Protein 4F6E (pdb70)

Foldseek 3Di:
DAQDDAPQLCQLPPLFHSVLSCVVRVLLRVLVVLLVVLVVVLVVLVVVCCVVDPVSVVNVVSVVSVLSVLSNVLVVQARLFFAHVVVPQLPAADDPVCCCCVPQVHPVRVLVQLCLVPQPAWWKKFFWAQVPPATDIDIDHRSDDDDDGTFGLHIDGSGCSRDCVPPNPHSSSSSRSRGGRNVSNVSRVVSD/DAQDDFPQLQQAPPLFHSVLSCVVRCLLRVLVVLLVVLVVVLVVLVVVCCVVDPVSVVSVVSVVSVLSVLSNVLVVQARLFFAHVVVPQLPAADDPVCCCCVPQVHPVSVLCQLVLVPQPAWWKKFFWAQVPPATDIDIDHRSDDDDDGTFGLHIDGSHCSNPCVPPNPGSSSSSRSSGGRNNSVVSRVVD/DDQDDFPQLCQAPPLAHSVLSCVVRCVLVVLVVLLVVLVVVLVVLVVVCVVVDPVSVCNVVSVVSVLSVLSNVLVVQARLFFAHVVVPQLPAADDPVCCCCVPQVHPVRVLVQLVLVPQPAWWKKFFWAQVPPATDIDIDHRSDDDDDGTFGLHIDTSHCSRPCVPPNPGSSSSSRSSGGRNNSVVSRVVSD/DAQDDFPQLQQLPPLAHSVLSCVVRCLLRVLVVLLVVLVVVLVVLVVVCVVVDPVSVVNVVSVVSVLSVLSNVLVVQARLFFAHVVVPQLPAADDPVCCCCVPQVHPVSVLCQLVLVPQPAWWKKFFWAQVPPATDIDIDHRSDDDDDRTFGLHIDGSHCSRPCVPPNPHSSSSSRSNGGRNVSVVSRVVD

Structure (mmCIF, N/CA/C/O backbone):
data_4F6E
#
_entry.id   4F6E
#
_cell.length_a   65.540
_cell.length_b   66.250
_cell.length_c   66.620
_cell.angle_alpha   112.580
_cell.angle_beta   103.630
_cell.angle_gamma   110.270
#
_symmetry.space_group_name_H-M   'P 1'
#
loop_
_entity.id
_entity.type
_entity.pdbx_description
1 polymer 'Superoxide dismutase [Mn], mitochondrial'
2 non-polymer 'MANGANESE (II) ION'
3 non-polymer 2-AMINO-2-HYDROXYMETHYL-PROPANE-1,3-DIOL
4 non-polymer GLYCEROL
5 water water
#
loop_
_atom_site.group_PDB
_atom_site.id
_atom_site.type_symbol
_atom_site.label_atom_id
_atom_site.label_alt_id
_atom_site.label_comp_id
_atom_site.label_asym_id
_atom_site.label_entity_id
_atom_site.label_seq_id
_atom_site.pdbx_PDB_ins_code
_atom_site.Cartn_x
_atom_site.Cartn_y
_atom_site.Cartn_z
_atom_site.occupancy
_atom_site.B_iso_or_equiv
_atom_site.auth_seq_id
_atom_site.auth_comp_id
_atom_site.auth_asym_id
_atom_site.auth_atom_id
_atom_site.pdbx_PDB_model_num
ATOM 12 N N . VAL A 1 2 ? -28.481 -11.633 -26.191 1.00 14.65 2 VAL A N 1
ATOM 13 C CA . VAL A 1 2 ? -28.130 -11.300 -27.568 1.00 14.80 2 VAL A CA 1
ATOM 14 C C . VAL A 1 2 ? -28.540 -12.413 -28.533 1.00 14.29 2 VAL A C 1
ATOM 15 O O . VAL A 1 2 ? -28.806 -13.553 -28.125 1.00 13.92 2 VAL A O 1
ATOM 19 N N . THR A 1 3 ? -28.596 -12.070 -29.818 1.00 13.35 3 THR A N 1
ATOM 20 C CA . THR A 1 3 ? -28.945 -13.008 -30.878 1.00 13.31 3 THR A CA 1
ATOM 21 C C . THR A 1 3 ? -28.053 -12.697 -32.067 1.00 15.04 3 THR A C 1
ATOM 22 O O . THR A 1 3 ? -27.389 -11.660 -32.075 1.00 13.50 3 THR A O 1
ATOM 26 N N . LEU A 1 4 ? -28.014 -13.587 -33.057 1.00 12.23 4 LEU A N 1
ATOM 27 C CA . LEU A 1 4 ? -27.312 -13.282 -34.303 1.00 13.30 4 LEU A CA 1
ATOM 28 C C . LEU A 1 4 ? -27.904 -12.037 -34.949 1.00 16.87 4 LEU A C 1
ATOM 29 O O . LEU A 1 4 ? -29.124 -11.855 -34.961 1.00 18.03 4 LEU A O 1
ATOM 34 N N . PRO A 1 5 ? -27.045 -11.169 -35.489 1.00 13.77 5 PRO A N 1
ATOM 35 C CA . PRO A 1 5 ? -27.532 -9.964 -36.165 1.00 13.30 5 PRO A CA 1
ATOM 36 C C . PRO A 1 5 ? -28.113 -10.320 -37.521 1.00 15.04 5 PRO A C 1
ATOM 37 O O . PRO A 1 5 ? -27.763 -11.356 -38.079 1.00 17.40 5 PRO A O 1
ATOM 41 N N . ASP A 1 6 ? -28.992 -9.475 -38.054 1.00 16.07 6 ASP A N 1
ATOM 42 C CA . ASP A 1 6 ? -29.414 -9.673 -39.435 1.00 18.33 6 ASP A CA 1
ATOM 43 C C . ASP A 1 6 ? -28.242 -9.364 -40.364 1.00 14.51 6 ASP A C 1
ATOM 44 O O . ASP A 1 6 ? -27.520 -8.389 -40.145 1.00 18.02 6 ASP A O 1
ATOM 49 N N . LEU A 1 7 ? -28.061 -10.197 -41.390 1.00 19.47 7 LEU A N 1
ATOM 50 C CA . LEU A 1 7 ? -27.085 -9.929 -42.455 1.00 15.46 7 LEU A CA 1
ATOM 51 C C . LEU A 1 7 ? -27.684 -9.015 -43.519 1.00 18.87 7 LEU A C 1
ATOM 52 O O . LEU A 1 7 ? -28.893 -9.040 -43.764 1.00 19.54 7 LEU A O 1
ATOM 68 N N . TRP A 1 9 ? -26.693 -9.171 -46.579 1.00 14.58 9 TRP A N 1
ATOM 69 C CA . TRP A 1 9 ? -26.432 -9.884 -47.818 1.00 14.52 9 TRP A CA 1
ATOM 70 C C . TRP A 1 9 ? -26.597 -11.391 -47.607 1.00 15.95 9 TRP A C 1
ATOM 71 O O . TRP A 1 9 ? -26.545 -11.874 -46.471 1.00 16.80 9 TRP A O 1
ATOM 82 N N . ASP A 1 10 ? -26.834 -12.130 -48.687 1.00 15.28 10 ASP A N 1
ATOM 83 C CA . ASP A 1 10 ? -26.937 -13.589 -48.602 1.00 16.69 10 ASP A CA 1
ATOM 84 C C . ASP A 1 10 ? -25.560 -14.240 -48.484 1.00 15.50 10 ASP A C 1
ATOM 85 O O . ASP A 1 10 ? -24.562 -13.655 -48.887 1.00 13.91 10 ASP A O 1
ATOM 90 N N . PHE A 1 11 ? -25.513 -15.461 -47.956 1.00 14.92 11 PHE A N 1
ATOM 91 C CA . PHE A 1 11 ? -24.229 -16.126 -47.695 1.00 12.06 11 PHE A CA 1
ATOM 92 C C . PHE A 1 11 ? -23.300 -16.157 -48.907 1.00 12.99 11 PHE A C 1
ATOM 93 O O . PHE A 1 11 ? -22.086 -16.031 -48.762 1.00 12.43 11 PHE A O 1
ATOM 101 N N . GLY A 1 12 ? -23.869 -16.335 -50.096 1.00 14.57 12 GLY A N 1
ATOM 102 C CA . GLY A 1 12 ? -23.067 -16.469 -51.298 1.00 12.50 12 GLY A CA 1
ATOM 103 C C . GLY A 1 12 ? -22.770 -15.157 -52.012 1.00 12.94 12 GLY A C 1
ATOM 104 O O . GLY A 1 12 ? -22.231 -15.162 -53.122 1.00 15.08 12 GLY A O 1
ATOM 105 N N . ALA A 1 13 ? -23.091 -14.031 -51.380 1.00 11.61 13 ALA A N 1
ATOM 106 C CA . ALA A 1 13 ? -23.000 -12.733 -52.065 1.00 13.25 13 ALA A CA 1
ATOM 107 C C . ALA A 1 13 ? -21.573 -12.183 -52.215 1.00 13.16 13 ALA A C 1
ATOM 108 O O . ALA A 1 13 ? -21.335 -11.276 -53.022 1.00 14.78 13 ALA A O 1
ATOM 110 N N . LEU A 1 14 ? -20.638 -12.739 -51.449 1.00 13.77 14 LEU A N 1
ATOM 111 C CA . LEU A 1 14 ? -19.255 -12.267 -51.456 1.00 12.65 14 LEU A CA 1
ATOM 112 C C . LEU A 1 14 ? -18.328 -13.124 -52.337 1.00 11.48 14 LEU A C 1
ATOM 113 O O . LEU A 1 14 ? -17.099 -12.948 -52.328 1.00 11.19 14 LEU A O 1
ATOM 118 N N . GLU A 1 15 ? -18.922 -14.048 -53.090 1.00 11.53 15 GLU A N 1
ATOM 119 C CA . GLU A 1 15 ? -18.167 -14.867 -54.039 1.00 10.59 15 GLU A CA 1
ATOM 120 C C . GLU A 1 15 ? -17.534 -13.998 -55.118 1.00 11.13 15 GLU A C 1
ATOM 121 O O . GLU A 1 15 ? -18.115 -12.989 -55.515 1.00 13.32 15 GLU A O 1
ATOM 127 N N . PRO A 1 16 ? -16.344 -14.387 -55.608 1.00 10.79 16 PRO A N 1
ATOM 128 C CA . PRO A 1 16 ? -15.583 -15.577 -55.220 1.00 13.44 16 PRO A CA 1
ATOM 129 C C . PRO A 1 16 ? -14.565 -15.282 -54.115 1.00 14.23 16 PRO A C 1
ATOM 130 O O . PRO A 1 16 ? -13.739 -16.139 -53.800 1.00 17.66 16 PRO A O 1
ATOM 134 N N . TYR A 1 17 ? -14.618 -14.088 -53.528 1.00 9.20 17 TYR A N 1
ATOM 135 C CA . TYR A 1 17 ? -13.572 -13.664 -52.615 1.00 9.98 17 TYR A CA 1
ATOM 136 C C . TYR A 1 17 ? -13.682 -14.364 -51.267 1.00 11.18 17 TYR A C 1
ATOM 137 O O . TYR A 1 17 ? -12.680 -14.791 -50.694 1.00 13.17 17 TYR A O 1
ATOM 146 N N . ILE A 1 18 ? -14.910 -14.495 -50.769 1.00 11.05 18 ILE A N 1
ATOM 147 C CA . ILE A 1 18 ? -15.188 -15.306 -49.591 1.00 10.69 18 ILE A CA 1
ATOM 148 C C . ILE A 1 18 ? -16.301 -16.276 -49.941 1.00 12.28 18 ILE A C 1
ATOM 149 O O . ILE A 1 18 ? -17.380 -15.864 -50.382 1.00 13.11 18 ILE A O 1
ATOM 154 N N . SER A 1 19 ? -16.040 -17.569 -49.776 1.00 11.19 19 SER A N 1
ATOM 155 C CA . SER A 1 19 ? -16.996 -18.566 -50.243 1.00 9.98 19 SER A CA 1
ATOM 156 C C . SER A 1 19 ? -18.265 -18.580 -49.393 1.00 12.75 19 SER A C 1
ATOM 157 O O . SER A 1 19 ? -18.234 -18.291 -48.184 1.00 12.50 19 SER A O 1
ATOM 160 N N . GLY A 1 20 ? -19.386 -18.877 -50.043 1.00 10.95 20 GLY A N 1
ATOM 161 C CA . GLY A 1 20 ? -20.660 -18.998 -49.363 1.00 10.17 20 GLY A CA 1
ATOM 162 C C . GLY A 1 20 ? -20.648 -20.061 -48.283 1.00 9.56 20 GLY A C 1
ATOM 163 O O . GLY A 1 20 ? -21.309 -19.905 -47.261 1.00 13.54 20 GLY A O 1
ATOM 164 N N . GLN A 1 21 ? -19.901 -21.140 -48.516 1.00 11.78 21 GLN A N 1
ATOM 165 C CA . GLN A 1 21 ? -19.802 -22.228 -47.543 1.00 18.38 21 GLN A CA 1
ATOM 166 C C . GLN A 1 21 ? -19.157 -21.723 -46.249 1.00 14.75 21 GLN A C 1
ATOM 167 O O . GLN A 1 21 ? -19.618 -22.020 -45.141 1.00 18.03 21 GLN A O 1
ATOM 173 N N . ILE A 1 22 ? -18.095 -20.939 -46.391 1.00 11.91 22 ILE A N 1
ATOM 174 C CA . ILE A 1 22 ? -17.494 -20.285 -45.231 1.00 11.13 22 ILE A CA 1
ATOM 175 C C . ILE A 1 22 ? -18.469 -19.356 -44.514 1.00 12.18 22 ILE A C 1
ATOM 176 O O . ILE A 1 22 ? -18.662 -19.480 -43.306 1.00 12.29 22 ILE A O 1
ATOM 181 N N . ASN A 1 23 ? -19.102 -18.439 -45.241 1.00 9.37 23 ASN A N 1
ATOM 182 C CA . ASN A 1 23 ? -20.027 -17.520 -44.583 1.00 9.04 23 ASN A CA 1
ATOM 183 C C . ASN A 1 23 ? -21.122 -18.259 -43.816 1.00 11.09 23 ASN A C 1
ATOM 184 O O . ASN A 1 23 ? -21.465 -17.878 -42.700 1.00 12.87 23 ASN A O 1
ATOM 189 N N . GLU A 1 24 ? -21.655 -19.326 -44.411 1.00 11.98 24 GLU A N 1
ATOM 190 C CA . GLU A 1 24 ? -22.710 -20.096 -43.762 1.00 12.68 24 GLU A CA 1
ATOM 191 C C . GLU A 1 24 ? -22.236 -20.687 -42.427 1.00 11.51 24 GLU A C 1
ATOM 192 O O . GLU A 1 24 ? -22.912 -20.553 -41.412 1.00 13.69 24 GLU A O 1
ATOM 198 N N . LEU A 1 25 ? -21.073 -21.331 -42.431 1.00 10.99 25 LEU A N 1
ATOM 199 C CA . LEU A 1 25 ? -20.538 -21.915 -41.197 1.00 9.06 25 LEU A CA 1
ATOM 200 C C . LEU A 1 25 ? -20.146 -20.818 -40.212 1.00 11.30 25 LEU A C 1
ATOM 201 O O . LEU A 1 25 ? -20.368 -20.916 -38.994 1.00 10.97 25 LEU A O 1
ATOM 206 N N . HIS A 1 26 ? -19.533 -19.778 -40.757 1.00 9.58 26 HIS A N 1
ATOM 207 C CA . HIS A 1 26 ? -18.984 -18.708 -39.952 1.00 10.60 26 HIS A CA 1
ATOM 208 C C . HIS A 1 26 ? -20.089 -18.026 -39.140 1.00 11.20 26 HIS A C 1
ATOM 209 O O . HIS A 1 26 ? -19.897 -17.692 -37.967 1.00 10.24 26 HIS A O 1
ATOM 216 N N . TYR A 1 27 ? -21.255 -17.851 -39.768 1.00 10.81 27 TYR A N 1
ATOM 217 C CA . TYR A 1 27 ? -22.410 -17.208 -39.149 1.00 11.08 27 TYR A CA 1
ATOM 218 C C . TYR A 1 27 ? -23.230 -18.179 -38.294 1.00 13.01 27 TYR A C 1
ATOM 219 O O . TYR A 1 27 ? -23.446 -17.945 -37.090 1.00 12.54 27 TYR A O 1
ATOM 228 N N . THR A 1 28 ? -23.680 -19.268 -38.915 1.00 12.85 28 THR A N 1
ATOM 229 C CA . THR A 1 28 ? -24.614 -20.177 -38.248 1.00 12.78 28 THR A CA 1
ATOM 230 C C . THR A 1 28 ? -23.974 -21.041 -37.170 1.00 12.53 28 THR A C 1
ATOM 231 O O . THR A 1 28 ? -24.674 -21.512 -36.262 1.00 15.73 28 THR A O 1
ATOM 246 N N . HIS A 1 30 ? -20.052 -20.622 -35.914 1.00 10.96 30 HIS A N 1
ATOM 247 C CA . HIS A 1 30 ? -19.076 -19.891 -35.109 1.00 9.69 30 HIS A CA 1
ATOM 248 C C . HIS A 1 30 ? -19.704 -18.700 -34.374 1.00 9.97 30 HIS A C 1
ATOM 249 O O . HIS A 1 30 ? -19.602 -18.588 -33.149 1.00 10.99 30 HIS A O 1
ATOM 256 N N . HIS A 1 31 ? -20.365 -17.811 -35.106 1.00 10.02 31 HIS A N 1
ATOM 257 C CA . HIS A 1 31 ? -20.954 -16.652 -34.450 1.00 9.86 31 HIS A CA 1
ATOM 258 C C . HIS A 1 31 ? -22.026 -17.088 -33.455 1.00 11.15 31 HIS A C 1
ATOM 259 O O . HIS A 1 31 ? -22.121 -16.527 -32.374 1.00 10.12 31 HIS A O 1
ATOM 266 N N . GLN A 1 32 ? -22.804 -18.108 -33.805 1.00 9.47 32 GLN A N 1
ATOM 267 C CA . GLN A 1 32 ? -23.828 -18.617 -32.892 1.00 12.49 32 GLN A CA 1
ATOM 268 C C . GLN A 1 32 ? -23.221 -19.129 -31.584 1.00 11.30 32 GLN A C 1
ATOM 269 O O . GLN A 1 32 ? -23.801 -18.948 -30.514 1.00 12.64 32 GLN A O 1
ATOM 275 N N . THR A 1 33 ? -22.057 -19.766 -31.670 1.00 11.63 33 THR A N 1
ATOM 276 C CA . THR A 1 33 ? -21.385 -20.263 -30.471 1.00 12.81 33 THR A CA 1
ATOM 277 C C . THR A 1 33 ? -21.046 -19.121 -29.514 1.00 13.38 33 THR A C 1
ATOM 278 O O . THR A 1 33 ? -21.241 -19.234 -28.295 1.00 15.09 33 THR A O 1
ATOM 282 N N . TYR A 1 34 ? -20.573 -18.001 -30.057 1.00 12.22 34 TYR A N 1
ATOM 283 C CA . TYR A 1 34 ? -20.279 -16.837 -29.222 1.00 11.42 34 TYR A CA 1
ATOM 284 C C . TYR A 1 34 ? -21.552 -16.220 -28.641 1.00 12.84 34 TYR A C 1
ATOM 285 O O . TYR A 1 34 ? -21.553 -15.789 -27.495 1.00 11.30 34 TYR A O 1
ATOM 294 N N . VAL A 1 35 ? -22.624 -16.173 -29.428 1.00 10.90 35 VAL A N 1
ATOM 295 C CA . VAL A 1 35 ? -23.924 -15.733 -28.921 1.00 11.43 35 VAL A CA 1
ATOM 296 C C . VAL A 1 35 ? -24.316 -16.567 -27.704 1.00 11.26 35 VAL A C 1
ATOM 297 O O . VAL A 1 35 ? -24.633 -16.030 -26.639 1.00 13.95 35 VAL A O 1
ATOM 301 N N . ASN A 1 36 ? -24.261 -17.887 -27.862 1.00 11.22 36 ASN A N 1
ATOM 302 C CA . ASN A 1 36 ? -24.661 -18.786 -26.784 1.00 16.50 36 ASN A CA 1
ATOM 303 C C . ASN A 1 36 ? -23.746 -18.658 -25.580 1.00 14.41 36 ASN A C 1
ATOM 304 O O . ASN A 1 36 ? -24.215 -18.582 -24.445 1.00 13.97 36 ASN A O 1
ATOM 309 N N . GLY A 1 37 ? -22.441 -18.628 -25.832 1.00 12.62 37 GLY A N 1
ATOM 310 C CA . GLY A 1 37 ? -21.463 -18.522 -24.763 1.00 11.67 37 GLY A CA 1
ATOM 311 C C . GLY A 1 37 ? -21.582 -17.232 -23.976 1.00 13.51 37 GLY A C 1
ATOM 312 O O . GLY A 1 37 ? -21.425 -17.223 -22.762 1.00 12.27 37 GLY A O 1
ATOM 313 N N . PHE A 1 38 ? -21.878 -16.138 -24.670 1.00 10.09 38 PHE A N 1
ATOM 314 C CA . PHE A 1 38 ? -21.992 -14.832 -24.019 1.00 9.60 38 PHE A CA 1
ATOM 315 C C . PHE A 1 38 ? -23.241 -14.785 -23.143 1.00 10.64 38 PHE A C 1
ATOM 316 O O . PHE A 1 38 ? -23.165 -14.383 -21.992 1.00 12.05 38 PHE A O 1
ATOM 324 N N . ASN A 1 39 ? -24.369 -15.223 -23.696 1.00 10.43 39 ASN A N 1
ATOM 325 C CA . ASN A 1 39 ? -25.619 -15.290 -22.950 1.00 11.25 39 ASN A CA 1
ATOM 326 C C . ASN A 1 39 ? -25.444 -16.161 -21.705 1.00 10.82 39 ASN A C 1
ATOM 327 O O . ASN A 1 39 ? -25.882 -15.793 -20.615 1.00 14.50 39 ASN A O 1
ATOM 332 N N . THR A 1 40 ? -24.778 -17.302 -21.875 1.00 12.31 40 THR A N 1
ATOM 333 C CA . THR A 1 40 ? -24.560 -18.219 -20.757 1.00 13.04 40 THR A CA 1
ATOM 334 C C . THR A 1 40 ? -23.677 -17.577 -19.682 1.00 13.22 40 THR A C 1
ATOM 335 O O . THR A 1 40 ? -23.985 -17.634 -18.487 1.00 14.55 40 THR A O 1
ATOM 339 N N . ALA A 1 41 ? -22.594 -16.945 -20.114 1.00 13.77 41 ALA A N 1
ATOM 340 C CA . ALA A 1 41 ? -21.674 -16.308 -19.184 1.00 12.59 41 ALA A CA 1
ATOM 341 C C . ALA A 1 41 ? -22.325 -15.172 -18.391 1.00 14.45 41 ALA A C 1
ATOM 342 O O . ALA A 1 41 ? -22.091 -15.025 -17.194 1.00 15.12 41 ALA A O 1
ATOM 344 N N . VAL A 1 42 ? -23.142 -14.359 -19.052 1.00 12.28 42 VAL A N 1
ATOM 345 C CA . VAL A 1 42 ? -23.794 -13.266 -18.349 1.00 14.52 42 VAL A CA 1
ATOM 346 C C . VAL A 1 42 ? -24.807 -13.805 -17.332 1.00 15.70 42 VAL A C 1
ATOM 347 O O . VAL A 1 42 ? -24.891 -13.291 -16.218 1.00 17.99 42 VAL A O 1
ATOM 351 N N . ASP A 1 43 ? -25.547 -14.852 -17.701 1.00 13.08 43 ASP A N 1
ATOM 352 C CA . ASP A 1 43 ? -26.490 -15.480 -16.766 1.00 11.98 43 ASP A CA 1
ATOM 353 C C . ASP A 1 43 ? -25.741 -16.055 -15.573 1.00 18.32 43 ASP A C 1
ATOM 354 O O . ASP A 1 43 ? -26.195 -15.952 -14.424 1.00 16.46 43 ASP A O 1
ATOM 359 N N . GLN A 1 44 ? -24.599 -16.678 -15.844 1.00 17.72 44 GLN A N 1
ATOM 360 C CA . GLN A 1 44 ? -23.782 -17.237 -14.771 1.00 22.90 44 GLN A CA 1
ATOM 361 C C . GLN A 1 44 ? -23.258 -16.148 -13.829 1.00 24.30 44 GLN A C 1
ATOM 362 O O . GLN A 1 44 ? -23.289 -16.324 -12.610 1.00 21.31 44 GLN A O 1
ATOM 368 N N . PHE A 1 45 ? -22.802 -15.023 -14.387 1.00 21.09 45 PHE A N 1
ATOM 369 C CA . PHE A 1 45 ? -22.373 -13.870 -13.586 1.00 29.15 45 PHE A CA 1
ATOM 370 C C . PHE A 1 45 ? -23.480 -13.419 -12.651 1.00 27.12 45 PHE A C 1
ATOM 371 O O . PHE A 1 45 ? -23.238 -13.112 -11.481 1.00 25.99 45 PHE A O 1
ATOM 379 N N . GLN A 1 46 ? -24.694 -13.359 -13.189 1.00 21.62 46 GLN A N 1
ATOM 380 C CA . GLN A 1 46 ? -25.845 -12.894 -12.440 1.00 21.60 46 GLN A CA 1
ATOM 381 C C . GLN A 1 46 ? -26.087 -13.814 -11.253 1.00 19.49 46 GLN A C 1
ATOM 382 O O . GLN A 1 46 ? -26.322 -13.352 -10.133 1.00 22.74 46 GLN A O 1
ATOM 388 N N . GLU A 1 47 ? -26.021 -15.115 -11.514 1.00 18.36 47 GLU A N 1
ATOM 389 C CA . GLU A 1 47 ? -26.251 -16.123 -10.482 1.00 14.39 47 GLU A CA 1
ATOM 390 C C . GLU A 1 47 ? -25.214 -15.971 -9.371 1.00 18.22 47 GLU A C 1
ATOM 391 O O . GLU A 1 47 ? -25.559 -15.990 -8.179 1.00 22.48 47 GLU A O 1
ATOM 397 N N . LEU A 1 48 ? -23.951 -15.800 -9.766 1.00 20.04 48 LEU A N 1
ATOM 398 C CA . LEU A 1 48 ? -22.844 -15.670 -8.814 1.00 17.10 48 LEU A CA 1
ATOM 399 C C . LEU A 1 48 ? -22.890 -14.353 -8.047 1.00 17.63 48 LEU A C 1
ATOM 400 O O . LEU A 1 48 ? -22.497 -14.294 -6.882 1.00 21.84 48 LEU A O 1
ATOM 405 N N . SER A 1 49 ? -23.364 -13.301 -8.708 1.00 19.45 49 SER A N 1
ATOM 406 C CA . SER A 1 49 ? -23.514 -12.005 -8.074 1.00 19.17 49 SER A CA 1
ATOM 407 C C . SER A 1 49 ? -24.558 -12.072 -6.969 1.00 18.02 49 SER A C 1
ATOM 408 O O . SER A 1 49 ? -24.349 -11.546 -5.878 1.00 23.14 49 SER A O 1
ATOM 411 N N . ASP A 1 50 ? -25.681 -12.717 -7.265 1.00 20.53 50 ASP A N 1
ATOM 412 C CA . ASP A 1 50 ? -26.731 -12.880 -6.268 1.00 21.52 50 ASP A CA 1
ATOM 413 C C . ASP A 1 50 ? -26.211 -13.664 -5.066 1.00 23.55 50 ASP A C 1
ATOM 414 O O . ASP A 1 50 ? -26.523 -13.338 -3.919 1.00 28.61 50 ASP A O 1
ATOM 419 N N . LEU A 1 51 ? -25.421 -14.698 -5.338 1.00 19.14 51 LEU A N 1
ATOM 420 C CA . LEU A 1 51 ? -24.842 -15.522 -4.283 1.00 23.35 51 LEU A CA 1
ATOM 421 C C . LEU A 1 51 ? -23.824 -14.739 -3.461 1.00 25.21 51 LEU A C 1
ATOM 422 O O . LEU A 1 51 ? -23.798 -14.831 -2.234 1.00 23.25 51 LEU A O 1
ATOM 427 N N . LEU A 1 52 ? -22.990 -13.959 -4.140 1.00 20.46 52 LEU A N 1
ATOM 428 C CA . LEU A 1 52 ? -21.988 -13.150 -3.456 1.00 21.79 52 LEU A CA 1
ATOM 429 C C . LEU A 1 52 ? -22.634 -12.146 -2.506 1.00 24.92 52 LEU A C 1
ATOM 430 O O . LEU A 1 52 ? -22.116 -11.891 -1.424 1.00 27.14 52 LEU A O 1
ATOM 435 N N . ALA A 1 53 ? -23.772 -11.584 -2.904 1.00 25.11 53 ALA A N 1
ATOM 436 C CA . ALA A 1 53 ? -24.480 -10.639 -2.046 1.00 27.28 53 ALA A CA 1
ATOM 437 C C . ALA A 1 53 ? -24.945 -11.272 -0.725 1.00 31.60 53 ALA A C 1
ATOM 438 O O . ALA A 1 53 ? -25.059 -10.585 0.290 1.00 33.08 53 ALA A O 1
ATOM 451 N N . GLU A 1 55 ? -23.422 -14.276 0.442 1.00 24.07 55 GLU A N 1
ATOM 452 C CA . GLU A 1 55 ? -22.216 -14.861 1.009 1.00 27.06 55 GLU A CA 1
ATOM 453 C C . GLU A 1 55 ? -20.991 -14.291 0.296 1.00 22.03 55 GLU A C 1
ATOM 454 O O . GLU A 1 55 ? -20.467 -14.902 -0.634 1.00 24.13 55 GLU A O 1
ATOM 460 N N . PRO A 1 56 ? -20.535 -13.112 0.738 1.00 27.06 56 PRO A N 1
ATOM 461 C CA . PRO A 1 56 ? -19.435 -12.394 0.088 1.00 19.60 56 PRO A CA 1
ATOM 462 C C . PRO A 1 56 ? -18.081 -12.981 0.462 1.00 23.65 56 PRO A C 1
ATOM 463 O O . PRO A 1 56 ? -17.216 -12.272 0.964 1.00 26.48 56 PRO A O 1
ATOM 467 N N . SER A 1 57 ? -17.909 -14.270 0.198 1.00 27.14 57 SER A N 1
ATOM 468 C CA . SER A 1 57 ? -16.692 -14.989 0.554 1.00 29.64 57 SER A CA 1
ATOM 469 C C . SER A 1 57 ? -15.652 -14.941 -0.564 1.00 28.00 57 SER A C 1
ATOM 470 O O . SER A 1 57 ? -15.995 -14.763 -1.733 1.00 28.83 57 SER A O 1
ATOM 473 N N . PRO A 1 58 ? -14.368 -15.093 -0.206 1.00 26.83 58 PRO A N 1
ATOM 474 C CA . PRO A 1 58 ? -13.310 -15.253 -1.206 1.00 29.36 58 PRO A CA 1
ATOM 475 C C . PRO A 1 58 ? -13.587 -16.421 -2.153 1.00 26.65 58 PRO A C 1
ATOM 476 O O . PRO A 1 58 ? -13.192 -16.371 -3.318 1.00 29.08 58 PRO A O 1
ATOM 480 N N . ALA A 1 59 ? -14.261 -17.458 -1.662 1.00 24.27 59 ALA A N 1
ATOM 481 C CA . ALA A 1 59 ? -14.563 -18.614 -2.499 1.00 22.80 59 ALA A CA 1
ATOM 482 C C . ALA A 1 59 ? -15.527 -18.242 -3.627 1.00 23.63 59 ALA A C 1
ATOM 483 O O . ALA A 1 59 ? -15.371 -18.687 -4.765 1.00 27.03 59 ALA A O 1
ATOM 485 N N . ASN A 1 60 ? -16.519 -17.420 -3.306 1.00 24.15 60 ASN A N 1
ATOM 486 C CA . ASN A 1 60 ? -17.498 -17.005 -4.301 1.00 23.25 60 ASN A CA 1
ATOM 487 C C . ASN A 1 60 ? -16.921 -15.985 -5.269 1.00 24.17 60 ASN A C 1
ATOM 488 O O . ASN A 1 60 ? -17.204 -16.017 -6.466 1.00 24.59 60 ASN A O 1
ATOM 493 N N . ALA A 1 61 ? -16.083 -15.088 -4.762 1.00 23.49 61 ALA A N 1
ATOM 494 C CA . ALA A 1 61 ? -15.389 -14.171 -5.653 1.00 20.02 61 ALA A CA 1
ATOM 495 C C . ALA A 1 61 ? -14.514 -14.928 -6.657 1.00 23.98 61 ALA A C 1
ATOM 496 O O . ALA A 1 61 ? -14.418 -14.557 -7.827 1.00 22.49 61 ALA A O 1
ATOM 498 N N . ARG A 1 62 ? -13.896 -16.009 -6.192 1.00 23.24 62 ARG A N 1
ATOM 499 C CA . ARG A 1 62 ? -13.057 -16.863 -7.021 1.00 22.52 62 ARG A CA 1
ATOM 500 C C . ARG A 1 62 ? -13.846 -17.443 -8.201 1.00 20.10 62 ARG A C 1
ATOM 501 O O . ARG A 1 62 ? -13.332 -17.551 -9.317 1.00 22.36 62 ARG A O 1
ATOM 520 N N . MET A 1 64 ? -16.516 -16.082 -9.578 1.00 23.19 64 MET A N 1
ATOM 521 C CA . MET A 1 64 ? -16.762 -14.976 -10.498 1.00 23.85 64 MET A CA 1
ATOM 522 C C . MET A 1 64 ? -15.549 -14.660 -11.369 1.00 26.33 64 MET A C 1
ATOM 523 O O . MET A 1 64 ? -15.694 -14.328 -12.547 1.00 18.90 64 MET A O 1
ATOM 528 N N . ILE A 1 65 ? -14.351 -14.770 -10.798 1.00 21.65 65 ILE A N 1
ATOM 529 C CA . ILE A 1 65 ? -13.133 -14.564 -11.573 1.00 26.08 65 ILE A CA 1
ATOM 530 C C . ILE A 1 65 ? -13.058 -15.554 -12.739 1.00 21.16 65 ILE A C 1
ATOM 531 O O . ILE A 1 65 ? -12.667 -15.195 -13.851 1.00 21.62 65 ILE A O 1
ATOM 536 N N . ALA A 1 66 ? -13.455 -16.802 -12.494 1.00 21.91 66 ALA A N 1
ATOM 537 C CA . ALA A 1 66 ? -13.441 -17.821 -13.541 1.00 18.88 66 ALA A CA 1
ATOM 538 C C . ALA A 1 66 ? -14.385 -17.489 -14.695 1.00 19.54 66 ALA A C 1
ATOM 539 O O . ALA A 1 66 ? -14.081 -17.755 -15.854 1.00 27.97 66 ALA A O 1
ATOM 541 N N . ILE A 1 67 ? -15.531 -16.896 -14.374 1.00 16.06 67 ILE A N 1
ATOM 542 C CA . ILE A 1 67 ? -16.549 -16.621 -15.389 1.00 13.85 67 ILE A CA 1
ATOM 543 C C . ILE A 1 67 ? -16.174 -15.393 -16.230 1.00 16.30 67 ILE A C 1
ATOM 544 O O . ILE A 1 67 ? -16.592 -15.285 -17.381 1.00 14.71 67 ILE A O 1
ATOM 549 N N . GLN A 1 68 ? -15.362 -14.495 -15.667 1.00 16.78 68 GLN A N 1
ATOM 550 C CA . GLN A 1 68 ? -14.933 -13.278 -16.379 1.00 18.77 68 GLN A CA 1
ATOM 551 C C . GLN A 1 68 ? -14.304 -13.588 -17.728 1.00 18.21 68 GLN A C 1
ATOM 552 O O . GLN A 1 68 ? -14.547 -12.892 -18.718 1.00 14.48 68 GLN A O 1
ATOM 558 N N . GLN A 1 69 ? -13.483 -14.626 -17.764 1.00 14.99 69 GLN A N 1
ATOM 559 C CA . GLN A 1 69 ? -12.804 -15.008 -18.997 1.00 17.08 69 GLN A CA 1
ATOM 560 C C . GLN A 1 69 ? -13.801 -15.340 -20.111 1.00 14.39 69 GLN A C 1
ATOM 561 O O . GLN A 1 69 ? -13.594 -14.997 -21.285 1.00 11.65 69 GLN A O 1
ATOM 567 N N . ASN A 1 70 ? -14.893 -15.993 -19.734 1.00 11.62 70 ASN A N 1
ATOM 568 C CA . ASN A 1 70 ? -15.911 -16.383 -20.701 1.00 11.71 70 ASN A CA 1
ATOM 569 C C . ASN A 1 70 ? -16.717 -15.184 -21.173 1.00 12.77 70 ASN A C 1
ATOM 570 O O . ASN A 1 70 ? -17.078 -15.094 -22.347 1.00 13.68 70 ASN A O 1
ATOM 575 N N . ILE A 1 71 ? -16.996 -14.250 -20.269 1.00 12.49 71 ILE A N 1
ATOM 576 C CA . ILE A 1 71 ? -17.677 -13.032 -20.681 1.00 13.44 71 ILE A CA 1
ATOM 577 C C . ILE A 1 71 ? -16.807 -12.283 -21.697 1.00 12.13 71 ILE A C 1
ATOM 578 O O . ILE A 1 71 ? -17.311 -11.841 -22.741 1.00 15.04 71 ILE A O 1
ATOM 594 N N . PHE A 1 73 ? -14.269 -13.460 -23.664 1.00 10.81 73 PHE A N 1
ATOM 595 C CA . PHE A 1 73 ? -14.061 -14.203 -24.897 1.00 8.57 73 PHE A CA 1
ATOM 596 C C . PHE A 1 73 ? -15.312 -14.238 -25.763 1.00 11.30 73 PHE A C 1
ATOM 597 O O . PHE A 1 73 ? -15.261 -13.873 -26.938 1.00 9.40 73 PHE A O 1
ATOM 605 N N . HIS A 1 74 ? -16.428 -14.676 -25.190 1.00 10.60 74 HIS A N 1
ATOM 606 C CA . HIS A 1 74 ? -17.659 -14.776 -25.959 1.00 8.31 74 HIS A CA 1
ATOM 607 C C . HIS A 1 74 ? -18.247 -13.409 -26.277 1.00 12.20 74 HIS A C 1
ATOM 608 O O . HIS A 1 74 ? -18.810 -13.222 -27.353 1.00 13.10 74 HIS A O 1
ATOM 615 N N . GLY A 1 75 ? -18.127 -12.459 -25.349 1.00 9.23 75 GLY A N 1
ATOM 616 C CA . GLY A 1 75 ? -18.554 -11.099 -25.639 1.00 13.70 75 GLY A CA 1
ATOM 617 C C . GLY A 1 75 ? -17.775 -10.535 -26.815 1.00 11.53 75 GLY A C 1
ATOM 618 O O . GLY A 1 75 ? -18.353 -9.925 -27.722 1.00 11.30 75 GLY A O 1
ATOM 619 N N . GLY A 1 76 ? -16.466 -10.757 -26.804 1.00 10.24 76 GLY A N 1
ATOM 620 C CA . GLY A 1 76 ? -15.611 -10.356 -27.909 1.00 11.83 76 GLY A CA 1
ATOM 621 C C . GLY A 1 76 ? -15.999 -11.040 -29.205 1.00 10.79 76 GLY A C 1
ATOM 622 O O . GLY A 1 76 ? -16.074 -10.394 -30.261 1.00 9.74 76 GLY A O 1
ATOM 623 N N . GLY A 1 77 ? -16.251 -12.345 -29.147 1.00 9.95 77 GLY A N 1
ATOM 624 C CA . GLY A 1 77 ? -16.645 -13.076 -30.338 1.00 11.38 77 GLY A CA 1
ATOM 625 C C . GLY A 1 77 ? -17.958 -12.552 -30.902 1.00 9.82 77 GLY A C 1
ATOM 626 O O . GLY A 1 77 ? -18.128 -12.411 -32.122 1.00 12.25 77 GLY A O 1
ATOM 627 N N . PHE A 1 78 ? -18.901 -12.256 -30.015 1.00 11.53 78 PHE A N 1
ATOM 628 C CA . PHE A 1 78 ? -20.162 -11.698 -30.463 1.00 10.13 78 PHE A CA 1
ATOM 629 C C . PHE A 1 78 ? -19.941 -10.343 -31.133 1.00 11.98 78 PHE A C 1
ATOM 630 O O . PHE A 1 78 ? -20.438 -10.101 -32.239 1.00 11.45 78 PHE A O 1
ATOM 638 N N . THR A 1 79 ? -19.196 -9.468 -30.465 1.00 10.89 79 THR A N 1
ATOM 639 C CA . THR A 1 79 ? -19.029 -8.092 -30.929 1.00 9.33 79 THR A CA 1
ATOM 640 C C . THR A 1 79 ? -18.227 -8.042 -32.229 1.00 7.98 79 THR A C 1
ATOM 641 O O . THR A 1 79 ? -18.614 -7.351 -33.177 1.00 10.10 79 THR A O 1
ATOM 645 N N . ASN A 1 80 ? -17.120 -8.776 -32.263 1.00 8.43 80 ASN A N 1
ATOM 646 C CA . ASN A 1 80 ? -16.220 -8.711 -33.417 1.00 8.38 80 ASN A CA 1
ATOM 647 C C . ASN A 1 80 ? -16.888 -9.212 -34.680 1.00 9.03 80 ASN A C 1
ATOM 648 O O . ASN A 1 80 ? -16.696 -8.638 -35.753 1.00 9.39 80 ASN A O 1
ATOM 653 N N . HIS A 1 81 ? -17.676 -10.280 -34.566 1.00 10.32 81 HIS A N 1
ATOM 654 C CA . HIS A 1 81 ? -18.378 -10.792 -35.744 1.00 8.85 81 HIS A CA 1
ATOM 655 C C . HIS A 1 81 ? -19.487 -9.871 -36.196 1.00 9.28 81 HIS A C 1
ATOM 656 O O . HIS A 1 81 ? -19.719 -9.732 -37.397 1.00 9.58 81 HIS A O 1
ATOM 663 N N . CYS A 1 82 ? -20.155 -9.202 -35.258 1.00 8.49 82 CYS A N 1
ATOM 664 C CA . CYS A 1 82 ? -21.154 -8.211 -35.670 1.00 10.94 82 CYS A CA 1
ATOM 665 C C . CYS A 1 82 ? -20.499 -7.107 -36.489 1.00 10.32 82 CYS A C 1
ATOM 666 O O . CYS A 1 82 ? -21.025 -6.707 -37.533 1.00 11.95 82 CYS A O 1
ATOM 669 N N . LEU A 1 83 ? -19.343 -6.631 -36.037 1.00 7.05 83 LEU A N 1
ATOM 670 C CA . LEU A 1 83 ? -18.621 -5.588 -36.775 1.00 8.98 83 LEU A CA 1
ATOM 671 C C . LEU A 1 83 ? -18.226 -6.090 -38.162 1.00 8.84 83 LEU A C 1
ATOM 672 O O . LEU A 1 83 ? -18.363 -5.368 -39.153 1.00 8.91 83 LEU A O 1
ATOM 677 N N . PHE A 1 84 ? -17.725 -7.322 -38.205 1.00 8.16 84 PHE A N 1
ATOM 678 C CA . PHE A 1 84 ? -17.226 -7.944 -39.429 1.00 8.18 84 PHE A CA 1
ATOM 679 C C . PHE A 1 84 ? -18.314 -7.979 -40.488 1.00 7.95 84 PHE A C 1
ATOM 680 O O . PHE A 1 84 ? -18.108 -7.489 -41.602 1.00 8.93 84 PHE A O 1
ATOM 688 N N . TRP A 1 85 ? -19.483 -8.522 -40.159 1.00 9.07 85 TRP A N 1
ATOM 689 C CA . TRP A 1 85 ? -20.519 -8.620 -41.188 1.00 9.21 85 TRP A CA 1
ATOM 690 C C . TRP A 1 85 ? -20.924 -7.248 -41.704 1.00 11.87 85 TRP A C 1
ATOM 691 O O . TRP A 1 85 ? -21.209 -7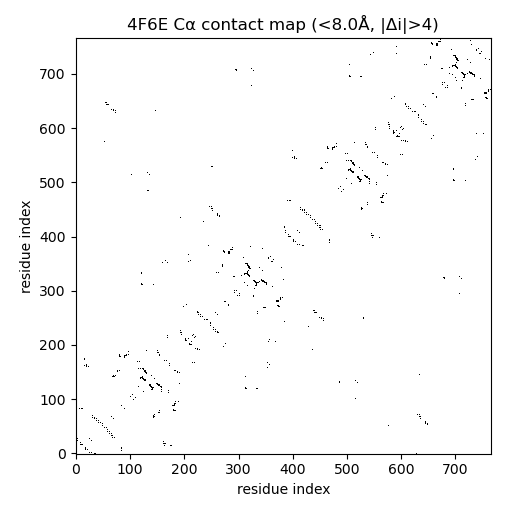.093 -42.885 1.00 9.84 85 TRP A O 1
ATOM 702 N N . GLU A 1 86 ? -20.945 -6.257 -40.818 1.00 9.95 86 GLU A N 1
ATOM 703 C CA . GLU A 1 86 ? -21.371 -4.921 -41.211 1.00 9.58 86 GLU A CA 1
ATOM 704 C C . GLU A 1 86 ? -20.345 -4.194 -42.077 1.00 10.93 86 GLU A C 1
ATOM 705 O O . GLU A 1 86 ? -20.712 -3.282 -42.828 1.00 10.68 86 GLU A O 1
ATOM 711 N N . ASN A 1 87 ? -19.071 -4.589 -41.989 1.00 9.61 87 ASN A N 1
ATOM 712 C CA . ASN A 1 87 ? -18.083 -3.992 -42.892 1.00 9.31 87 ASN A CA 1
ATOM 713 C C . ASN A 1 87 ? -17.696 -4.857 -44.096 1.00 7.39 87 ASN A C 1
ATOM 714 O O . ASN A 1 87 ? -16.641 -4.647 -44.691 1.00 10.32 87 ASN A O 1
ATOM 719 N N . LEU A 1 88 ? -18.584 -5.787 -44.453 1.00 9.05 88 LEU A N 1
ATOM 720 C CA . LEU A 1 88 ? -18.506 -6.542 -45.702 1.00 11.37 88 LEU A CA 1
ATOM 721 C C . LEU A 1 88 ? -19.746 -6.248 -46.549 1.00 13.42 88 LEU A C 1
ATOM 722 O O . LEU A 1 88 ? -20.831 -6.023 -46.014 1.00 12.01 88 LEU A O 1
ATOM 727 N N . ALA A 1 89 ? -19.591 -6.254 -47.867 1.00 11.46 89 ALA A N 1
ATOM 728 C CA . ALA A 1 89 ? -20.734 -6.047 -48.751 1.00 10.48 89 ALA A CA 1
ATOM 729 C C . ALA A 1 89 ? -20.375 -6.543 -50.127 1.00 10.71 89 ALA A C 1
ATOM 730 O O . ALA A 1 89 ? -19.215 -6.460 -50.525 1.00 11.08 89 ALA A O 1
ATOM 732 N N . PRO A 1 90 ? -21.366 -7.059 -50.864 1.00 14.05 90 PRO A N 1
ATOM 733 C CA . PRO A 1 90 ? -21.060 -7.396 -52.253 1.00 14.94 90 PRO A CA 1
ATOM 734 C C . PRO A 1 90 ? -20.804 -6.140 -53.079 1.00 17.37 90 PRO A C 1
ATOM 735 O O . PRO A 1 90 ? -21.175 -5.037 -52.666 1.00 17.76 90 PRO A O 1
ATOM 739 N N . GLU A 1 91 ? -20.150 -6.301 -54.225 1.00 22.26 91 GLU A N 1
ATOM 740 C CA . GLU A 1 91 ? -19.880 -5.175 -55.104 1.00 23.23 91 GLU A CA 1
ATOM 741 C C . GLU A 1 91 ? -21.163 -4.428 -55.471 1.00 19.63 91 GLU A C 1
ATOM 742 O O . GLU A 1 91 ? -21.155 -3.211 -55.607 1.00 24.59 91 GLU A O 1
ATOM 748 N N . SER A 1 92 ? -22.262 -5.167 -55.608 1.00 20.75 92 SER A N 1
ATOM 749 C CA . SER A 1 92 ? -23.555 -4.582 -55.971 1.00 21.62 92 SER A CA 1
ATOM 750 C C . SER A 1 92 ? -24.073 -3.613 -54.911 1.00 24.63 92 SER A C 1
ATOM 751 O O . SER A 1 92 ? -24.947 -2.785 -55.184 1.00 30.31 92 SER A O 1
ATOM 754 N N . GLN A 1 93 ? -23.540 -3.735 -53.700 1.00 20.17 93 GLN A N 1
ATOM 755 C CA . GLN A 1 93 ? -23.930 -2.897 -52.576 1.00 18.76 93 GLN A CA 1
ATOM 756 C C . GLN A 1 93 ? -22.771 -1.996 -52.173 1.00 17.04 93 GLN A C 1
ATOM 757 O O . GLN A 1 93 ? -22.755 -1.440 -51.071 1.00 22.18 93 GLN A O 1
ATOM 763 N N . GLY A 1 94 ? -21.790 -1.868 -53.063 1.00 15.97 94 GLY A N 1
ATOM 764 C CA . GLY A 1 94 ? -20.697 -0.940 -52.849 1.00 15.47 94 GLY A CA 1
ATOM 765 C C . GLY A 1 94 ? -19.438 -1.531 -52.242 1.00 17.76 94 GLY A C 1
ATOM 766 O O . GLY A 1 94 ? -18.486 -0.800 -51.953 1.00 17.49 94 GLY A O 1
ATOM 767 N N . GLY A 1 95 ? -19.426 -2.846 -52.049 1.00 17.34 95 GLY A N 1
ATOM 768 C CA . GLY A 1 95 ? -18.237 -3.530 -51.564 1.00 15.82 95 GLY A CA 1
ATOM 769 C C . GLY A 1 95 ? -17.046 -3.242 -52.465 1.00 14.40 95 GLY A C 1
ATOM 770 O O . GLY A 1 95 ? -17.164 -3.251 -53.698 1.00 14.82 95 GLY A O 1
ATOM 771 N N . GLY A 1 96 ? -15.905 -2.942 -51.852 1.00 13.89 96 GLY A N 1
ATOM 772 C CA . GLY A 1 96 ? -14.694 -2.635 -52.599 1.00 15.26 96 GLY A CA 1
ATOM 773 C C . GLY A 1 96 ? -14.581 -1.204 -53.112 1.00 15.37 96 GLY A C 1
ATOM 774 O O . GLY A 1 96 ? -13.528 -0.812 -53.617 1.00 18.27 96 GLY A O 1
ATOM 775 N N . GLU A 1 97 ? -15.650 -0.423 -52.998 1.00 13.38 97 GLU A N 1
ATOM 776 C CA . GLU A 1 97 ? -15.584 0.986 -53.385 1.00 14.92 97 GLU A CA 1
ATOM 777 C C . GLU A 1 97 ? -14.894 1.797 -52.297 1.00 18.11 97 GLU A C 1
ATOM 778 O O . GLU A 1 97 ? -15.105 1.553 -51.114 1.00 16.15 97 GLU A O 1
ATOM 784 N N . PRO A 1 98 ? -14.057 2.764 -52.691 1.00 16.40 98 PRO A N 1
ATOM 785 C CA . PRO A 1 98 ? -13.300 3.544 -51.709 1.00 16.21 98 PRO A CA 1
ATOM 786 C C . PRO A 1 98 ? -14.194 4.392 -50.799 1.00 17.49 98 PRO A C 1
ATOM 787 O O . PRO A 1 98 ? -15.319 4.737 -51.178 1.00 19.76 98 PRO A O 1
ATOM 791 N N . PRO A 1 99 ? -13.689 4.736 -49.611 1.00 17.23 99 PRO A N 1
ATOM 792 C CA . PRO A 1 99 ? -14.426 5.616 -48.699 1.00 16.81 99 PRO A CA 1
ATOM 793 C C . PRO A 1 99 ? -14.459 7.036 -49.230 1.00 23.65 99 PRO A C 1
ATOM 794 O O . PRO A 1 99 ? -13.656 7.401 -50.091 1.00 22.87 99 PRO A O 1
ATOM 798 N N . THR A 1 100 ? -15.395 7.825 -48.722 1.00 27.13 100 THR A N 1
ATOM 799 C CA . THR A 1 100 ? -15.466 9.229 -49.085 1.00 28.91 100 THR A CA 1
ATOM 800 C C . THR A 1 100 ? -15.493 10.071 -47.819 1.00 23.75 100 THR A C 1
ATOM 801 O O . THR A 1 100 ? -15.337 9.558 -46.706 1.00 25.89 100 THR A O 1
ATOM 805 N N . GLY A 1 101 ? -15.686 11.373 -47.996 1.00 29.18 101 GLY A N 1
ATOM 806 C CA . GLY A 1 101 ? -15.811 12.283 -46.877 1.00 28.91 101 GLY A CA 1
ATOM 807 C C . GLY A 1 101 ? -14.572 12.402 -46.012 1.00 19.30 101 GLY A C 1
ATOM 808 O O . GLY A 1 101 ? -13.436 12.296 -46.493 1.00 19.04 101 GLY A O 1
ATOM 809 N N . ALA A 1 102 ? -14.809 12.617 -44.725 1.00 21.56 102 ALA A N 1
ATOM 810 C CA . ALA A 1 102 ? -13.747 12.867 -43.762 1.00 22.90 102 ALA A CA 1
ATOM 811 C C . ALA A 1 102 ? -12.765 11.693 -43.665 1.00 20.59 102 ALA A C 1
ATOM 812 O O . ALA A 1 102 ? -11.558 11.898 -43.529 1.00 20.27 102 ALA A O 1
ATOM 814 N N . LEU A 1 103 ? -13.276 10.470 -43.755 1.00 18.44 103 LEU A N 1
ATOM 815 C CA . LEU A 1 103 ? -12.403 9.299 -43.659 1.00 13.02 103 LEU A CA 1
ATOM 816 C C . LEU A 1 103 ? -11.400 9.240 -44.815 1.00 14.52 103 LEU A C 1
ATOM 817 O O . LEU A 1 103 ? -10.222 8.940 -44.616 1.00 14.46 103 LEU A O 1
ATOM 822 N N . ALA A 1 104 ? -11.877 9.506 -46.026 1.00 15.76 104 ALA A N 1
ATOM 823 C CA . ALA A 1 104 ? -11.014 9.486 -47.204 1.00 19.54 104 ALA A CA 1
ATOM 824 C C . ALA A 1 104 ? -9.883 10.507 -47.068 1.00 17.53 104 ALA A C 1
ATOM 825 O O . ALA A 1 104 ? -8.735 10.227 -47.420 1.00 20.58 104 ALA A O 1
ATOM 838 N N . ALA A 1 106 ? -8.637 11.709 -44.196 1.00 19.24 106 ALA A N 1
ATOM 839 C CA . ALA A 1 106 ? -7.724 11.227 -43.165 1.00 17.60 106 ALA A CA 1
ATOM 840 C C . ALA A 1 106 ? -6.788 10.135 -43.673 1.00 16.89 106 ALA A C 1
ATOM 841 O O . ALA A 1 106 ? -5.616 10.084 -43.295 1.00 18.22 106 ALA A O 1
ATOM 843 N N . ILE A 1 107 ? -7.307 9.250 -44.519 1.00 15.18 107 ILE A N 1
ATOM 844 C CA . ILE A 1 107 ? -6.505 8.157 -45.044 1.00 13.88 107 ILE A CA 1
ATOM 845 C C . ILE A 1 107 ? -5.364 8.663 -45.935 1.00 18.28 107 ILE A C 1
ATOM 846 O O . ILE A 1 107 ? -4.206 8.252 -45.781 1.00 20.61 107 ILE A O 1
ATOM 851 N N . ASP A 1 108 ? -5.682 9.556 -46.862 1.00 20.14 108 ASP A N 1
ATOM 852 C CA . ASP A 1 108 ? -4.657 10.061 -47.759 1.00 19.36 108 ASP A CA 1
ATOM 853 C C . ASP A 1 108 ? -3.600 10.847 -46.989 1.00 20.82 108 ASP A C 1
ATOM 854 O O . ASP A 1 108 ? -2.409 10.726 -47.262 1.00 24.59 108 ASP A O 1
ATOM 859 N N . GLU A 1 109 ? -4.038 11.625 -46.003 1.00 19.41 109 GLU A N 1
ATOM 860 C CA . GLU A 1 109 ? -3.120 12.431 -45.204 1.00 18.84 109 GLU A CA 1
ATOM 861 C C . GLU A 1 109 ? -2.155 11.615 -44.340 1.00 23.46 109 GLU A C 1
ATOM 862 O O . GLU A 1 109 ? -0.996 11.995 -44.161 1.00 28.12 109 GLU A O 1
ATOM 868 N N . GLN A 1 110 ? -2.632 10.499 -43.800 1.00 19.71 110 GLN A N 1
ATOM 869 C CA . GLN A 1 110 ? -1.807 9.684 -42.917 1.00 15.31 110 GLN A CA 1
ATOM 870 C C . GLN A 1 110 ? -1.031 8.580 -43.621 1.00 20.88 110 GLN A C 1
ATOM 871 O O . GLN A 1 110 ? 0.093 8.281 -43.232 1.00 22.03 110 GLN A O 1
ATOM 877 N N . PHE A 1 111 ? -1.630 7.968 -44.645 1.00 18.03 111 PHE A N 1
ATOM 878 C CA . PHE A 1 111 ? -1.029 6.807 -45.296 1.00 16.06 111 PHE A CA 1
ATOM 879 C C . PHE A 1 111 ? -0.601 7.050 -46.742 1.00 22.07 111 PHE A C 1
ATOM 880 O O . PHE A 1 111 ? 0.078 6.214 -47.343 1.00 26.93 111 PHE A O 1
ATOM 888 N N . GLY A 1 112 ? -0.996 8.187 -47.297 1.00 21.74 112 GLY A N 1
ATOM 889 C CA . GLY A 1 112 ? -0.655 8.506 -48.672 1.00 22.10 112 GLY A CA 1
ATOM 890 C C . GLY A 1 112 ? -1.756 8.087 -49.623 1.00 20.23 112 GLY A C 1
ATOM 891 O O . GLY A 1 112 ? -2.126 8.831 -50.528 1.00 23.38 112 GLY A O 1
ATOM 892 N N . SER A 1 113 ? -2.284 6.887 -49.414 1.00 17.61 113 SER A N 1
ATOM 893 C CA . SER A 1 113 ? -3.372 6.389 -50.237 1.00 21.58 113 SER A CA 1
ATOM 894 C C . SER A 1 113 ? -4.116 5.254 -49.547 1.00 19.39 113 SER A C 1
ATOM 895 O O . SER A 1 113 ? -3.628 4.657 -48.576 1.00 17.12 113 SER A O 1
ATOM 898 N N . LEU A 1 114 ? -5.292 4.941 -50.074 1.00 20.19 114 LEU A N 1
ATOM 899 C CA . LEU A 1 114 ? -6.032 3.772 -49.610 1.00 15.89 114 LEU A CA 1
ATOM 900 C C . LEU A 1 114 ? -5.197 2.504 -49.790 1.00 16.05 114 LEU A C 1
ATOM 901 O O . LEU A 1 114 ? -5.159 1.639 -48.911 1.00 13.92 114 LEU A O 1
ATOM 906 N N . ASP A 1 115 ? -4.498 2.405 -50.915 1.00 18.27 115 ASP A N 1
ATOM 907 C CA . ASP A 1 115 ? -3.683 1.226 -51.186 1.00 17.26 115 ASP A CA 1
ATOM 908 C C . ASP A 1 115 ? -2.601 1.010 -50.129 1.00 15.37 115 ASP A C 1
ATOM 909 O O . ASP A 1 115 ? -2.343 -0.127 -49.724 1.00 16.25 115 ASP A O 1
ATOM 914 N N . GLU A 1 116 ? -1.983 2.095 -49.667 1.00 17.67 116 GLU A N 1
ATOM 915 C CA . GLU A 1 116 ? -0.945 1.971 -48.651 1.00 17.08 116 GLU A CA 1
ATOM 916 C C . GLU A 1 116 ? -1.526 1.545 -47.306 1.00 14.37 116 GLU A C 1
ATOM 917 O O . GLU A 1 116 ? -0.921 0.742 -46.600 1.00 15.74 116 GLU A O 1
ATOM 923 N N . LEU A 1 117 ? -2.697 2.079 -46.960 1.00 14.73 117 LEU A N 1
ATOM 924 C CA . LEU A 1 117 ? -3.389 1.649 -45.747 1.00 13.25 117 LEU A CA 1
ATOM 925 C C . LEU A 1 117 ? -3.741 0.164 -45.814 1.00 12.51 117 LEU A C 1
ATOM 926 O O . LEU A 1 117 ? -3.569 -0.552 -44.834 1.00 13.69 117 LEU A O 1
ATOM 931 N N . ILE A 1 118 ? -4.227 -0.290 -46.970 1.00 10.71 118 ILE A N 1
ATOM 932 C CA . ILE A 1 118 ? -4.545 -1.708 -47.153 1.00 10.13 118 ILE A CA 1
ATOM 933 C C . ILE A 1 118 ? -3.292 -2.586 -47.029 1.00 11.43 118 ILE A C 1
ATOM 934 O O . ILE A 1 118 ? -3.332 -3.631 -46.380 1.00 13.72 118 ILE A O 1
ATOM 950 N N . LEU A 1 120 ? -0.556 -1.904 -45.306 1.00 12.79 120 LEU A N 1
ATOM 951 C CA . LEU A 1 120 ? -0.196 -1.945 -43.898 1.00 13.15 120 LEU A CA 1
ATOM 952 C C . LEU A 1 120 ? -1.078 -2.931 -43.145 1.00 13.27 120 LEU A C 1
ATOM 953 O O . LEU A 1 120 ? -0.587 -3.727 -42.344 1.00 14.22 120 LEU A O 1
ATOM 958 N N . THR A 1 121 ? -2.384 -2.867 -43.395 1.00 14.31 121 THR A N 1
ATOM 959 C CA . THR A 1 121 ? -3.321 -3.774 -42.729 1.00 11.69 121 THR A CA 1
ATOM 960 C C . THR A 1 121 ? -3.004 -5.239 -43.035 1.00 10.82 121 THR A C 1
ATOM 961 O O . THR A 1 121 ? -3.041 -6.088 -42.138 1.00 12.86 121 THR A O 1
ATOM 965 N N . ASN A 1 122 ? -2.677 -5.535 -44.293 1.00 12.39 122 ASN A N 1
ATOM 966 C CA . ASN A 1 122 ? -2.311 -6.900 -44.651 1.00 12.74 122 ASN A CA 1
ATOM 967 C C . ASN A 1 122 ? -1.029 -7.365 -43.973 1.00 13.37 122 ASN A C 1
ATOM 968 O O . ASN A 1 122 ? -0.889 -8.549 -43.655 1.00 14.39 122 ASN A O 1
ATOM 973 N N . THR A 1 123 ? -0.092 -6.443 -43.764 1.00 14.50 123 THR A N 1
ATOM 974 C CA . THR A 1 123 ? 1.106 -6.786 -43.003 1.00 16.35 123 THR A CA 1
ATOM 975 C C . THR A 1 123 ? 0.739 -7.110 -41.550 1.00 17.24 123 THR A C 1
A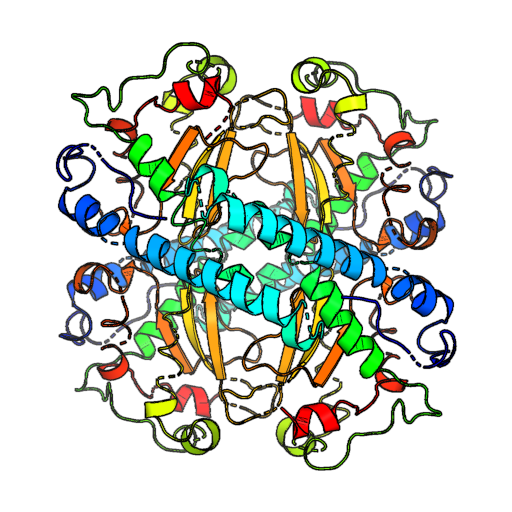TOM 976 O O . THR A 1 123 ? 1.255 -8.081 -40.964 1.00 14.28 123 THR A O 1
ATOM 991 N N . LEU A 1 125 ? -2.141 -8.206 -40.466 1.00 11.82 125 LEU A N 1
ATOM 992 C CA . LEU A 1 125 ? -2.877 -9.465 -40.488 1.00 10.37 125 LEU A CA 1
ATOM 993 C C . LEU A 1 125 ? -1.926 -10.659 -40.567 1.00 10.54 125 LEU A C 1
ATOM 994 O O . LEU A 1 125 ? -2.074 -11.635 -39.823 1.00 13.50 125 LEU A O 1
ATOM 999 N N . ALA A 1 126 ? -0.938 -10.555 -41.444 1.00 13.00 126 ALA A N 1
ATOM 1000 C CA . ALA A 1 126 ? 0.059 -11.611 -41.586 1.00 16.26 126 ALA A CA 1
ATOM 1001 C C . ALA A 1 126 ? 0.840 -11.789 -40.288 1.00 17.47 126 ALA A C 1
ATOM 1002 O O . ALA A 1 126 ? 1.311 -12.887 -39.985 1.00 17.85 126 ALA A O 1
ATOM 1004 N N . GLY A 1 127 ? 0.958 -10.710 -39.516 1.00 11.47 127 GLY A N 1
ATOM 1005 C CA . GLY A 1 127 ? 1.690 -10.747 -38.261 1.00 10.65 127 GLY A CA 1
ATOM 1006 C C . GLY A 1 127 ? 0.962 -11.304 -37.057 1.00 12.60 127 GLY A C 1
ATOM 1007 O O . GLY A 1 127 ? 1.553 -11.437 -35.984 1.00 13.95 127 GLY A O 1
ATOM 1008 N N . VAL A 1 128 ? -0.319 -11.623 -37.210 1.00 12.49 128 VAL A N 1
ATOM 1009 C CA . VAL A 1 128 ? -1.050 -12.303 -36.149 1.00 11.99 128 VAL A CA 1
ATOM 1010 C C . VAL A 1 128 ? -0.549 -13.747 -36.055 1.00 12.70 128 VAL A C 1
ATOM 1011 O O . VAL A 1 128 ? -0.744 -14.544 -36.972 1.00 16.51 128 VAL A O 1
ATOM 1015 N N . GLN A 1 129 ? 0.115 -14.053 -34.943 1.00 10.77 129 GLN A N 1
ATOM 1016 C CA . GLN A 1 129 ? 0.752 -15.348 -34.755 1.00 9.74 129 GLN A CA 1
ATOM 1017 C C . GLN A 1 129 ? -0.104 -16.218 -33.838 1.00 12.00 129 GLN A C 1
ATOM 1018 O O . GLN A 1 129 ? 0.210 -16.426 -32.659 1.00 14.46 129 GLN A O 1
ATOM 1024 N N . GLY A 1 130 ? -1.181 -16.747 -34.417 1.00 11.22 130 GLY A N 1
ATOM 1025 C CA . GLY A 1 130 ? -2.233 -17.430 -33.685 1.00 10.86 130 GLY A CA 1
ATOM 1026 C C . GLY A 1 130 ? -3.555 -16.985 -34.287 1.00 7.52 130 GLY A C 1
ATOM 1027 O O . GLY A 1 130 ? -3.590 -16.563 -35.450 1.00 12.00 130 GLY A O 1
ATOM 1028 N N . SER A 1 131 ? -4.628 -17.072 -33.509 1.00 7.53 131 SER A N 1
ATOM 1029 C CA . SER A 1 131 ? -5.934 -16.566 -33.937 1.00 8.33 131 SER A CA 1
ATOM 1030 C C . SER A 1 131 ? -6.035 -15.109 -33.537 1.00 7.40 131 SER A C 1
ATOM 1031 O O . SER A 1 131 ? -5.524 -14.730 -32.498 1.00 9.10 131 SER A O 1
ATOM 1034 N N . GLY A 1 132 ? -6.707 -14.294 -34.350 1.00 8.06 132 GLY A N 1
ATOM 1035 C CA . GLY A 1 132 ? -6.949 -12.916 -33.962 1.00 7.14 132 GLY A CA 1
ATOM 1036 C C . GLY A 1 132 ? -7.555 -12.097 -35.081 1.00 8.13 132 GLY A C 1
ATOM 1037 O O . GLY A 1 132 ? -8.154 -12.656 -36.014 1.00 8.05 132 GLY A O 1
ATOM 1038 N N . TRP A 1 133 ? -7.375 -10.777 -34.983 1.00 6.19 133 TRP A N 1
ATOM 1039 C CA . TRP A 1 133 ? -8.047 -9.789 -35.824 1.00 7.14 133 TRP A CA 1
ATOM 1040 C C . TRP A 1 133 ? -7.089 -8.663 -36.119 1.00 7.56 133 TRP A C 1
ATOM 1041 O O . TRP A 1 133 ? -6.156 -8.414 -35.356 1.00 9.44 133 TRP A O 1
ATOM 1052 N N . ALA A 1 134 ? -7.330 -7.956 -37.213 1.00 7.20 134 ALA A N 1
ATOM 1053 C CA . ALA A 1 134 ? -6.773 -6.610 -37.345 1.00 6.87 134 ALA A CA 1
ATOM 1054 C C . ALA A 1 134 ? -7.919 -5.628 -37.437 1.00 9.23 134 ALA A C 1
ATOM 1055 O O . ALA A 1 134 ? -8.965 -5.943 -38.012 1.00 8.62 134 ALA A O 1
ATOM 1057 N N . PHE A 1 135 ? -7.721 -4.439 -36.875 1.00 8.87 135 PHE A N 1
ATOM 1058 C CA . PHE A 1 135 ? -8.734 -3.397 -36.938 1.00 10.80 135 PHE A CA 1
ATOM 1059 C C . PHE A 1 135 ? -8.098 -2.123 -37.467 1.00 9.73 135 PHE A C 1
ATOM 1060 O O . PHE A 1 135 ? -7.057 -1.685 -36.953 1.00 9.76 135 PHE A O 1
ATOM 1068 N N . ILE A 1 136 ? -8.716 -1.509 -38.479 1.00 7.68 136 ILE A N 1
ATOM 1069 C CA . ILE A 1 136 ? -8.422 -0.109 -38.781 1.00 7.47 136 ILE A CA 1
ATOM 1070 C C . ILE A 1 136 ? -9.284 0.682 -37.787 1.00 10.09 136 ILE A C 1
ATOM 1071 O O . ILE A 1 136 ? -10.491 0.446 -37.704 1.00 9.97 136 ILE A O 1
ATOM 1076 N N . VAL A 1 137 ? -8.659 1.566 -37.009 1.00 9.95 137 VAL A N 1
ATOM 1077 C CA . VAL A 1 137 ? -9.350 2.265 -35.925 1.00 9.16 137 VAL A CA 1
ATOM 1078 C C . VAL A 1 137 ? -9.237 3.777 -36.041 1.00 10.44 137 VAL A C 1
ATOM 1079 O O . VAL A 1 137 ? -8.325 4.299 -36.692 1.00 10.33 137 VAL A O 1
ATOM 1094 N N . ASN A 1 139 ? -8.669 6.692 -33.303 1.00 12.30 139 ASN A N 1
ATOM 1095 C CA . ASN A 1 139 ? -8.322 6.847 -31.893 1.00 9.79 139 ASN A CA 1
ATOM 1096 C C . ASN A 1 139 ? -8.864 8.177 -31.360 1.00 12.09 139 ASN A C 1
ATOM 1097 O O . ASN A 1 139 ? -8.363 9.231 -31.712 1.00 13.66 139 ASN A O 1
ATOM 1102 N N . LEU A 1 140 ? -9.878 8.126 -30.502 1.00 12.94 140 LEU A N 1
ATOM 1103 C CA . LEU A 1 140 ? -10.501 9.360 -30.028 1.00 16.55 140 LEU A CA 1
ATOM 1104 C C . LEU A 1 140 ? -9.597 10.130 -29.073 1.00 20.17 140 LEU A C 1
ATOM 1105 O O . LEU A 1 140 ? -9.822 11.314 -28.825 1.00 25.43 140 LEU A O 1
ATOM 1110 N N . SER A 1 141 ? -8.578 9.468 -28.535 1.00 13.82 141 SER A N 1
ATOM 1111 C CA . SER A 1 141 ? -7.751 10.095 -27.499 1.00 16.32 141 SER A CA 1
ATOM 1112 C C . SER A 1 141 ? -6.572 10.913 -28.026 1.00 19.17 141 SER A C 1
ATOM 1113 O O . SER A 1 141 ? -5.953 11.659 -27.264 1.00 20.23 141 SER A O 1
ATOM 1116 N N . ASN A 1 142 ? -6.242 10.776 -29.309 1.00 15.93 142 ASN A N 1
ATOM 1117 C CA . ASN A 1 142 ? -5.088 11.501 -29.848 1.00 15.17 142 ASN A CA 1
ATOM 1118 C C . ASN A 1 142 ? -5.462 12.446 -30.988 1.00 14.22 142 ASN A C 1
ATOM 1119 O O . ASN A 1 142 ? -4.666 12.715 -31.893 1.00 13.65 142 ASN A O 1
ATOM 1124 N N . GLY A 1 143 ? -6.692 12.941 -30.935 1.00 14.03 143 GLY A N 1
ATOM 1125 C CA . GLY A 1 143 ? -7.176 13.866 -31.935 1.00 16.68 143 GLY A CA 1
ATOM 1126 C C . GLY A 1 143 ? -7.908 13.183 -33.073 1.00 16.07 143 GLY A C 1
ATOM 1127 O O . GLY A 1 143 ? -8.123 13.784 -34.126 1.00 20.14 143 GLY A O 1
ATOM 1128 N N . GLY A 1 144 ? -8.294 11.926 -32.865 1.00 15.48 144 GLY A N 1
ATOM 1129 C CA . GLY A 1 144 ? -9.073 11.201 -33.857 1.00 16.82 144 GLY A CA 1
ATOM 1130 C C . GLY A 1 144 ? -8.265 10.615 -35.002 1.00 17.70 144 GLY A C 1
ATOM 1131 O O . GLY A 1 144 ? -8.758 10.515 -36.120 1.00 18.20 144 GLY A O 1
ATOM 1143 N N . LEU A 1 146 ? -6.172 7.893 -37.355 1.00 11.66 146 LEU A N 1
ATOM 1144 C CA . LEU A 1 146 ? -6.290 6.507 -37.796 1.00 10.75 146 LEU A CA 1
ATOM 1145 C C . LEU A 1 146 ? -5.079 5.679 -37.415 1.00 11.52 146 LEU A C 1
ATOM 1146 O O . LEU A 1 146 ? -3.960 6.184 -37.351 1.00 12.65 146 LEU A O 1
ATOM 1151 N N . ASP A 1 147 ? -5.302 4.386 -37.212 1.00 10.08 147 ASP A N 1
ATOM 1152 C CA . ASP A 1 147 ? -4.211 3.462 -36.943 1.00 11.93 147 ASP A CA 1
ATOM 1153 C C . ASP A 1 147 ? -4.682 2.064 -37.292 1.00 11.77 147 ASP A C 1
ATOM 1154 O O . ASP A 1 147 ? -5.868 1.854 -37.503 1.00 11.55 147 ASP A O 1
ATOM 1159 N N . VAL A 1 148 ? -3.752 1.113 -37.346 1.00 9.71 148 VAL A N 1
ATOM 1160 C CA . VAL A 1 148 ? -4.109 -0.293 -37.522 1.00 8.49 148 VAL A CA 1
ATOM 1161 C C . VAL A 1 148 ? -3.587 -1.069 -36.338 1.00 10.75 148 VAL A C 1
ATOM 1162 O O . VAL A 1 148 ? -2.405 -0.976 -35.994 1.00 14.14 148 VAL A O 1
ATOM 1166 N N . VAL A 1 149 ? -4.468 -1.820 -35.694 1.00 9.58 149 VAL A N 1
ATOM 1167 C CA . VAL A 1 149 ? -4.073 -2.551 -34.507 1.00 12.35 149 VAL A CA 1
ATOM 1168 C C . VAL A 1 149 ? -4.381 -4.035 -34.652 1.00 14.44 149 VAL A C 1
ATOM 1169 O O . VAL A 1 149 ? -5.285 -4.428 -35.390 1.00 16.12 149 VAL A O 1
ATOM 1173 N N . GLN A 1 150 ? -3.606 -4.857 -33.956 1.00 8.73 150 GLN A N 1
ATOM 1174 C CA . GLN A 1 150 ? -3.851 -6.291 -33.937 1.00 9.67 150 GLN A CA 1
ATOM 1175 C C . GLN A 1 150 ? -4.452 -6.696 -32.607 1.00 11.94 150 GLN A C 1
ATOM 1176 O O . GLN A 1 150 ? -4.067 -6.169 -31.565 1.00 14.24 150 GLN A O 1
ATOM 1182 N N . THR A 1 151 ? -5.384 -7.639 -32.634 1.00 8.84 151 THR A N 1
ATOM 1183 C CA . THR A 1 151 ? -5.791 -8.300 -31.388 1.00 8.93 151 THR A CA 1
ATOM 1184 C C . THR A 1 151 ? -5.678 -9.808 -31.528 1.00 8.65 151 THR A C 1
ATOM 1185 O O . THR A 1 151 ? -5.672 -10.349 -32.641 1.00 10.20 151 THR A O 1
ATOM 1189 N N . TYR A 1 152 ? -5.566 -10.482 -30.388 1.00 9.02 152 TYR A N 1
ATOM 1190 C CA . TYR A 1 152 ? -5.539 -11.939 -30.373 1.00 11.96 152 TYR A CA 1
ATOM 1191 C C . TYR A 1 152 ? -6.849 -12.545 -29.905 1.00 9.25 152 TYR A C 1
ATOM 1192 O O . TYR A 1 152 ? -7.591 -11.943 -29.121 1.00 7.32 152 TYR A O 1
ATOM 1201 N N . ASN A 1 153 ? -7.146 -13.735 -30.421 1.00 8.94 153 ASN A N 1
ATOM 1202 C CA . ASN A 1 153 ? -8.329 -14.494 -30.022 1.00 8.75 153 ASN A CA 1
ATOM 1203 C C . ASN A 1 153 ? -9.595 -13.699 -30.263 1.00 7.77 153 ASN A C 1
ATOM 1204 O O . ASN A 1 153 ? -9.815 -13.280 -31.390 1.00 9.29 153 ASN A O 1
ATOM 1209 N N . GLN A 1 154 ? -10.409 -13.469 -29.238 1.00 8.84 154 GLN A N 1
ATOM 1210 C CA . GLN A 1 154 ? -11.552 -12.579 -29.416 1.00 9.70 154 GLN A CA 1
ATOM 1211 C C . GLN A 1 154 ? -11.408 -11.282 -28.627 1.00 8.61 154 GLN A C 1
ATOM 1212 O O . GLN A 1 154 ? -12.402 -10.620 -28.309 1.00 10.55 154 GLN A O 1
ATOM 1218 N N . ASP A 1 155 ? -10.169 -10.888 -28.345 1.00 8.52 155 ASP A N 1
ATOM 1219 C CA . ASP A 1 155 ? -9.953 -9.554 -27.797 1.00 9.85 155 ASP A CA 1
ATOM 1220 C C . ASP A 1 155 ? -10.439 -8.539 -28.826 1.00 10.23 155 ASP A C 1
ATOM 1221 O O . ASP A 1 155 ? -10.437 -8.804 -30.029 1.00 12.38 155 ASP A O 1
ATOM 1226 N N . THR A 1 156 ? -10.878 -7.380 -28.360 1.00 11.79 156 THR A N 1
ATOM 1227 C CA . THR A 1 156 ? -11.403 -6.390 -29.296 1.00 10.19 156 THR A CA 1
ATOM 1228 C C . THR A 1 156 ? -10.872 -5.016 -28.939 1.00 13.98 156 THR A C 1
ATOM 1229 O O . THR A 1 156 ? -10.143 -4.864 -27.957 1.00 14.88 156 THR A O 1
ATOM 1233 N N . VAL A 1 157 ? -11.209 -4.022 -29.755 1.00 9.14 157 VAL A N 1
ATOM 1234 C CA . VAL A 1 157 ? -10.800 -2.654 -29.456 1.00 11.41 157 VAL A CA 1
ATOM 1235 C C . VAL A 1 157 ? -11.890 -1.941 -28.666 1.00 10.58 157 VAL A C 1
ATOM 1236 O O . VAL A 1 157 ? -13.043 -1.895 -29.081 1.00 15.19 157 VAL A O 1
ATOM 1240 N N . THR A 1 158 ? -11.516 -1.416 -27.504 1.00 16.55 158 THR A N 1
ATOM 1241 C CA . THR A 1 158 ? -12.492 -0.798 -26.612 1.00 16.92 158 THR A CA 1
ATOM 1242 C C . THR A 1 158 ? -12.078 0.621 -26.251 1.00 21.31 158 THR A C 1
ATOM 1243 O O . THR A 1 158 ? -11.015 1.103 -26.653 1.00 17.60 158 THR A O 1
ATOM 1247 N N . GLY A 1 159 ? -12.931 1.288 -25.484 1.00 21.38 159 GLY A N 1
ATOM 1248 C CA . GLY A 1 159 ? -12.636 2.639 -25.052 1.00 21.60 159 GLY A CA 1
ATOM 1249 C C . GLY A 1 159 ? -12.490 3.583 -26.229 1.00 15.99 159 GLY A C 1
ATOM 1250 O O . GLY A 1 159 ? -13.344 3.612 -27.104 1.00 17.55 159 GLY A O 1
ATOM 1251 N N . PRO A 1 160 ? -11.384 4.333 -26.271 1.00 14.99 160 PRO A N 1
ATOM 1252 C CA . PRO A 1 160 ? -11.249 5.375 -27.291 1.00 13.15 160 PRO A CA 1
ATOM 1253 C C . PRO A 1 160 ? -10.864 4.838 -28.656 1.00 12.40 160 PRO A C 1
ATOM 1254 O O . PRO A 1 160 ? -10.800 5.627 -29.597 1.00 12.36 160 PRO A O 1
ATOM 1258 N N . LEU A 1 161 ? -10.617 3.535 -28.763 1.00 12.19 161 LEU A N 1
ATOM 1259 C CA . LEU A 1 161 ? -10.299 2.937 -30.059 1.00 13.60 161 LEU A CA 1
ATOM 1260 C C . LEU A 1 161 ? -11.564 2.436 -30.749 1.00 11.69 161 LEU A C 1
ATOM 1261 O O . LEU A 1 161 ? -12.053 1.332 -30.472 1.00 17.66 161 LEU A O 1
ATOM 1266 N N . VAL A 1 162 ? -12.071 3.252 -31.667 1.00 10.50 162 VAL A N 1
ATOM 1267 C CA . VAL A 1 162 ? -13.283 2.922 -32.415 1.00 13.30 162 VAL A CA 1
ATOM 1268 C C . VAL A 1 162 ? -12.964 2.112 -33.670 1.00 7.85 162 VAL A C 1
ATOM 1269 O O . VAL A 1 162 ? -12.206 2.546 -34.527 1.00 10.39 162 VAL A O 1
ATOM 1273 N N . PRO A 1 163 ? -13.550 0.916 -33.777 1.00 11.40 163 PRO A N 1
ATOM 1274 C CA . PRO A 1 163 ? -13.305 0.071 -34.955 1.00 11.13 163 PRO A CA 1
ATOM 1275 C C . PRO A 1 163 ? -13.985 0.636 -36.200 1.00 12.56 163 PRO A C 1
ATOM 1276 O O . PRO A 1 163 ? -15.164 1.002 -36.158 1.00 13.28 163 PRO A O 1
ATOM 1280 N N . LEU A 1 164 ? -13.232 0.720 -37.294 1.00 8.66 164 LEU A N 1
ATOM 1281 C CA . LEU A 1 164 ? -13.757 1.219 -38.563 1.00 9.08 164 LEU A CA 1
ATOM 1282 C C . LEU A 1 164 ? -13.870 0.046 -39.537 1.00 8.98 164 LEU A C 1
ATOM 1283 O O . LEU A 1 164 ? -14.889 -0.124 -40.206 1.00 11.08 164 LEU A O 1
ATOM 1288 N N . VAL A 1 165 ? -12.804 -0.754 -39.617 1.00 7.95 165 VAL A N 1
ATOM 1289 C CA . VAL A 1 165 ? -12.820 -1.998 -40.401 1.00 6.81 165 VAL A CA 1
ATOM 1290 C C . VAL A 1 165 ? -12.241 -3.103 -39.540 1.00 6.86 165 VAL A C 1
ATOM 1291 O O . VAL A 1 165 ? -11.125 -2.985 -39.027 1.00 9.59 165 VAL A O 1
ATOM 1295 N N . ALA A 1 166 ? -13.016 -4.171 -39.367 1.00 7.01 166 ALA A N 1
ATOM 1296 C CA . ALA A 1 166 ? -12.536 -5.361 -38.676 1.00 6.33 166 ALA A CA 1
ATOM 1297 C C . ALA A 1 166 ? -12.278 -6.460 -39.709 1.00 7.67 166 ALA A C 1
ATOM 1298 O O . ALA A 1 166 ? -13.144 -6.733 -40.527 1.00 8.78 166 ALA A O 1
ATOM 1300 N N . ILE A 1 167 ? -11.095 -7.080 -39.668 1.00 6.67 167 ILE A N 1
ATOM 1301 C CA . ILE A 1 167 ? -10.793 -8.220 -40.537 1.00 6.46 167 ILE A CA 1
ATOM 1302 C C . ILE A 1 167 ? -10.423 -9.436 -39.687 1.00 5.90 167 ILE A C 1
ATOM 1303 O O . ILE A 1 167 ? -9.493 -9.394 -38.884 1.00 8.32 167 ILE A O 1
ATOM 1308 N N . ASP A 1 168 ? -11.185 -10.510 -39.858 1.00 6.50 168 ASP A N 1
ATOM 1309 C CA . ASP A 1 168 ? -11.003 -11.742 -39.096 1.00 6.60 168 ASP A CA 1
ATOM 1310 C C . ASP A 1 168 ? -9.820 -12.540 -39.644 1.00 9.61 168 ASP A C 1
ATOM 1311 O O . ASP A 1 168 ? -9.787 -12.859 -40.831 1.00 7.86 168 ASP A O 1
ATOM 1316 N N . ALA A 1 169 ? -8.850 -12.852 -38.782 1.00 6.77 169 ALA A N 1
ATOM 1317 C CA . ALA A 1 169 ? -7.689 -13.665 -39.173 1.00 6.96 169 ALA A CA 1
ATOM 1318 C C . ALA A 1 169 ? -7.698 -15.062 -38.554 1.00 6.99 169 ALA A C 1
ATOM 1319 O O . ALA A 1 169 ? -6.709 -15.787 -38.673 1.00 8.50 169 ALA A O 1
ATOM 1321 N N . TRP A 1 170 ? -8.790 -15.448 -37.892 1.00 5.70 170 TRP A N 1
ATOM 1322 C CA . TRP A 1 170 ? -8.899 -16.842 -37.441 1.00 7.50 170 TRP A CA 1
ATOM 1323 C C . TRP A 1 170 ? -8.911 -17.752 -38.654 1.00 7.20 170 TRP A C 1
ATOM 1324 O O . TRP A 1 170 ? -9.438 -17.394 -39.708 1.00 8.31 170 TRP A O 1
ATOM 1335 N N . GLU A 1 171 ? -8.331 -18.940 -38.503 1.00 8.53 171 GLU A N 1
ATOM 1336 C CA . GLU A 1 171 ? -8.248 -19.859 -39.619 1.00 9.27 171 GLU A CA 1
ATOM 1337 C C . GLU A 1 171 ? -9.630 -20.258 -40.156 1.00 8.45 171 GLU A C 1
ATOM 1338 O O . GLU A 1 171 ? -9.778 -20.469 -41.364 1.00 9.98 171 GLU A O 1
ATOM 1344 N N . HIS A 1 172 ? -10.646 -20.312 -39.294 1.00 9.04 172 HIS A N 1
ATOM 1345 C CA . HIS A 1 172 ? -11.994 -20.652 -39.781 1.00 8.86 172 HIS A CA 1
ATOM 1346 C C . HIS A 1 172 ? -12.553 -19.600 -40.736 1.00 10.46 172 HIS A C 1
ATOM 1347 O O . HIS A 1 172 ? -13.537 -19.858 -41.411 1.00 12.24 172 HIS A O 1
ATOM 1354 N N . ALA A 1 173 ? -11.938 -18.418 -40.777 1.00 7.56 173 ALA A N 1
ATOM 1355 C CA . ALA A 1 173 ? -12.423 -17.377 -41.681 1.00 8.49 173 ALA A CA 1
ATOM 1356 C C . ALA A 1 173 ? -12.041 -17.628 -43.138 1.00 9.06 173 ALA A C 1
ATOM 1357 O O . ALA A 1 173 ? -12.603 -16.998 -44.033 1.00 8.55 173 ALA A O 1
ATOM 1359 N N . TYR A 1 174 ? -11.109 -18.555 -43.383 1.00 8.52 174 TYR A N 1
ATOM 1360 C CA . TYR A 1 174 ? -10.563 -18.724 -44.731 1.00 8.09 174 TYR A CA 1
ATOM 1361 C C . TYR A 1 174 ? -10.136 -20.143 -45.111 1.00 8.73 174 TYR A C 1
ATOM 1362 O O . TYR A 1 174 ? -9.907 -20.400 -46.286 1.00 10.94 174 TYR A O 1
ATOM 1371 N N . TYR A 1 175 ? -9.992 -21.044 -44.137 1.00 9.45 175 TYR A N 1
ATOM 1372 C CA . TYR A 1 175 ? -9.259 -22.290 -44.394 1.00 8.84 175 TYR A CA 1
ATOM 1373 C C . TYR A 1 175 ? -9.910 -23.219 -45.417 1.00 10.48 175 TYR A C 1
ATOM 1374 O O . TYR A 1 175 ? -9.204 -23.863 -46.197 1.00 10.77 175 TYR A O 1
ATOM 1383 N N . LEU A 1 176 ? -11.238 -23.289 -45.427 1.00 10.42 176 LEU A N 1
ATOM 1384 C CA . LEU A 1 176 ? -11.913 -24.201 -46.355 1.00 10.80 176 LEU A CA 1
ATOM 1385 C C . LEU A 1 176 ? -11.632 -23.818 -47.795 1.00 12.53 176 LEU A C 1
ATOM 1386 O O . LEU A 1 176 ? -11.652 -24.664 -48.690 1.00 14.99 176 LEU A O 1
ATOM 1391 N N . GLN A 1 177 ? -11.372 -22.534 -48.013 1.00 12.25 177 GLN A N 1
ATOM 1392 C CA . GLN A 1 177 ? -11.179 -21.991 -49.352 1.00 8.08 177 GLN A CA 1
ATOM 1393 C C . GLN A 1 177 ? -9.707 -21.786 -49.715 1.00 11.04 177 GLN A C 1
ATOM 1394 O O . GLN A 1 177 ? -9.274 -22.144 -50.814 1.00 15.11 177 GLN A O 1
ATOM 1400 N N . TYR A 1 178 ? -8.938 -21.215 -48.787 1.00 10.39 178 TYR A N 1
ATOM 1401 C CA . TYR A 1 178 ? -7.555 -20.818 -49.071 1.00 9.47 178 TYR A CA 1
ATOM 1402 C C . TYR A 1 178 ? -6.522 -21.716 -48.400 1.00 10.55 178 TYR A C 1
ATOM 1403 O O . TYR A 1 178 ? -5.318 -21.570 -48.648 1.00 13.34 178 TYR A O 1
ATOM 1412 N N . GLN A 1 179 ? -6.993 -22.623 -47.548 1.00 10.12 179 GLN A N 1
ATOM 1413 C CA . GLN A 1 179 ? -6.105 -23.459 -46.737 1.00 10.60 179 GLN A CA 1
ATOM 1414 C C . GLN A 1 179 ? -5.000 -22.622 -46.093 1.00 12.76 179 GLN A C 1
ATOM 1415 O O . GLN A 1 179 ? -5.281 -21.600 -45.458 1.00 11.34 179 GLN A O 1
ATOM 1421 N N . ASN A 1 180 ? -3.749 -23.032 -46.271 1.00 10.92 180 ASN A N 1
ATOM 1422 C CA . ASN A 1 180 ? -2.621 -22.357 -45.638 1.00 10.80 180 ASN A CA 1
ATOM 1423 C C . ASN A 1 180 ? -2.297 -20.990 -46.249 1.00 11.27 180 ASN A C 1
ATOM 1424 O O . ASN A 1 180 ? -1.479 -20.243 -45.709 1.00 14.03 180 ASN A O 1
ATOM 1440 N N . ARG A 1 182 ? -2.942 -17.938 -46.369 1.00 13.33 182 ARG A N 1
ATOM 1441 C CA . ARG A 1 182 ? -3.588 -16.798 -45.731 1.00 11.47 182 ARG A CA 1
ATOM 1442 C C . ARG A 1 182 ? -3.339 -15.437 -46.412 1.00 11.77 182 ARG A C 1
ATOM 1443 O O . ARG A 1 182 ? -4.262 -14.632 -46.478 1.00 13.19 182 ARG A O 1
ATOM 1451 N N . PRO A 1 183 ? -2.134 -15.198 -46.977 1.00 12.28 183 PRO A N 1
ATOM 1452 C CA . PRO A 1 183 ? -2.004 -13.901 -47.665 1.00 15.58 183 PRO A CA 1
ATOM 1453 C C . PRO A 1 183 ? -2.939 -13.734 -48.866 1.00 14.71 183 PRO A C 1
ATOM 1454 O O . PRO A 1 183 ? -3.288 -12.591 -49.199 1.00 16.06 183 PRO A O 1
ATOM 1458 N N . ASP A 1 184 ? -3.349 -14.837 -49.494 1.00 13.02 184 ASP A N 1
ATOM 1459 C CA . ASP A 1 184 ? -4.300 -14.763 -50.596 1.00 11.55 184 ASP A CA 1
ATOM 1460 C C . ASP A 1 184 ? -5.666 -14.293 -50.097 1.00 10.80 184 ASP A C 1
ATOM 1461 O O . ASP A 1 184 ? -6.362 -13.539 -50.781 1.00 12.84 184 ASP A O 1
ATOM 1466 N N . TYR A 1 185 ? -6.048 -14.745 -48.909 1.00 10.25 185 TYR A N 1
ATOM 1467 C CA . TYR A 1 185 ? -7.309 -14.326 -48.304 1.00 7.36 185 TYR A CA 1
ATOM 1468 C C . TYR A 1 185 ? -7.257 -12.848 -47.937 1.00 9.79 185 TYR A C 1
ATOM 1469 O O . TYR A 1 185 ? -8.201 -12.095 -48.209 1.00 10.06 185 TYR A O 1
ATOM 1478 N N . PHE A 1 186 ? -6.150 -12.438 -47.324 1.00 9.72 186 PHE A N 1
ATOM 1479 C CA . PHE A 1 186 ? -6.008 -11.052 -46.888 1.00 10.73 186 PHE A CA 1
ATOM 1480 C C . PHE A 1 186 ? -6.054 -10.124 -48.095 1.00 12.25 186 PHE A C 1
ATOM 1481 O O . PHE A 1 186 ? -6.628 -9.045 -48.011 1.00 14.27 186 PHE A O 1
ATOM 1500 N N . ALA A 1 188 ? -7.617 -10.798 -50.956 1.00 11.67 188 ALA A N 1
ATOM 1501 C CA . ALA A 1 188 ? -8.911 -10.939 -51.617 1.00 9.35 188 ALA A CA 1
ATOM 1502 C C . ALA A 1 188 ? -10.036 -10.180 -50.923 1.00 9.42 188 ALA A C 1
ATOM 1503 O O . ALA A 1 188 ? -10.943 -9.678 -51.581 1.00 11.80 188 ALA A O 1
ATOM 1505 N N . ILE A 1 189 ? -9.988 -10.125 -49.597 1.00 12.97 189 ILE A N 1
ATOM 1506 C CA . ILE A 1 189 ? -11.117 -9.608 -48.826 1.00 10.94 189 ILE A CA 1
ATOM 1507 C C . ILE A 1 189 ? -11.443 -8.143 -49.141 1.00 7.96 189 ILE A C 1
ATOM 1508 O O . ILE A 1 189 ? -12.603 -7.736 -49.052 1.00 10.06 189 ILE A O 1
ATOM 1513 N N . TRP A 1 190 ? -10.434 -7.345 -49.493 1.00 8.11 190 TRP A N 1
ATOM 1514 C CA . TRP A 1 190 ? -10.650 -5.922 -49.754 1.00 9.99 190 TRP A CA 1
ATOM 1515 C C . TRP A 1 190 ? -11.635 -5.651 -50.887 1.00 9.62 190 TRP A C 1
ATOM 1516 O O . TRP A 1 190 ? -12.244 -4.593 -50.936 1.00 13.06 190 TRP A O 1
ATOM 1527 N N . ASN A 1 191 ? -11.838 -6.636 -51.763 1.00 10.38 191 ASN A N 1
ATOM 1528 C CA . ASN A 1 191 ? -12.810 -6.483 -52.835 1.00 10.10 191 ASN A CA 1
ATOM 1529 C C . ASN A 1 191 ? -14.247 -6.393 -52.342 1.00 10.08 191 ASN A C 1
ATOM 1530 O O . ASN A 1 191 ? -15.132 -5.931 -53.084 1.00 11.62 191 ASN A O 1
ATOM 1535 N N . VAL A 1 192 ? -14.477 -6.851 -51.109 1.00 12.88 192 VAL A N 1
ATOM 1536 C CA . VAL A 1 192 ? -15.817 -6.839 -50.517 1.00 11.26 192 VAL A CA 1
ATOM 1537 C C . VAL A 1 192 ? -15.874 -6.111 -49.180 1.00 10.67 192 VAL A C 1
ATOM 1538 O O . VAL A 1 192 ? -16.795 -6.310 -48.403 1.00 12.20 192 VAL A O 1
ATOM 1542 N N . VAL A 1 193 ? -14.896 -5.251 -48.925 1.00 9.67 193 VAL A N 1
ATOM 1543 C CA . VAL A 1 193 ? -14.948 -4.412 -47.730 1.00 9.79 193 VAL A CA 1
ATOM 1544 C C . VAL A 1 193 ? -15.901 -3.243 -47.957 1.00 11.42 193 VAL A C 1
ATOM 1545 O O . VAL A 1 193 ? -15.882 -2.593 -49.011 1.00 11.86 193 VAL A O 1
ATOM 1549 N N . ASN A 1 194 ? -16.753 -2.994 -46.963 1.00 9.60 194 ASN A N 1
ATOM 1550 C CA . ASN A 1 194 ? -17.727 -1.911 -47.033 1.00 9.71 194 ASN A CA 1
ATOM 1551 C C . ASN A 1 194 ? -17.166 -0.630 -46.419 1.00 9.95 194 ASN A C 1
ATOM 1552 O O . ASN A 1 194 ? -17.271 -0.405 -45.209 1.00 12.30 194 ASN A O 1
ATOM 1557 N N . TRP A 1 195 ? -16.574 0.204 -47.267 1.00 12.05 195 TRP A N 1
ATOM 1558 C CA . TRP A 1 195 ? -15.932 1.432 -46.815 1.00 11.22 195 TRP A CA 1
ATOM 1559 C C . TRP A 1 195 ? -16.955 2.513 -46.492 1.00 13.13 195 TRP A C 1
ATOM 1560 O O . TRP A 1 195 ? -16.622 3.499 -45.826 1.00 13.01 195 TRP A O 1
ATOM 1582 N N . GLU A 1 197 ? -19.620 1.854 -44.640 1.00 13.49 197 GLU A N 1
ATOM 1583 C CA . GLU A 1 197 ? -19.806 1.594 -43.220 1.00 12.90 197 GLU A CA 1
ATOM 1584 C C . GLU A 1 197 ? -18.619 2.111 -42.414 1.00 13.50 197 GLU A C 1
ATOM 1585 O O . GLU A 1 197 ? -18.797 2.695 -41.333 1.00 11.78 197 GLU A O 1
ATOM 1591 N N . ALA A 1 198 ? -17.409 1.908 -42.938 1.00 11.99 198 ALA A N 1
ATOM 1592 C CA . ALA A 1 198 ? -16.212 2.462 -42.297 1.00 9.76 198 ALA A CA 1
ATOM 1593 C C . ALA A 1 198 ? -16.296 3.980 -42.132 1.00 9.30 198 ALA A C 1
ATOM 1594 O O . ALA A 1 198 ? -15.956 4.509 -41.068 1.00 10.36 198 ALA A O 1
ATOM 1596 N N . SER A 1 199 ? -16.768 4.663 -43.174 1.00 11.19 199 SER A N 1
ATOM 1597 C CA . SER A 1 199 ? -16.922 6.119 -43.143 1.00 11.50 199 SER A CA 1
ATOM 1598 C C . SER A 1 199 ? -17.962 6.525 -42.108 1.00 15.23 199 SER A C 1
ATOM 1599 O O . SER A 1 199 ? -17.766 7.493 -41.367 1.00 16.08 199 SER A O 1
ATOM 1602 N N . ARG A 1 200 ? -19.058 5.774 -42.047 1.00 11.02 200 ARG A N 1
ATOM 1603 C CA . ARG A 1 200 ? -20.099 6.028 -41.049 1.00 12.94 200 ARG A CA 1
ATOM 1604 C C . ARG A 1 200 ? -19.569 5.904 -39.616 1.00 13.25 200 ARG A C 1
ATOM 1605 O O . ARG A 1 200 ? -19.832 6.765 -38.763 1.00 14.94 200 ARG A O 1
ATOM 1613 N N . ARG A 1 201 ? -18.804 4.846 -39.353 1.00 9.77 201 ARG A N 1
ATOM 1614 C CA . ARG A 1 201 ? -18.200 4.640 -38.046 1.00 9.26 201 ARG A CA 1
ATOM 1615 C C . ARG A 1 201 ? -17.213 5.756 -37.705 1.00 10.95 201 ARG A C 1
ATOM 1616 O O . ARG A 1 201 ? -17.157 6.216 -36.569 1.00 12.01 201 ARG A O 1
ATOM 1624 N N . PHE A 1 202 ? -16.433 6.172 -38.700 1.00 11.02 202 PHE A N 1
ATOM 1625 C CA . PHE A 1 202 ? -15.465 7.243 -38.510 1.00 12.23 202 PHE A CA 1
ATOM 1626 C C . PHE A 1 202 ? -16.160 8.534 -38.076 1.00 11.88 202 PHE A C 1
ATOM 1627 O O . PHE A 1 202 ? -15.721 9.189 -37.134 1.00 11.49 202 PHE A O 1
ATOM 1635 N N . ASP A 1 203 ? -17.255 8.873 -38.745 1.00 10.60 203 ASP A N 1
ATOM 1636 C CA . ASP A 1 203 ? -17.980 10.109 -38.438 1.00 11.33 203 ASP A CA 1
ATOM 1637 C C . ASP A 1 203 ? -18.655 10.004 -37.081 1.00 13.70 203 ASP A C 1
ATOM 1638 O O . ASP A 1 203 ? -18.681 10.965 -36.309 1.00 12.84 203 ASP A O 1
ATOM 1643 N N . ALA A 1 204 ? -19.212 8.834 -36.796 1.00 12.18 204 ALA A N 1
ATOM 1644 C CA . ALA A 1 204 ? -19.956 8.640 -35.557 1.00 13.28 204 ALA A CA 1
ATOM 1645 C C . ALA A 1 204 ? -19.063 8.569 -34.326 1.00 14.08 204 ALA A C 1
ATOM 1646 O O . ALA A 1 204 ? -19.484 8.943 -33.233 1.00 13.73 204 ALA A O 1
ATOM 1648 N N . GLY A 1 205 ? -17.845 8.059 -34.483 1.00 13.86 205 GLY A N 1
ATOM 1649 C CA . GLY A 1 205 ? -16.936 7.944 -33.355 1.00 15.32 205 GLY A CA 1
ATOM 1650 C C . GLY A 1 205 ? -17.421 6.980 -32.284 1.00 13.56 205 GLY A C 1
ATOM 1651 O O . GLY A 1 205 ? -17.102 7.139 -31.103 1.00 15.87 205 GLY A O 1
ATOM 1663 N N . ILE A 1 207 ? -19.728 2.764 -31.962 1.00 19.38 207 ILE A N 1
ATOM 1664 C CA . ILE A 1 207 ? -20.264 1.591 -32.649 1.00 16.52 207 ILE A CA 1
ATOM 1665 C C . ILE A 1 207 ? -21.607 1.900 -33.312 1.00 31.79 207 ILE A C 1
ATOM 1666 O O . ILE A 1 207 ? -21.860 1.508 -34.456 1.00 26.81 207 ILE A O 1
ATOM 1682 N N . VAL B 1 2 ? 17.526 -26.142 -38.373 1.00 15.57 2 VAL B N 1
ATOM 1683 C CA . VAL B 1 2 ? 16.594 -27.258 -38.223 1.00 15.30 2 VAL B CA 1
ATOM 1684 C C . VAL B 1 2 ? 15.940 -27.617 -39.557 1.00 15.85 2 VAL B C 1
ATOM 1685 O O . VAL B 1 2 ? 15.933 -26.817 -40.496 1.00 15.96 2 VAL B O 1
ATOM 1689 N N . THR B 1 3 ? 15.414 -28.839 -39.643 1.00 15.89 3 THR B N 1
ATOM 1690 C CA . THR B 1 3 ? 14.726 -29.314 -40.843 1.00 15.46 3 THR B CA 1
ATOM 1691 C C . THR B 1 3 ? 13.440 -30.032 -40.438 1.00 13.50 3 THR B C 1
ATOM 1692 O O . THR B 1 3 ? 13.268 -30.383 -39.268 1.00 14.68 3 THR B O 1
ATOM 1696 N N . LEU B 1 4 ? 12.533 -30.243 -41.389 1.00 13.20 4 LEU B N 1
ATOM 1697 C CA . LEU B 1 4 ? 11.367 -31.089 -41.121 1.00 13.80 4 LEU B CA 1
ATOM 1698 C C . LEU B 1 4 ? 11.833 -32.485 -40.725 1.00 15.00 4 LEU B C 1
ATOM 1699 O O . LEU B 1 4 ? 12.730 -33.048 -41.358 1.00 15.54 4 LEU B O 1
ATOM 1704 N N . PRO B 1 5 ? 11.219 -33.060 -39.686 1.00 12.74 5 PRO B N 1
ATOM 1705 C CA . PRO B 1 5 ? 11.583 -34.426 -39.304 1.00 15.86 5 PRO B CA 1
ATOM 1706 C C . PRO B 1 5 ? 10.970 -35.430 -40.262 1.00 14.38 5 PRO B C 1
ATOM 1707 O O . PRO B 1 5 ? 9.983 -35.123 -40.921 1.00 16.13 5 PRO B O 1
ATOM 1711 N N . ASP B 1 6 ? 11.546 -36.626 -40.334 1.00 14.71 6 ASP B N 1
ATOM 1712 C CA . ASP B 1 6 ? 10.914 -37.707 -41.070 1.00 18.44 6 ASP B CA 1
ATOM 1713 C C . ASP B 1 6 ? 9.657 -38.154 -40.342 1.00 13.90 6 ASP B C 1
ATOM 1714 O O . ASP B 1 6 ? 9.655 -38.263 -39.119 1.00 16.22 6 ASP B O 1
ATOM 1719 N N . LEU B 1 7 ? 8.603 -38.431 -41.106 1.00 15.39 7 LEU B N 1
ATOM 1720 C CA . LEU B 1 7 ? 7.389 -39.043 -40.574 1.00 14.99 7 LEU B CA 1
ATOM 1721 C C . LEU B 1 7 ? 7.547 -40.555 -40.493 1.00 14.14 7 LEU B C 1
ATOM 1722 O O . LEU B 1 7 ? 8.248 -41.168 -41.313 1.00 19.71 7 LEU B O 1
ATOM 1738 N N . TRP B 1 9 ? 4.934 -42.524 -40.736 1.00 13.26 9 TRP B N 1
ATOM 1739 C CA . TRP B 1 9 ? 3.736 -43.058 -41.374 1.00 13.17 9 TRP B CA 1
ATOM 1740 C C . TRP B 1 9 ? 3.382 -42.219 -42.599 1.00 12.43 9 TRP B C 1
ATOM 1741 O O . TRP B 1 9 ? 3.839 -41.073 -42.731 1.00 13.31 9 TRP B O 1
ATOM 1752 N N . ASP B 1 10 ? 2.596 -42.800 -43.502 1.00 12.89 10 ASP B N 1
ATOM 1753 C CA . ASP B 1 10 ? 2.160 -42.108 -44.709 1.00 13.06 10 ASP B CA 1
ATOM 1754 C C . ASP B 1 10 ? 1.061 -41.094 -44.382 1.00 13.47 10 ASP B C 1
ATOM 1755 O O . ASP B 1 10 ? 0.349 -41.242 -43.384 1.00 12.37 10 ASP B O 1
ATOM 1760 N N . PHE B 1 11 ? 0.926 -40.065 -45.219 1.00 13.15 11 PHE B N 1
ATOM 1761 C CA . PHE B 1 11 ? -0.020 -38.981 -44.930 1.00 11.33 11 PHE B CA 1
ATOM 1762 C C . PHE B 1 11 ? -1.448 -39.488 -44.675 1.00 13.31 11 PHE B C 1
ATOM 1763 O O . PHE B 1 11 ? -2.153 -38.954 -43.820 1.00 10.78 11 PHE B O 1
ATOM 1771 N N . GLY B 1 12 ? -1.869 -40.512 -45.413 1.00 13.04 12 GLY B N 1
ATOM 1772 C CA . GLY B 1 12 ? -3.231 -41.020 -45.311 1.00 12.39 12 GLY B CA 1
ATOM 1773 C C . GLY B 1 12 ? -3.448 -42.095 -44.258 1.00 10.05 12 GLY B C 1
ATOM 1774 O O . GLY B 1 12 ? -4.551 -42.642 -44.131 1.00 11.52 12 GLY B O 1
ATOM 1775 N N . ALA B 1 13 ? -2.404 -42.386 -43.491 1.00 11.23 13 ALA B N 1
ATOM 1776 C CA . ALA B 1 13 ? -2.411 -43.545 -42.598 1.00 12.72 13 ALA B CA 1
ATOM 1777 C C . ALA B 1 13 ? -3.302 -43.386 -41.372 1.00 10.01 13 ALA B C 1
ATOM 1778 O O . ALA B 1 13 ? -3.634 -44.381 -40.710 1.00 12.81 13 ALA B O 1
ATOM 1780 N N . LEU B 1 14 ? -3.691 -42.150 -41.078 1.00 10.40 14 LEU B N 1
ATOM 1781 C CA . LEU B 1 14 ? -4.493 -41.895 -39.892 1.00 10.03 14 LEU B CA 1
ATOM 1782 C C . LEU B 1 14 ? -5.982 -41.771 -40.224 1.00 13.44 14 LEU B C 1
ATOM 1783 O O . LEU B 1 14 ? -6.795 -41.471 -39.352 1.00 12.10 14 LEU B O 1
ATOM 1788 N N . GLU B 1 15 ? -6.346 -42.000 -41.480 1.00 11.03 15 GLU B N 1
ATOM 1789 C CA . GLU B 1 15 ? -7.765 -42.002 -41.834 1.00 11.05 15 GLU B CA 1
ATOM 1790 C C . GLU B 1 15 ? -8.439 -43.204 -41.163 1.00 10.67 15 GLU B C 1
ATOM 1791 O O . GLU B 1 15 ? -7.835 -44.275 -41.037 1.00 12.37 15 GLU B O 1
ATOM 1797 N N . PRO B 1 16 ? -9.702 -43.052 -40.746 1.00 9.62 16 PRO B N 1
ATOM 1798 C CA . PRO B 1 16 ? -10.589 -41.919 -41.021 1.00 11.66 16 PRO B CA 1
ATOM 1799 C C . PRO B 1 16 ? -10.626 -40.890 -39.902 1.00 13.12 16 PRO B C 1
ATOM 1800 O O . PRO B 1 16 ? -11.568 -40.103 -39.835 1.00 11.94 16 PRO B O 1
ATOM 1804 N N . TYR B 1 17 ? -9.619 -40.890 -39.038 1.00 9.14 17 TYR B N 1
ATOM 1805 C CA . TYR B 1 17 ? -9.622 -39.975 -37.899 1.00 9.60 17 TYR B CA 1
ATOM 1806 C C . TYR B 1 17 ? -9.059 -38.603 -38.252 1.00 11.88 17 TYR B C 1
ATOM 1807 O O . TYR B 1 17 ? -9.585 -37.585 -37.808 1.00 11.17 17 TYR B O 1
ATOM 1816 N N . ILE B 1 18 ? -7.993 -38.581 -39.052 1.00 10.06 18 ILE B N 1
ATOM 1817 C CA . ILE B 1 18 ? -7.427 -37.333 -39.558 1.00 10.56 18 ILE B CA 1
ATOM 1818 C C . ILE B 1 18 ? -7.076 -37.618 -41.002 1.00 7.81 18 ILE B C 1
ATOM 1819 O O . ILE B 1 18 ? -6.408 -38.616 -41.292 1.00 9.88 18 ILE B O 1
ATOM 1824 N N . SER B 1 19 ? -7.514 -36.752 -41.905 1.00 10.33 19 SER B N 1
ATOM 1825 C CA . SER B 1 19 ? -7.376 -37.038 -43.334 1.00 8.58 19 SER B CA 1
ATOM 1826 C C . SER B 1 19 ? -5.951 -36.872 -43.838 1.00 10.43 19 SER B C 1
ATOM 1827 O O . SER B 1 19 ? -5.157 -36.107 -43.270 1.00 9.94 19 SER B O 1
ATOM 1830 N N . GLY B 1 20 ? -5.640 -37.565 -44.931 1.00 10.20 20 GLY B N 1
ATOM 1831 C CA . GLY B 1 20 ? -4.360 -37.370 -45.597 1.00 8.23 20 GLY B CA 1
ATOM 1832 C C . GLY B 1 20 ? -4.187 -35.944 -46.106 1.00 11.51 20 GLY B C 1
ATOM 1833 O O . GLY B 1 20 ? -3.079 -35.418 -46.116 1.00 12.64 20 GLY B O 1
ATOM 1834 N N . GLN B 1 21 ? -5.286 -35.322 -46.529 1.00 10.66 21 GLN B N 1
ATOM 1835 C CA . GLN B 1 21 ? -5.260 -33.940 -47.005 1.00 11.42 21 GLN B CA 1
ATOM 1836 C C . GLN B 1 21 ? -4.762 -33.014 -45.897 1.00 10.56 21 GLN B C 1
ATOM 1837 O O . GLN B 1 21 ? -3.888 -32.168 -46.115 1.00 11.28 21 GLN B O 1
ATOM 1843 N N . ILE B 1 22 ? -5.302 -33.203 -44.700 1.00 8.48 22 ILE B N 1
ATOM 1844 C CA . ILE B 1 22 ? -4.877 -32.422 -43.550 1.00 7.73 22 ILE B CA 1
ATOM 1845 C C . ILE B 1 22 ? -3.417 -32.692 -43.212 1.00 8.72 22 ILE B C 1
ATOM 1846 O O . ILE B 1 22 ? -2.631 -31.771 -43.095 1.00 8.80 22 ILE B O 1
ATOM 1851 N N . ASN B 1 23 ? -3.039 -33.957 -43.078 1.00 8.81 23 ASN B N 1
ATOM 1852 C CA . ASN B 1 23 ? -1.650 -34.239 -42.714 1.00 8.50 23 ASN B CA 1
ATOM 1853 C C . ASN B 1 23 ? -0.644 -33.677 -43.714 1.00 8.20 23 ASN B C 1
ATOM 1854 O O . ASN B 1 23 ? 0.402 -33.157 -43.317 1.00 10.48 23 ASN B O 1
ATOM 1859 N N . GLU B 1 24 ? -0.955 -33.788 -45.005 1.00 8.96 24 GLU B N 1
ATOM 1860 C CA . GLU B 1 24 ? -0.049 -33.262 -46.024 1.00 10.87 24 GLU B CA 1
ATOM 1861 C C . GLU B 1 24 ? 0.142 -31.752 -45.885 1.00 10.22 24 GLU B C 1
ATOM 1862 O O . GLU B 1 24 ? 1.272 -31.261 -45.908 1.00 12.00 24 GLU B O 1
ATOM 1868 N N . LEU B 1 25 ? -0.952 -31.015 -45.731 1.00 9.25 25 LEU B N 1
ATOM 1869 C CA . LEU B 1 25 ? -0.857 -29.565 -45.547 1.00 9.69 25 LEU B CA 1
ATOM 1870 C C . LEU B 1 25 ? -0.153 -29.229 -44.237 1.00 11.05 25 LEU B C 1
ATOM 1871 O O . LEU B 1 25 ? 0.701 -28.337 -44.161 1.00 9.90 25 LEU B O 1
ATOM 1876 N N . HIS B 1 26 ? -0.532 -29.953 -43.196 1.00 7.81 26 HIS B N 1
ATOM 1877 C CA . HIS B 1 26 ? -0.051 -29.676 -41.857 1.00 8.10 26 HIS B CA 1
ATOM 1878 C C . HIS B 1 26 ? 1.471 -29.846 -41.781 1.00 9.13 26 HIS B C 1
ATOM 1879 O O . HIS B 1 26 ? 2.165 -29.057 -41.126 1.00 9.52 26 HIS B O 1
ATOM 1886 N N . TYR B 1 27 ? 1.983 -30.866 -42.466 1.00 7.59 27 TYR B N 1
ATOM 1887 C CA . TYR B 1 27 ? 3.413 -31.140 -42.486 1.00 8.98 27 TYR B CA 1
ATOM 1888 C C . TYR B 1 27 ? 4.186 -30.288 -43.501 1.00 10.40 27 TYR B C 1
ATOM 1889 O O . TYR B 1 27 ? 5.144 -29.591 -43.128 1.00 11.21 27 TYR B O 1
ATOM 1898 N N . THR B 1 28 ? 3.769 -30.330 -44.771 1.00 8.33 28 THR B N 1
ATOM 1899 C CA . THR B 1 28 ? 4.547 -29.719 -45.855 1.00 9.81 28 THR B CA 1
ATOM 1900 C C . THR B 1 28 ? 4.398 -28.200 -45.914 1.00 11.64 28 THR B C 1
ATOM 1901 O O . THR B 1 28 ? 5.270 -27.514 -46.459 1.00 15.92 28 THR B O 1
ATOM 1916 N N . HIS B 1 30 ? 2.414 -26.040 -43.017 1.00 8.71 30 HIS B N 1
ATOM 1917 C CA . HIS B 1 30 ? 2.460 -25.423 -41.694 1.00 9.82 30 HIS B CA 1
ATOM 1918 C C . HIS B 1 30 ? 3.774 -25.693 -40.945 1.00 10.55 30 HIS B C 1
ATOM 1919 O O . HIS B 1 30 ? 4.439 -24.748 -40.484 1.00 11.84 30 HIS B O 1
ATOM 1926 N N . HIS B 1 31 ? 4.167 -26.958 -40.824 1.00 9.01 31 HIS B N 1
ATOM 1927 C CA . HIS B 1 31 ? 5.388 -27.252 -40.082 1.00 7.68 31 HIS B CA 1
ATOM 1928 C C . HIS B 1 31 ? 6.599 -26.635 -40.764 1.00 10.75 31 HIS B C 1
ATOM 1929 O O . HIS B 1 31 ? 7.484 -26.111 -40.092 1.00 10.71 31 HIS B O 1
ATOM 1936 N N . GLN B 1 32 ? 6.616 -26.674 -42.092 1.00 11.79 32 GLN B N 1
ATOM 1937 C CA . GLN B 1 32 ? 7.710 -26.081 -42.860 1.00 12.01 32 GLN B CA 1
ATOM 1938 C C . GLN B 1 32 ? 7.838 -24.579 -42.591 1.00 14.13 32 GLN B C 1
ATOM 1939 O O . GLN B 1 32 ? 8.951 -24.046 -42.522 1.00 14.05 32 GLN B O 1
ATOM 1945 N N . THR B 1 33 ? 6.702 -23.903 -42.446 1.00 12.23 33 THR B N 1
ATOM 1946 C CA . THR B 1 33 ? 6.707 -22.478 -42.136 1.00 12.61 33 THR B CA 1
ATOM 1947 C C . THR B 1 33 ? 7.421 -22.220 -40.818 1.00 13.69 33 THR B C 1
ATOM 1948 O O . THR B 1 33 ? 8.237 -21.305 -40.719 1.00 12.53 33 THR B O 1
ATOM 1952 N N . TYR B 1 34 ? 7.157 -23.046 -39.809 1.00 10.65 34 TYR B N 1
ATOM 1953 C CA . TYR B 1 34 ? 7.828 -22.855 -38.525 1.00 11.37 34 TYR B CA 1
ATOM 1954 C C . TYR B 1 34 ? 9.324 -23.170 -38.616 1.00 12.45 34 TYR B C 1
ATOM 1955 O O . TYR B 1 34 ? 10.142 -22.481 -38.009 1.00 12.97 34 TYR B O 1
ATOM 1964 N N . VAL B 1 35 ? 9.668 -24.208 -39.372 1.00 10.38 35 VAL B N 1
ATOM 1965 C CA . VAL B 1 35 ? 11.065 -24.549 -39.629 1.00 10.60 35 VAL B CA 1
ATOM 1966 C C . VAL B 1 35 ? 11.790 -23.344 -40.207 1.00 12.93 35 VAL B C 1
ATOM 1967 O O . VAL B 1 35 ? 12.832 -22.927 -39.693 1.00 13.56 35 VAL B O 1
ATOM 1971 N N . ASN B 1 36 ? 11.213 -22.771 -41.257 1.00 12.30 36 ASN B N 1
ATOM 1972 C CA . ASN B 1 36 ? 11.823 -21.627 -41.932 1.00 15.56 36 ASN B CA 1
ATOM 1973 C C . ASN B 1 36 ? 11.907 -20.409 -41.019 1.00 14.48 36 ASN B C 1
ATOM 1974 O O . ASN B 1 36 ? 12.942 -19.732 -40.967 1.00 15.25 36 ASN B O 1
ATOM 1979 N N . GLY B 1 37 ? 10.823 -20.143 -40.297 1.00 13.04 37 GLY B N 1
ATOM 1980 C CA . GLY B 1 37 ? 10.762 -19.000 -39.405 1.00 11.67 37 GLY B CA 1
ATOM 1981 C C . GLY B 1 37 ? 11.757 -19.088 -38.269 1.00 11.88 37 GLY B C 1
ATOM 1982 O O . GLY B 1 37 ? 12.331 -18.075 -37.844 1.00 12.81 37 GLY B O 1
ATOM 1983 N N . PHE B 1 38 ? 11.951 -20.298 -37.753 1.00 12.40 38 PHE B N 1
ATOM 1984 C CA . PHE B 1 38 ? 12.852 -20.488 -36.627 1.00 11.12 38 PHE B CA 1
ATOM 1985 C C . PHE B 1 38 ? 14.293 -20.303 -37.094 1.00 13.21 38 PHE B C 1
ATOM 1986 O O . PHE B 1 38 ? 15.074 -19.616 -36.447 1.00 14.80 38 PHE B O 1
ATOM 1994 N N . ASN B 1 39 ? 14.641 -20.906 -38.228 1.00 12.30 39 ASN B N 1
ATOM 1995 C CA . ASN B 1 39 ? 15.972 -20.720 -38.795 1.00 13.98 39 ASN B CA 1
ATOM 1996 C C . ASN B 1 39 ? 16.289 -19.251 -39.055 1.00 13.63 39 ASN B C 1
ATOM 1997 O O . ASN B 1 39 ? 17.370 -18.776 -38.710 1.00 15.24 39 ASN B O 1
ATOM 2002 N N . THR B 1 40 ? 15.322 -18.534 -39.623 1.00 14.19 40 THR B N 1
ATOM 2003 C CA . THR B 1 40 ? 15.483 -17.109 -39.899 1.00 10.65 40 THR B CA 1
ATOM 2004 C C . THR B 1 40 ? 15.689 -16.315 -38.611 1.00 13.33 40 THR B C 1
ATOM 2005 O O . THR B 1 40 ? 16.571 -15.456 -38.532 1.00 13.93 40 THR B O 1
ATOM 2009 N N . ALA B 1 41 ? 14.889 -16.618 -37.593 1.00 11.87 41 ALA B N 1
ATOM 2010 C CA . ALA B 1 41 ? 14.940 -15.866 -36.343 1.00 12.62 41 ALA B CA 1
ATOM 2011 C C . ALA B 1 41 ? 16.267 -16.086 -35.617 1.00 15.59 41 ALA B C 1
ATOM 2012 O O . ALA B 1 41 ? 16.855 -15.150 -35.079 1.00 14.47 41 ALA B O 1
ATOM 2014 N N . VAL B 1 42 ? 16.729 -17.329 -35.587 1.00 13.94 42 VAL B N 1
ATOM 2015 C CA . VAL B 1 42 ? 17.984 -17.637 -34.913 1.00 16.30 42 VAL B CA 1
ATOM 2016 C C . VAL B 1 42 ? 19.165 -16.973 -35.639 1.00 18.45 42 VAL B C 1
ATOM 2017 O O . VAL B 1 42 ? 20.049 -16.414 -34.994 1.00 19.41 42 VAL B O 1
ATOM 2021 N N . ASP B 1 43 ? 19.149 -16.997 -36.970 1.00 14.26 43 ASP B N 1
ATOM 2022 C CA . ASP B 1 43 ? 20.170 -16.302 -37.766 1.00 14.92 43 ASP B CA 1
ATOM 2023 C C . ASP B 1 43 ? 20.155 -14.794 -37.501 1.00 16.92 43 ASP B C 1
ATOM 2024 O O . ASP B 1 43 ? 21.211 -14.172 -37.369 1.00 16.57 43 ASP B O 1
ATOM 2029 N N . GLN B 1 44 ? 18.962 -14.210 -37.449 1.00 15.53 44 GLN B N 1
ATOM 2030 C CA . GLN B 1 44 ? 18.830 -12.777 -37.177 1.00 16.04 44 GLN B CA 1
ATOM 2031 C C . GLN B 1 44 ? 19.365 -12.426 -35.799 1.00 18.65 44 GLN B C 1
ATOM 2032 O O . GLN B 1 44 ? 20.051 -11.417 -35.634 1.00 22.14 44 GLN B O 1
ATOM 2038 N N . PHE B 1 45 ? 19.056 -13.252 -34.806 1.00 15.09 45 PHE B N 1
ATOM 2039 C CA . PHE B 1 45 ? 19.522 -12.964 -33.461 1.00 19.55 45 PHE B CA 1
ATOM 2040 C C . PHE B 1 45 ? 21.053 -13.078 -33.382 1.00 18.20 45 PHE B C 1
ATOM 2041 O O . PHE B 1 45 ? 21.713 -12.257 -32.743 1.00 20.11 45 PHE B O 1
ATOM 2049 N N . GLN B 1 46 ? 21.612 -14.076 -34.056 1.00 17.76 46 GLN B N 1
ATOM 2050 C CA . GLN B 1 46 ? 23.059 -14.246 -34.095 1.00 21.47 46 GLN B CA 1
ATOM 2051 C C . GLN B 1 46 ? 23.746 -13.005 -34.657 1.00 23.06 46 GLN B C 1
ATOM 2052 O O . GLN B 1 46 ? 24.772 -12.565 -34.140 1.00 22.26 46 GLN B O 1
ATOM 2058 N N . GLU B 1 47 ? 23.171 -12.443 -35.715 1.00 19.94 47 GLU B N 1
ATOM 2059 C CA . GLU B 1 47 ? 23.724 -11.240 -36.325 1.00 18.99 47 GLU B CA 1
ATOM 2060 C C . GLU B 1 47 ? 23.661 -10.073 -35.348 1.00 17.99 47 GLU B C 1
ATOM 2061 O O . GLU B 1 47 ? 24.626 -9.305 -35.210 1.00 19.16 47 GLU B O 1
ATOM 2067 N N . LEU B 1 48 ? 22.522 -9.945 -34.671 1.00 15.52 48 LEU B N 1
ATOM 2068 C CA . LEU B 1 48 ? 22.337 -8.884 -33.686 1.00 13.90 48 LEU B CA 1
ATOM 2069 C C . LEU B 1 48 ? 23.217 -9.107 -32.466 1.00 15.22 48 LEU B C 1
ATOM 2070 O O . LEU B 1 48 ? 23.670 -8.148 -31.843 1.00 20.39 48 LEU B O 1
ATOM 2075 N N . SER B 1 49 ? 23.447 -10.368 -32.116 1.00 18.28 49 SER B N 1
ATOM 2076 C CA . SER B 1 49 ? 24.301 -10.685 -30.976 1.00 20.54 49 SER B CA 1
ATOM 2077 C C . SER B 1 49 ? 25.739 -10.259 -31.244 1.00 22.01 49 SER B C 1
ATOM 2078 O O . SER B 1 49 ? 26.393 -9.651 -30.391 1.00 19.88 49 SER B O 1
ATOM 2081 N N . ASP B 1 50 ? 26.224 -10.578 -32.439 1.00 19.31 50 ASP B N 1
ATOM 2082 C CA . ASP B 1 50 ? 27.581 -10.205 -32.826 1.00 19.10 50 ASP B CA 1
ATOM 2083 C C . ASP B 1 50 ? 27.735 -8.694 -32.923 1.00 20.12 50 ASP B C 1
ATOM 2084 O O . ASP B 1 50 ? 28.801 -8.149 -32.618 1.00 24.26 50 ASP B O 1
ATOM 2089 N N . LEU B 1 51 ? 26.662 -8.022 -33.329 1.00 14.88 51 LEU B N 1
ATOM 2090 C CA . LEU B 1 51 ? 26.644 -6.569 -33.407 1.00 16.64 51 LEU B CA 1
ATOM 2091 C C . LEU B 1 51 ? 26.649 -5.924 -32.022 1.00 19.86 51 LEU B C 1
ATOM 2092 O O . LEU B 1 51 ? 27.353 -4.946 -31.783 1.00 21.14 51 LEU B O 1
ATOM 2097 N N . LEU B 1 52 ? 25.854 -6.475 -31.113 1.00 18.08 52 LEU B N 1
ATOM 2098 C CA . LEU B 1 52 ? 25.767 -5.951 -29.758 1.00 19.16 52 LEU B CA 1
ATOM 2099 C C . LEU B 1 52 ? 27.128 -6.005 -29.067 1.00 24.23 52 LEU B C 1
ATOM 2100 O O . LEU B 1 52 ? 27.450 -5.157 -28.233 1.00 20.08 52 LEU B O 1
ATOM 2105 N N . ALA B 1 53 ? 27.931 -6.998 -29.439 1.00 25.41 53 ALA B N 1
ATOM 2106 C CA . ALA B 1 53 ? 29.272 -7.159 -28.882 1.00 34.79 53 ALA B CA 1
ATOM 2107 C C . ALA B 1 53 ? 30.167 -5.965 -29.210 1.00 36.77 53 ALA B C 1
ATOM 2108 O O . ALA B 1 53 ? 31.028 -5.584 -28.413 1.00 40.06 53 ALA B O 1
ATOM 2121 N N . GLU B 1 55 ? 28.719 -2.908 -30.473 1.00 20.23 55 GLU B N 1
ATOM 2122 C CA . GLU B 1 55 ? 27.916 -1.723 -30.197 1.00 18.66 55 GLU B CA 1
ATOM 2123 C C . GLU B 1 55 ? 26.803 -2.091 -29.212 1.00 18.23 55 GLU B C 1
ATOM 2124 O O . GLU B 1 55 ? 25.684 -2.395 -29.629 1.00 21.43 55 GLU B O 1
ATOM 2130 N N . PRO B 1 56 ? 27.097 -2.054 -27.901 1.00 19.28 56 PRO B N 1
ATOM 2131 C CA . PRO B 1 56 ? 26.137 -2.520 -26.891 1.00 16.25 56 PRO B CA 1
ATOM 2132 C C . PRO B 1 56 ? 25.104 -1.463 -26.509 1.00 17.25 56 PRO B C 1
ATOM 2133 O O . PRO B 1 56 ? 24.925 -1.155 -25.327 1.00 19.62 56 PRO B O 1
ATOM 2137 N N . SER B 1 57 ? 24.409 -0.942 -27.514 1.00 18.28 57 SER B N 1
ATOM 2138 C CA . SER B 1 57 ? 23.484 0.170 -27.333 1.00 17.84 57 SER B CA 1
ATOM 2139 C C . SER B 1 57 ? 22.065 -0.274 -27.012 1.00 19.52 57 SER B C 1
ATOM 2140 O O . SER B 1 57 ? 21.663 -1.383 -27.352 1.00 17.25 57 SER B O 1
ATOM 2143 N N . PRO B 1 58 ? 21.293 0.602 -26.355 1.00 18.49 58 PRO B N 1
ATOM 2144 C CA . PRO B 1 58 ? 19.858 0.370 -26.188 1.00 17.55 58 PRO B CA 1
ATOM 2145 C C . PRO B 1 58 ? 19.165 0.149 -27.537 1.00 17.31 58 PRO B C 1
ATOM 2146 O O . PRO B 1 58 ? 18.245 -0.661 -27.613 1.00 16.96 58 PRO B O 1
ATOM 2150 N N . ALA B 1 59 ? 19.600 0.861 -28.578 1.00 17.22 59 ALA B N 1
ATOM 2151 C CA . ALA B 1 59 ? 19.000 0.717 -29.902 1.00 18.22 59 ALA B CA 1
ATOM 2152 C C . ALA B 1 59 ? 19.110 -0.720 -30.407 1.00 15.74 59 ALA B C 1
ATOM 2153 O O . ALA B 1 59 ? 18.159 -1.277 -30.953 1.00 17.36 59 ALA B O 1
ATOM 2155 N N . ASN B 1 60 ? 20.278 -1.317 -30.212 1.00 19.26 60 ASN B N 1
ATOM 2156 C CA . ASN B 1 60 ? 20.496 -2.694 -30.624 1.00 19.99 60 ASN B CA 1
ATOM 2157 C C . ASN B 1 60 ? 19.790 -3.710 -29.726 1.00 18.41 60 ASN B C 1
ATOM 2158 O O . ASN B 1 60 ? 19.265 -4.708 -30.212 1.00 17.64 60 ASN B O 1
ATOM 2163 N N . ALA B 1 61 ? 19.742 -3.450 -28.423 1.00 18.56 61 ALA B N 1
ATOM 2164 C CA . ALA B 1 61 ? 18.981 -4.327 -27.538 1.00 13.82 61 ALA B CA 1
ATOM 2165 C C . ALA B 1 61 ? 17.494 -4.326 -27.918 1.00 16.36 61 ALA B C 1
ATOM 2166 O O . ALA B 1 61 ? 16.826 -5.353 -27.879 1.00 16.04 61 ALA B O 1
ATOM 2168 N N . ARG B 1 62 ? 16.986 -3.165 -28.314 1.00 13.41 62 ARG B N 1
ATOM 2169 C CA . ARG B 1 62 ? 15.592 -3.020 -28.720 1.00 16.16 62 ARG B CA 1
ATOM 2170 C C . ARG B 1 62 ? 15.301 -3.891 -29.950 1.00 14.85 62 ARG B C 1
ATOM 2171 O O . ARG B 1 62 ? 14.246 -4.522 -30.032 1.00 14.02 62 ARG B O 1
ATOM 2190 N N . MET B 1 64 ? 16.890 -6.670 -30.695 1.00 16.25 64 MET B N 1
ATOM 2191 C CA . MET B 1 64 ? 16.904 -8.045 -30.196 1.00 16.09 64 MET B CA 1
ATOM 2192 C C . MET B 1 64 ? 15.605 -8.455 -29.501 1.00 16.63 64 MET B C 1
ATOM 2193 O O . MET B 1 64 ? 15.155 -9.591 -29.652 1.00 15.69 64 MET B O 1
ATOM 2198 N N . ILE B 1 65 ? 15.000 -7.531 -28.757 1.00 17.31 65 ILE B N 1
ATOM 2199 C CA . ILE B 1 65 ? 13.701 -7.771 -28.135 1.00 16.69 65 ILE B CA 1
ATOM 2200 C C . ILE B 1 65 ? 12.656 -8.100 -29.198 1.00 15.43 65 ILE B C 1
ATOM 2201 O O . ILE B 1 65 ? 11.842 -8.997 -29.031 1.00 16.87 65 ILE B O 1
ATOM 2206 N N . ALA B 1 66 ? 12.688 -7.370 -30.306 1.00 17.41 66 ALA B N 1
ATOM 2207 C CA . ALA B 1 66 ? 11.721 -7.600 -31.368 1.00 17.46 66 ALA B CA 1
ATOM 2208 C C . ALA B 1 66 ? 11.848 -8.998 -31.975 1.00 15.51 66 ALA B C 1
ATOM 2209 O O . ALA B 1 66 ? 10.849 -9.622 -32.315 1.00 23.46 66 ALA B O 1
ATOM 2211 N N . ILE B 1 67 ? 13.075 -9.499 -32.092 1.00 12.99 67 ILE B N 1
ATOM 2212 C CA . ILE B 1 67 ? 13.319 -10.802 -32.724 1.00 14.49 67 ILE B CA 1
ATOM 2213 C C . ILE B 1 67 ? 12.938 -11.977 -31.820 1.00 16.37 67 ILE B C 1
ATOM 2214 O O . ILE B 1 67 ? 12.560 -13.047 -32.306 1.00 12.99 67 ILE B O 1
ATOM 2219 N N . GLN B 1 68 ? 13.036 -11.800 -30.510 1.00 15.26 68 GLN B N 1
ATOM 2220 C CA . GLN B 1 68 ? 12.758 -12.933 -29.622 1.00 19.45 68 GLN B CA 1
ATOM 2221 C C . GLN B 1 68 ? 11.325 -13.464 -29.756 1.00 16.41 68 GLN B C 1
ATOM 2222 O O . GLN B 1 68 ? 11.083 -14.657 -29.558 1.00 14.34 68 GLN B O 1
ATOM 2228 N N . GLN B 1 69 ? 10.384 -12.599 -30.120 1.00 15.25 69 GLN B N 1
ATOM 2229 C CA . GLN B 1 69 ? 9.007 -13.032 -30.329 1.00 16.48 69 GLN B CA 1
ATOM 2230 C C . GLN B 1 69 ? 8.949 -14.114 -31.413 1.00 14.11 69 GLN B C 1
ATOM 2231 O O . GLN B 1 69 ? 8.239 -15.127 -31.263 1.00 11.59 69 GLN B O 1
ATOM 2237 N N . ASN B 1 70 ? 9.700 -13.905 -32.490 1.00 11.57 70 ASN B N 1
ATOM 2238 C CA . ASN B 1 70 ? 9.730 -14.870 -33.588 1.00 12.26 70 ASN B CA 1
ATOM 2239 C C . ASN B 1 70 ? 10.469 -16.142 -33.204 1.00 12.48 70 ASN B C 1
ATOM 2240 O O . ASN B 1 70 ? 10.111 -17.232 -33.662 1.00 11.90 70 ASN B O 1
ATOM 2245 N N . ILE B 1 71 ? 11.503 -16.019 -32.375 1.00 10.96 71 ILE B N 1
ATOM 2246 C CA . ILE B 1 71 ? 12.199 -17.204 -31.885 1.00 14.32 71 ILE B CA 1
ATOM 2247 C C . ILE B 1 71 ? 11.233 -18.075 -31.080 1.00 11.74 71 ILE B C 1
ATOM 2248 O O . ILE B 1 71 ? 11.156 -19.294 -31.294 1.00 13.35 71 ILE B O 1
ATOM 2264 N N . PHE B 1 73 ? 7.806 -18.056 -31.097 1.00 9.38 73 PHE B N 1
ATOM 2265 C CA . PHE B 1 73 ? 6.669 -18.547 -31.871 1.00 10.10 73 PHE B CA 1
ATOM 2266 C C . PHE B 1 73 ? 7.081 -19.643 -32.848 1.00 8.91 73 PHE B C 1
ATOM 2267 O O . PHE B 1 73 ? 6.497 -20.737 -32.865 1.00 10.16 73 PHE B O 1
ATOM 2275 N N . HIS B 1 74 ? 8.091 -19.367 -33.663 1.00 9.00 74 HIS B N 1
ATOM 2276 C CA . HIS B 1 74 ? 8.520 -20.367 -34.640 1.00 8.03 74 HIS B CA 1
ATOM 2277 C C . HIS B 1 74 ? 9.240 -21.534 -34.004 1.00 11.99 74 HIS B C 1
ATOM 2278 O O . HIS B 1 74 ? 9.110 -22.673 -34.468 1.00 10.70 74 HIS B O 1
ATOM 2285 N N . GLY B 1 75 ? 9.997 -21.271 -32.942 1.00 10.12 75 GLY B N 1
ATOM 2286 C CA . GLY B 1 75 ? 10.623 -22.354 -32.200 1.00 12.73 75 GLY B CA 1
ATOM 2287 C C . GLY B 1 75 ? 9.573 -23.277 -31.617 1.00 9.38 75 GLY B C 1
ATOM 2288 O O . GLY B 1 75 ? 9.704 -24.502 -31.691 1.00 10.43 75 GLY B O 1
ATOM 2289 N N . GLY B 1 76 ? 8.529 -22.684 -31.037 1.00 10.06 76 GLY B N 1
ATOM 2290 C CA . GLY B 1 76 ? 7.412 -23.462 -30.524 1.00 12.44 76 GLY B CA 1
ATOM 2291 C C . GLY B 1 76 ? 6.713 -24.246 -31.614 1.00 10.52 76 GLY B C 1
ATOM 2292 O O . GLY B 1 76 ? 6.387 -25.425 -31.429 1.00 10.09 76 GLY B O 1
ATOM 2293 N N . GLY B 1 77 ? 6.473 -23.604 -32.756 1.00 9.20 77 GLY B N 1
ATOM 2294 C CA . GLY B 1 77 ? 5.852 -24.302 -33.868 1.00 9.20 77 GLY B CA 1
ATOM 2295 C C . GLY B 1 77 ? 6.692 -25.484 -34.320 1.00 10.79 77 GLY B C 1
ATOM 2296 O O . GLY B 1 77 ? 6.168 -26.566 -34.614 1.00 11.15 77 GLY B O 1
ATOM 2297 N N . PHE B 1 78 ? 8.006 -25.293 -34.368 1.00 9.83 78 PHE B N 1
ATOM 2298 C CA . PHE B 1 78 ? 8.898 -26.358 -34.801 1.00 10.68 78 PHE B CA 1
ATOM 2299 C C . PHE B 1 78 ? 8.829 -27.536 -33.837 1.00 11.17 78 PHE B C 1
ATOM 2300 O O . PHE B 1 78 ? 8.609 -28.681 -34.249 1.00 11.01 78 PHE B O 1
ATOM 2308 N N . THR B 1 79 ? 9.011 -27.251 -32.553 1.00 11.06 79 THR B N 1
ATOM 2309 C CA . THR B 1 79 ? 9.109 -28.313 -31.550 1.00 11.47 79 THR B CA 1
ATOM 2310 C C . THR B 1 79 ? 7.770 -28.986 -31.280 1.00 9.37 79 THR B C 1
ATOM 2311 O O . THR B 1 79 ? 7.722 -30.206 -31.174 1.00 10.29 79 THR B O 1
ATOM 2315 N N . ASN B 1 80 ? 6.697 -28.197 -31.187 1.00 8.88 80 ASN B N 1
ATOM 2316 C CA . ASN B 1 80 ? 5.376 -28.772 -30.923 1.00 6.25 80 ASN B CA 1
ATOM 2317 C C . ASN B 1 80 ? 4.970 -29.752 -32.015 1.00 6.85 80 ASN B C 1
ATOM 2318 O O . ASN B 1 80 ? 4.443 -30.835 -31.723 1.00 8.84 80 ASN B O 1
ATOM 2323 N N . HIS B 1 81 ? 5.232 -29.401 -33.271 1.00 8.54 81 HIS B N 1
ATOM 2324 C CA . HIS B 1 81 ? 4.859 -30.323 -34.342 1.00 7.59 81 HIS B CA 1
ATOM 2325 C C . HIS B 1 81 ? 5.728 -31.564 -34.397 1.00 9.73 81 HIS B C 1
ATOM 2326 O O . HIS B 1 81 ? 5.234 -32.644 -34.740 1.00 10.30 81 HIS B O 1
ATOM 2333 N N . CYS B 1 82 ? 7.010 -31.430 -34.067 1.00 9.19 82 CYS B N 1
ATOM 2334 C CA . CYS B 1 82 ? 7.858 -32.618 -33.953 1.00 8.39 82 CYS B CA 1
ATOM 2335 C C . CYS B 1 82 ? 7.290 -33.578 -32.915 1.00 9.06 82 CYS B C 1
ATOM 2336 O O . CYS B 1 82 ? 7.195 -34.784 -33.157 1.00 10.70 82 CYS B O 1
ATOM 2339 N N . LEU B 1 83 ? 6.901 -33.051 -31.758 1.00 8.07 83 LEU B N 1
ATOM 2340 C CA . LEU B 1 83 ? 6.288 -33.890 -30.728 1.00 8.73 83 LEU B CA 1
ATOM 2341 C C . LEU B 1 83 ? 5.020 -34.565 -31.241 1.00 8.25 83 LEU B C 1
ATOM 2342 O O . LEU B 1 83 ? 4.818 -35.761 -31.036 1.00 8.21 83 LEU B O 1
ATOM 2347 N N . PHE B 1 84 ? 4.181 -33.787 -31.917 1.00 10.20 84 PHE B N 1
ATOM 2348 C CA . PHE B 1 84 ? 2.888 -34.245 -32.424 1.00 7.79 84 PHE B CA 1
ATOM 2349 C C . PHE B 1 84 ? 3.023 -35.454 -33.368 1.00 8.33 84 PHE B C 1
ATOM 2350 O O . PHE B 1 84 ? 2.353 -36.476 -33.171 1.00 8.79 84 PHE B O 1
ATOM 2358 N N . TRP B 1 85 ? 3.867 -35.350 -34.389 1.00 10.17 85 TRP B N 1
ATOM 2359 C CA . TRP B 1 85 ? 3.974 -36.468 -35.327 1.00 8.85 85 TRP B CA 1
ATOM 2360 C C . TRP B 1 85 ? 4.470 -37.725 -34.618 1.00 10.89 85 TRP B C 1
ATOM 2361 O O . TRP B 1 85 ? 4.031 -38.842 -34.927 1.00 11.78 85 TRP B O 1
ATOM 2372 N N . GLU B 1 86 ? 5.389 -37.551 -33.675 1.00 9.43 86 GLU B N 1
ATOM 2373 C CA . GLU B 1 86 ? 5.941 -38.700 -32.959 1.00 10.52 86 GLU B CA 1
ATOM 2374 C C . GLU B 1 86 ? 4.963 -39.347 -31.974 1.00 9.83 86 GLU B C 1
ATOM 2375 O O . GLU B 1 86 ? 5.120 -40.527 -31.652 1.00 10.68 86 GLU B O 1
ATOM 2381 N N . ASN B 1 87 ? 3.958 -38.601 -31.505 1.00 9.74 87 ASN B N 1
ATOM 2382 C CA . ASN B 1 87 ? 2.903 -39.219 -30.686 1.00 10.27 87 ASN B CA 1
ATOM 2383 C C . ASN B 1 87 ? 1.598 -39.520 -31.417 1.00 9.98 87 ASN B C 1
ATOM 2384 O O . ASN B 1 87 ? 0.563 -39.682 -30.794 1.00 10.30 87 ASN B O 1
ATOM 2389 N N . LEU B 1 88 ? 1.677 -39.630 -32.739 1.00 9.09 88 LEU B N 1
ATOM 2390 C CA . LEU B 1 88 ? 0.576 -40.162 -33.535 1.00 10.10 88 LEU B CA 1
ATOM 2391 C C . LEU B 1 88 ? 1.069 -41.413 -34.235 1.00 11.10 88 LEU B C 1
ATOM 2392 O O . LEU B 1 88 ? 2.247 -41.513 -34.574 1.00 11.60 88 LEU B O 1
ATOM 2397 N N . ALA B 1 89 ? 0.171 -42.372 -34.449 1.00 9.34 89 ALA B N 1
ATOM 2398 C CA . ALA B 1 89 ? 0.487 -43.570 -35.230 1.00 9.83 89 ALA B CA 1
ATOM 2399 C C . ALA B 1 89 ? -0.790 -44.198 -35.751 1.00 10.38 89 ALA B C 1
ATOM 2400 O O . ALA B 1 89 ? -1.830 -44.129 -35.099 1.00 11.26 89 ALA B O 1
ATOM 2402 N N . PRO B 1 90 ? -0.725 -44.803 -36.944 1.00 11.33 90 PRO B N 1
ATOM 2403 C CA . PRO B 1 90 ? -1.880 -45.573 -37.403 1.00 11.42 90 PRO B CA 1
ATOM 2404 C C . PRO B 1 90 ? -2.096 -46.796 -36.510 1.00 11.65 90 PRO B C 1
ATOM 2405 O O . PRO B 1 90 ? -1.194 -47.230 -35.779 1.00 11.17 90 PRO B O 1
ATOM 2409 N N . GLU B 1 91 ? -3.305 -47.333 -36.556 1.00 12.33 91 GLU B N 1
ATOM 2410 C CA . GLU B 1 91 ? -3.636 -48.512 -35.780 1.00 11.40 91 GLU B CA 1
ATOM 2411 C C . GLU B 1 91 ? -2.662 -49.661 -36.081 1.00 12.16 91 GLU B C 1
ATOM 2412 O O . GLU B 1 91 ? -2.315 -50.434 -35.191 1.00 15.35 91 GLU B O 1
ATOM 2418 N N . SER B 1 92 ? -2.199 -49.724 -37.324 1.00 12.73 92 SER B N 1
ATOM 2419 C CA . SER B 1 92 ? -1.259 -50.760 -37.759 1.00 13.00 92 SER B CA 1
ATOM 2420 C C . SER B 1 92 ? 0.122 -50.605 -37.130 1.00 13.23 92 SER B C 1
ATOM 2421 O O . SER B 1 92 ? 0.967 -51.495 -37.249 1.00 13.94 92 SER B O 1
ATOM 2424 N N . GLN B 1 93 ? 0.356 -49.470 -36.471 1.00 12.66 93 GLN B N 1
ATOM 2425 C CA . GLN B 1 93 ? 1.622 -49.237 -35.782 1.00 12.85 93 GLN B CA 1
ATOM 2426 C C . GLN B 1 93 ? 1.402 -49.015 -34.285 1.00 14.89 93 GLN B C 1
ATOM 2427 O O . GLN B 1 93 ? 2.287 -48.531 -33.581 1.00 16.68 93 GLN B O 1
ATOM 2433 N N . GLY B 1 94 ? 0.204 -49.349 -33.815 1.00 13.66 94 GLY B N 1
ATOM 2434 C CA . GLY B 1 94 ? -0.089 -49.325 -32.394 1.00 14.37 94 GLY B CA 1
ATOM 2435 C C . GLY B 1 94 ? -0.862 -48.099 -31.936 1.00 15.72 94 GLY B C 1
ATOM 2436 O O . GLY B 1 94 ? -1.100 -47.919 -30.742 1.00 14.17 94 GLY B O 1
ATOM 2437 N N . GLY B 1 95 ? -1.259 -47.255 -32.877 1.00 12.19 95 GLY B N 1
ATOM 2438 C CA . GLY B 1 95 ? -2.068 -46.096 -32.532 1.00 13.54 95 GLY B CA 1
ATOM 2439 C C . GLY B 1 95 ? -3.345 -46.524 -31.820 1.00 13.07 95 GLY B C 1
ATOM 2440 O O . GLY B 1 95 ? -3.981 -47.506 -32.204 1.00 14.96 95 GLY B O 1
ATOM 2441 N N . GLY B 1 96 ? -3.709 -45.796 -30.768 1.00 12.31 96 GLY B N 1
ATOM 2442 C CA . GLY B 1 96 ? -4.896 -46.111 -29.993 1.00 12.97 96 GLY B CA 1
ATOM 2443 C C . GLY B 1 96 ? -4.708 -47.172 -28.920 1.00 16.40 96 GLY B C 1
ATOM 2444 O O . GLY B 1 96 ? -5.576 -47.337 -28.056 1.00 19.28 96 GLY B O 1
ATOM 2445 N N . GLU B 1 97 ? -3.587 -47.891 -28.948 1.00 13.68 97 GLU B N 1
ATOM 2446 C CA . GLU B 1 97 ? -3.354 -48.941 -27.958 1.00 14.04 97 GLU B CA 1
ATOM 2447 C C . GLU B 1 97 ? -2.892 -48.307 -26.659 1.00 13.77 97 GLU B C 1
ATOM 2448 O O . GLU B 1 97 ? -2.066 -47.400 -26.678 1.00 14.27 97 GLU B O 1
ATOM 2454 N N . PRO B 1 98 ? -3.420 -48.782 -25.521 1.00 15.38 98 PRO B N 1
ATOM 2455 C CA . PRO B 1 98 ? -3.096 -48.164 -24.228 1.00 14.04 98 PRO B CA 1
ATOM 2456 C C . PRO B 1 98 ? -1.612 -48.253 -23.852 1.00 18.88 98 PRO B C 1
ATOM 2457 O O . PRO B 1 98 ? -0.908 -49.166 -24.299 1.00 20.95 98 PRO B O 1
ATOM 2461 N N . PRO B 1 99 ? -1.140 -47.316 -23.016 1.00 19.17 99 PRO B N 1
ATOM 2462 C CA . PRO B 1 99 ? 0.252 -47.367 -22.567 1.00 17.41 99 PRO B CA 1
ATOM 2463 C C . PRO B 1 99 ? 0.455 -48.525 -21.602 1.00 22.69 99 PRO B C 1
ATOM 2464 O O . PRO B 1 99 ? -0.516 -49.069 -21.081 1.00 22.86 99 PRO B O 1
ATOM 2468 N N . THR B 1 100 ? 1.710 -48.897 -21.386 1.00 29.69 100 THR B N 1
ATOM 2469 C CA . THR B 1 100 ? 2.046 -49.959 -20.452 1.00 31.37 100 THR B CA 1
ATOM 2470 C C . THR B 1 100 ? 3.143 -49.471 -19.520 1.00 26.82 100 THR B C 1
ATOM 2471 O O . THR B 1 100 ? 3.493 -48.287 -19.517 1.00 29.72 100 THR B O 1
ATOM 2475 N N . GLY B 1 101 ? 3.684 -50.381 -18.720 1.00 22.76 101 GLY B N 1
ATOM 2476 C CA . GLY B 1 101 ? 4.786 -50.038 -17.843 1.00 24.49 101 GLY B CA 1
ATOM 2477 C C . GLY B 1 101 ? 4.470 -48.979 -16.803 1.00 23.65 101 GLY B C 1
ATOM 2478 O O . GLY B 1 101 ? 3.334 -48.873 -16.325 1.00 21.81 101 GLY B O 1
ATOM 2479 N N . ALA B 1 102 ? 5.491 -48.197 -16.462 1.00 21.93 102 ALA B N 1
ATOM 2480 C CA . ALA B 1 102 ? 5.398 -47.196 -15.403 1.00 16.62 102 ALA B CA 1
ATOM 2481 C C . ALA B 1 102 ? 4.366 -46.111 -15.702 1.00 19.74 102 ALA B C 1
ATOM 2482 O O . ALA B 1 102 ? 3.696 -45.614 -14.794 1.00 21.28 102 ALA B O 1
ATOM 2484 N N . LEU B 1 103 ? 4.238 -45.732 -16.970 1.00 18.40 103 LEU B N 1
ATOM 2485 C CA . LEU B 1 103 ? 3.279 -44.689 -17.322 1.00 17.79 103 LEU B CA 1
ATOM 2486 C C . LEU B 1 103 ? 1.861 -45.163 -17.041 1.00 14.68 103 LEU B C 1
ATOM 2487 O O . LEU B 1 103 ? 1.050 -44.417 -16.502 1.00 17.62 103 LEU B O 1
ATOM 2492 N N . ALA B 1 104 ? 1.566 -46.415 -17.389 1.00 19.14 104 ALA B N 1
ATOM 2493 C CA . ALA B 1 104 ? 0.220 -46.946 -17.197 1.00 18.40 104 ALA B CA 1
ATOM 2494 C C . ALA B 1 104 ? -0.156 -46.998 -15.709 1.00 16.82 104 ALA B C 1
ATOM 2495 O O . ALA B 1 104 ? -1.294 -46.701 -15.339 1.00 18.41 104 ALA B O 1
ATOM 2508 N N . ALA B 1 106 ? 1.138 -45.049 -13.325 1.00 19.78 106 ALA B N 1
ATOM 2509 C CA . ALA B 1 106 ? 0.946 -43.664 -12.905 1.00 17.69 106 ALA B CA 1
ATOM 2510 C C . ALA B 1 106 ? -0.423 -43.119 -13.317 1.00 18.77 106 ALA B C 1
ATOM 2511 O O . ALA B 1 106 ? -1.062 -42.388 -12.560 1.00 19.01 106 ALA B O 1
ATOM 2513 N N . ILE B 1 107 ? -0.870 -43.469 -14.522 1.00 16.85 107 ILE B N 1
ATOM 2514 C CA . ILE B 1 107 ? -2.164 -43.025 -15.017 1.00 18.88 107 ILE B CA 1
ATOM 2515 C C . ILE B 1 107 ? -3.308 -43.553 -14.152 1.00 23.18 107 ILE B C 1
ATOM 2516 O O . ILE B 1 107 ? -4.206 -42.806 -13.772 1.00 21.33 107 ILE B O 1
ATOM 2521 N N . ASP B 1 108 ? -3.269 -44.838 -13.824 1.00 23.01 108 ASP B N 1
ATOM 2522 C CA . ASP B 1 108 ? -4.328 -45.406 -13.005 1.00 27.23 108 ASP B CA 1
ATOM 2523 C C . ASP B 1 108 ? -4.313 -44.826 -11.589 1.00 23.09 108 ASP B C 1
ATOM 2524 O O . ASP B 1 108 ? -5.367 -44.555 -11.015 1.00 26.26 108 ASP B O 1
ATOM 2529 N N . GLU B 1 109 ? -3.121 -44.625 -11.039 1.00 21.88 109 GLU B N 1
ATOM 2530 C CA . GLU B 1 109 ? -2.986 -44.100 -9.684 1.00 20.06 109 GLU B CA 1
ATOM 2531 C C . GLU B 1 109 ? -3.500 -42.672 -9.543 1.00 24.56 109 GLU B C 1
ATOM 2532 O O . GLU B 1 109 ? -4.116 -42.324 -8.536 1.00 26.77 109 GLU B O 1
ATOM 2538 N N . GLN B 1 110 ? -3.259 -41.849 -10.559 1.00 16.74 110 GLN B N 1
ATOM 2539 C CA . GLN B 1 110 ? -3.638 -40.439 -10.491 1.00 16.73 110 GLN B CA 1
ATOM 2540 C C . GLN B 1 110 ? -5.030 -40.119 -11.028 1.00 20.79 110 GLN B C 1
ATOM 2541 O O . GLN B 1 110 ? -5.710 -39.243 -10.498 1.00 22.19 110 GLN B O 1
ATOM 2547 N N . PHE B 1 111 ? -5.450 -40.806 -12.089 1.00 17.22 111 PHE B N 1
ATOM 2548 C CA . PHE B 1 111 ? -6.678 -40.432 -12.777 1.00 20.07 111 PHE B CA 1
ATOM 2549 C C . PHE B 1 111 ? -7.773 -41.482 -12.676 1.00 18.61 111 PHE B C 1
ATOM 2550 O O . PHE B 1 111 ? -8.912 -41.224 -13.058 1.00 23.42 111 PHE B O 1
ATOM 2558 N N . GLY B 1 112 ? -7.419 -42.653 -12.166 1.00 25.11 112 GLY B N 1
ATOM 2559 C CA . GLY B 1 112 ? -8.354 -43.759 -12.050 1.00 26.72 112 GLY B CA 1
ATOM 2560 C C . GLY B 1 112 ? -8.250 -44.704 -13.229 1.00 22.03 112 GLY B C 1
ATOM 2561 O O . GLY B 1 112 ? -8.248 -45.921 -13.057 1.00 22.76 112 GLY B O 1
ATOM 2562 N N . SER B 1 113 ? -8.150 -44.137 -14.428 1.00 23.01 113 SER B N 1
ATOM 2563 C CA . SER B 1 113 ? -8.110 -44.921 -15.656 1.00 20.37 113 SER B CA 1
ATOM 2564 C C . SER B 1 113 ? -7.619 -44.059 -16.814 1.00 18.46 113 SER B C 1
ATOM 2565 O O . SER B 1 113 ? -7.647 -42.826 -16.738 1.00 18.73 113 SER B O 1
ATOM 2568 N N . LEU B 1 114 ? -7.189 -44.714 -17.891 1.00 17.89 114 LEU B N 1
ATOM 2569 C CA . LEU B 1 114 ? -6.799 -44.010 -19.112 1.00 15.79 114 LEU B CA 1
ATOM 2570 C C . LEU B 1 114 ? -7.974 -43.202 -19.655 1.00 17.01 114 LEU B C 1
ATOM 2571 O O . LEU B 1 114 ? -7.805 -42.070 -20.103 1.00 16.99 114 LEU B O 1
ATOM 2576 N N . ASP B 1 115 ? -9.171 -43.779 -19.613 1.00 17.40 115 ASP B N 1
ATOM 2577 C CA A ASP B 1 115 ? -10.372 -43.096 -20.080 0.50 19.02 115 ASP B CA 1
ATOM 2578 C CA B ASP B 1 115 ? -10.346 -43.071 -20.106 0.50 18.14 115 ASP B CA 1
ATOM 2579 C C . ASP B 1 115 ? -10.593 -41.786 -19.323 1.00 19.59 115 ASP B C 1
ATOM 2580 O O . ASP B 1 115 ? -10.973 -40.772 -19.900 1.00 18.63 115 ASP B O 1
ATOM 2589 N N . GLU B 1 116 ? -10.352 -41.814 -18.016 1.00 18.09 116 GLU B N 1
ATOM 2590 C CA . GLU B 1 116 ? -10.527 -40.595 -17.227 1.00 20.37 116 GLU B CA 1
ATOM 2591 C C . GLU B 1 116 ? -9.493 -39.524 -17.557 1.00 20.18 116 GLU B C 1
ATOM 2592 O O . GLU B 1 116 ? -9.825 -38.336 -17.594 1.00 19.76 116 GLU B O 1
ATOM 2598 N N . LEU B 1 117 ? -8.251 -39.936 -17.806 1.00 17.81 117 LEU B N 1
ATOM 2599 C CA . LEU B 1 117 ? -7.226 -38.991 -18.251 1.00 16.26 117 LEU B CA 1
ATOM 2600 C C . LEU B 1 117 ? -7.575 -38.400 -19.616 1.00 13.34 117 LEU B C 1
ATOM 2601 O O . LEU B 1 117 ? -7.389 -37.204 -19.844 1.00 15.53 117 LEU B O 1
ATOM 2606 N N . ILE B 1 118 ? -8.093 -39.233 -20.517 1.00 11.93 118 ILE B N 1
ATOM 2607 C CA . ILE B 1 118 ? -8.497 -38.737 -21.824 1.00 12.51 118 ILE B CA 1
ATOM 2608 C C . ILE B 1 118 ? -9.651 -37.734 -21.722 1.00 14.59 118 ILE B C 1
ATOM 2609 O O . ILE B 1 118 ? -9.628 -36.699 -22.379 1.00 15.74 118 ILE B O 1
ATOM 2625 N N . LEU B 1 120 ? -10.368 -35.795 -19.179 1.00 16.46 120 LEU B N 1
ATOM 2626 C CA . LEU B 1 120 ? -9.777 -34.570 -18.646 1.00 16.93 120 LEU B CA 1
ATOM 2627 C C . LEU B 1 120 ? -9.062 -33.768 -19.738 1.00 18.11 120 LEU B C 1
ATOM 2628 O O . LEU B 1 120 ? -9.245 -32.553 -19.864 1.00 15.61 120 LEU B O 1
ATOM 2633 N N . THR B 1 121 ? -8.239 -34.454 -20.522 1.00 13.19 121 THR B N 1
ATOM 2634 C CA . THR B 1 121 ? -7.521 -33.805 -21.613 1.00 13.96 121 THR B CA 1
ATOM 2635 C C . THR B 1 121 ? -8.477 -33.173 -22.625 1.00 13.56 121 THR B C 1
ATOM 2636 O O . THR B 1 121 ? -8.233 -32.062 -23.101 1.00 13.56 121 THR B O 1
ATOM 2640 N N . ASN B 1 122 ? -9.564 -33.871 -22.952 1.00 13.41 122 ASN B N 1
ATOM 2641 C CA . ASN B 1 122 ? -10.563 -33.301 -23.839 1.00 14.66 122 ASN B CA 1
ATOM 2642 C C . ASN B 1 122 ? -11.249 -32.063 -23.253 1.00 14.49 122 ASN B C 1
ATOM 2643 O O . ASN B 1 122 ? -11.622 -31.162 -23.993 1.00 14.31 122 ASN B O 1
ATOM 2648 N N . THR B 1 123 ? -11.395 -32.002 -21.931 1.00 17.25 123 THR B N 1
ATOM 2649 C CA . THR B 1 123 ? -11.946 -30.782 -21.331 1.00 15.89 123 THR B CA 1
ATOM 2650 C C . THR B 1 123 ? -10.944 -29.640 -21.420 1.00 16.90 123 THR B C 1
ATOM 2651 O O . THR B 1 123 ? -11.327 -28.486 -21.672 1.00 16.44 123 THR B O 1
ATOM 2666 N N . LEU B 1 125 ? -8.654 -29.320 -23.773 1.00 10.82 125 LEU B N 1
ATOM 2667 C CA . LEU B 1 125 ? -8.629 -28.940 -25.179 1.00 11.53 125 LEU B CA 1
ATOM 2668 C C . LEU B 1 125 ? -9.815 -28.045 -25.525 1.00 10.43 125 LEU B C 1
ATOM 2669 O O . LEU B 1 125 ? -9.659 -27.037 -26.207 1.00 13.95 125 LEU B O 1
ATOM 2674 N N . ALA B 1 126 ? -10.993 -28.429 -25.048 1.00 14.41 126 ALA B N 1
ATOM 2675 C CA . ALA B 1 126 ? -12.208 -27.669 -25.304 1.00 17.03 126 ALA B CA 1
ATOM 2676 C C . ALA B 1 126 ? -12.095 -26.266 -24.721 1.00 16.21 126 ALA B C 1
ATOM 2677 O O . ALA B 1 126 ? -12.723 -25.329 -25.219 1.00 17.54 126 ALA B O 1
ATOM 2679 N N . GLY B 1 127 ? -11.290 -26.129 -23.673 1.00 12.21 127 GLY B N 1
ATOM 2680 C CA . GLY B 1 127 ? -11.087 -24.844 -23.022 1.00 14.55 127 GLY B CA 1
ATOM 2681 C C . GLY B 1 127 ? -10.093 -23.905 -23.678 1.00 16.37 127 GLY B C 1
ATOM 2682 O O . GLY B 1 127 ? -9.897 -22.783 -23.202 1.00 14.58 127 GLY B O 1
ATOM 2683 N N . VAL B 1 128 ? -9.450 -24.344 -24.760 1.00 12.08 128 VAL B N 1
ATOM 2684 C CA . VAL B 1 128 ? -8.538 -23.459 -25.482 1.00 10.34 128 VAL B CA 1
ATOM 2685 C C . VAL B 1 128 ? -9.372 -22.476 -26.305 1.00 11.91 128 VAL B C 1
ATOM 2686 O O . VAL B 1 128 ? -10.066 -22.871 -27.241 1.00 17.95 128 VAL B O 1
ATOM 2690 N N . GLN B 1 129 ? -9.334 -21.205 -25.905 1.00 9.37 129 GLN B N 1
ATOM 2691 C CA . GLN B 1 129 ? -10.189 -20.183 -26.496 1.00 12.17 129 GLN B CA 1
ATOM 2692 C C . GLN B 1 129 ? -9.381 -19.370 -27.504 1.00 11.85 129 GLN B C 1
ATOM 2693 O O . GLN B 1 129 ? -8.936 -18.241 -27.235 1.00 13.25 129 GLN B O 1
ATOM 2699 N N . GLY B 1 130 ? -9.205 -19.964 -28.680 1.00 10.23 130 GLY B N 1
ATOM 2700 C CA . GLY B 1 130 ? -8.226 -19.504 -29.646 1.00 11.16 130 GLY B CA 1
ATOM 2701 C C . GLY B 1 130 ? -7.442 -20.684 -30.183 1.00 10.94 130 GLY B C 1
ATOM 2702 O O . GLY B 1 130 ? -7.928 -21.812 -30.148 1.00 13.02 130 GLY B O 1
ATOM 2703 N N . SER B 1 131 ? -6.244 -20.417 -30.699 1.00 7.70 131 SER B N 1
ATOM 2704 C CA . SER B 1 131 ? -5.328 -21.471 -31.155 1.00 8.68 131 SER B CA 1
ATOM 2705 C C . SER B 1 131 ? -4.469 -21.923 -29.986 1.00 8.29 131 SER B C 1
ATOM 2706 O O . SER B 1 131 ? -4.114 -21.118 -29.137 1.00 8.34 131 SER B O 1
ATOM 2709 N N . GLY B 1 132 ? -4.100 -23.203 -29.942 1.00 8.37 132 GLY B N 1
ATOM 2710 C CA . GLY B 1 132 ? -3.210 -23.656 -28.887 1.00 7.74 132 GLY B CA 1
ATOM 2711 C C . GLY B 1 132 ? -3.092 -25.158 -28.849 1.00 9.06 132 GLY B C 1
ATOM 2712 O O . GLY B 1 132 ? -3.390 -25.822 -29.838 1.00 9.27 132 GLY B O 1
ATOM 2713 N N . TRP B 1 133 ? -2.661 -25.674 -27.700 1.00 6.52 133 TRP B N 1
ATOM 2714 C CA . TRP B 1 133 ? -2.290 -27.078 -27.535 1.00 6.52 133 TRP B CA 1
ATOM 2715 C C . TRP B 1 133 ? -2.739 -27.548 -26.172 1.00 9.36 133 TRP B C 1
ATOM 2716 O O . TRP B 1 133 ? -2.874 -26.743 -25.249 1.00 9.83 133 TRP B O 1
ATOM 2727 N N . ALA B 1 134 ? -2.937 -28.857 -26.027 1.00 10.00 134 ALA B N 1
ATOM 2728 C CA . ALA B 1 134 ? -2.905 -29.460 -24.696 1.00 9.60 134 ALA B CA 1
ATOM 2729 C C . ALA B 1 134 ? -1.748 -30.442 -24.650 1.00 10.18 134 ALA B C 1
ATOM 2730 O O . ALA B 1 134 ? -1.436 -31.091 -25.654 1.00 11.17 134 ALA B O 1
ATOM 2732 N N . PHE B 1 135 ? -1.098 -30.531 -23.496 1.00 11.00 135 PHE B N 1
ATOM 2733 C CA . PHE B 1 135 ? -0.024 -31.499 -23.300 1.00 9.91 135 PHE B CA 1
ATOM 2734 C C . PHE B 1 135 ? -0.305 -32.322 -22.056 1.00 12.60 135 PHE B C 1
ATOM 2735 O O . PHE B 1 135 ? -0.597 -31.763 -20.995 1.00 11.92 135 PHE B O 1
ATOM 2743 N N . ILE B 1 136 ? -0.199 -33.642 -22.178 1.00 8.42 136 ILE B N 1
ATOM 2744 C CA . ILE B 1 136 ? -0.098 -34.484 -21.000 1.00 10.46 136 ILE B CA 1
ATOM 2745 C C . ILE B 1 136 ? 1.379 -34.475 -20.632 1.00 11.65 136 ILE B C 1
ATOM 2746 O O . ILE B 1 136 ? 2.236 -34.768 -21.471 1.00 11.32 136 ILE B O 1
ATOM 2751 N N . VAL B 1 137 ? 1.690 -34.107 -19.394 1.00 11.29 137 VAL B N 1
ATOM 2752 C CA . VAL B 1 137 ? 3.084 -33.891 -19.014 1.00 9.44 137 VAL B CA 1
ATOM 2753 C C . VAL B 1 137 ? 3.488 -34.710 -17.803 1.00 9.63 137 VAL B C 1
ATOM 2754 O O . VAL B 1 137 ? 2.631 -35.143 -17.026 1.00 12.05 137 VAL B O 1
ATOM 2769 N N . ASN B 1 139 ? 5.736 -33.919 -14.527 1.00 12.71 139 ASN B N 1
ATOM 2770 C CA . ASN B 1 139 ? 6.338 -32.778 -13.847 1.00 12.76 139 ASN B CA 1
ATOM 2771 C C . ASN B 1 139 ? 7.533 -33.226 -13.008 1.00 13.98 139 ASN B C 1
ATOM 2772 O O . ASN B 1 139 ? 7.359 -33.847 -11.967 1.00 13.81 139 ASN B O 1
ATOM 2777 N N . LEU B 1 140 ? 8.749 -32.916 -13.448 1.00 14.45 140 LEU B N 1
ATOM 2778 C CA . LEU B 1 140 ? 9.932 -33.402 -12.734 1.00 17.72 140 LEU B CA 1
ATOM 2779 C C . LEU B 1 140 ? 10.187 -32.692 -11.397 1.00 16.87 140 LEU B C 1
ATOM 2780 O O . LEU B 1 140 ? 10.985 -33.167 -10.585 1.00 23.86 140 LEU B O 1
ATOM 2785 N N . SER B 1 141 ? 9.508 -31.575 -11.165 1.00 14.67 141 SER B N 1
ATOM 2786 C CA . SER B 1 141 ? 9.738 -30.777 -9.961 1.00 18.43 141 SER B CA 1
ATOM 2787 C C . SER B 1 141 ? 8.876 -31.179 -8.762 1.00 17.46 141 SER B C 1
ATOM 2788 O O . SER B 1 141 ? 9.181 -30.797 -7.627 1.00 18.21 141 SER B O 1
ATOM 2791 N N . ASN B 1 142 ? 7.809 -31.941 -8.997 1.00 15.63 142 ASN B N 1
ATOM 2792 C CA . ASN B 1 142 ? 6.947 -32.378 -7.889 1.00 15.88 142 ASN B CA 1
ATOM 2793 C C . ASN B 1 142 ? 6.922 -33.896 -7.682 1.00 16.85 142 ASN B C 1
ATOM 2794 O O . ASN B 1 142 ? 5.940 -34.460 -7.172 1.00 16.34 142 ASN B O 1
ATOM 2799 N N . GLY B 1 143 ? 8.005 -34.555 -8.086 1.00 18.25 143 GLY B N 1
ATOM 2800 C CA . GLY B 1 143 ? 8.147 -35.987 -7.896 1.00 16.21 143 GLY B CA 1
ATOM 2801 C C . GLY B 1 143 ? 7.773 -36.818 -9.105 1.00 18.64 143 GLY B C 1
ATOM 2802 O O . GLY B 1 143 ? 7.586 -38.027 -8.993 1.00 20.58 143 GLY B O 1
ATOM 2803 N N . GLY B 1 144 ? 7.653 -36.165 -10.259 1.00 17.08 144 GLY B N 1
ATOM 2804 C CA . GLY B 1 144 ? 7.377 -36.854 -11.509 1.00 15.37 144 GLY B CA 1
ATOM 2805 C C . GLY B 1 144 ? 5.906 -37.123 -11.751 1.00 17.47 144 GLY B C 1
ATOM 2806 O O . GLY B 1 144 ? 5.555 -38.096 -12.418 1.00 17.65 144 GLY B O 1
ATOM 2818 N N . LEU B 1 146 ? 2.022 -36.768 -13.112 1.00 13.00 146 LEU B N 1
ATOM 2819 C CA . LEU B 1 146 ? 1.333 -36.423 -14.348 1.00 12.86 146 LEU B CA 1
ATOM 2820 C C . LEU B 1 146 ? 0.377 -35.257 -14.177 1.00 12.70 146 LEU B C 1
ATOM 2821 O O . LEU B 1 146 ? -0.216 -35.076 -13.114 1.00 13.98 146 LEU B O 1
ATOM 2826 N N . ASP B 1 147 ? 0.220 -34.479 -15.244 1.00 11.35 147 ASP B N 1
ATOM 2827 C CA . ASP B 1 147 ? -0.756 -33.396 -15.274 1.00 11.12 147 ASP B CA 1
ATOM 2828 C C . ASP B 1 147 ? -1.115 -33.121 -16.724 1.00 15.08 147 ASP B C 1
ATOM 2829 O O . ASP B 1 147 ? -0.494 -33.672 -17.634 1.00 12.17 147 ASP B O 1
ATOM 2834 N N . VAL B 1 148 ? -2.134 -32.297 -16.936 1.00 11.44 148 VAL B N 1
ATOM 2835 C CA . VAL B 1 148 ? -2.499 -31.842 -18.272 1.00 11.40 148 VAL B CA 1
ATOM 2836 C C . VAL B 1 148 ? -2.484 -30.319 -18.293 1.00 10.93 148 VAL B C 1
ATOM 2837 O O . VAL B 1 148 ? -3.104 -29.667 -17.445 1.00 15.39 148 VAL B O 1
ATOM 2841 N N . VAL B 1 149 ? -1.764 -29.756 -19.253 1.00 10.47 149 VAL B N 1
ATOM 2842 C CA . VAL B 1 149 ? -1.612 -28.309 -19.331 1.00 11.61 149 VAL B CA 1
ATOM 2843 C C . VAL B 1 149 ? -2.050 -27.798 -20.692 1.00 14.32 149 VAL B C 1
ATOM 2844 O O . VAL B 1 149 ? -1.879 -28.482 -21.709 1.00 14.72 149 VAL B O 1
ATOM 2848 N N . GLN B 1 150 ? -2.633 -26.604 -20.705 1.00 10.75 150 GLN B N 1
ATOM 2849 C CA . GLN B 1 150 ? -3.037 -25.962 -21.949 1.00 11.78 150 GLN B CA 1
ATOM 2850 C C . GLN B 1 150 ? -2.043 -24.870 -22.279 1.00 10.56 150 GLN B C 1
ATOM 2851 O O . GLN B 1 150 ? -1.609 -24.135 -21.385 1.00 15.23 150 GLN B O 1
ATOM 2857 N N . THR B 1 151 ? -1.710 -24.718 -23.557 1.00 9.23 151 THR B N 1
ATOM 2858 C CA . THR B 1 151 ? -0.953 -23.538 -23.993 1.00 8.45 151 THR B CA 1
ATOM 2859 C C . THR B 1 151 ? -1.669 -22.864 -25.147 1.00 10.64 151 THR B C 1
ATOM 2860 O O . THR B 1 151 ? -2.502 -23.482 -25.802 1.00 11.25 151 THR B O 1
ATOM 2864 N N . TYR B 1 152 ? -1.342 -21.598 -25.387 1.00 10.54 152 TYR B N 1
ATOM 2865 C CA . TYR B 1 152 ? -1.898 -20.856 -26.508 1.00 8.58 152 TYR B CA 1
ATOM 2866 C C . TYR B 1 152 ? -0.879 -20.654 -27.615 1.00 7.35 152 TYR B C 1
ATOM 2867 O O . TYR B 1 152 ? 0.334 -20.616 -27.367 1.00 9.49 152 TYR B O 1
ATOM 2876 N N . ASN B 1 153 ? -1.381 -20.529 -28.845 1.00 8.33 153 ASN B N 1
ATOM 2877 C CA . ASN B 1 153 ? -0.549 -20.258 -30.008 1.00 7.84 153 ASN B CA 1
ATOM 2878 C C . ASN B 1 153 ? 0.509 -21.333 -30.167 1.00 8.55 153 ASN B C 1
ATOM 2879 O O . ASN B 1 153 ? 0.140 -22.513 -30.221 1.00 9.88 153 ASN B O 1
ATOM 2884 N N . GLN B 1 154 ? 1.789 -20.972 -30.227 1.00 9.04 154 GLN B N 1
ATOM 2885 C CA . GLN B 1 154 ? 2.847 -21.994 -30.228 1.00 10.00 154 GLN B CA 1
ATOM 2886 C C . GLN B 1 154 ? 3.663 -22.003 -28.942 1.00 10.16 154 GLN B C 1
ATOM 2887 O O . GLN B 1 154 ? 4.808 -22.467 -28.916 1.00 12.00 154 GLN B O 1
ATOM 2893 N N . ASP B 1 155 ? 3.076 -21.507 -27.864 1.00 9.56 155 ASP B N 1
ATOM 2894 C CA . ASP B 1 155 ? 3.706 -21.687 -26.568 1.00 11.25 155 ASP B CA 1
ATOM 2895 C C . ASP B 1 155 ? 3.843 -23.182 -26.293 1.00 11.45 155 ASP B C 1
ATOM 2896 O O . ASP B 1 155 ? 3.065 -24.003 -26.799 1.00 11.45 155 ASP B O 1
ATOM 2901 N N . THR B 1 156 ? 4.854 -23.551 -25.522 1.00 9.50 156 THR B N 1
ATOM 2902 C CA . THR B 1 156 ? 5.080 -24.969 -25.257 1.00 10.02 156 THR B CA 1
ATOM 2903 C C . THR B 1 156 ? 5.449 -25.168 -23.798 1.00 15.45 156 THR B C 1
ATOM 2904 O O . THR B 1 156 ? 5.537 -24.201 -23.035 1.00 13.93 156 THR B O 1
ATOM 2908 N N . VAL B 1 157 ? 5.641 -26.424 -23.410 1.00 13.78 157 VAL B N 1
ATOM 2909 C CA . VAL B 1 157 ? 6.074 -26.748 -22.060 1.00 10.78 157 VAL B CA 1
ATOM 2910 C C . VAL B 1 157 ? 7.584 -26.915 -22.034 1.00 14.69 157 VAL B C 1
ATOM 2911 O O . VAL B 1 157 ? 8.162 -27.574 -22.895 1.00 18.27 157 VAL B O 1
ATOM 2915 N N . THR B 1 158 ? 8.224 -26.290 -21.056 1.00 17.56 158 THR B N 1
ATOM 2916 C CA . THR B 1 158 ? 9.677 -26.310 -20.974 1.00 18.33 158 THR B CA 1
ATOM 2917 C C . THR B 1 158 ? 10.105 -26.643 -19.557 1.00 20.38 158 THR B C 1
ATOM 2918 O O . THR B 1 158 ? 9.268 -26.845 -18.670 1.00 16.62 158 THR B O 1
ATOM 2922 N N . GLY B 1 159 ? 11.418 -26.675 -19.350 1.00 23.79 159 GLY B N 1
ATOM 2923 C CA . GLY B 1 159 ? 11.975 -26.952 -18.043 1.00 24.47 159 GLY B CA 1
ATOM 2924 C C . GLY B 1 159 ? 11.528 -28.294 -17.506 1.00 18.04 159 GLY B C 1
ATOM 2925 O O . GLY B 1 159 ? 11.647 -29.313 -18.196 1.00 19.26 159 GLY B O 1
ATOM 2926 N N . PRO B 1 160 ? 10.995 -28.297 -16.275 1.00 18.54 160 PRO B N 1
ATOM 2927 C CA . PRO B 1 160 ? 10.616 -29.545 -15.608 1.00 18.08 160 PRO B CA 1
ATOM 2928 C C . PRO B 1 160 ? 9.331 -30.169 -16.146 1.00 13.99 160 PRO B C 1
ATOM 2929 O O . PRO B 1 160 ? 9.031 -31.291 -15.753 1.00 14.88 160 PRO B O 1
ATOM 2933 N N . LEU B 1 161 ? 8.598 -29.486 -17.018 1.00 13.02 161 LEU B N 1
ATOM 2934 C CA . LEU B 1 161 ? 7.386 -30.082 -17.572 1.00 13.48 161 LEU B CA 1
ATOM 2935 C C . LEU B 1 161 ? 7.731 -30.837 -18.845 1.00 15.51 161 LEU B C 1
ATOM 2936 O O . LEU B 1 161 ? 7.915 -30.222 -19.901 1.00 17.87 161 LEU B O 1
ATOM 2941 N N . VAL B 1 162 ? 7.820 -32.160 -18.735 1.00 13.78 162 VAL B N 1
ATOM 2942 C CA . VAL B 1 162 ? 8.183 -33.015 -19.868 1.00 13.37 162 VAL B CA 1
ATOM 2943 C C . VAL B 1 162 ? 6.940 -33.417 -20.660 1.00 13.27 162 VAL B C 1
ATOM 2944 O O . VAL B 1 162 ? 6.019 -34.028 -20.116 1.00 14.43 162 VAL B O 1
ATOM 2948 N N . PRO B 1 163 ? 6.898 -33.072 -21.954 1.00 12.11 163 PRO B N 1
ATOM 2949 C CA . PRO B 1 163 ? 5.703 -33.434 -22.720 1.00 11.87 163 PRO B CA 1
ATOM 2950 C C . PRO B 1 163 ? 5.670 -34.925 -23.033 1.00 14.20 163 PRO B C 1
ATOM 2951 O O . PRO B 1 163 ? 6.652 -35.493 -23.520 1.00 14.67 163 PRO B O 1
ATOM 2955 N N . LEU B 1 164 ? 4.539 -35.555 -22.732 1.00 9.60 164 LEU B N 1
ATOM 2956 C CA . LEU B 1 164 ? 4.350 -36.972 -23.036 1.00 9.97 164 LEU B CA 1
ATOM 2957 C C . LEU B 1 164 ? 3.435 -37.138 -24.237 1.00 11.49 164 LEU B C 1
ATOM 2958 O O . LEU B 1 164 ? 3.704 -37.962 -25.118 1.00 12.09 164 LEU B O 1
ATOM 2963 N N . VAL B 1 165 ? 2.336 -36.383 -24.262 1.00 10.70 165 VAL B N 1
ATOM 2964 C CA . VAL B 1 165 ? 1.428 -36.386 -25.410 1.00 12.06 165 VAL B CA 1
ATOM 2965 C C . VAL B 1 165 ? 1.073 -34.945 -25.732 1.00 10.04 165 VAL B C 1
ATOM 2966 O O . VAL B 1 165 ? 0.605 -34.209 -24.866 1.00 9.85 165 VAL B O 1
ATOM 2970 N N . ALA B 1 166 ? 1.328 -34.535 -26.971 1.00 8.51 166 ALA B N 1
ATOM 2971 C CA . ALA B 1 166 ? 0.940 -33.209 -27.429 1.00 7.85 166 ALA B CA 1
ATOM 2972 C C . ALA B 1 166 ? -0.248 -33.350 -28.371 1.00 7.36 166 ALA B C 1
ATOM 2973 O O . ALA B 1 166 ? -0.242 -34.200 -29.265 1.00 9.39 166 ALA B O 1
ATOM 2975 N N . ILE B 1 167 ? -1.273 -32.523 -28.167 1.00 7.37 167 ILE B N 1
ATOM 2976 C CA . ILE B 1 167 ? -2.431 -32.517 -29.052 1.00 8.34 167 ILE B CA 1
ATOM 2977 C C . ILE B 1 167 ? -2.660 -31.110 -29.589 1.00 9.30 167 ILE B C 1
ATOM 2978 O O . ILE B 1 167 ? -2.839 -30.158 -28.813 1.00 9.59 167 ILE B O 1
ATOM 2983 N N . ASP B 1 168 ? -2.640 -30.975 -30.913 1.00 7.73 168 ASP B N 1
ATOM 2984 C CA . ASP B 1 168 ? -2.798 -29.686 -31.578 1.00 8.07 168 ASP B CA 1
ATOM 2985 C C . ASP B 1 168 ? -4.266 -29.285 -31.636 1.00 9.62 168 ASP B C 1
ATOM 2986 O O . ASP B 1 168 ? -5.093 -30.047 -32.120 1.00 10.06 168 ASP B O 1
ATOM 2991 N N . ALA B 1 169 ? -4.582 -28.089 -31.142 1.00 8.00 169 ALA B N 1
ATOM 2992 C CA . ALA B 1 169 ? -5.949 -27.565 -31.190 1.00 9.07 169 ALA B CA 1
ATOM 2993 C C . ALA B 1 169 ? -6.135 -26.392 -32.157 1.00 7.42 169 ALA B C 1
ATOM 2994 O O . ALA B 1 169 ? -7.207 -25.778 -32.192 1.00 8.69 169 ALA B O 1
ATOM 2996 N N . TRP B 1 170 ? -5.102 -26.075 -32.935 1.00 7.20 170 TRP B N 1
ATOM 2997 C CA . TRP B 1 170 ? -5.249 -25.059 -33.978 1.00 8.72 170 TRP B CA 1
ATOM 2998 C C . TRP B 1 170 ? -6.279 -25.546 -34.983 1.00 9.37 170 TRP B C 1
ATOM 2999 O O . TRP B 1 170 ? -6.370 -26.755 -35.275 1.00 9.57 170 TRP B O 1
ATOM 3010 N N . GLU B 1 171 ? -7.046 -24.610 -35.523 1.00 7.87 171 GLU B N 1
ATOM 3011 C CA . GLU B 1 171 ? -8.085 -24.971 -36.476 1.00 8.61 171 GLU B CA 1
ATOM 3012 C C . GLU B 1 171 ? -7.535 -25.696 -37.715 1.00 9.70 171 GLU B C 1
ATOM 3013 O O . GLU B 1 171 ? -8.199 -26.584 -38.250 1.00 10.48 171 GLU B O 1
ATOM 3019 N N . HIS B 1 172 ? -6.320 -25.365 -38.151 1.00 9.80 172 HIS B N 1
ATOM 3020 C CA . HIS B 1 172 ? -5.749 -26.065 -39.307 1.00 9.28 172 HIS B CA 1
ATOM 3021 C C . HIS B 1 172 ? -5.510 -27.552 -39.044 1.00 7.47 172 HIS B C 1
ATOM 3022 O O . HIS B 1 172 ? -5.276 -28.316 -39.983 1.00 9.77 172 HIS B O 1
ATOM 3029 N N . ALA B 1 173 ? -5.569 -27.965 -37.778 1.00 8.66 173 ALA B N 1
ATOM 3030 C CA . ALA B 1 173 ? -5.324 -29.368 -37.478 1.00 9.64 173 ALA B CA 1
ATOM 3031 C C . ALA B 1 173 ? -6.542 -30.235 -37.805 1.00 6.40 173 ALA B C 1
ATOM 3032 O O . ALA B 1 173 ? -6.427 -31.467 -37.893 1.00 8.64 173 ALA B O 1
ATOM 3034 N N . TYR B 1 174 ? -7.696 -29.606 -38.000 1.00 7.51 174 TYR B N 1
ATOM 3035 C CA . TYR B 1 174 ? -8.933 -30.377 -38.119 1.00 8.33 174 TYR B CA 1
ATOM 3036 C C . TYR B 1 174 ? -9.980 -29.821 -39.064 1.00 8.41 174 TYR B C 1
ATOM 3037 O O . TYR B 1 174 ? -10.904 -30.556 -39.427 1.00 8.52 174 TYR B O 1
ATOM 3046 N N . TYR B 1 175 ? -9.871 -28.547 -39.450 1.00 8.87 175 TYR B N 1
ATOM 3047 C CA . TYR B 1 175 ? -11.002 -27.869 -40.076 1.00 10.07 175 TYR B CA 1
ATOM 3048 C C . TYR B 1 175 ? -11.477 -28.491 -41.397 1.00 10.77 175 TYR B C 1
ATOM 3049 O O . TYR B 1 175 ? -12.686 -28.573 -41.642 1.00 9.27 175 TYR B O 1
ATOM 3058 N N . LEU B 1 176 ? -10.542 -28.917 -42.240 1.00 8.57 176 LEU B N 1
ATOM 3059 C CA . LEU B 1 176 ? -10.921 -29.503 -43.526 1.00 10.64 176 LEU B CA 1
ATOM 3060 C C . LEU B 1 176 ? -11.822 -30.738 -43.382 1.00 11.95 176 LEU B C 1
ATOM 3061 O O . LEU B 1 176 ? -12.648 -31.007 -44.262 1.00 14.39 176 LEU B O 1
ATOM 3066 N N . GLN B 1 177 ? -11.684 -31.459 -42.267 1.00 9.01 177 GLN B N 1
ATOM 3067 C CA . GLN B 1 177 ? -12.494 -32.660 -42.022 1.00 10.01 177 GLN B CA 1
ATOM 3068 C C . GLN B 1 177 ? -13.672 -32.427 -41.083 1.00 10.04 177 GLN B C 1
ATOM 3069 O O . GLN B 1 177 ? -14.772 -32.924 -41.325 1.00 12.71 177 GLN B O 1
ATOM 3075 N N . TYR B 1 178 ? -13.454 -31.659 -40.017 1.00 9.81 178 TYR B N 1
ATOM 3076 C CA . TYR B 1 178 ? -14.457 -31.505 -38.973 1.00 9.26 178 TYR B CA 1
ATOM 3077 C C . TYR B 1 178 ? -15.147 -30.154 -38.955 1.00 9.73 178 TYR B C 1
ATOM 3078 O O . TYR B 1 178 ? -16.164 -29.994 -38.276 1.00 12.23 178 TYR B O 1
ATOM 3087 N N . GLN B 1 179 ? -14.604 -29.207 -39.708 1.00 10.14 179 GLN B N 1
ATOM 3088 C CA . GLN B 1 179 ? -15.076 -27.824 -39.680 1.00 11.30 179 GLN B CA 1
ATOM 3089 C C . GLN B 1 179 ? -15.244 -27.364 -38.227 1.00 9.83 179 GLN B C 1
ATOM 3090 O O . GLN B 1 179 ? -14.314 -27.496 -37.416 1.00 11.24 179 GLN B O 1
ATOM 3096 N N . ASN B 1 180 ? -16.415 -26.830 -37.887 1.00 10.93 180 ASN B N 1
ATOM 3097 C CA . ASN B 1 180 ? -16.661 -26.317 -36.542 1.00 10.91 180 ASN B CA 1
ATOM 3098 C C . ASN B 1 180 ? -16.738 -27.360 -35.426 1.00 12.20 180 ASN B C 1
ATOM 3099 O O . ASN B 1 180 ? -16.755 -27.000 -34.254 1.00 12.12 180 ASN B O 1
ATOM 3115 N N . ARG B 1 182 ? -15.140 -29.132 -33.439 1.00 12.37 182 ARG B N 1
ATOM 3116 C CA . ARG B 1 182 ? -13.895 -29.366 -32.729 1.00 10.61 182 ARG B CA 1
ATOM 3117 C C . ARG B 1 182 ? -13.974 -30.489 -31.684 1.00 11.11 182 ARG B C 1
ATOM 3118 O O . ARG B 1 182 ? -13.052 -31.312 -31.598 1.00 13.84 182 ARG B O 1
ATOM 3126 N N . PRO B 1 183 ? -15.076 -30.571 -30.906 1.00 9.97 183 PRO B N 1
ATOM 3127 C CA . PRO B 1 183 ? -15.118 -31.694 -29.961 1.00 11.45 183 PRO B CA 1
ATOM 3128 C C . PRO B 1 183 ? -15.045 -33.077 -30.623 1.00 11.11 183 PRO B C 1
ATOM 3129 O O . PRO B 1 183 ? -14.516 -34.003 -30.001 1.00 14.08 183 PRO B O 1
ATOM 3133 N N . ASP B 1 184 ? -15.560 -33.213 -31.843 1.00 10.05 184 ASP B N 1
ATOM 3134 C CA . ASP B 1 184 ? -15.493 -34.497 -32.547 1.00 11.66 184 ASP B CA 1
ATOM 3135 C C . ASP B 1 184 ? -14.057 -34.865 -32.919 1.00 9.96 184 ASP B C 1
ATOM 3136 O O . ASP B 1 184 ? -13.682 -36.048 -32.919 1.00 11.06 184 ASP B O 1
ATOM 3141 N N . TYR B 1 185 ? -13.264 -33.856 -33.263 1.00 9.50 185 TYR B N 1
ATOM 3142 C CA . TYR B 1 185 ? -11.848 -34.071 -33.555 1.00 8.04 185 TYR B CA 1
ATOM 3143 C C . TYR B 1 185 ? -11.109 -34.489 -32.287 1.00 9.66 185 TYR B C 1
ATOM 3144 O O . TYR B 1 185 ? -10.316 -35.427 -32.300 1.00 10.87 185 TYR B O 1
ATOM 3153 N N . PHE B 1 186 ? -11.372 -33.795 -31.183 1.00 10.73 186 PHE B N 1
ATOM 3154 C CA . PHE B 1 186 ? -10.735 -34.166 -29.926 1.00 11.17 186 PHE B CA 1
ATOM 3155 C C . PHE B 1 186 ? -11.062 -35.612 -29.533 1.00 13.76 186 PHE B C 1
ATOM 3156 O O . PHE B 1 186 ? -10.196 -36.332 -29.045 1.00 13.54 186 PHE B O 1
ATOM 3175 N N . ALA B 1 188 ? -11.920 -38.057 -31.625 1.00 11.21 188 ALA B N 1
ATOM 3176 C CA . ALA B 1 188 ? -11.389 -38.964 -32.637 1.00 10.08 188 ALA B CA 1
ATOM 3177 C C . ALA B 1 188 ? -9.885 -39.197 -32.535 1.00 11.24 188 ALA B C 1
ATOM 3178 O O . ALA B 1 188 ? -9.403 -40.296 -32.815 1.00 11.64 188 ALA B O 1
ATOM 3180 N N . ILE B 1 189 ? -9.139 -38.165 -32.151 1.00 10.32 189 ILE B N 1
ATOM 3181 C CA . ILE B 1 189 ? -7.683 -38.255 -32.252 1.00 9.73 189 ILE B CA 1
ATOM 3182 C C . ILE B 1 189 ? -7.075 -39.364 -31.378 1.00 11.14 189 ILE B C 1
ATOM 3183 O O . ILE B 1 189 ? -6.017 -39.909 -31.707 1.00 10.02 189 ILE B O 1
ATOM 3188 N N . TRP B 1 190 ? -7.749 -39.721 -30.289 1.00 10.12 190 TRP B N 1
ATOM 3189 C CA . TRP B 1 190 ? -7.202 -40.717 -29.373 1.00 10.38 190 TRP B CA 1
ATOM 3190 C C . TRP B 1 190 ? -7.052 -42.086 -30.023 1.00 10.67 190 TRP B C 1
ATOM 3191 O O . TRP B 1 190 ? -6.240 -42.896 -29.584 1.00 11.27 190 TRP B O 1
ATOM 3202 N N . ASN B 1 191 ? -7.792 -42.307 -31.104 1.00 10.41 191 ASN B N 1
ATOM 3203 C CA . ASN B 1 191 ? -7.696 -43.574 -31.824 1.00 9.61 191 ASN B CA 1
ATOM 3204 C C . ASN B 1 191 ? -6.356 -43.731 -32.536 1.00 11.11 191 ASN B C 1
ATOM 3205 O O . ASN B 1 191 ? -5.974 -44.853 -32.911 1.00 12.02 191 ASN B O 1
ATOM 3210 N N . VAL B 1 192 ? -5.648 -42.617 -32.723 1.00 10.46 192 VAL B N 1
ATOM 3211 C CA . VAL B 1 192 ? -4.328 -42.665 -33.360 1.00 9.94 192 VAL B CA 1
ATOM 3212 C C . VAL B 1 192 ? -3.212 -42.053 -32.502 1.00 10.17 192 VAL B C 1
ATOM 3213 O O . VAL B 1 192 ? -2.152 -41.681 -33.001 1.00 11.26 192 VAL B O 1
ATOM 3217 N N . VAL B 1 193 ? -3.445 -41.959 -31.201 1.00 9.36 193 VAL B N 1
ATOM 3218 C CA . VAL B 1 193 ? -2.377 -41.520 -30.303 1.00 11.43 193 VAL B CA 1
ATOM 3219 C C . VAL B 1 193 ? -1.398 -42.665 -30.026 1.00 10.55 193 VAL B C 1
ATOM 3220 O O . VAL B 1 193 ? -1.799 -43.809 -29.743 1.00 11.56 193 VAL B O 1
ATOM 3224 N N . ASN B 1 194 ? -0.111 -42.356 -30.140 1.00 9.22 194 ASN B N 1
ATOM 3225 C CA . ASN B 1 194 ? 0.935 -43.347 -29.927 1.00 10.73 194 ASN B CA 1
ATOM 3226 C C . ASN B 1 194 ? 1.375 -43.336 -28.466 1.00 13.18 194 ASN B C 1
ATOM 3227 O O . ASN B 1 194 ? 2.274 -42.577 -28.071 1.00 12.72 194 ASN B O 1
ATOM 3232 N N . TRP B 1 195 ? 0.739 -44.180 -27.662 1.00 15.23 195 TRP B N 1
ATOM 3233 C CA . TRP B 1 195 ? 1.043 -44.226 -26.240 1.00 12.78 195 TRP B CA 1
ATOM 3234 C C . TRP B 1 195 ? 2.355 -44.936 -25.943 1.00 15.75 195 TRP B C 1
ATOM 3235 O O . TRP B 1 195 ? 2.879 -44.817 -24.842 1.00 15.36 195 TRP B O 1
ATOM 3257 N N . GLU B 1 197 ? 5.073 -44.162 -27.566 1.00 13.50 197 GLU B N 1
ATOM 3258 C CA . GLU B 1 197 ? 5.971 -43.007 -27.510 1.00 12.36 197 GLU B CA 1
ATOM 3259 C C . GLU B 1 197 ? 5.809 -42.218 -26.209 1.00 12.76 197 GLU B C 1
ATOM 3260 O O . GLU B 1 197 ? 6.792 -41.744 -25.637 1.00 13.47 197 GLU B O 1
ATOM 3266 N N . ALA B 1 198 ? 4.568 -42.067 -25.755 1.00 13.87 198 ALA B N 1
ATOM 3267 C CA . ALA B 1 198 ? 4.306 -41.402 -24.480 1.00 13.40 198 ALA B CA 1
ATOM 3268 C C . ALA B 1 198 ? 5.019 -42.116 -23.328 1.00 13.14 198 ALA B C 1
ATOM 3269 O O . ALA B 1 198 ? 5.595 -41.465 -22.461 1.00 13.86 198 ALA B O 1
ATOM 3271 N N . SER B 1 199 ? 4.984 -43.448 -23.335 1.00 13.76 199 SER B N 1
ATOM 3272 C CA . SER B 1 199 ? 5.617 -44.238 -22.281 1.00 12.42 199 SER B CA 1
ATOM 3273 C C . SER B 1 199 ? 7.131 -44.073 -22.339 1.00 16.52 199 SER B C 1
ATOM 3274 O O . SER B 1 199 ? 7.797 -44.003 -21.304 1.00 18.98 199 SER B O 1
ATOM 3277 N N . ARG B 1 200 ? 7.673 -44.007 -23.553 1.00 13.71 200 ARG B N 1
ATOM 3278 C CA . ARG B 1 200 ? 9.107 -43.807 -23.719 1.00 15.78 200 ARG B CA 1
ATOM 3279 C C . ARG B 1 200 ? 9.525 -42.462 -23.118 1.00 18.95 200 ARG B C 1
ATOM 3280 O O . ARG B 1 200 ? 10.504 -42.380 -22.371 1.00 17.05 200 ARG B O 1
ATOM 3288 N N . ARG B 1 201 ? 8.763 -41.418 -23.430 1.00 14.55 201 ARG B N 1
ATOM 3289 C CA . ARG B 1 201 ? 9.024 -40.082 -22.905 1.00 10.60 201 ARG B CA 1
ATOM 3290 C C . ARG B 1 201 ? 8.925 -40.018 -21.379 1.00 12.02 201 ARG B C 1
ATOM 3291 O O . ARG B 1 201 ? 9.705 -39.322 -20.718 1.00 15.05 201 ARG B O 1
ATOM 3299 N N . PHE B 1 202 ? 7.945 -40.727 -20.832 1.00 14.15 202 PHE B N 1
ATOM 3300 C CA . PHE B 1 202 ? 7.762 -40.806 -19.387 1.00 14.09 202 PHE B CA 1
ATOM 3301 C C . PHE B 1 202 ? 8.961 -41.459 -18.701 1.00 15.09 202 PHE B C 1
ATOM 3302 O O . PHE B 1 202 ? 9.454 -40.953 -17.704 1.00 17.94 202 PHE B O 1
ATOM 3310 N N . ASP B 1 203 ? 9.436 -42.573 -19.248 1.00 15.89 203 ASP B N 1
ATOM 3311 C CA . ASP B 1 203 ? 10.544 -43.303 -18.642 1.00 20.51 203 ASP B CA 1
ATOM 3312 C C . ASP B 1 203 ? 11.865 -42.564 -18.778 1.00 25.76 203 ASP B C 1
ATOM 3313 O O . ASP B 1 203 ? 12.751 -42.697 -17.932 1.00 27.45 203 ASP B O 1
ATOM 3318 N N . ALA B 1 204 ? 12.001 -41.789 -19.845 1.00 18.01 204 ALA B N 1
ATOM 3319 C CA . ALA B 1 204 ? 13.238 -41.070 -20.088 1.00 19.65 204 ALA B CA 1
ATOM 3320 C C . ALA B 1 204 ? 13.238 -39.785 -19.287 1.00 27.51 204 ALA B C 1
ATOM 3321 O O . ALA B 1 204 ? 14.269 -39.364 -18.780 1.00 27.24 204 ALA B O 1
ATOM 3323 N N . GLY B 1 205 ? 12.067 -39.168 -19.179 1.00 31.44 205 GLY B N 1
ATOM 3324 C CA . GLY B 1 205 ? 11.951 -37.867 -18.553 1.00 30.40 205 GLY B CA 1
ATOM 3325 C C . GLY B 1 205 ? 12.355 -36.766 -19.520 1.00 34.10 205 GLY B C 1
ATOM 3326 O O . GLY B 1 205 ? 13.086 -35.846 -19.157 1.00 35.58 205 GLY B O 1
ATOM 3338 N N . VAL C 1 2 ? 26.449 -5.200 -22.143 1.00 13.29 2 VAL C N 1
ATOM 3339 C CA . VAL C 1 2 ? 25.847 -3.905 -21.835 1.00 12.77 2 VAL C CA 1
ATOM 3340 C C . VAL C 1 2 ? 26.251 -3.473 -20.432 1.00 13.40 2 VAL C C 1
ATOM 3341 O O . VAL C 1 2 ? 26.628 -4.300 -19.602 1.00 13.51 2 VAL C O 1
ATOM 3345 N N . THR C 1 3 ? 26.202 -2.166 -20.184 1.00 15.56 3 THR C N 1
ATOM 3346 C CA . THR C 1 3 ? 26.552 -1.604 -18.880 1.00 13.76 3 THR C CA 1
ATOM 3347 C C . THR C 1 3 ? 25.590 -0.482 -18.539 1.00 13.91 3 THR C C 1
ATOM 3348 O O . THR C 1 3 ? 24.847 -0.020 -19.409 1.00 13.47 3 THR C O 1
ATOM 3352 N N . LEU C 1 4 ? 25.605 -0.039 -17.287 1.00 11.95 4 LEU C N 1
ATOM 3353 C CA . LEU C 1 4 ? 24.792 1.112 -16.900 1.00 12.99 4 LEU C CA 1
ATOM 3354 C C . LEU C 1 4 ? 25.227 2.336 -17.702 1.00 14.19 4 LEU C C 1
ATOM 3355 O O . LEU C 1 4 ? 26.424 2.588 -17.870 1.00 14.74 4 LEU C O 1
ATOM 3360 N N . PRO C 1 5 ? 24.253 3.110 -18.198 1.00 12.71 5 PRO C N 1
ATOM 3361 C CA . PRO C 1 5 ? 24.570 4.349 -18.905 1.00 12.73 5 PRO C CA 1
ATOM 3362 C C . PRO C 1 5 ? 25.022 5.431 -17.934 1.00 12.84 5 PRO C C 1
ATOM 3363 O O . PRO C 1 5 ? 24.653 5.392 -16.771 1.00 14.30 5 PRO C O 1
ATOM 3367 N N . ASP C 1 6 ? 25.812 6.390 -18.412 1.00 14.48 6 ASP C N 1
ATOM 3368 C CA . ASP C 1 6 ? 26.112 7.556 -17.591 1.00 16.81 6 ASP C CA 1
ATOM 3369 C C . ASP C 1 6 ? 24.834 8.352 -17.369 1.00 15.17 6 ASP C C 1
ATOM 3370 O O . ASP C 1 6 ? 24.040 8.530 -18.295 1.00 17.08 6 ASP C O 1
ATOM 3375 N N . LEU C 1 7 ? 24.635 8.825 -16.143 1.00 15.90 7 LEU C N 1
ATOM 3376 C CA . LEU C 1 7 ? 23.529 9.737 -15.853 1.00 17.58 7 LEU C CA 1
ATOM 3377 C C . LEU C 1 7 ? 23.908 11.174 -16.187 1.00 15.52 7 LEU C C 1
ATOM 3378 O O . LEU C 1 7 ? 25.085 11.563 -16.105 1.00 18.92 7 LEU C O 1
ATOM 3394 N N . TRP C 1 9 ? 22.686 13.671 -14.487 1.00 15.31 9 TRP C N 1
ATOM 3395 C CA . TRP C 1 9 ? 22.366 14.435 -13.295 1.00 13.66 9 TRP C CA 1
ATOM 3396 C C . TRP C 1 9 ? 22.707 13.628 -12.043 1.00 14.27 9 TRP C C 1
ATOM 3397 O O . TRP C 1 9 ? 22.851 12.402 -12.098 1.00 14.33 9 TRP C O 1
ATOM 3408 N N . ASP C 1 10 ? 22.865 14.325 -10.921 1.00 14.55 10 ASP C N 1
ATOM 3409 C CA . ASP C 1 10 ? 23.143 13.681 -9.638 1.00 13.65 10 ASP C CA 1
ATOM 3410 C C . ASP C 1 10 ? 21.885 13.013 -9.069 1.00 13.62 10 ASP C C 1
ATOM 3411 O O . ASP C 1 10 ? 20.770 13.415 -9.397 1.00 12.16 10 ASP C O 1
ATOM 3416 N N . PHE C 1 11 ? 22.058 12.005 -8.211 1.00 12.30 11 PHE C N 1
ATOM 3417 C CA . PHE C 1 11 ? 20.906 11.234 -7.738 1.00 11.61 11 PHE C CA 1
ATOM 3418 C C . PHE C 1 11 ? 19.830 12.103 -7.096 1.00 12.67 11 PHE C C 1
ATOM 3419 O O . PHE C 1 11 ? 18.646 11.820 -7.230 1.00 11.85 11 PHE C O 1
ATOM 3427 N N . GLY C 1 12 ? 20.240 13.152 -6.395 1.00 12.68 12 GLY C N 1
ATOM 3428 C CA . GLY C 1 12 ? 19.287 13.968 -5.655 1.00 14.18 12 GLY C CA 1
ATOM 3429 C C . GLY C 1 12 ? 18.766 15.178 -6.412 1.00 11.33 12 GLY C C 1
ATOM 3430 O O . GLY C 1 12 ? 18.057 16.014 -5.840 1.00 14.86 12 GLY C O 1
ATOM 3431 N N . ALA C 1 13 ? 19.112 15.277 -7.692 1.00 10.73 13 ALA C N 1
ATOM 3432 C CA . ALA C 1 13 ? 18.827 16.482 -8.472 1.00 14.20 13 ALA C CA 1
ATOM 3433 C C . ALA C 1 13 ? 17.377 16.650 -8.925 1.00 12.69 13 ALA C C 1
ATOM 3434 O O . ALA C 1 13 ? 17.001 17.723 -9.422 1.00 15.41 13 ALA C O 1
ATOM 3436 N N . LEU C 1 14 ? 16.580 15.597 -8.780 1.00 11.37 14 LEU C N 1
ATOM 3437 C CA . LEU C 1 14 ? 15.176 15.636 -9.184 1.00 12.15 14 LEU C CA 1
ATOM 3438 C C . LEU C 1 14 ? 14.257 15.837 -7.970 1.00 12.11 14 LEU C C 1
ATOM 3439 O O . LEU C 1 14 ? 13.032 15.740 -8.081 1.00 11.89 14 LEU C O 1
ATOM 3444 N N . GLU C 1 15 ? 14.847 16.120 -6.811 1.00 13.26 15 GLU C N 1
ATOM 3445 C CA . GLU C 1 15 ? 14.048 16.427 -5.623 1.00 12.68 15 GLU C CA 1
ATOM 3446 C C . GLU C 1 15 ? 13.379 17.787 -5.802 1.00 14.09 15 GLU C C 1
ATOM 3447 O O . GLU C 1 15 ? 13.946 18.680 -6.440 1.00 15.67 15 GLU C O 1
ATOM 3453 N N . PRO C 1 16 ? 12.177 17.965 -5.227 1.00 10.42 16 PRO C N 1
ATOM 3454 C CA . PRO C 1 16 ? 11.450 17.060 -4.330 1.00 10.71 16 PRO C CA 1
ATOM 3455 C C . PRO C 1 16 ? 10.598 16.009 -5.044 1.00 12.88 16 PRO C C 1
ATOM 3456 O O . PRO C 1 16 ? 9.932 15.221 -4.382 1.00 13.24 16 PRO C O 1
ATOM 3460 N N . TYR C 1 17 ? 10.617 16.000 -6.370 1.00 10.90 17 TYR C N 1
ATOM 3461 C CA . TYR C 1 17 ? 9.658 15.185 -7.106 1.00 10.73 17 TYR C CA 1
ATOM 3462 C C . TYR C 1 17 ? 9.985 13.702 -7.030 1.00 11.33 17 TYR C C 1
ATOM 3463 O O . TYR C 1 17 ? 9.086 12.867 -6.903 1.00 10.95 17 TYR C O 1
ATOM 3472 N N . ILE C 1 18 ? 11.268 13.368 -7.116 1.00 11.25 18 ILE C N 1
ATOM 3473 C CA . ILE C 1 18 ? 11.698 11.988 -6.904 1.00 11.95 18 ILE C CA 1
ATOM 3474 C C . ILE C 1 18 ? 12.896 12.035 -5.979 1.00 8.37 18 ILE C C 1
ATOM 3475 O O . ILE C 1 18 ? 13.835 12.774 -6.241 1.00 9.97 18 ILE C O 1
ATOM 3480 N N . SER C 1 19 ? 12.863 11.266 -4.893 1.00 10.48 19 SER C N 1
ATOM 3481 C CA . SER C 1 19 ? 13.946 11.321 -3.910 1.00 9.54 19 SER C CA 1
ATOM 3482 C C . SER C 1 19 ? 15.254 10.784 -4.462 1.00 9.81 19 SER C C 1
ATOM 3483 O O . SER C 1 19 ? 15.266 9.886 -5.301 1.00 11.43 19 SER C O 1
ATOM 3486 N N . GLY C 1 20 ? 16.362 11.329 -3.981 1.00 12.93 20 GLY C N 1
ATOM 3487 C CA . GLY C 1 20 ? 17.667 10.783 -4.310 1.00 12.77 20 GLY C CA 1
ATOM 3488 C C . GLY C 1 20 ? 17.818 9.335 -3.880 1.00 11.88 20 GLY C C 1
ATOM 3489 O O . GLY C 1 20 ? 18.520 8.567 -4.536 1.00 12.77 20 GLY C O 1
ATOM 3490 N N . GLN C 1 21 ? 17.157 8.957 -2.784 1.00 12.34 21 GLN C N 1
ATOM 3491 C CA . GLN C 1 21 ? 17.191 7.577 -2.284 1.00 13.13 21 GLN C CA 1
ATOM 3492 C C . GLN C 1 21 ? 16.647 6.642 -3.359 1.00 12.58 21 GLN C C 1
ATOM 3493 O O . GLN C 1 21 ? 17.251 5.623 -3.680 1.00 12.44 21 GLN C O 1
ATOM 3499 N N . ILE C 1 22 ? 15.513 7.018 -3.933 1.00 10.00 22 ILE C N 1
ATOM 3500 C CA . ILE C 1 22 ? 14.904 6.211 -4.984 1.00 8.80 22 ILE C CA 1
ATOM 3501 C C . ILE C 1 22 ? 15.800 6.144 -6.217 1.00 9.67 22 ILE C C 1
ATOM 3502 O O . ILE C 1 22 ? 16.074 5.054 -6.713 1.00 8.91 22 ILE C O 1
ATOM 3507 N N . ASN C 1 23 ? 16.276 7.288 -6.708 1.00 9.96 23 ASN C N 1
ATOM 3508 C CA . ASN C 1 23 ? 17.142 7.258 -7.885 1.00 8.32 23 ASN C CA 1
ATOM 3509 C C . ASN C 1 23 ? 18.377 6.371 -7.688 1.00 8.87 23 ASN C C 1
ATOM 3510 O O . ASN C 1 23 ? 18.761 5.615 -8.592 1.00 9.45 23 ASN C O 1
ATOM 3515 N N . GLU C 1 24 ? 18.986 6.442 -6.510 1.00 10.09 24 GLU C N 1
ATOM 3516 C CA . GLU C 1 24 ? 20.191 5.656 -6.278 1.00 11.53 24 GLU C CA 1
ATOM 3517 C C . GLU C 1 24 ? 19.899 4.149 -6.307 1.00 9.65 24 GLU C C 1
ATOM 3518 O O . GLU C 1 24 ? 20.639 3.385 -6.935 1.00 11.09 24 GLU C O 1
ATOM 3524 N N . LEU C 1 25 ? 18.822 3.720 -5.647 1.00 9.64 25 LEU C N 1
ATOM 3525 C CA . LEU C 1 25 ? 18.447 2.308 -5.681 1.00 10.30 25 LEU C CA 1
ATOM 3526 C C . LEU C 1 25 ? 17.999 1.907 -7.077 1.00 8.85 25 LEU C C 1
ATOM 3527 O O . LEU C 1 25 ? 18.323 0.825 -7.574 1.00 9.59 25 LEU C O 1
ATOM 3532 N N . HIS C 1 26 ? 17.254 2.796 -7.720 1.00 8.19 26 HIS C N 1
ATOM 3533 C CA . HIS C 1 26 ? 16.668 2.483 -9.012 1.00 8.45 26 HIS C CA 1
ATOM 3534 C C . HIS C 1 26 ? 17.747 2.240 -10.070 1.00 6.68 26 HIS C C 1
ATOM 3535 O O . HIS C 1 26 ? 17.634 1.332 -10.903 1.00 9.24 26 HIS C O 1
ATOM 3542 N N . TYR C 1 27 ? 18.804 3.047 -10.019 1.00 8.42 27 TYR C N 1
ATOM 3543 C CA . TYR C 1 27 ? 19.913 2.927 -10.941 1.00 8.71 27 TYR C CA 1
ATOM 3544 C C . TYR C 1 27 ? 20.916 1.842 -10.526 1.00 10.63 27 TYR C C 1
ATOM 3545 O O . TYR C 1 27 ? 21.227 0.943 -11.318 1.00 11.52 27 TYR C O 1
ATOM 3554 N N . THR C 1 28 ? 21.415 1.922 -9.293 1.00 10.63 28 THR C N 1
ATOM 3555 C CA . THR C 1 28 ? 22.521 1.044 -8.881 1.00 13.35 28 THR C CA 1
ATOM 3556 C C . THR C 1 28 ? 22.081 -0.392 -8.616 1.00 10.80 28 THR C C 1
ATOM 3557 O O . THR C 1 28 ? 22.889 -1.323 -8.735 1.00 13.10 28 THR C O 1
ATOM 3572 N N . HIS C 1 30 ? 18.247 -1.770 -9.326 1.00 11.20 30 HIS C N 1
ATOM 3573 C CA . HIS C 1 30 ? 17.264 -2.262 -10.298 1.00 8.51 30 HIS C CA 1
ATOM 3574 C C . HIS C 1 30 ? 17.770 -2.290 -11.744 1.00 9.63 30 HIS C C 1
ATOM 3575 O O . HIS C 1 30 ? 17.711 -3.325 -12.411 1.00 11.11 30 HIS C O 1
ATOM 3582 N N . HIS C 1 31 ? 18.298 -1.172 -12.231 1.00 8.08 31 HIS C N 1
ATOM 3583 C CA . HIS C 1 31 ? 18.791 -1.151 -13.603 1.00 8.68 31 HIS C CA 1
ATOM 3584 C C . HIS C 1 31 ? 19.949 -2.134 -13.763 1.00 9.66 31 HIS C C 1
ATOM 3585 O O . HIS C 1 31 ? 20.032 -2.842 -14.771 1.00 9.35 31 HIS C O 1
ATOM 3592 N N . GLN C 1 32 ? 20.805 -2.214 -12.747 1.00 10.52 32 GLN C N 1
ATOM 3593 C CA . GLN C 1 32 ? 21.919 -3.164 -12.760 1.00 11.52 32 GLN C CA 1
ATOM 3594 C C . GLN C 1 32 ? 21.456 -4.613 -12.894 1.00 11.50 32 GLN C C 1
ATOM 3595 O O . GLN C 1 32 ? 22.086 -5.413 -13.590 1.00 12.41 32 GLN C O 1
ATOM 3601 N N . THR C 1 33 ? 20.358 -4.950 -12.227 1.00 10.85 33 THR C N 1
ATOM 3602 C CA . THR C 1 33 ? 19.791 -6.293 -12.341 1.00 9.90 33 THR C CA 1
ATOM 3603 C C . THR C 1 33 ? 19.475 -6.649 -13.793 1.00 11.54 33 THR C C 1
ATOM 3604 O O . THR C 1 33 ? 19.783 -7.757 -14.265 1.00 11.16 33 THR C O 1
ATOM 3608 N N . TYR C 1 34 ? 18.857 -5.711 -14.506 1.00 9.23 34 TYR C N 1
ATOM 3609 C CA . TYR C 1 34 ? 18.516 -5.940 -15.907 1.00 9.34 34 TYR C CA 1
ATOM 3610 C C . TYR C 1 34 ? 19.753 -6.024 -16.793 1.00 11.07 34 TYR C C 1
ATOM 3611 O O . TYR C 1 34 ? 19.813 -6.844 -17.709 1.00 10.51 34 TYR C O 1
ATOM 3620 N N . VAL C 1 35 ? 20.746 -5.186 -16.514 1.00 8.60 35 VAL C N 1
ATOM 3621 C CA . VAL C 1 35 ? 22.024 -5.269 -17.202 1.00 10.45 35 VAL C CA 1
ATOM 3622 C C . VAL C 1 35 ? 22.604 -6.677 -17.057 1.00 12.12 35 VAL C C 1
ATOM 3623 O O . VAL C 1 35 ? 22.962 -7.313 -18.049 1.00 11.73 35 VAL C O 1
ATOM 3627 N N . ASN C 1 36 ? 22.662 -7.164 -15.821 1.00 11.45 36 ASN C N 1
ATOM 3628 C CA . ASN C 1 36 ? 23.215 -8.488 -15.551 1.00 10.71 36 ASN C CA 1
ATOM 3629 C C . ASN C 1 36 ? 22.385 -9.584 -16.220 1.00 13.31 36 ASN C C 1
ATOM 3630 O O . ASN C 1 36 ? 22.932 -10.502 -16.846 1.00 13.93 36 ASN C O 1
ATOM 3635 N N . GLY C 1 37 ? 21.067 -9.495 -16.072 1.00 11.24 37 GLY C N 1
ATOM 3636 C CA . GLY C 1 37 ? 20.187 -10.513 -16.630 1.00 11.35 37 GLY C CA 1
ATOM 3637 C C . GLY C 1 37 ? 20.247 -10.579 -18.150 1.00 11.60 37 GLY C C 1
ATOM 3638 O O . GLY C 1 37 ? 20.168 -11.663 -18.741 1.00 10.29 37 GLY C O 1
ATOM 3639 N N . PHE C 1 38 ? 20.380 -9.421 -18.792 1.00 12.27 38 PHE C N 1
ATOM 3640 C CA . PHE C 1 38 ? 20.453 -9.369 -20.246 1.00 9.99 38 PHE C CA 1
ATOM 3641 C C . PHE C 1 38 ? 21.770 -9.945 -20.771 1.00 11.86 38 PHE C C 1
ATOM 3642 O O . PHE C 1 38 ? 21.768 -10.757 -21.693 1.00 12.16 38 PHE C O 1
ATOM 3650 N N . ASN C 1 39 ? 22.886 -9.538 -20.174 1.00 9.80 39 ASN C N 1
ATOM 3651 C CA . ASN C 1 39 ? 24.174 -10.130 -20.518 1.00 10.80 39 ASN C CA 1
ATOM 3652 C C . ASN C 1 39 ? 24.168 -11.653 -20.355 1.00 11.28 39 ASN C C 1
ATOM 3653 O O . ASN C 1 39 ? 24.684 -12.375 -21.205 1.00 14.13 39 ASN C O 1
ATOM 3658 N N . THR C 1 40 ? 23.587 -12.131 -19.261 1.00 11.33 40 THR C N 1
ATOM 3659 C CA . THR C 1 40 ? 23.529 -13.566 -19.004 1.00 13.75 40 THR C CA 1
ATOM 3660 C C . THR C 1 40 ? 22.668 -14.253 -20.054 1.00 15.64 40 THR C C 1
ATOM 3661 O O . THR C 1 40 ? 23.044 -15.302 -20.587 1.00 13.81 40 THR C O 1
ATOM 3665 N N . ALA C 1 41 ? 21.533 -13.640 -20.381 1.00 11.24 41 ALA C N 1
ATOM 3666 C CA . ALA C 1 41 ? 20.608 -14.231 -21.345 1.00 13.25 41 ALA C CA 1
ATOM 3667 C C . ALA C 1 41 ? 21.226 -14.324 -22.736 1.00 14.05 41 ALA C C 1
ATOM 3668 O O . ALA C 1 41 ? 21.080 -15.334 -23.437 1.00 15.35 41 ALA C O 1
ATOM 3670 N N . VAL C 1 42 ? 21.922 -13.271 -23.144 1.00 13.66 42 VAL C N 1
ATOM 3671 C CA . VAL C 1 42 ? 22.556 -13.261 -24.455 1.00 17.74 42 VAL C CA 1
ATOM 3672 C C . VAL C 1 42 ? 23.687 -14.297 -24.531 1.00 19.68 42 VAL C C 1
ATOM 3673 O O . VAL C 1 42 ? 23.814 -14.996 -25.538 1.00 18.75 42 VAL C O 1
ATOM 3677 N N . ASP C 1 43 ? 24.487 -14.415 -23.469 1.00 15.76 43 ASP C N 1
ATOM 3678 C CA . ASP C 1 43 ? 25.520 -15.458 -23.416 1.00 15.33 43 ASP C CA 1
ATOM 3679 C C . ASP C 1 43 ? 24.905 -16.850 -23.515 1.00 14.87 43 ASP C C 1
ATOM 3680 O O . ASP C 1 43 ? 25.467 -17.740 -24.158 1.00 16.51 43 ASP C O 1
ATOM 3685 N N . GLN C 1 44 ? 23.766 -17.043 -22.860 1.00 12.74 44 GLN C N 1
ATOM 3686 C CA . GLN C 1 44 ? 23.092 -18.334 -22.906 1.00 14.20 44 GLN C CA 1
ATOM 3687 C C . GLN C 1 44 ? 22.557 -18.605 -24.304 1.00 19.43 44 GLN C C 1
ATOM 3688 O O . GLN C 1 44 ? 22.633 -19.742 -24.787 1.00 19.15 44 GLN C O 1
ATOM 3694 N N . PHE C 1 45 ? 22.043 -17.562 -24.957 1.00 17.26 45 PHE C N 1
ATOM 3695 C CA . PHE C 1 45 ? 21.592 -17.670 -26.346 1.00 23.56 45 PHE C CA 1
ATOM 3696 C C . PHE C 1 45 ? 22.707 -18.236 -27.197 1.00 24.80 45 PHE C C 1
ATOM 3697 O O . PHE C 1 45 ? 22.511 -19.189 -27.954 1.00 24.78 45 PHE C O 1
ATOM 3705 N N . GLN C 1 46 ? 23.876 -17.621 -27.072 1.00 21.52 46 GLN C N 1
ATOM 3706 C CA . GLN C 1 46 ? 25.012 -17.967 -27.901 1.00 23.35 46 GLN C CA 1
ATOM 3707 C C . GLN C 1 46 ? 25.397 -19.422 -27.703 1.00 24.34 46 GLN C C 1
ATOM 3708 O O . GLN C 1 46 ? 25.685 -20.131 -28.666 1.00 25.88 46 GLN C O 1
ATOM 3714 N N . GLU C 1 47 ? 25.400 -19.863 -26.450 1.00 19.15 47 GLU C N 1
ATOM 3715 C CA . GLU C 1 47 ? 25.765 -21.241 -26.148 1.00 16.53 47 GLU C CA 1
ATOM 3716 C C . GLU C 1 47 ? 24.778 -22.198 -26.806 1.00 22.33 47 GLU C C 1
ATOM 3717 O O . GLU C 1 47 ? 25.181 -23.172 -27.450 1.00 17.70 47 GLU C O 1
ATOM 3723 N N . LEU C 1 48 ? 23.491 -21.897 -26.669 1.00 20.86 48 LEU C N 1
ATOM 3724 C CA . LEU C 1 48 ? 22.438 -22.753 -27.217 1.00 21.44 48 LEU C CA 1
ATOM 3725 C C . LEU C 1 48 ? 22.394 -22.713 -28.736 1.00 22.20 48 LEU C C 1
ATOM 3726 O O . LEU C 1 48 ? 22.070 -23.716 -29.377 1.00 25.38 48 LEU C O 1
ATOM 3731 N N . SER C 1 49 ? 22.723 -21.558 -29.308 1.00 17.44 49 SER C N 1
ATOM 3732 C CA . SER C 1 49 ? 22.750 -21.398 -30.754 1.00 18.04 49 SER C CA 1
ATOM 3733 C C . SER C 1 49 ? 23.838 -22.294 -31.327 1.00 24.78 49 SER C C 1
ATOM 3734 O O . SER C 1 49 ? 23.641 -22.966 -32.340 1.00 23.57 49 SER C O 1
ATOM 3737 N N . ASP C 1 50 ? 24.981 -22.311 -30.654 1.00 22.47 50 ASP C N 1
ATOM 3738 C CA . ASP C 1 50 ? 26.080 -23.181 -31.041 1.00 22.65 50 ASP C CA 1
ATOM 3739 C C . ASP C 1 50 ? 25.686 -24.645 -30.912 1.00 23.83 50 ASP C C 1
ATOM 3740 O O . ASP C 1 50 ? 25.966 -25.449 -31.807 1.00 27.48 50 ASP C O 1
ATOM 3745 N N . LEU C 1 51 ? 25.045 -24.992 -29.800 1.00 20.90 51 LEU C N 1
ATOM 3746 C CA . LEU C 1 51 ? 24.596 -26.360 -29.584 1.00 21.48 51 LEU C CA 1
ATOM 3747 C C . LEU C 1 51 ? 23.604 -26.772 -30.668 1.00 24.95 51 LEU C C 1
ATOM 3748 O O . LEU C 1 51 ? 23.716 -27.853 -31.244 1.00 23.97 51 LEU C O 1
ATOM 3753 N N . LEU C 1 52 ? 22.651 -25.893 -30.965 1.00 21.40 52 LEU C N 1
ATOM 3754 C CA . LEU C 1 52 ? 21.621 -26.197 -31.958 1.00 24.63 52 LEU C CA 1
ATOM 3755 C C . LEU C 1 52 ? 22.215 -26.475 -33.343 1.00 27.10 52 LEU C C 1
ATOM 3756 O O . LEU C 1 52 ? 21.712 -27.320 -34.085 1.00 29.54 52 LEU C O 1
ATOM 3761 N N . ALA C 1 53 ? 23.288 -25.769 -33.685 1.00 27.18 53 ALA C N 1
ATOM 3762 C CA . ALA C 1 53 ? 23.946 -25.946 -34.975 1.00 29.97 53 ALA C CA 1
ATOM 3763 C C . ALA C 1 53 ? 24.526 -27.355 -35.109 1.00 29.81 53 ALA C C 1
ATOM 3764 O O . ALA C 1 53 ? 24.447 -27.974 -36.176 1.00 31.94 53 ALA C O 1
ATOM 3777 N N . GLU C 1 55 ? 23.531 -29.952 -33.092 1.00 26.70 55 GLU C N 1
ATOM 3778 C CA . GLU C 1 55 ? 22.475 -30.907 -32.787 1.00 26.91 55 GLU C CA 1
ATOM 3779 C C . GLU C 1 55 ? 21.115 -30.208 -32.840 1.00 21.99 55 GLU C C 1
ATOM 3780 O O . GLU C 1 55 ? 20.596 -29.779 -31.809 1.00 22.21 55 GLU C O 1
ATOM 3786 N N . PRO C 1 56 ? 20.539 -30.092 -34.048 1.00 23.38 56 PRO C N 1
ATOM 3787 C CA . PRO C 1 56 ? 19.303 -29.330 -34.280 1.00 22.84 56 PRO C CA 1
ATOM 3788 C C . PRO C 1 56 ? 18.046 -30.087 -33.874 1.00 17.91 56 PRO C C 1
ATOM 3789 O O . PRO C 1 56 ? 17.133 -30.244 -34.679 1.00 21.53 56 PRO C O 1
ATOM 3793 N N . SER C 1 57 ? 18.004 -30.528 -32.625 1.00 20.42 57 SER C N 1
ATOM 3794 C CA . SER C 1 57 ? 16.899 -31.322 -32.108 1.00 22.94 57 SER C CA 1
ATOM 3795 C C . SER C 1 57 ? 15.779 -30.459 -31.541 1.00 22.99 57 SER C C 1
ATOM 3796 O O . SER C 1 57 ? 16.001 -29.305 -31.182 1.00 21.30 57 SER C O 1
ATOM 3799 N N . PRO C 1 58 ? 14.561 -31.014 -31.462 1.00 21.16 58 PRO C N 1
ATOM 3800 C CA . PRO C 1 58 ? 13.477 -30.354 -30.734 1.00 23.58 58 PRO C CA 1
ATOM 3801 C C . PRO C 1 58 ? 13.839 -30.079 -29.271 1.00 22.20 58 PRO C C 1
ATOM 3802 O O . PRO C 1 58 ? 13.430 -29.053 -28.728 1.00 19.76 58 PRO C O 1
ATOM 3806 N N . ALA C 1 59 ? 14.589 -30.981 -28.638 1.00 22.58 59 ALA C N 1
ATOM 3807 C CA . ALA C 1 59 ? 14.983 -30.772 -27.246 1.00 21.33 59 ALA C CA 1
ATOM 3808 C C . ALA C 1 59 ? 15.829 -29.509 -27.099 1.00 16.20 59 ALA C C 1
ATOM 3809 O O . ALA C 1 59 ? 15.647 -28.737 -26.160 1.00 18.99 59 ALA C O 1
ATOM 3811 N N . ASN C 1 60 ? 16.749 -29.307 -28.033 1.00 17.21 60 ASN C N 1
ATOM 3812 C CA . ASN C 1 60 ? 17.610 -28.131 -27.975 1.00 22.50 60 ASN C CA 1
ATOM 3813 C C . ASN C 1 60 ? 16.868 -26.844 -28.346 1.00 21.91 60 ASN C C 1
ATOM 3814 O O . ASN C 1 60 ? 17.134 -25.779 -27.790 1.00 21.35 60 ASN C O 1
ATOM 3819 N N . ALA C 1 61 ? 15.920 -26.940 -29.268 1.00 18.52 61 ALA C N 1
ATOM 3820 C CA . ALA C 1 61 ? 15.102 -25.776 -29.609 1.00 20.25 61 ALA C CA 1
ATOM 3821 C C . ALA C 1 61 ? 14.224 -25.383 -28.420 1.00 22.47 61 ALA C C 1
ATOM 3822 O O . ALA C 1 61 ? 13.958 -24.204 -28.184 1.00 19.17 61 ALA C O 1
ATOM 3824 N N . ARG C 1 62 ? 13.783 -26.389 -27.669 1.00 18.02 62 ARG C N 1
ATOM 3825 C CA . ARG C 1 62 ? 13.016 -26.193 -26.448 1.00 17.47 62 ARG C CA 1
ATOM 3826 C C . ARG C 1 62 ? 13.814 -25.381 -25.408 1.00 17.65 62 ARG C C 1
ATOM 3827 O O . ARG C 1 62 ? 13.265 -24.506 -24.746 1.00 17.67 62 ARG C O 1
ATOM 3846 N N . MET C 1 64 ? 16.206 -23.293 -26.123 1.00 16.90 64 MET C N 1
ATOM 3847 C CA . MET C 1 64 ? 16.264 -21.953 -26.693 1.00 15.41 64 MET C CA 1
ATOM 3848 C C . MET C 1 64 ? 14.995 -21.150 -26.416 1.00 19.21 64 MET C C 1
ATOM 3849 O O . MET C 1 64 ? 15.058 -19.975 -26.052 1.00 17.18 64 MET C O 1
ATOM 3854 N N . ILE C 1 65 ? 13.837 -21.788 -26.570 1.00 15.85 65 ILE C N 1
ATOM 3855 C CA . ILE C 1 65 ? 12.570 -21.140 -26.252 1.00 17.02 65 ILE C CA 1
ATOM 3856 C C . ILE C 1 65 ? 12.545 -20.663 -24.803 1.00 18.25 65 ILE C C 1
ATOM 3857 O O . ILE C 1 65 ? 12.073 -19.572 -24.498 1.00 17.91 65 ILE C O 1
ATOM 3862 N N . ALA C 1 66 ? 13.075 -21.486 -23.907 1.00 19.24 66 ALA C N 1
ATOM 3863 C CA . ALA C 1 66 ? 13.041 -21.167 -22.490 1.00 17.54 66 ALA C CA 1
ATOM 3864 C C . ALA C 1 66 ? 13.803 -19.890 -22.147 1.00 16.50 66 ALA C C 1
ATOM 3865 O O . ALA C 1 66 ? 13.447 -19.192 -21.199 1.00 22.28 66 ALA C O 1
ATOM 3867 N N . ILE C 1 67 ? 14.850 -19.588 -22.913 1.00 13.51 67 ILE C N 1
ATOM 3868 C CA . ILE C 1 67 ? 15.716 -18.432 -22.617 1.00 11.92 67 ILE C CA 1
ATOM 3869 C C . ILE C 1 67 ? 15.156 -17.123 -23.196 1.00 15.58 67 ILE C C 1
ATOM 3870 O O . ILE C 1 67 ? 15.520 -16.019 -22.760 1.00 13.62 67 ILE C O 1
ATOM 3875 N N . GLN C 1 68 ? 14.237 -17.252 -24.147 1.00 15.80 68 GLN C N 1
ATOM 3876 C CA . GLN C 1 68 ? 13.647 -16.093 -24.814 1.00 16.82 68 GLN C CA 1
ATOM 3877 C C . GLN C 1 68 ? 12.994 -15.132 -23.838 1.00 15.37 68 GLN C C 1
ATOM 3878 O O . GLN C 1 68 ? 13.092 -13.916 -24.017 1.00 15.04 68 GLN C O 1
ATOM 3884 N N . GLN C 1 69 ? 12.331 -15.659 -22.808 1.00 14.08 69 GLN C N 1
ATOM 3885 C CA . GLN C 1 69 ? 11.632 -14.775 -21.878 1.00 15.61 69 GLN C CA 1
ATOM 3886 C C . GLN C 1 69 ? 12.609 -13.890 -21.118 1.00 14.48 69 GLN C C 1
ATOM 3887 O O . GLN C 1 69 ? 12.319 -12.718 -20.881 1.00 12.36 69 GLN C O 1
ATOM 3893 N N . ASN C 1 70 ? 13.755 -14.450 -20.738 1.00 12.70 70 ASN C N 1
ATOM 3894 C CA . ASN C 1 70 ? 14.795 -13.667 -20.067 1.00 11.91 70 ASN C CA 1
ATOM 3895 C C . ASN C 1 70 ? 15.397 -12.595 -20.973 1.00 12.57 70 ASN C C 1
ATOM 3896 O O . ASN C 1 70 ? 15.679 -11.480 -20.520 1.00 10.56 70 ASN C O 1
ATOM 3901 N N . ILE C 1 71 ? 15.591 -12.922 -22.249 1.00 10.48 71 ILE C N 1
ATOM 3902 C CA . ILE C 1 71 ? 16.074 -11.937 -23.211 1.00 10.66 71 ILE C CA 1
ATOM 3903 C C . ILE C 1 71 ? 15.082 -10.780 -23.301 1.00 10.93 71 ILE C C 1
ATOM 3904 O O . ILE C 1 71 ? 15.479 -9.601 -23.239 1.00 11.11 71 ILE C O 1
ATOM 3920 N N . PHE C 1 73 ? 12.587 -9.886 -21.095 1.00 10.03 73 PHE C N 1
ATOM 3921 C CA . PHE C 1 73 ? 12.387 -9.175 -19.844 1.00 7.55 73 PHE C CA 1
ATOM 3922 C C . PHE C 1 73 ? 13.598 -8.317 -19.497 1.00 8.39 73 PHE C C 1
ATOM 3923 O O . PHE C 1 73 ? 13.468 -7.123 -19.199 1.00 8.08 73 PHE C O 1
ATOM 3931 N N . HIS C 1 74 ? 14.780 -8.916 -19.520 1.00 8.30 74 HIS C N 1
ATOM 3932 C CA . HIS C 1 74 ? 15.959 -8.146 -19.139 1.00 9.18 74 HIS C CA 1
ATOM 3933 C C . HIS C 1 74 ? 16.366 -7.139 -20.200 1.00 10.33 74 HIS C C 1
ATOM 3934 O O . HIS C 1 74 ? 16.860 -6.050 -19.870 1.00 10.77 74 HIS C O 1
ATOM 3941 N N . GLY C 1 75 ? 16.174 -7.493 -21.470 1.00 8.81 75 GLY C N 1
ATOM 3942 C CA . GLY C 1 75 ? 16.421 -6.557 -22.554 1.00 10.42 75 GLY C CA 1
ATOM 3943 C C . GLY C 1 75 ? 15.536 -5.342 -22.397 1.00 11.15 75 GLY C C 1
ATOM 3944 O O . GLY C 1 75 ? 15.991 -4.208 -22.528 1.00 10.44 75 GLY C O 1
ATOM 3945 N N . GLY C 1 76 ? 14.266 -5.588 -22.093 1.00 10.75 76 GLY C N 1
ATOM 3946 C CA . GLY C 1 76 ? 13.332 -4.502 -21.866 1.00 10.18 76 GLY C CA 1
ATOM 3947 C C . GLY C 1 76 ? 13.709 -3.668 -20.663 1.00 10.07 76 GLY C C 1
ATOM 3948 O O . GLY C 1 76 ? 13.611 -2.441 -20.706 1.00 9.01 76 GLY C O 1
ATOM 3949 N N . GLY C 1 77 ? 14.104 -4.318 -19.570 1.00 9.09 77 GLY C N 1
ATOM 3950 C CA . GLY C 1 77 ? 14.491 -3.561 -18.385 1.00 7.22 77 GLY C CA 1
ATOM 3951 C C . GLY C 1 77 ? 15.699 -2.683 -18.678 1.00 8.49 77 GLY C C 1
ATOM 3952 O O . GLY C 1 77 ? 15.761 -1.519 -18.253 1.00 8.33 77 GLY C O 1
ATOM 3953 N N . PHE C 1 78 ? 16.669 -3.234 -19.404 1.00 9.31 78 PHE C N 1
ATOM 3954 C CA . PHE C 1 78 ? 17.841 -2.461 -19.778 1.00 6.94 78 PHE C CA 1
ATOM 3955 C C . PHE C 1 78 ? 17.452 -1.243 -20.618 1.00 9.09 78 PHE C C 1
ATOM 3956 O O . PHE C 1 78 ? 17.828 -0.110 -20.304 1.00 9.25 78 PHE C O 1
ATOM 3964 N N . THR C 1 79 ? 16.684 -1.482 -21.676 1.00 9.49 79 THR C N 1
ATOM 3965 C CA A THR C 1 79 ? 16.309 -0.448 -22.640 0.50 8.14 79 THR C CA 1
ATOM 3966 C CA B THR C 1 79 ? 16.383 -0.398 -22.601 0.50 7.56 79 THR C CA 1
ATOM 3967 C C . THR C 1 79 ? 15.399 0.615 -22.019 1.00 9.46 79 THR C C 1
ATOM 3968 O O . THR C 1 79 ? 15.610 1.811 -22.185 1.00 10.39 79 THR C O 1
ATOM 3975 N N . ASN C 1 80 ? 14.360 0.157 -21.325 1.00 9.55 80 ASN C N 1
ATOM 3976 C CA . ASN C 1 80 ? 13.390 1.097 -20.755 1.00 7.14 80 ASN C CA 1
ATOM 3977 C C . ASN C 1 80 ? 14.028 2.056 -19.759 1.00 7.79 80 ASN C C 1
ATOM 3978 O O . ASN C 1 80 ? 13.704 3.245 -19.751 1.00 8.38 80 ASN C O 1
ATOM 3983 N N . HIS C 1 81 ? 14.921 1.551 -18.908 1.00 6.90 81 HIS C N 1
ATOM 3984 C CA . HIS C 1 81 ? 15.571 2.446 -17.943 1.00 8.35 81 HIS C CA 1
ATOM 3985 C C . HIS C 1 81 ? 16.548 3.397 -18.610 1.00 8.71 81 HIS C C 1
ATOM 3986 O O . HIS C 1 81 ? 16.674 4.543 -18.177 1.00 8.44 81 HIS C O 1
ATOM 3993 N N . CYS C 1 82 ? 17.200 2.964 -19.686 1.00 8.37 82 CYS C N 1
ATOM 3994 C CA . CYS C 1 82 ? 18.052 3.896 -20.432 1.00 10.13 82 CYS C CA 1
ATOM 3995 C C . CYS C 1 82 ? 17.211 5.052 -20.957 1.00 8.94 82 CYS C C 1
ATOM 3996 O O . CYS C 1 82 ? 17.595 6.218 -20.812 1.00 10.72 82 CYS C O 1
ATOM 3999 N N . LEU C 1 83 ? 16.047 4.739 -21.523 1.00 7.68 83 LEU C N 1
ATOM 4000 C CA . LEU C 1 83 ? 15.149 5.775 -22.020 1.00 8.07 83 LEU C CA 1
ATOM 4001 C C . LEU C 1 83 ? 14.711 6.710 -20.903 1.00 8.39 83 LEU C C 1
ATOM 4002 O O . LEU C 1 83 ? 14.718 7.938 -21.062 1.00 9.39 83 LEU C O 1
ATOM 4007 N N . PHE C 1 84 ? 14.334 6.115 -19.780 1.00 8.57 84 PHE C N 1
ATOM 4008 C CA . PHE C 1 84 ? 13.823 6.847 -18.638 1.00 7.62 84 PHE C CA 1
ATOM 4009 C C . PHE C 1 84 ? 14.818 7.896 -18.162 1.00 7.47 84 PHE C C 1
ATOM 4010 O O . PHE C 1 84 ? 14.455 9.063 -18.026 1.00 9.40 84 PHE C O 1
ATOM 4018 N N . TRP C 1 85 ? 16.072 7.504 -17.924 1.00 7.46 85 TRP C N 1
ATOM 4019 C CA . TRP C 1 85 ? 17.018 8.477 -17.369 1.00 9.34 85 TRP C CA 1
ATOM 4020 C C . TRP C 1 85 ? 17.255 9.642 -18.321 1.00 10.52 85 TRP C C 1
ATOM 4021 O O . TRP C 1 85 ? 17.412 10.787 -17.894 1.00 10.18 85 TRP C O 1
ATOM 4032 N N . GLU C 1 86 ? 17.276 9.344 -19.612 1.00 9.35 86 GLU C N 1
ATOM 4033 C CA . GLU C 1 86 ? 17.488 10.376 -20.612 1.00 7.63 86 GLU C CA 1
ATOM 4034 C C . GLU C 1 86 ? 16.311 11.328 -20.784 1.00 11.14 86 GLU C C 1
ATOM 4035 O O . GLU C 1 86 ? 16.507 12.452 -21.269 1.00 11.18 86 GLU C O 1
ATOM 4041 N N . ASN C 1 87 ? 15.097 10.898 -20.422 1.00 9.04 87 ASN C N 1
ATOM 4042 C CA . ASN C 1 87 ? 13.970 11.841 -20.454 1.00 9.90 87 ASN C CA 1
ATOM 4043 C C . ASN C 1 87 ? 13.592 12.429 -19.095 1.00 11.11 87 ASN C C 1
ATOM 4044 O O . ASN C 1 87 ? 12.463 12.875 -18.898 1.00 10.67 87 ASN C O 1
ATOM 4049 N N . LEU C 1 88 ? 14.560 12.447 -18.181 1.00 10.37 88 LEU C N 1
ATOM 4050 C CA . LEU C 1 88 ? 14.418 13.172 -16.922 1.00 11.09 88 LEU C CA 1
ATOM 4051 C C . LEU C 1 88 ? 15.541 14.190 -16.841 1.00 11.77 88 LEU C C 1
ATOM 4052 O O . LEU C 1 88 ? 16.633 13.936 -17.325 1.00 12.25 88 LEU C O 1
ATOM 4057 N N . ALA C 1 89 ? 15.272 15.338 -16.227 1.00 10.92 89 ALA C N 1
ATOM 4058 C CA . ALA C 1 89 ? 16.294 16.362 -16.014 1.00 9.90 89 ALA C CA 1
ATOM 4059 C C . ALA C 1 89 ? 15.880 17.252 -14.866 1.00 12.38 89 ALA C C 1
ATOM 4060 O O . ALA C 1 89 ? 14.693 17.511 -14.679 1.00 12.84 89 ALA C O 1
ATOM 4062 N N . PRO C 1 90 ? 16.859 17.726 -14.088 1.00 12.19 90 PRO C N 1
ATOM 4063 C CA . PRO C 1 90 ? 16.519 18.710 -13.057 1.00 12.02 90 PRO C CA 1
ATOM 4064 C C . PRO C 1 90 ? 15.994 19.983 -13.696 1.00 16.38 90 PRO C C 1
ATOM 4065 O O . PRO C 1 90 ? 16.261 20.265 -14.865 1.00 14.77 90 PRO C O 1
ATOM 4069 N N . GLU C 1 91 ? 15.238 20.751 -12.924 1.00 20.13 91 GLU C N 1
ATOM 4070 C CA . GLU C 1 91 ? 14.684 21.996 -13.430 1.00 24.32 91 GLU C CA 1
ATOM 4071 C C . GLU C 1 91 ? 15.786 22.936 -13.939 1.00 26.62 91 GLU C C 1
ATOM 4072 O O . GLU C 1 91 ? 15.595 23.662 -14.917 1.00 23.48 91 GLU C O 1
ATOM 4078 N N . SER C 1 92 ? 16.957 22.872 -13.311 1.00 26.41 92 SER C N 1
ATOM 4079 C CA . SER C 1 92 ? 18.112 23.666 -13.740 1.00 25.03 92 SER C CA 1
ATOM 4080 C C . SER C 1 92 ? 18.636 23.298 -15.135 1.00 27.57 92 SER C C 1
ATOM 4081 O O . SER C 1 92 ? 19.283 24.117 -15.794 1.00 32.94 92 SER C O 1
ATOM 4084 N N . GLN C 1 93 ? 18.365 22.071 -15.571 1.00 21.58 93 GLN C N 1
ATOM 4085 C CA . GLN C 1 93 ? 18.758 21.590 -16.891 1.00 18.98 93 GLN C CA 1
ATOM 4086 C C . GLN C 1 93 ? 17.553 21.535 -17.831 1.00 21.56 93 GLN C C 1
ATOM 4087 O O . GLN C 1 93 ? 17.582 20.840 -18.848 1.00 25.50 93 GLN C O 1
ATOM 4093 N N . GLY C 1 94 ? 16.488 22.248 -17.478 1.00 18.55 94 GLY C N 1
ATOM 4094 C CA . GLY C 1 94 ? 15.327 22.351 -18.342 1.00 19.26 94 GLY C CA 1
ATOM 4095 C C . GLY C 1 94 ? 14.208 21.358 -18.085 1.00 14.04 94 GLY C C 1
ATOM 4096 O O . GLY C 1 94 ? 13.234 21.300 -18.836 1.00 16.90 94 GLY C O 1
ATOM 4097 N N . GLY C 1 95 ? 14.334 20.570 -17.025 1.00 15.24 95 GLY C N 1
ATOM 4098 C CA . GLY C 1 95 ? 13.256 19.673 -16.646 1.00 14.58 95 GLY C CA 1
ATOM 4099 C C . GLY C 1 95 ? 11.960 20.442 -16.447 1.00 14.32 95 GLY C C 1
ATOM 4100 O O . GLY C 1 95 ? 11.935 21.496 -15.799 1.00 15.39 95 GLY C O 1
ATOM 4101 N N . GLY C 1 96 ? 10.880 19.924 -17.017 1.00 14.89 96 GLY C N 1
ATOM 4102 C CA . GLY C 1 96 ? 9.575 20.541 -16.870 1.00 17.81 96 GLY C CA 1
ATOM 4103 C C . GLY C 1 96 ? 9.267 21.634 -17.876 1.00 17.01 96 GLY C C 1
ATOM 4104 O O . GLY C 1 96 ? 8.127 22.090 -17.974 1.00 20.82 96 GLY C O 1
ATOM 4105 N N . GLU C 1 97 ? 10.274 22.064 -18.626 1.00 16.42 97 GLU C N 1
ATOM 4106 C CA . GLU C 1 97 ? 10.053 23.083 -19.643 1.00 16.79 97 GLU C CA 1
ATOM 4107 C C . GLU C 1 97 ? 9.394 22.438 -20.854 1.00 18.34 97 GLU C C 1
ATOM 4108 O O . GLU C 1 97 ? 9.756 21.325 -21.235 1.00 16.86 97 GLU C O 1
ATOM 4114 N N . PRO C 1 98 ? 8.407 23.121 -21.454 1.00 17.24 98 PRO C N 1
ATOM 4115 C CA . PRO C 1 98 ? 7.672 22.524 -22.573 1.00 16.64 98 PRO C CA 1
ATOM 4116 C C . PRO C 1 98 ? 8.550 22.276 -23.799 1.00 20.20 98 PRO C C 1
ATOM 4117 O O . PRO C 1 98 ? 9.570 22.951 -23.986 1.00 18.96 98 PRO C O 1
ATOM 4121 N N . PRO C 1 99 ? 8.151 21.314 -24.641 1.00 17.49 99 PRO C N 1
ATOM 4122 C CA . PRO C 1 99 ? 8.898 21.061 -25.875 1.00 16.52 99 PRO C CA 1
ATOM 4123 C C . PRO C 1 99 ? 8.726 22.209 -26.858 1.00 22.86 99 PRO C C 1
ATOM 4124 O O . PRO C 1 99 ? 7.793 23.005 -26.723 1.00 23.56 99 PRO C O 1
ATOM 4128 N N . THR C 1 100 ? 9.634 22.298 -27.820 1.00 24.09 100 THR C N 1
ATOM 4129 C CA . THR C 1 100 ? 9.502 23.249 -28.916 1.00 26.54 100 THR C CA 1
ATOM 4130 C C . THR C 1 100 ? 9.524 22.508 -30.248 1.00 28.92 100 THR C C 1
ATOM 4131 O O . THR C 1 100 ? 9.461 21.272 -30.292 1.00 27.06 100 THR C O 1
ATOM 4135 N N . GLY C 1 101 ? 9.600 23.269 -31.335 1.00 25.60 101 GLY C N 1
ATOM 4136 C CA . GLY C 1 101 ? 9.734 22.693 -32.657 1.00 23.56 101 GLY C CA 1
ATOM 4137 C C . GLY C 1 101 ? 8.550 21.860 -33.099 1.00 19.77 101 GLY C C 1
ATOM 4138 O O . GLY C 1 101 ? 7.400 22.127 -32.735 1.00 21.11 101 GLY C O 1
ATOM 4139 N N . ALA C 1 102 ? 8.853 20.838 -33.884 1.00 19.80 102 ALA C N 1
ATOM 4140 C CA . ALA C 1 102 ? 7.843 20.025 -34.537 1.00 22.08 102 ALA C CA 1
ATOM 4141 C C . ALA C 1 102 ? 7.011 19.235 -33.526 1.00 20.55 102 ALA C C 1
ATOM 4142 O O . ALA C 1 102 ? 5.810 19.022 -33.724 1.00 22.40 102 ALA C O 1
ATOM 4144 N N . LEU C 1 103 ? 7.642 18.814 -32.434 1.00 21.40 103 LEU C N 1
ATOM 4145 C CA . LEU C 1 103 ? 6.913 18.083 -31.403 1.00 15.99 103 LEU C CA 1
ATOM 4146 C C . LEU C 1 103 ? 5.823 18.945 -30.753 1.00 15.38 103 LEU C C 1
ATOM 4147 O O . LEU C 1 103 ? 4.699 18.489 -30.555 1.00 18.78 103 LEU C O 1
ATOM 4152 N N . ALA C 1 104 ? 6.155 20.190 -30.414 1.00 17.10 104 ALA C N 1
ATOM 4153 C CA . ALA C 1 104 ? 5.186 21.057 -29.753 1.00 17.57 104 ALA C CA 1
ATOM 4154 C C . ALA C 1 104 ? 3.971 21.304 -30.646 1.00 17.58 104 ALA C C 1
ATOM 4155 O O . ALA C 1 104 ? 2.840 21.366 -30.158 1.00 22.67 104 ALA C O 1
ATOM 4168 N N . ALA C 1 106 ? 2.866 19.212 -33.013 1.00 21.53 106 ALA C N 1
ATOM 4169 C CA . ALA C 1 106 ? 2.106 17.964 -33.027 1.00 20.55 106 ALA C CA 1
ATOM 4170 C C . ALA C 1 106 ? 1.227 17.818 -31.782 1.00 20.76 106 ALA C C 1
ATOM 4171 O O . ALA C 1 106 ? 0.074 17.391 -31.867 1.00 19.11 106 ALA C O 1
ATOM 4173 N N . ILE C 1 107 ? 1.774 18.186 -30.630 1.00 17.64 107 ILE C N 1
ATOM 4174 C CA . ILE C 1 107 ? 1.056 18.080 -29.362 1.00 19.86 107 ILE C CA 1
ATOM 4175 C C . ILE C 1 107 ? -0.195 18.965 -29.310 1.00 24.65 107 ILE C C 1
ATOM 4176 O O . ILE C 1 107 ? -1.277 18.509 -28.930 1.00 23.94 107 ILE C O 1
ATOM 4181 N N . ASP C 1 108 ? -0.049 20.231 -29.678 1.00 26.60 108 ASP C N 1
ATOM 4182 C CA . ASP C 1 108 ? -1.192 21.131 -29.659 1.00 26.60 108 ASP C CA 1
ATOM 4183 C C . ASP C 1 108 ? -2.256 20.687 -30.668 1.00 25.99 108 ASP C C 1
ATOM 4184 O O . ASP C 1 108 ? -3.441 20.656 -30.350 1.00 25.40 108 ASP C O 1
ATOM 4189 N N . GLU C 1 109 ? -1.818 20.315 -31.867 1.00 24.68 109 GLU C N 1
ATOM 4190 C CA . GLU C 1 109 ? -2.726 19.835 -32.912 1.00 27.23 109 GLU C CA 1
ATOM 4191 C C . GLU C 1 109 ? -3.528 18.584 -32.539 1.00 29.78 109 GLU C C 1
ATOM 4192 O O . GLU C 1 109 ? -4.707 18.470 -32.874 1.00 26.92 109 GLU C O 1
ATOM 4198 N N . GLN C 1 110 ? -2.890 17.631 -31.868 1.00 19.39 110 GLN C N 1
ATOM 4199 C CA . GLN C 1 110 ? -3.564 16.379 -31.542 1.00 18.50 110 GLN C CA 1
ATOM 4200 C C . GLN C 1 110 ? -4.273 16.386 -30.193 1.00 21.57 110 GLN C C 1
ATOM 4201 O O . GLN C 1 110 ? -5.300 15.732 -30.033 1.00 24.07 110 GLN C O 1
ATOM 4207 N N . PHE C 1 111 ? -3.731 17.118 -29.218 1.00 22.10 111 PHE C N 1
ATOM 4208 C CA . PHE C 1 111 ? -4.234 17.018 -27.846 1.00 18.32 111 PHE C CA 1
ATOM 4209 C C . PHE C 1 111 ? -4.838 18.306 -27.291 1.00 22.18 111 PHE C C 1
ATOM 4210 O O . PHE C 1 111 ? -5.497 18.288 -26.248 1.00 27.19 111 PHE C O 1
ATOM 4218 N N . GLY C 1 112 ? -4.603 19.413 -27.978 1.00 24.81 112 GLY C N 1
ATOM 4219 C CA . GLY C 1 112 ? -5.112 20.697 -27.538 1.00 25.55 112 GLY C CA 1
ATOM 4220 C C . GLY C 1 112 ? -4.036 21.477 -26.816 1.00 22.81 112 GLY C C 1
ATOM 4221 O O . GLY C 1 112 ? -3.802 22.648 -27.099 1.00 27.58 112 GLY C O 1
ATOM 4222 N N . SER C 1 113 ? -3.358 20.807 -25.891 1.00 22.91 113 SER C N 1
ATOM 4223 C CA . SER C 1 113 ? -2.311 21.439 -25.104 1.00 23.29 113 SER C CA 1
ATOM 4224 C C . SER C 1 113 ? -1.377 20.376 -24.562 1.00 21.28 113 SER C C 1
ATOM 4225 O O . SER C 1 113 ? -1.697 19.184 -24.599 1.00 19.38 113 SER C O 1
ATOM 4228 N N . LEU C 1 114 ? -0.228 20.807 -24.052 1.00 17.92 114 LEU C N 1
ATOM 4229 C CA . LEU C 1 114 ? 0.661 19.895 -23.339 1.00 18.17 114 LEU C CA 1
ATOM 4230 C C . LEU C 1 114 ? -0.021 19.324 -22.091 1.00 18.74 114 LEU C C 1
ATOM 4231 O O . LEU C 1 114 ? 0.149 18.146 -21.773 1.00 16.86 114 LEU C O 1
ATOM 4236 N N . ASP C 1 115 ? -0.786 20.155 -21.384 1.00 15.84 115 ASP C N 1
ATOM 4237 C CA . ASP C 1 115 ? -1.518 19.697 -20.201 1.00 18.41 115 ASP C CA 1
ATOM 4238 C C . ASP C 1 115 ? -2.491 18.557 -20.505 1.00 21.52 115 ASP C C 1
ATOM 4239 O O . ASP C 1 115 ? -2.633 17.627 -19.710 1.00 20.18 115 ASP C O 1
ATOM 4244 N N . GLU C 1 116 ? -3.152 18.625 -21.656 1.00 16.44 116 GLU C N 1
ATOM 4245 C CA . GLU C 1 116 ? -4.088 17.568 -22.040 1.00 17.72 116 GLU C CA 1
ATOM 4246 C C . GLU C 1 116 ? -3.368 16.260 -22.366 1.00 19.14 116 GLU C C 1
ATOM 4247 O O . GLU C 1 116 ? -3.882 15.180 -22.052 1.00 21.62 116 GLU C O 1
ATOM 4253 N N . LEU C 1 117 ? -2.181 16.355 -22.969 1.00 15.16 117 LEU C N 1
ATOM 4254 C CA . LEU C 1 117 ? -1.367 15.166 -23.231 1.00 16.44 117 LEU C CA 1
ATOM 4255 C C . LEU C 1 117 ? -0.883 14.535 -21.929 1.00 16.98 117 LEU C C 1
ATOM 4256 O O . LEU C 1 117 ? -0.907 13.311 -21.767 1.00 18.03 117 LEU C O 1
ATOM 4261 N N . ILE C 1 118 ? -0.451 15.373 -20.994 1.00 13.50 118 ILE C N 1
ATOM 4262 C CA . ILE C 1 118 ? -0.007 14.890 -19.695 1.00 13.57 118 ILE C CA 1
ATOM 4263 C C . ILE C 1 118 ? -1.134 14.210 -18.909 1.00 17.33 118 ILE C C 1
ATOM 4264 O O . ILE C 1 118 ? -0.911 13.178 -18.280 1.00 17.20 118 ILE C O 1
ATOM 4280 N N . LEU C 1 120 ? -3.809 12.704 -20.192 1.00 17.74 120 LEU C N 1
ATOM 4281 C CA . LEU C 1 120 ? -4.009 11.406 -20.834 1.00 20.70 120 LEU C CA 1
ATOM 4282 C C . LEU C 1 120 ? -2.952 10.415 -20.374 1.00 20.22 120 LEU C C 1
ATOM 4283 O O . LEU C 1 120 ? -3.267 9.282 -19.992 1.00 17.96 120 LEU C O 1
ATOM 4288 N N . THR C 1 121 ? -1.693 10.838 -20.403 1.00 13.78 121 THR C N 1
ATOM 4289 C CA . THR C 1 121 ? -0.620 9.952 -19.966 1.00 14.06 121 THR C CA 1
ATOM 4290 C C . THR C 1 121 ? -0.824 9.484 -18.518 1.00 14.85 121 THR C C 1
ATOM 4291 O O . THR C 1 121 ? -0.627 8.306 -18.218 1.00 14.29 121 THR C O 1
ATOM 4295 N N . ASN C 1 122 ? -1.265 10.388 -17.639 1.00 13.00 122 ASN C N 1
ATOM 4296 C CA . ASN C 1 122 ? -1.505 10.012 -16.247 1.00 14.93 122 ASN C CA 1
ATOM 4297 C C . ASN C 1 122 ? -2.660 9.018 -16.094 1.00 18.35 122 ASN C C 1
ATOM 4298 O O . ASN C 1 122 ? -2.640 8.171 -15.202 1.00 17.85 122 ASN C O 1
ATOM 4303 N N . THR C 1 123 ? -3.652 9.124 -16.974 1.00 17.46 123 THR C N 1
ATOM 4304 C CA . THR C 1 123 ? -4.774 8.185 -16.961 1.00 19.80 123 THR C CA 1
ATOM 4305 C C . THR C 1 123 ? -4.304 6.803 -17.405 1.00 20.29 123 THR C C 1
ATOM 4306 O O . THR C 1 123 ? -4.686 5.789 -16.810 1.00 19.64 123 THR C O 1
ATOM 4321 N N . LEU C 1 125 ? -1.194 5.721 -17.125 1.00 12.35 125 LEU C N 1
ATOM 4322 C CA . LEU C 1 125 ? -0.370 5.244 -16.023 1.00 10.93 125 LEU C CA 1
ATOM 4323 C C . LEU C 1 125 ? -1.231 4.634 -14.916 1.00 11.79 125 LEU C C 1
ATOM 4324 O O . LEU C 1 125 ? -0.945 3.528 -14.448 1.00 12.54 125 LEU C O 1
ATOM 4329 N N . ALA C 1 126 ? -2.279 5.357 -14.529 1.00 14.06 126 ALA C N 1
ATOM 4330 C CA . ALA C 1 126 ? -3.211 4.898 -13.498 1.00 15.77 126 ALA C CA 1
ATOM 4331 C C . ALA C 1 126 ? -3.832 3.555 -13.872 1.00 16.94 126 ALA C C 1
ATOM 4332 O O . ALA C 1 126 ? -4.183 2.766 -12.993 1.00 16.32 126 ALA C O 1
ATOM 4334 N N . GLY C 1 127 ? -3.972 3.307 -15.171 1.00 12.71 127 GLY C N 1
ATOM 4335 C CA . GLY C 1 127 ? -4.583 2.083 -15.664 1.00 14.58 127 GLY C CA 1
ATOM 4336 C C . GLY C 1 127 ? -3.678 0.866 -15.704 1.00 14.57 127 GLY C C 1
ATOM 4337 O O . GLY C 1 127 ? -4.129 -0.230 -16.038 1.00 12.92 127 GLY C O 1
ATOM 4338 N N . VAL C 1 128 ? -2.399 1.037 -15.386 1.00 12.33 128 VAL C N 1
ATOM 4339 C CA . VAL C 1 128 ? -1.497 -0.110 -15.320 1.00 11.11 128 VAL C CA 1
ATOM 4340 C C . VAL C 1 128 ? -1.826 -0.919 -14.059 1.00 11.16 128 VAL C C 1
ATOM 4341 O O . VAL C 1 128 ? -1.630 -0.453 -12.931 1.00 15.61 128 VAL C O 1
ATOM 4345 N N . GLN C 1 129 ? -2.353 -2.123 -14.257 1.00 10.87 129 GLN C N 1
ATOM 4346 C CA . GLN C 1 129 ? -2.811 -2.957 -13.151 1.00 10.31 129 GLN C CA 1
ATOM 4347 C C . GLN C 1 129 ? -1.781 -4.038 -12.856 1.00 10.26 129 GLN C C 1
ATOM 4348 O O . GLN C 1 129 ? -1.928 -5.205 -13.256 1.00 12.35 129 GLN C O 1
ATOM 4354 N N . GLY C 1 130 ? -0.738 -3.626 -12.135 1.00 10.33 130 GLY C N 1
ATOM 4355 C CA . GLY C 1 130 ? 0.473 -4.410 -11.968 1.00 9.24 130 GLY C CA 1
ATOM 4356 C C . GLY C 1 130 ? 1.683 -3.508 -12.181 1.00 9.42 130 GLY C C 1
ATOM 4357 O O . GLY C 1 130 ? 1.604 -2.298 -11.962 1.00 12.92 130 GLY C O 1
ATOM 4358 N N . SER C 1 131 ? 2.796 -4.102 -12.599 1.00 7.09 131 SER C N 1
ATOM 4359 C CA . SER C 1 131 ? 4.014 -3.357 -12.945 1.00 7.41 131 SER C CA 1
ATOM 4360 C C . SER C 1 131 ? 3.962 -2.989 -14.421 1.00 8.97 131 SER C C 1
ATOM 4361 O O . SER C 1 131 ? 3.469 -3.773 -15.227 1.00 8.50 131 SER C O 1
ATOM 4364 N N . GLY C 1 132 ? 4.481 -1.821 -14.798 1.00 7.09 132 GLY C N 1
ATOM 4365 C CA . GLY C 1 132 ? 4.543 -1.492 -16.212 1.00 7.42 132 GLY C CA 1
ATOM 4366 C C . GLY C 1 132 ? 5.015 -0.086 -16.453 1.00 6.08 132 GLY C C 1
ATOM 4367 O O . GLY C 1 132 ? 5.619 0.531 -15.557 1.00 7.46 132 GLY C O 1
ATOM 4368 N N . TRP C 1 133 ? 4.731 0.401 -17.663 1.00 7.18 133 TRP C N 1
ATOM 4369 C CA . TRP C 1 133 ? 5.239 1.668 -18.185 1.00 7.51 133 TRP C CA 1
ATOM 4370 C C . TRP C 1 133 ? 4.143 2.344 -18.985 1.00 9.28 133 TRP C C 1
ATOM 4371 O O . TRP C 1 133 ? 3.248 1.682 -19.498 1.00 8.47 133 TRP C O 1
ATOM 4382 N N . ALA C 1 134 ? 4.219 3.663 -19.107 1.00 8.14 134 ALA C N 1
ATOM 4383 C CA . ALA C 1 134 ? 3.530 4.329 -20.205 1.00 7.82 134 ALA C CA 1
ATOM 4384 C C . ALA C 1 134 ? 4.567 5.018 -21.067 1.00 8.50 134 ALA C C 1
ATOM 4385 O O . ALA C 1 134 ? 5.599 5.483 -20.571 1.00 8.79 134 ALA C O 1
ATOM 4387 N N . PHE C 1 135 ? 4.297 5.071 -22.365 1.00 9.16 135 PHE C N 1
ATOM 4388 C CA . PHE C 1 135 ? 5.181 5.757 -23.293 1.00 8.26 135 PHE C CA 1
ATOM 4389 C C . PHE C 1 135 ? 4.361 6.710 -24.145 1.00 9.63 135 PHE C C 1
ATOM 4390 O O . PHE C 1 135 ? 3.341 6.306 -24.729 1.00 10.76 135 PHE C O 1
ATOM 4398 N N . ILE C 1 136 ? 4.806 7.966 -24.240 1.00 8.85 136 ILE C N 1
ATOM 4399 C CA . ILE C 1 136 ? 4.339 8.833 -25.308 1.00 6.91 136 ILE C CA 1
ATOM 4400 C C . ILE C 1 136 ? 5.199 8.434 -26.501 1.00 11.46 136 ILE C C 1
ATOM 4401 O O . ILE C 1 136 ? 6.429 8.410 -26.401 1.00 9.42 136 ILE C O 1
ATOM 4406 N N . VAL C 1 137 ? 4.551 8.079 -27.608 1.00 10.24 137 VAL C N 1
ATOM 4407 C CA . VAL C 1 137 ? 5.252 7.589 -28.792 1.00 8.58 137 VAL C CA 1
ATOM 4408 C C . VAL C 1 137 ? 4.938 8.402 -30.029 1.00 9.44 137 VAL C C 1
ATOM 4409 O O . VAL C 1 137 ? 3.936 9.126 -30.077 1.00 11.26 137 VAL C O 1
ATOM 4424 N N . ASN C 1 139 ? 4.221 7.294 -33.862 1.00 9.44 139 ASN C N 1
ATOM 4425 C CA . ASN C 1 139 ? 3.910 6.100 -34.642 1.00 10.64 139 ASN C CA 1
ATOM 4426 C C . ASN C 1 139 ? 4.324 6.332 -36.092 1.00 10.33 139 ASN C C 1
ATOM 4427 O O . ASN C 1 139 ? 3.700 7.111 -36.807 1.00 13.56 139 ASN C O 1
ATOM 4432 N N . LEU C 1 140 ? 5.384 5.658 -36.524 1.00 10.08 140 LEU C N 1
ATOM 4433 C CA . LEU C 1 140 ? 5.882 5.862 -37.880 1.00 13.34 140 LEU C CA 1
ATOM 4434 C C . LEU C 1 140 ? 4.992 5.229 -38.952 1.00 16.86 140 LEU C C 1
ATOM 4435 O O . LEU C 1 140 ? 5.128 5.554 -40.131 1.00 19.48 140 LEU C O 1
ATOM 4440 N N . SER C 1 141 ? 4.077 4.346 -38.550 1.00 16.55 141 SER C N 1
ATOM 4441 C CA A SER C 1 141 ? 3.213 3.618 -39.484 0.50 17.43 141 SER C CA 1
ATOM 4442 C CA B SER C 1 141 ? 3.251 3.648 -39.532 0.50 17.27 141 SER C CA 1
ATOM 4443 C C . SER C 1 141 ? 1.986 4.405 -39.937 1.00 19.64 141 SER C C 1
ATOM 4444 O O . SER C 1 141 ? 1.362 4.065 -40.948 1.00 21.13 141 SER C O 1
ATOM 4449 N N . ASN C 1 142 ? 1.607 5.430 -39.171 1.00 13.70 142 ASN C N 1
ATOM 4450 C CA . ASN C 1 142 ? 0.377 6.165 -39.489 1.00 14.56 142 ASN C CA 1
ATOM 4451 C C . ASN C 1 142 ? 0.604 7.643 -39.799 1.00 14.37 142 ASN C C 1
ATOM 4452 O O . ASN C 1 142 ? -0.271 8.483 -39.577 1.00 14.78 142 ASN C O 1
ATOM 4457 N N . GLY C 1 143 ? 1.791 7.949 -40.313 1.00 15.89 143 GLY C N 1
ATOM 4458 C CA . GLY C 1 143 ? 2.126 9.310 -40.679 1.00 18.95 143 GLY C CA 1
ATOM 4459 C C . GLY C 1 143 ? 2.848 10.080 -39.591 1.00 17.50 143 GLY C C 1
ATOM 4460 O O . GLY C 1 143 ? 2.935 11.303 -39.650 1.00 19.01 143 GLY C O 1
ATOM 4461 N N . GLY C 1 144 ? 3.354 9.368 -38.588 1.00 16.06 144 GLY C N 1
ATOM 4462 C CA . GLY C 1 144 ? 4.125 9.999 -37.530 1.00 17.71 144 GLY C CA 1
ATOM 4463 C C . GLY C 1 144 ? 3.288 10.626 -36.426 1.00 13.59 144 GLY C C 1
ATOM 4464 O O . GLY C 1 144 ? 3.681 11.642 -35.841 1.00 16.45 144 GLY C O 1
ATOM 4476 N N . LEU C 1 146 ? 1.364 11.169 -32.807 1.00 11.87 146 LEU C N 1
ATOM 4477 C CA . LEU C 1 146 ? 1.583 10.923 -31.385 1.00 10.09 146 LEU C CA 1
ATOM 4478 C C . LEU C 1 146 ? 0.505 10.042 -30.798 1.00 9.68 146 LEU C C 1
ATOM 4479 O O . LEU C 1 146 ? -0.650 10.107 -31.206 1.00 11.00 146 LEU C O 1
ATOM 4484 N N . ASP C 1 147 ? 0.887 9.236 -29.817 1.00 10.50 147 ASP C N 1
ATOM 4485 C CA . ASP C 1 147 ? -0.065 8.439 -29.041 1.00 12.18 147 ASP C CA 1
ATOM 4486 C C . ASP C 1 147 ? 0.545 8.123 -27.689 1.00 12.53 147 ASP C C 1
ATOM 4487 O O . ASP C 1 147 ? 1.732 8.391 -27.444 1.00 11.97 147 ASP C O 1
ATOM 4492 N N . VAL C 1 148 ? -0.273 7.561 -26.804 1.00 10.60 148 VAL C N 1
ATOM 4493 C CA . VAL C 1 148 ? 0.203 7.092 -25.509 1.00 10.94 148 VAL C CA 1
ATOM 4494 C C . VAL C 1 148 ? -0.105 5.610 -25.369 1.00 12.71 148 VAL C C 1
ATOM 4495 O O . VAL C 1 148 ? -1.257 5.189 -25.548 1.00 14.75 148 VAL C O 1
ATOM 4499 N N . VAL C 1 149 ? 0.927 4.828 -25.058 1.00 8.72 149 VAL C N 1
ATOM 4500 C CA . VAL C 1 149 ? 0.804 3.377 -24.979 1.00 10.31 149 VAL C CA 1
ATOM 4501 C C . VAL C 1 149 ? 1.187 2.882 -23.590 1.00 12.88 149 VAL C C 1
ATOM 4502 O O . VAL C 1 149 ? 2.084 3.426 -22.952 1.00 14.00 149 VAL C O 1
ATOM 4506 N N . GLN C 1 150 ? 0.483 1.862 -23.117 1.00 9.36 150 GLN C N 1
ATOM 4507 C C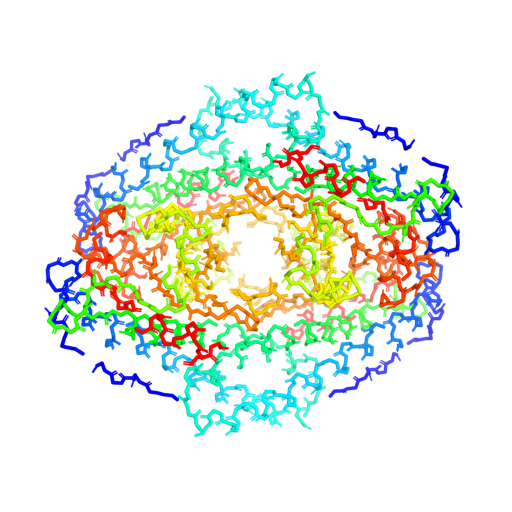A . GLN C 1 150 ? 0.830 1.218 -21.854 1.00 9.42 150 GLN C CA 1
ATOM 4508 C C . GLN C 1 150 ? 1.527 -0.085 -22.158 1.00 10.70 150 GLN C C 1
ATOM 4509 O O . GLN C 1 150 ? 1.132 -0.790 -23.097 1.00 13.12 150 GLN C O 1
ATOM 4515 N N . THR C 1 151 ? 2.540 -0.435 -21.364 1.00 8.26 151 THR C N 1
ATOM 4516 C CA . THR C 1 151 ? 3.071 -1.802 -21.407 1.00 7.66 151 THR C CA 1
ATOM 4517 C C . THR C 1 151 ? 3.131 -2.383 -20.001 1.00 8.32 151 THR C C 1
ATOM 4518 O O . THR C 1 151 ? 3.117 -1.637 -19.009 1.00 8.82 151 THR C O 1
ATOM 4522 N N . TYR C 1 152 ? 3.185 -3.709 -19.928 1.00 9.72 152 TYR C N 1
ATOM 4523 C CA . TYR C 1 152 ? 3.333 -4.400 -18.651 1.00 8.23 152 TYR C CA 1
ATOM 4524 C C . TYR C 1 152 ? 4.739 -4.933 -18.445 1.00 8.18 152 TYR C C 1
ATOM 4525 O O . TYR C 1 152 ? 5.452 -5.250 -19.411 1.00 8.10 152 TYR C O 1
ATOM 4534 N N . ASN C 1 153 ? 5.139 -5.013 -17.180 1.00 8.50 153 ASN C N 1
ATOM 4535 C CA . ASN C 1 153 ? 6.427 -5.588 -16.815 1.00 6.23 153 ASN C CA 1
ATOM 4536 C C . ASN C 1 153 ? 7.562 -4.821 -17.463 1.00 7.18 153 ASN C C 1
ATOM 4537 O O . ASN C 1 153 ? 7.646 -3.605 -17.268 1.00 8.25 153 ASN C O 1
ATOM 4542 N N . GLN C 1 154 ? 8.429 -5.487 -18.214 1.00 8.98 154 GLN C N 1
ATOM 4543 C CA . GLN C 1 154 ? 9.422 -4.755 -18.986 1.00 7.67 154 GLN C CA 1
ATOM 4544 C C . GLN C 1 154 ? 9.194 -4.847 -20.487 1.00 8.70 154 GLN C C 1
ATOM 4545 O O . GLN C 1 154 ? 10.140 -4.687 -21.273 1.00 9.38 154 GLN C O 1
ATOM 4551 N N . ASP C 1 155 ? 7.948 -5.082 -20.897 1.00 7.88 155 ASP C N 1
ATOM 4552 C CA . ASP C 1 155 ? 7.633 -4.990 -22.316 1.00 9.32 155 ASP C CA 1
ATOM 4553 C C . ASP C 1 155 ? 7.905 -3.562 -22.760 1.00 10.37 155 ASP C C 1
ATOM 4554 O O . ASP C 1 155 ? 7.842 -2.614 -21.965 1.00 10.71 155 ASP C O 1
ATOM 4559 N N . THR C 1 156 ? 8.246 -3.403 -24.027 1.00 8.91 156 THR C N 1
ATOM 4560 C CA . THR C 1 156 ? 8.567 -2.072 -24.509 1.00 10.67 156 THR C CA 1
ATOM 4561 C C . THR C 1 156 ? 7.919 -1.815 -25.863 1.00 12.39 156 THR C C 1
ATOM 4562 O O . THR C 1 156 ? 7.195 -2.669 -26.390 1.00 11.74 156 THR C O 1
ATOM 4566 N N . VAL C 1 157 ? 8.139 -0.616 -26.392 1.00 12.39 157 VAL C N 1
ATOM 4567 C CA . VAL C 1 157 ? 7.642 -0.262 -27.713 1.00 11.05 157 VAL C CA 1
ATOM 4568 C C . VAL C 1 157 ? 8.753 -0.428 -28.744 1.00 15.16 157 VAL C C 1
ATOM 4569 O O . VAL C 1 157 ? 9.839 0.142 -28.604 1.00 16.41 157 VAL C O 1
ATOM 4573 N N . THR C 1 158 ? 8.477 -1.234 -29.765 1.00 19.46 158 THR C N 1
ATOM 4574 C CA . THR C 1 158 ? 9.480 -1.581 -30.762 1.00 14.13 158 THR C CA 1
ATOM 4575 C C . THR C 1 158 ? 9.001 -1.218 -32.161 1.00 18.92 158 THR C C 1
ATOM 4576 O O . THR C 1 158 ? 7.863 -0.790 -32.350 1.00 15.55 158 THR C O 1
ATOM 4580 N N . GLY C 1 159 ? 9.882 -1.396 -33.141 1.00 20.92 159 GLY C N 1
ATOM 4581 C CA . GLY C 1 159 ? 9.520 -1.150 -34.520 1.00 19.13 159 GLY C CA 1
ATOM 4582 C C . GLY C 1 159 ? 9.081 0.279 -34.752 1.00 13.88 159 GLY C C 1
ATOM 4583 O O . GLY C 1 159 ? 9.805 1.213 -34.402 1.00 19.32 159 GLY C O 1
ATOM 4584 N N . PRO C 1 160 ? 7.887 0.458 -35.333 1.00 16.67 160 PRO C N 1
ATOM 4585 C CA . PRO C 1 160 ? 7.395 1.785 -35.733 1.00 16.45 160 PRO C CA 1
ATOM 4586 C C . PRO C 1 160 ? 6.945 2.671 -34.576 1.00 13.26 160 PRO C C 1
ATOM 4587 O O . PRO C 1 160 ? 6.736 3.871 -34.793 1.00 12.24 160 PRO C O 1
ATOM 4591 N N . LEU C 1 161 ? 6.804 2.107 -33.383 1.00 11.50 161 LEU C N 1
ATOM 4592 C CA . LEU C 1 161 ? 6.448 2.928 -32.232 1.00 10.73 161 LEU C CA 1
ATOM 4593 C C . LEU C 1 161 ? 7.721 3.417 -31.558 1.00 14.59 161 LEU C C 1
ATOM 4594 O O . LEU C 1 161 ? 8.354 2.675 -30.786 1.00 15.48 161 LEU C O 1
ATOM 4599 N N . VAL C 1 162 ? 8.058 4.676 -31.825 1.00 11.99 162 VAL C N 1
ATOM 4600 C CA . VAL C 1 162 ? 9.280 5.284 -31.315 1.00 10.69 162 VAL C CA 1
ATOM 4601 C C . VAL C 1 162 ? 8.963 5.966 -30.005 1.00 9.61 162 VAL C C 1
ATOM 4602 O O . VAL C 1 162 ? 8.114 6.843 -29.957 1.00 12.59 162 VAL C O 1
ATOM 4606 N N . PRO C 1 163 ? 9.645 5.556 -28.929 1.00 10.22 163 PRO C N 1
ATOM 4607 C CA . PRO C 1 163 ? 9.359 6.164 -27.628 1.00 10.95 163 PRO C CA 1
ATOM 4608 C C . PRO C 1 163 ? 9.917 7.581 -27.537 1.00 9.97 163 PRO C C 1
ATOM 4609 O O . PRO C 1 163 ? 11.057 7.829 -27.947 1.00 12.56 163 PRO C O 1
ATOM 4613 N N . LEU C 1 164 ? 9.090 8.503 -27.053 1.00 8.57 164 LEU C N 1
ATOM 4614 C CA . LEU C 1 164 ? 9.503 9.891 -26.872 1.00 9.53 164 LEU C CA 1
ATOM 4615 C C . LEU C 1 164 ? 9.673 10.200 -25.387 1.00 9.77 164 LEU C C 1
ATOM 4616 O O . LEU C 1 164 ? 10.648 10.843 -24.979 1.00 10.53 164 LEU C O 1
ATOM 4621 N N . VAL C 1 165 ? 8.704 9.758 -24.585 1.00 9.77 165 VAL C N 1
ATOM 4622 C CA . VAL C 1 165 ? 8.783 9.887 -23.128 1.00 8.51 165 VAL C CA 1
ATOM 4623 C C . VAL C 1 165 ? 8.395 8.559 -22.512 1.00 8.33 165 VAL C C 1
ATOM 4624 O O . VAL C 1 165 ? 7.310 8.049 -22.773 1.00 8.67 165 VAL C O 1
ATOM 4628 N N . ALA C 1 166 ? 9.299 7.978 -21.729 1.00 7.64 166 ALA C N 1
ATOM 4629 C CA . ALA C 1 166 ? 8.989 6.769 -20.977 1.00 7.19 166 ALA C CA 1
ATOM 4630 C C . ALA C 1 166 ? 8.760 7.139 -19.515 1.00 6.30 166 ALA C C 1
ATOM 4631 O O . ALA C 1 166 ? 9.559 7.879 -18.946 1.00 9.36 166 ALA C O 1
ATOM 4633 N N . ILE C 1 167 ? 7.687 6.616 -18.913 1.00 7.44 167 ILE C N 1
ATOM 4634 C CA . ILE C 1 167 ? 7.425 6.842 -17.492 1.00 8.64 167 ILE C CA 1
ATOM 4635 C C . ILE C 1 167 ? 7.245 5.498 -16.794 1.00 6.71 167 ILE C C 1
ATOM 4636 O O . ILE C 1 167 ? 6.375 4.705 -17.164 1.00 8.57 167 ILE C O 1
ATOM 4641 N N . ASP C 1 168 ? 8.072 5.244 -15.790 1.00 6.98 168 ASP C N 1
ATOM 4642 C CA . ASP C 1 168 ? 8.077 3.967 -15.071 1.00 7.53 168 ASP C CA 1
ATOM 4643 C C . ASP C 1 168 ? 6.970 3.937 -14.027 1.00 8.21 168 ASP C C 1
ATOM 4644 O O . ASP C 1 168 ? 6.866 4.846 -13.201 1.00 9.33 168 ASP C O 1
ATOM 4649 N N . ALA C 1 169 ? 6.156 2.888 -14.065 1.00 7.08 169 ALA C N 1
ATOM 4650 C CA . ALA C 1 169 ? 5.064 2.726 -13.110 1.00 7.57 169 ALA C CA 1
ATOM 4651 C C . ALA C 1 169 ? 5.252 1.531 -12.185 1.00 8.96 169 ALA C C 1
ATOM 4652 O O . ALA C 1 169 ? 4.345 1.203 -11.411 1.00 9.28 169 ALA C O 1
ATOM 4654 N N . TRP C 1 170 ? 6.422 0.894 -12.234 1.00 7.79 170 TRP C N 1
ATOM 4655 C CA . TRP C 1 170 ? 6.723 -0.125 -11.233 1.00 6.44 170 TRP C CA 1
ATOM 4656 C C . TRP C 1 170 ? 6.734 0.517 -9.853 1.00 6.76 170 TRP C C 1
ATOM 4657 O O . TRP C 1 170 ? 7.147 1.668 -9.695 1.00 8.05 170 TRP C O 1
ATOM 4668 N N . GLU C 1 171 ? 6.317 -0.247 -8.844 1.00 7.15 171 GLU C N 1
ATOM 4669 C CA . GLU C 1 171 ? 6.285 0.285 -7.489 1.00 8.16 171 GLU C CA 1
ATOM 4670 C C . GLU C 1 171 ? 7.651 0.766 -6.985 1.00 8.71 171 GLU C C 1
ATOM 4671 O O . GLU C 1 171 ? 7.720 1.766 -6.257 1.00 9.61 171 GLU C O 1
ATOM 4677 N N . HIS C 1 172 ? 8.734 0.110 -7.395 1.00 8.74 172 HIS C N 1
ATOM 4678 C CA . HIS C 1 172 ? 10.065 0.566 -6.970 1.00 6.66 172 HIS C CA 1
ATOM 4679 C C . HIS C 1 172 ? 10.415 1.966 -7.459 1.00 8.91 172 HIS C C 1
ATOM 4680 O O . HIS C 1 172 ? 11.354 2.576 -6.958 1.00 9.46 172 HIS C O 1
ATOM 4687 N N . ALA C 1 173 ? 9.675 2.479 -8.434 1.00 8.14 173 ALA C N 1
ATOM 4688 C CA . ALA C 1 173 ? 9.976 3.815 -8.934 1.00 7.59 173 ALA C CA 1
ATOM 4689 C C . ALA C 1 173 ? 9.478 4.914 -7.994 1.00 8.67 173 ALA C C 1
ATOM 4690 O O . ALA C 1 173 ? 9.875 6.087 -8.133 1.00 8.76 173 ALA C O 1
ATOM 4692 N N . TYR C 1 174 ? 8.621 4.557 -7.036 1.00 8.46 174 TYR C N 1
ATOM 4693 C CA . TYR C 1 174 ? 7.990 5.591 -6.214 1.00 8.82 174 TYR C CA 1
ATOM 4694 C C . TYR C 1 174 ? 7.698 5.209 -4.772 1.00 7.64 174 TYR C C 1
ATOM 4695 O O . TYR C 1 174 ? 7.456 6.091 -3.956 1.00 7.78 174 TYR C O 1
ATOM 4704 N N . TYR C 1 175 ? 7.688 3.917 -4.460 1.00 8.42 175 TYR C N 1
ATOM 4705 C CA . TYR C 1 175 ? 7.094 3.484 -3.193 1.00 6.86 175 TYR C CA 1
ATOM 4706 C C . TYR C 1 175 ? 7.759 4.044 -1.934 1.00 7.74 175 TYR C C 1
ATOM 4707 O O . TYR C 1 175 ? 7.067 4.347 -0.956 1.00 9.80 175 TYR C O 1
ATOM 4716 N N . LEU C 1 176 ? 9.082 4.194 -1.935 1.00 7.04 176 LEU C N 1
ATOM 4717 C CA . LEU C 1 176 ? 9.734 4.697 -0.723 1.00 9.40 176 LEU C CA 1
ATOM 4718 C C . LEU C 1 176 ? 9.254 6.098 -0.332 1.00 12.06 176 LEU C C 1
ATOM 4719 O O . LEU C 1 176 ? 9.293 6.461 0.841 1.00 14.97 176 LEU C O 1
ATOM 4724 N N . GLN C 1 177 ? 8.805 6.878 -1.316 1.00 9.53 177 GLN C N 1
ATOM 4725 C CA . GLN C 1 177 ? 8.401 8.265 -1.084 1.00 7.63 177 GLN C CA 1
ATOM 4726 C C . GLN C 1 177 ? 6.886 8.442 -1.029 1.00 10.78 177 GLN C C 1
ATOM 4727 O O . GLN C 1 177 ? 6.367 9.187 -0.190 1.00 12.07 177 GLN C O 1
ATOM 4733 N N . TYR C 1 178 ? 6.184 7.738 -1.920 1.00 10.08 178 TYR C N 1
ATOM 4734 C CA . TYR C 1 178 ? 4.753 7.929 -2.130 1.00 10.69 178 TYR C CA 1
ATOM 4735 C C . TYR C 1 178 ? 3.882 6.786 -1.598 1.00 10.37 178 TYR C C 1
ATOM 4736 O O . TYR C 1 178 ? 2.664 6.927 -1.497 1.00 11.21 178 TYR C O 1
ATOM 4745 N N . GLN C 1 179 ? 4.509 5.661 -1.261 1.00 10.27 179 GLN C N 1
ATOM 4746 C CA . GLN C 1 179 ? 3.787 4.439 -0.892 1.00 8.74 179 GLN C CA 1
ATOM 4747 C C . GLN C 1 179 ? 2.655 4.143 -1.875 1.00 12.21 179 GLN C C 1
ATOM 4748 O O . GLN C 1 179 ? 2.879 4.146 -3.094 1.00 11.09 179 GLN C O 1
ATOM 4754 N N . ASN C 1 180 ? 1.450 3.915 -1.368 1.00 10.00 180 ASN C N 1
ATOM 4755 C CA . ASN C 1 180 ? 0.333 3.561 -2.232 1.00 12.28 180 ASN C CA 1
ATOM 4756 C C . ASN C 1 180 ? -0.166 4.698 -3.124 1.00 11.62 180 ASN C C 1
ATOM 4757 O O . ASN C 1 180 ? -0.955 4.458 -4.028 1.00 13.41 180 ASN C O 1
ATOM 4773 N N . ARG C 1 182 ? 0.133 6.281 -5.779 1.00 10.87 182 ARG C N 1
ATOM 4774 C CA . ARG C 1 182 ? 0.705 6.305 -7.114 1.00 10.90 182 ARG C CA 1
ATOM 4775 C C . ARG C 1 182 ? 0.294 7.530 -7.963 1.00 15.16 182 ARG C C 1
ATOM 4776 O O . ARG C 1 182 ? 1.142 8.092 -8.668 1.00 11.53 182 ARG C O 1
ATOM 4784 N N . PRO C 1 183 ? -0.983 7.969 -7.894 1.00 12.26 183 PRO C N 1
ATOM 4785 C CA . PRO C 1 183 ? -1.322 9.172 -8.670 1.00 15.01 183 PRO C CA 1
ATOM 4786 C C . PRO C 1 183 ? -0.512 10.425 -8.306 1.00 13.13 183 PRO C C 1
ATOM 4787 O O . PRO C 1 183 ? -0.301 11.288 -9.167 1.00 15.68 183 PRO C O 1
ATOM 4791 N N . ASP C 1 184 ? -0.068 10.531 -7.058 1.00 10.68 184 ASP C N 1
ATOM 4792 C CA . ASP C 1 184 ? 0.712 11.701 -6.653 1.00 10.54 184 ASP C CA 1
ATOM 4793 C C . ASP C 1 184 ? 2.080 11.678 -7.328 1.00 11.12 184 ASP C C 1
ATOM 4794 O O . ASP C 1 184 ? 2.631 12.724 -7.683 1.00 12.64 184 ASP C O 1
ATOM 4799 N N . TYR C 1 185 ? 2.626 10.477 -7.495 1.00 8.85 185 TYR C N 1
ATOM 4800 C CA . TYR C 1 185 ? 3.889 10.305 -8.210 1.00 9.26 185 TYR C CA 1
ATOM 4801 C C . TYR C 1 185 ? 3.728 10.657 -9.690 1.00 8.24 185 TYR C C 1
ATOM 4802 O O . TYR C 1 185 ? 4.538 11.399 -10.240 1.00 10.70 185 TYR C O 1
ATOM 4811 N N . PHE C 1 186 ? 2.675 10.138 -10.320 1.00 10.35 186 PHE C N 1
ATOM 4812 C CA . PHE C 1 186 ? 2.432 10.421 -11.737 1.00 10.36 186 PHE C CA 1
ATOM 4813 C C . PHE C 1 186 ? 2.278 11.918 -11.973 1.00 11.30 186 PHE C C 1
ATOM 4814 O O . PHE C 1 186 ? 2.771 12.446 -12.964 1.00 12.36 186 PHE C O 1
ATOM 4833 N N . ALA C 1 188 ? 3.609 14.341 -10.056 1.00 12.26 188 ALA C N 1
ATOM 4834 C CA . ALA C 1 188 ? 4.851 15.039 -9.719 1.00 11.33 188 ALA C CA 1
ATOM 4835 C C . ALA C 1 188 ? 5.928 14.935 -10.798 1.00 9.99 188 ALA C C 1
ATOM 4836 O O . ALA C 1 188 ? 6.691 15.879 -11.018 1.00 11.79 188 ALA C O 1
ATOM 4838 N N . ILE C 1 189 ? 6.000 13.782 -11.454 1.00 10.96 189 ILE C N 1
ATOM 4839 C CA . ILE C 1 189 ? 7.154 13.497 -12.299 1.00 8.85 189 ILE C CA 1
ATOM 4840 C C . ILE C 1 189 ? 7.301 14.465 -13.478 1.00 9.42 189 ILE C C 1
ATOM 4841 O O . ILE C 1 189 ? 8.416 14.697 -13.954 1.00 10.36 189 ILE C O 1
ATOM 4846 N N . TRP C 1 190 ? 6.188 15.030 -13.943 1.00 10.56 190 TRP C N 1
ATOM 4847 C CA . TRP C 1 190 ? 6.221 15.939 -15.093 1.00 11.39 190 TRP C CA 1
ATOM 4848 C C . TRP C 1 190 ? 7.089 17.170 -14.865 1.00 13.28 190 TRP C C 1
ATOM 4849 O O . TRP C 1 190 ? 7.620 17.756 -15.807 1.00 11.91 190 TRP C O 1
ATOM 4860 N N . ASN C 1 191 ? 7.263 17.539 -13.607 1.00 10.48 191 ASN C N 1
ATOM 4861 C CA . ASN C 1 191 ? 8.121 18.659 -13.265 1.00 12.69 191 ASN C CA 1
ATOM 4862 C C . ASN C 1 191 ? 9.584 18.436 -13.619 1.00 10.01 191 ASN C C 1
ATOM 4863 O O . ASN C 1 191 ? 10.354 19.401 -13.700 1.00 12.98 191 ASN C O 1
ATOM 4868 N N . VAL C 1 192 ? 9.967 17.177 -13.847 1.00 12.59 192 VAL C N 1
ATOM 4869 C CA . VAL C 1 192 ? 11.349 16.856 -14.202 1.00 9.96 192 VAL C CA 1
ATOM 4870 C C . VAL C 1 192 ? 11.452 16.036 -15.486 1.00 10.10 192 VAL C C 1
ATOM 4871 O O . VAL C 1 192 ? 12.451 15.372 -15.734 1.00 13.30 192 VAL C O 1
ATOM 4875 N N . VAL C 1 193 ? 10.416 16.110 -16.313 1.00 10.13 193 VAL C N 1
ATOM 4876 C CA . VAL C 1 193 ? 10.462 15.457 -17.621 1.00 10.46 193 VAL C CA 1
ATOM 4877 C C . VAL C 1 193 ? 11.262 16.328 -18.594 1.00 13.82 193 VAL C C 1
ATOM 4878 O O . VAL C 1 193 ? 11.060 17.546 -18.668 1.00 13.30 193 VAL C O 1
ATOM 4882 N N . ASN C 1 194 ? 12.198 15.701 -19.305 1.00 9.47 194 ASN C N 1
ATOM 4883 C CA . ASN C 1 194 ? 13.057 16.398 -20.264 1.00 10.75 194 ASN C CA 1
ATOM 4884 C C . ASN C 1 194 ? 12.430 16.393 -21.652 1.00 12.35 194 ASN C C 1
ATOM 4885 O O . ASN C 1 194 ? 12.631 15.460 -22.443 1.00 12.85 194 ASN C O 1
ATOM 4890 N N . TRP C 1 195 ? 11.665 17.441 -21.943 1.00 12.15 195 TRP C N 1
ATOM 4891 C CA . TRP C 1 195 ? 10.992 17.548 -23.227 1.00 13.62 195 TRP C CA 1
ATOM 4892 C C . TRP C 1 195 ? 11.942 17.886 -24.368 1.00 14.82 195 TRP C C 1
ATOM 4893 O O . TRP C 1 195 ? 11.575 17.700 -25.521 1.00 15.61 195 TRP C O 1
ATOM 4915 N N . GLU C 1 197 ? 14.729 16.231 -24.838 1.00 12.08 197 GLU C N 1
ATOM 4916 C CA . GLU C 1 197 ? 15.054 14.903 -25.316 1.00 10.72 197 GLU C CA 1
ATOM 4917 C C . GLU C 1 197 ? 13.867 14.306 -26.077 1.00 12.87 197 GLU C C 1
ATOM 4918 O O . GLU C 1 197 ? 14.051 13.643 -27.094 1.00 12.57 197 GLU C O 1
ATOM 4924 N N . ALA C 1 198 ? 12.650 14.539 -25.587 1.00 12.67 198 ALA C N 1
ATOM 4925 C CA . ALA C 1 198 ? 11.458 14.065 -26.294 1.00 10.75 198 ALA C CA 1
ATOM 4926 C C . ALA C 1 198 ? 11.413 14.661 -27.705 1.00 10.38 198 ALA C C 1
ATOM 4927 O O . ALA C 1 198 ? 11.110 13.957 -28.666 1.00 12.31 198 ALA C O 1
ATOM 4929 N N . SER C 1 199 ? 11.729 15.948 -27.813 1.00 10.22 199 SER C N 1
ATOM 4930 C CA . SER C 1 199 ? 11.772 16.620 -29.115 1.00 13.25 199 SER C CA 1
ATOM 4931 C C . SER C 1 199 ? 12.863 16.035 -30.012 1.00 13.97 199 SER C C 1
ATOM 4932 O O . SER C 1 199 ? 12.651 15.828 -31.218 1.00 13.59 199 SER C O 1
ATOM 4935 N N . ARG C 1 200 ? 14.029 15.769 -29.431 1.00 12.94 200 ARG C N 1
ATOM 4936 C CA . ARG C 1 200 ? 15.120 15.134 -30.177 1.00 10.36 200 ARG C CA 1
ATOM 4937 C C . ARG C 1 200 ? 14.710 13.779 -30.760 1.00 13.94 200 ARG C C 1
ATOM 4938 O O . ARG C 1 200 ? 15.005 13.471 -31.912 1.00 14.62 200 ARG C O 1
ATOM 4946 N N . ARG C 1 201 ? 14.038 12.973 -29.944 1.00 11.57 201 ARG C N 1
ATOM 4947 C CA . ARG C 1 201 ? 13.563 11.652 -30.353 1.00 10.93 201 ARG C CA 1
ATOM 4948 C C . ARG C 1 201 ? 12.483 11.771 -31.425 1.00 10.41 201 ARG C C 1
ATOM 4949 O O . ARG C 1 201 ? 12.448 10.985 -32.375 1.00 11.99 201 ARG C O 1
ATOM 4957 N N . PHE C 1 202 ? 11.608 12.759 -31.274 1.00 10.24 202 PHE C N 1
ATOM 4958 C CA . PHE C 1 202 ? 10.543 12.980 -32.254 1.00 11.76 202 PHE C CA 1
ATOM 4959 C C . PHE C 1 202 ? 11.115 13.304 -33.631 1.00 11.82 202 PHE C C 1
ATOM 4960 O O . PHE C 1 202 ? 10.700 12.738 -34.639 1.00 12.61 202 PHE C O 1
ATOM 4968 N N . ASP C 1 203 ? 12.095 14.197 -33.654 1.00 10.59 203 ASP C N 1
ATOM 4969 C CA . ASP C 1 203 ? 12.720 14.590 -34.910 1.00 13.76 203 ASP C CA 1
ATOM 4970 C C . ASP C 1 203 ? 13.527 13.453 -35.511 1.00 15.97 203 ASP C C 1
ATOM 4971 O O . ASP C 1 203 ? 13.526 13.268 -36.727 1.00 14.21 203 ASP C O 1
ATOM 4976 N N . ALA C 1 204 ? 14.229 12.707 -34.665 1.00 14.22 204 ALA C N 1
ATOM 4977 C CA . ALA C 1 204 ? 15.073 11.614 -35.143 1.00 13.71 204 ALA C CA 1
ATOM 4978 C C . ALA C 1 204 ? 14.277 10.419 -35.638 1.00 15.18 204 ALA C C 1
ATOM 4979 O O . ALA C 1 204 ? 14.694 9.740 -36.573 1.00 17.22 204 ALA C O 1
ATOM 4981 N N . GLY C 1 205 ? 13.139 10.155 -35.006 1.00 13.49 205 GLY C N 1
ATOM 4982 C CA . GLY C 1 205 ? 12.314 9.028 -35.404 1.00 17.90 205 GLY C CA 1
ATOM 4983 C C . GLY C 1 205 ? 12.992 7.696 -35.132 1.00 14.05 205 GLY C C 1
ATOM 4984 O O . GLY C 1 205 ? 12.752 6.716 -35.838 1.00 15.00 205 GLY C O 1
ATOM 4996 N N . ILE C 1 207 ? 15.774 5.673 -31.737 1.00 23.24 207 ILE C N 1
ATOM 4997 C CA . ILE C 1 207 ? 16.384 5.767 -30.414 1.00 21.12 207 ILE C CA 1
ATOM 4998 C C . ILE C 1 207 ? 17.591 6.697 -30.423 1.00 30.60 207 ILE C C 1
ATOM 4999 O O . ILE C 1 207 ? 17.716 7.579 -29.570 1.00 28.38 207 ILE C O 1
ATOM 5015 N N . VAL D 1 2 ? -18.362 -7.097 -0.7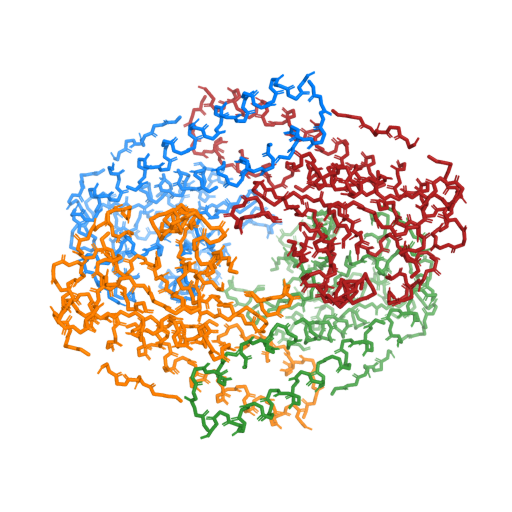24 1.00 20.33 2 VAL D N 1
ATOM 5016 C CA . VAL D 1 2 ? -17.286 -7.648 0.084 1.00 17.52 2 VAL D CA 1
ATOM 5017 C C . VAL D 1 2 ? -16.672 -6.578 0.979 1.00 17.25 2 VAL D C 1
ATOM 5018 O O . VAL D 1 2 ? -16.790 -5.380 0.713 1.00 16.33 2 VAL D O 1
ATOM 5022 N N . THR D 1 3 ? -16.022 -7.026 2.052 1.00 18.60 3 THR D N 1
ATOM 5023 C CA . THR D 1 3 ? -15.338 -6.133 2.980 1.00 15.60 3 THR D CA 1
ATOM 5024 C C . THR D 1 3 ? -13.974 -6.715 3.320 1.00 13.33 3 THR D C 1
ATOM 5025 O O . THR D 1 3 ? -13.709 -7.884 3.041 1.00 17.70 3 THR D O 1
ATOM 5029 N N . LEU D 1 4 ? -13.104 -5.899 3.909 1.00 15.53 4 LEU D N 1
ATOM 5030 C CA . LEU D 1 4 ? -11.842 -6.408 4.447 1.00 15.21 4 LEU D CA 1
ATOM 5031 C C . LEU D 1 4 ? -12.123 -7.502 5.473 1.00 14.96 4 LEU D C 1
ATOM 5032 O O . LEU D 1 4 ? -13.018 -7.357 6.320 1.00 18.66 4 LEU D O 1
ATOM 5037 N N . PRO D 1 5 ? -11.377 -8.613 5.393 1.00 13.54 5 PRO D N 1
ATOM 5038 C CA . PRO D 1 5 ? -11.535 -9.685 6.381 1.00 17.13 5 PRO D CA 1
ATOM 5039 C C . PRO D 1 5 ? -10.900 -9.293 7.711 1.00 17.11 5 PRO D C 1
ATOM 5040 O O . PRO D 1 5 ? -9.992 -8.469 7.741 1.00 19.06 5 PRO D O 1
ATOM 5044 N N . ASP D 1 6 ? -11.381 -9.874 8.807 1.00 16.47 6 ASP D N 1
ATOM 5045 C CA . ASP D 1 6 ? -10.701 -9.707 10.083 1.00 19.75 6 ASP D CA 1
ATOM 5046 C C . ASP D 1 6 ? -9.327 -10.379 10.030 1.00 18.34 6 ASP D C 1
ATOM 5047 O O . ASP D 1 6 ? -9.189 -11.474 9.479 1.00 20.13 6 ASP D O 1
ATOM 5052 N N . LEU D 1 7 ? -8.323 -9.732 10.618 1.00 18.33 7 LEU D N 1
ATOM 5053 C CA . LEU D 1 7 ? -7.003 -10.343 10.777 1.00 15.87 7 LEU D CA 1
ATOM 5054 C C . LEU D 1 7 ? -6.964 -11.173 12.055 1.00 15.85 7 LEU D C 1
ATOM 5055 O O . LEU D 1 7 ? -7.676 -10.878 13.015 1.00 22.88 7 LEU D O 1
ATOM 5071 N N . TRP D 1 9 ? -4.190 -11.512 13.736 1.00 14.85 9 TRP D N 1
ATOM 5072 C CA . TRP D 1 9 ? -3.021 -11.008 14.441 1.00 14.58 9 TRP D CA 1
ATOM 5073 C C . TRP D 1 9 ? -2.892 -9.486 14.310 1.00 17.34 9 TRP D C 1
ATOM 5074 O O . TRP D 1 9 ? -3.454 -8.881 13.394 1.00 16.00 9 TRP D O 1
ATOM 5085 N N . ASP D 1 10 ? -2.176 -8.867 15.240 1.00 16.95 10 ASP D N 1
ATOM 5086 C CA . ASP D 1 10 ? -1.946 -7.424 15.184 1.00 17.45 10 ASP D CA 1
ATOM 5087 C C . ASP D 1 10 ? -0.937 -7.076 14.088 1.00 18.09 10 ASP D C 1
ATOM 5088 O O . ASP D 1 10 ? -0.104 -7.907 13.726 1.00 13.16 10 ASP D O 1
ATOM 5093 N N . PHE D 1 11 ? -0.999 -5.843 13.584 1.00 16.83 11 PHE D N 1
ATOM 5094 C CA . PHE D 1 11 ? -0.167 -5.425 12.443 1.00 16.00 11 PHE D CA 1
ATOM 5095 C C . PHE D 1 11 ? 1.321 -5.720 12.635 1.00 14.33 11 PHE D C 1
ATOM 5096 O O . PHE D 1 11 ? 2.010 -6.098 11.693 1.00 14.64 11 PHE D O 1
ATOM 5104 N N . GLY D 1 12 ? 1.813 -5.547 13.857 1.00 15.01 12 GLY D N 1
ATOM 5105 C CA . GLY D 1 12 ? 3.228 -5.713 14.118 1.00 13.48 12 GLY D CA 1
ATOM 5106 C C . GLY D 1 12 ? 3.639 -7.097 14.592 1.00 15.70 12 GLY D C 1
ATOM 5107 O O . GLY D 1 12 ? 4.790 -7.294 14.982 1.00 12.41 12 GLY D O 1
ATOM 5108 N N . ALA D 1 13 ? 2.718 -8.059 14.537 1.00 12.13 13 ALA D N 1
ATOM 5109 C CA . ALA D 1 13 ? 2.965 -9.387 15.106 1.00 14.34 13 ALA D CA 1
ATOM 5110 C C . ALA D 1 13 ? 3.906 -10.270 14.284 1.00 12.56 13 ALA D C 1
ATOM 5111 O O . ALA D 1 13 ? 4.365 -11.305 14.771 1.00 14.49 13 ALA D O 1
ATOM 5113 N N . LEU D 1 14 ? 4.179 -9.875 13.042 1.00 13.62 14 LEU D N 1
ATOM 5114 C CA . LEU D 1 14 ? 5.036 -10.676 12.176 1.00 14.84 14 LEU D CA 1
ATOM 5115 C C . LEU D 1 14 ? 6.477 -10.150 12.137 1.00 15.35 14 LEU D C 1
ATOM 5116 O O . LEU D 1 14 ? 7.325 -10.678 11.412 1.00 14.20 14 LEU D O 1
ATOM 5121 N N . GLU D 1 15 ? 6.747 -9.104 12.908 1.00 13.78 15 GLU D N 1
ATOM 5122 C CA . GLU D 1 15 ? 8.114 -8.600 13.046 1.00 13.64 15 GLU D CA 1
ATOM 5123 C C . GLU D 1 15 ? 8.997 -9.653 13.714 1.00 15.21 15 GLU D C 1
ATOM 5124 O O . GLU D 1 15 ? 8.529 -10.392 14.587 1.00 16.13 15 GLU D O 1
ATOM 5130 N N . PRO D 1 16 ? 10.278 -9.732 13.316 1.00 11.20 16 PRO D N 1
ATOM 5131 C CA . PRO D 1 16 ? 10.970 -8.827 12.394 1.00 11.42 16 PRO D CA 1
ATOM 5132 C C . PRO D 1 16 ? 10.881 -9.220 10.914 1.00 11.52 16 PRO D C 1
ATOM 5133 O O . PRO D 1 16 ? 11.500 -8.573 10.097 1.00 11.42 16 PRO D O 1
ATOM 5137 N N . TYR D 1 17 ? 10.127 -10.261 10.578 1.00 12.10 17 TYR D N 1
ATOM 5138 C CA . TYR D 1 17 ? 10.111 -10.776 9.212 1.00 12.62 17 TYR D CA 1
ATOM 5139 C C . TYR D 1 17 ? 9.347 -9.861 8.243 1.00 10.20 17 TYR D C 1
ATOM 5140 O O . TYR D 1 17 ? 9.797 -9.617 7.123 1.00 12.25 17 TYR D O 1
ATOM 5149 N N . ILE D 1 18 ? 8.198 -9.349 8.682 1.00 12.17 18 ILE D N 1
ATOM 5150 C CA . ILE D 1 18 ? 7.440 -8.357 7.919 1.00 11.15 18 ILE D CA 1
ATOM 5151 C C . ILE D 1 18 ? 7.041 -7.249 8.878 1.00 12.93 18 ILE D C 1
ATOM 5152 O O . ILE D 1 18 ? 6.488 -7.523 9.949 1.00 13.77 18 ILE D O 1
ATOM 5157 N N . SER D 1 19 ? 7.325 -6.000 8.525 1.00 14.27 19 SER D N 1
ATOM 5158 C CA . SER D 1 19 ? 7.103 -4.903 9.462 1.00 10.97 19 SER D CA 1
ATOM 5159 C C . SER D 1 19 ? 5.634 -4.553 9.653 1.00 14.49 19 SER D C 1
ATOM 5160 O O . SER D 1 19 ? 4.810 -4.779 8.768 1.00 14.43 19 SER D O 1
ATOM 5163 N N . GLY D 1 20 ? 5.313 -3.998 10.818 1.00 13.51 20 GLY D N 1
ATOM 5164 C CA . GLY D 1 20 ? 3.979 -3.496 11.084 1.00 13.12 20 GLY D CA 1
ATOM 5165 C C . GLY D 1 20 ? 3.577 -2.385 10.125 1.00 17.41 20 GLY D C 1
ATOM 5166 O O . GLY D 1 20 ? 2.421 -2.301 9.726 1.00 14.30 20 GLY D O 1
ATOM 5167 N N . GLN D 1 21 ? 4.516 -1.521 9.753 1.00 18.27 21 GLN D N 1
ATOM 5168 C CA . GLN D 1 21 ? 4.170 -0.440 8.822 1.00 17.69 21 GLN D CA 1
ATOM 5169 C C . GLN D 1 21 ? 3.760 -1.008 7.456 1.00 14.51 21 GLN D C 1
ATOM 5170 O O . GLN D 1 21 ? 2.764 -0.567 6.861 1.00 16.01 21 GLN D O 1
ATOM 5176 N N . ILE D 1 22 ? 4.477 -2.016 6.982 1.00 13.11 22 ILE D N 1
ATOM 5177 C CA . ILE D 1 22 ? 4.058 -2.702 5.757 1.00 9.55 22 ILE D CA 1
ATOM 5178 C C . ILE D 1 22 ? 2.671 -3.342 5.914 1.00 13.51 22 ILE D C 1
ATOM 5179 O O . ILE D 1 22 ? 1.791 -3.123 5.094 1.00 11.71 22 ILE D O 1
ATOM 5184 N N . ASN D 1 23 ? 2.454 -4.120 6.972 1.00 11.53 23 ASN D N 1
ATOM 5185 C CA . ASN D 1 23 ? 1.148 -4.771 7.113 1.00 10.16 23 ASN D CA 1
ATOM 5186 C C . ASN D 1 23 ? -0.003 -3.773 7.174 1.00 12.10 23 ASN D C 1
ATOM 5187 O O . ASN D 1 23 ? -1.068 -4.014 6.596 1.00 12.68 23 ASN D O 1
ATOM 5192 N N . GLU D 1 24 ? 0.198 -2.650 7.862 1.00 11.90 24 GLU D N 1
ATOM 5193 C CA . GLU D 1 24 ? -0.888 -1.684 7.967 1.00 12.89 24 GLU D CA 1
ATOM 5194 C C . GLU D 1 24 ? -1.219 -1.072 6.603 1.00 12.50 24 GLU D C 1
ATOM 5195 O O . GLU D 1 24 ? -2.390 -0.987 6.228 1.00 14.44 24 GLU D O 1
ATOM 5201 N N . LEU D 1 25 ? -0.196 -0.678 5.851 1.00 11.94 25 LEU D N 1
ATOM 5202 C CA . LEU D 1 25 ? -0.427 -0.149 4.507 1.00 9.96 25 LEU D CA 1
ATOM 5203 C C . LEU D 1 25 ? -1.033 -1.214 3.597 1.00 10.02 25 LEU D C 1
ATOM 5204 O O . LEU D 1 25 ? -1.960 -0.954 2.828 1.00 13.07 25 LEU D O 1
ATOM 5209 N N . HIS D 1 26 ? -0.474 -2.412 3.683 1.00 10.09 26 HIS D N 1
ATOM 5210 C CA . HIS D 1 26 ? -0.853 -3.503 2.808 1.00 10.75 26 HIS D CA 1
ATOM 5211 C C . HIS D 1 26 ? -2.336 -3.849 2.991 1.00 11.49 26 HIS D C 1
ATOM 5212 O O . HIS D 1 26 ? -3.051 -4.137 2.024 1.00 11.36 26 HIS D O 1
ATOM 5219 N N . TYR D 1 27 ? -2.805 -3.780 4.233 1.00 10.60 27 TYR D N 1
ATOM 5220 C CA . TYR D 1 27 ? -4.189 -4.118 4.545 1.00 13.08 27 TYR D CA 1
ATOM 5221 C C . TYR D 1 27 ? -5.113 -2.910 4.359 1.00 12.66 27 TYR D C 1
ATOM 5222 O O . TYR D 1 27 ? -6.104 -2.978 3.619 1.00 12.68 27 TYR D O 1
ATOM 5231 N N . THR D 1 28 ? -4.789 -1.807 5.026 1.00 11.01 28 THR D N 1
ATOM 5232 C CA . THR D 1 28 ? -5.685 -0.649 5.060 1.00 12.15 28 THR D CA 1
ATOM 5233 C C . THR D 1 28 ? -5.740 0.129 3.756 1.00 13.60 28 THR D C 1
ATOM 5234 O O . THR D 1 28 ? -6.740 0.784 3.470 1.00 16.82 28 THR D O 1
ATOM 5249 N N . HIS D 1 30 ? -3.802 -1.076 0.322 1.00 10.54 30 HIS D N 1
ATOM 5250 C CA . HIS D 1 30 ? -3.820 -1.951 -0.849 1.00 12.31 30 HIS D CA 1
ATOM 5251 C C . HIS D 1 30 ? -5.005 -2.912 -0.874 1.00 13.22 30 HIS D C 1
ATOM 5252 O O . HIS D 1 30 ? -5.726 -2.981 -1.871 1.00 12.47 30 HIS D O 1
ATOM 5259 N N . HIS D 1 31 ? -5.213 -3.667 0.203 1.00 9.93 31 HIS D N 1
ATOM 5260 C CA . HIS D 1 31 ? -6.324 -4.617 0.182 1.00 10.49 31 HIS D CA 1
ATOM 5261 C C . HIS D 1 31 ? -7.655 -3.877 0.062 1.00 9.94 31 HIS D C 1
ATOM 5262 O O . HIS D 1 31 ? -8.552 -4.322 -0.649 1.00 12.01 31 HIS D O 1
ATOM 5269 N N . GLN D 1 32 ? -7.774 -2.744 0.752 1.00 12.98 32 GLN D N 1
ATOM 5270 C CA . GLN D 1 32 ? -8.989 -1.935 0.689 1.00 15.32 32 GLN D CA 1
ATOM 5271 C C . GLN D 1 32 ? -9.281 -1.457 -0.733 1.00 15.83 32 GLN D C 1
ATOM 5272 O O . GLN D 1 32 ? -10.438 -1.424 -1.147 1.00 14.85 32 GLN D O 1
ATOM 5278 N N . THR D 1 33 ? -8.233 -1.096 -1.473 1.00 13.67 33 THR D N 1
ATOM 5279 C CA . THR D 1 33 ? -8.404 -0.682 -2.861 1.00 13.02 33 THR D CA 1
ATOM 5280 C C . THR D 1 33 ? -9.029 -1.797 -3.697 1.00 15.13 33 THR D C 1
ATOM 5281 O O . THR D 1 33 ? -9.917 -1.544 -4.502 1.00 14.72 33 THR D O 1
ATOM 5285 N N . TYR D 1 34 ? -8.586 -3.034 -3.495 1.00 12.87 34 TYR D N 1
ATOM 5286 C CA . TYR D 1 34 ? -9.169 -4.148 -4.231 1.00 10.42 34 TYR D CA 1
ATOM 5287 C C . TYR D 1 34 ? -10.615 -4.396 -3.803 1.00 10.56 34 TYR D C 1
ATOM 5288 O O . TYR D 1 34 ? -11.466 -4.721 -4.636 1.00 11.99 34 TYR D O 1
ATOM 5297 N N . VAL D 1 35 ? -10.886 -4.276 -2.504 1.00 12.47 35 VAL D N 1
ATOM 5298 C CA . VAL D 1 35 ? -12.249 -4.395 -2.003 1.00 13.66 35 VAL D CA 1
ATOM 5299 C C . VAL D 1 35 ? -13.163 -3.405 -2.726 1.00 14.27 35 VAL D C 1
ATOM 5300 O O . VAL D 1 35 ? -14.206 -3.790 -3.280 1.00 14.97 35 VAL D O 1
ATOM 5304 N N . ASN D 1 36 ? -12.757 -2.138 -2.730 1.00 16.63 36 ASN D N 1
ATOM 5305 C CA . ASN D 1 36 ? -13.548 -1.075 -3.341 1.00 16.62 36 ASN D CA 1
ATOM 5306 C C . ASN D 1 36 ? -13.702 -1.283 -4.835 1.00 15.37 36 ASN D C 1
ATOM 5307 O O . ASN D 1 36 ? -14.797 -1.149 -5.383 1.00 16.95 36 ASN D O 1
ATOM 5312 N N . GLY D 1 37 ? -12.600 -1.633 -5.486 1.00 13.75 37 GLY D N 1
ATOM 5313 C CA . GLY D 1 37 ? -12.590 -1.870 -6.919 1.00 13.54 37 GLY D CA 1
ATOM 5314 C C . GLY D 1 37 ? -13.473 -3.037 -7.328 1.00 15.68 37 GLY D C 1
ATOM 5315 O O . GLY D 1 37 ? -14.122 -2.988 -8.374 1.00 14.66 37 GLY D O 1
ATOM 5316 N N . PHE D 1 38 ? -13.498 -4.093 -6.518 1.00 10.93 38 PHE D N 1
ATOM 5317 C CA . PHE D 1 38 ? -14.304 -5.266 -6.846 1.00 11.57 38 PHE D CA 1
ATOM 5318 C C . PHE D 1 38 ? -15.782 -4.948 -6.687 1.00 15.60 38 PHE D C 1
ATOM 5319 O O . PHE D 1 38 ? -16.584 -5.293 -7.552 1.00 12.68 38 PHE D O 1
ATOM 5327 N N . ASN D 1 39 ? -16.139 -4.286 -5.583 1.00 13.41 39 ASN D N 1
ATOM 5328 C CA . ASN D 1 39 ? -17.528 -3.901 -5.362 1.00 11.28 39 ASN D CA 1
ATOM 5329 C C . ASN D 1 39 ? -18.015 -2.987 -6.487 1.00 15.32 39 ASN D C 1
ATOM 5330 O O . ASN D 1 39 ? -19.106 -3.178 -7.022 1.00 15.39 39 ASN D O 1
ATOM 5335 N N . THR D 1 40 ? -17.182 -2.022 -6.867 1.00 15.69 40 THR D N 1
ATOM 5336 C CA . THR D 1 40 ? -17.516 -1.126 -7.968 1.00 14.15 40 THR D CA 1
ATOM 5337 C C . THR D 1 40 ? -17.702 -1.878 -9.280 1.00 14.07 40 THR D C 1
ATOM 5338 O O . THR D 1 40 ? -18.680 -1.646 -10.003 1.00 15.80 40 THR D O 1
ATOM 5342 N N . ALA D 1 41 ? -16.774 -2.787 -9.578 1.00 14.65 41 ALA D N 1
ATOM 5343 C CA . ALA D 1 41 ? -16.832 -3.543 -10.825 1.00 14.27 41 ALA D CA 1
ATOM 5344 C C . ALA D 1 41 ? -18.114 -4.367 -10.916 1.00 15.16 41 ALA D C 1
ATOM 5345 O O . ALA D 1 41 ? -18.766 -4.408 -11.960 1.00 15.69 41 ALA D O 1
ATOM 5347 N N . VAL D 1 42 ? -18.469 -5.028 -9.823 1.00 12.03 42 VAL D N 1
ATOM 5348 C CA . VAL D 1 42 ? -19.659 -5.869 -9.808 1.00 14.14 42 VAL D CA 1
ATOM 5349 C C . VAL D 1 42 ? -20.918 -5.011 -9.946 1.00 16.06 42 VAL D C 1
ATOM 5350 O O . VAL D 1 42 ? -21.838 -5.385 -10.668 1.00 18.35 42 VAL D O 1
ATOM 5354 N N . ASP D 1 43 ? -20.945 -3.851 -9.288 1.00 14.07 43 ASP D N 1
ATOM 5355 C CA . ASP D 1 43 ? -22.063 -2.923 -9.472 1.00 15.60 43 ASP D CA 1
ATOM 5356 C C . ASP D 1 43 ? -22.182 -2.460 -10.925 1.00 19.37 43 ASP D C 1
ATOM 5357 O O . ASP D 1 43 ? -23.282 -2.384 -11.478 1.00 17.93 43 ASP D O 1
ATOM 5362 N N . GLN D 1 44 ? -21.044 -2.153 -11.538 1.00 20.30 44 GLN D N 1
ATOM 5363 C CA . GLN D 1 44 ? -21.035 -1.703 -12.921 1.00 18.87 44 GLN D CA 1
ATOM 5364 C C . GLN D 1 44 ? -21.515 -2.807 -13.853 1.00 19.22 44 GLN D C 1
ATOM 5365 O O . GLN D 1 44 ? -22.246 -2.549 -14.817 1.00 22.31 44 GLN D O 1
ATOM 5371 N N . PHE D 1 45 ? -21.135 -4.046 -13.565 1.00 17.53 45 PHE D N 1
ATOM 5372 C CA . PHE D 1 45 ? -21.601 -5.142 -14.402 1.00 27.09 45 PHE D CA 1
ATOM 5373 C C . PHE D 1 45 ? -23.109 -5.340 -14.291 1.00 22.19 45 PHE D C 1
ATOM 5374 O O . PHE D 1 45 ? -23.772 -5.649 -15.283 1.00 23.78 45 PHE D O 1
ATOM 5382 N N . GLN D 1 46 ? -23.653 -5.147 -13.093 1.00 17.82 46 GLN D N 1
ATOM 5383 C CA . GLN D 1 46 ? -25.094 -5.202 -12.935 1.00 18.41 46 GLN D CA 1
ATOM 5384 C C . GLN D 1 46 ? -25.777 -4.156 -13.821 1.00 21.29 46 GLN D C 1
ATOM 5385 O O . GLN D 1 46 ? -26.746 -4.465 -14.521 1.00 19.24 46 GLN D O 1
ATOM 5391 N N . GLU D 1 47 ? -25.265 -2.927 -13.794 1.00 15.68 47 GLU D N 1
ATOM 5392 C CA . GLU D 1 47 ? -25.839 -1.850 -14.605 1.00 15.36 47 GLU D CA 1
ATOM 5393 C C . GLU D 1 47 ? -25.753 -2.171 -16.100 1.00 16.81 47 GLU D C 1
ATOM 5394 O O . GLU D 1 47 ? -26.734 -2.034 -16.842 1.00 17.71 47 GLU D O 1
ATOM 5400 N N . LEU D 1 48 ? -24.583 -2.618 -16.538 1.00 16.10 48 LEU D N 1
ATOM 5401 C CA . LEU D 1 48 ? -24.386 -2.957 -17.940 1.00 12.62 48 LEU D CA 1
ATOM 5402 C C . LEU D 1 48 ? -25.190 -4.179 -18.379 1.00 13.08 48 LEU D C 1
ATOM 5403 O O . LEU D 1 48 ? -25.613 -4.264 -19.530 1.00 16.83 48 LEU D O 1
ATOM 5408 N N . SER D 1 49 ? -25.360 -5.154 -17.487 1.00 14.05 49 SER D N 1
ATOM 5409 C CA . SER D 1 49 ? -26.186 -6.302 -17.821 1.00 14.06 49 SER D CA 1
ATOM 5410 C C . SER D 1 49 ? -27.640 -5.889 -18.028 1.00 15.02 49 SER D C 1
ATOM 5411 O O . SER D 1 49 ? -28.299 -6.366 -18.952 1.00 16.16 49 SER D O 1
ATOM 5414 N N . ASP D 1 50 ? -28.127 -5.007 -17.161 1.00 16.40 50 ASP D N 1
ATOM 5415 C CA . ASP D 1 50 ? -29.492 -4.506 -17.295 1.00 16.17 50 ASP D CA 1
ATOM 5416 C C . ASP D 1 50 ? -29.645 -3.710 -18.592 1.00 16.29 50 ASP D C 1
ATOM 5417 O O . ASP D 1 50 ? -30.660 -3.820 -19.281 1.00 15.74 50 ASP D O 1
ATOM 5422 N N . LEU D 1 51 ? -28.630 -2.920 -18.925 1.00 14.63 51 LEU D N 1
ATOM 5423 C CA . LEU D 1 51 ? -28.636 -2.159 -20.173 1.00 15.83 51 LEU D CA 1
ATOM 5424 C C . LEU D 1 51 ? -28.648 -3.081 -21.388 1.00 13.83 51 LEU D C 1
ATOM 5425 O O . LEU D 1 51 ? -29.450 -2.908 -22.313 1.00 15.59 51 LEU D O 1
ATOM 5430 N N . LEU D 1 52 ? -27.771 -4.077 -21.374 1.00 12.55 52 LEU D N 1
ATOM 5431 C CA . LEU D 1 52 ? -27.693 -5.049 -22.457 1.00 12.50 52 LEU D CA 1
ATOM 5432 C C . LEU D 1 52 ? -29.015 -5.802 -22.625 1.00 13.64 52 LEU D C 1
ATOM 5433 O O . LEU D 1 52 ? -29.422 -6.119 -23.738 1.00 14.38 52 LEU D O 1
ATOM 5438 N N . ALA D 1 53 ? -29.684 -6.104 -21.517 1.00 14.22 53 ALA D N 1
ATOM 5439 C CA . ALA D 1 53 ? -30.926 -6.862 -21.609 1.00 14.15 53 ALA D CA 1
ATOM 5440 C C . ALA D 1 53 ? -32.003 -6.080 -22.362 1.00 14.58 53 ALA D C 1
ATOM 5441 O O . ALA D 1 53 ? -32.786 -6.650 -23.121 1.00 17.22 53 ALA D O 1
ATOM 5454 N N . GLU D 1 55 ? -31.292 -3.424 -24.366 1.00 14.18 55 GLU D N 1
ATOM 5455 C CA . GLU D 1 55 ? -30.722 -3.028 -25.651 1.00 16.57 55 GLU D CA 1
ATOM 5456 C C . GLU D 1 55 ? -29.520 -3.917 -25.971 1.00 15.09 55 GLU D C 1
ATOM 5457 O O . GLU D 1 55 ? -28.380 -3.562 -25.671 1.00 15.62 55 GLU D O 1
ATOM 5463 N N . PRO D 1 56 ? -29.772 -5.094 -26.564 1.00 13.49 56 PRO D N 1
ATOM 5464 C CA . PRO D 1 56 ? -28.750 -6.139 -26.721 1.00 14.68 56 PRO D CA 1
ATOM 5465 C C . PRO D 1 56 ? -27.804 -5.908 -27.895 1.00 16.96 56 PRO D C 1
ATOM 5466 O O . PRO D 1 56 ? -27.651 -6.762 -28.764 1.00 18.52 56 PRO D O 1
ATOM 5470 N N . SER D 1 57 ? -27.153 -4.757 -27.888 1.00 15.92 57 SER D N 1
ATOM 5471 C CA . SER D 1 57 ? -26.350 -4.318 -29.019 1.00 16.90 57 SER D CA 1
ATOM 5472 C C . SER D 1 57 ? -24.872 -4.641 -28.867 1.00 14.47 57 SER D C 1
ATOM 5473 O O . SER D 1 57 ? -24.367 -4.823 -27.756 1.00 15.77 57 SER D O 1
ATOM 5476 N N . PRO D 1 58 ? -24.156 -4.705 -29.993 1.00 15.23 58 PRO D N 1
ATOM 5477 C CA . PRO D 1 58 ? -22.696 -4.815 -29.912 1.00 16.09 58 PRO D CA 1
ATOM 5478 C C . PRO D 1 58 ? -22.062 -3.669 -29.109 1.00 11.46 58 PRO D C 1
ATOM 5479 O O . PRO D 1 58 ? -21.103 -3.903 -28.380 1.00 14.42 58 PRO D O 1
ATOM 5483 N N . ALA D 1 59 ? -22.597 -2.454 -29.232 1.00 13.50 59 ALA D N 1
ATOM 5484 C CA . ALA D 1 59 ? -22.076 -1.324 -28.472 1.00 11.80 59 ALA D CA 1
ATOM 5485 C C . ALA D 1 59 ? -22.115 -1.611 -26.974 1.00 13.32 59 ALA D C 1
ATOM 5486 O O . ALA D 1 59 ? -21.168 -1.323 -26.242 1.00 13.75 59 ALA D O 1
ATOM 5488 N N . ASN D 1 60 ? -23.218 -2.199 -26.527 1.00 13.97 60 ASN D N 1
ATOM 5489 C CA . ASN D 1 60 ? -23.376 -2.470 -25.108 1.00 12.98 60 ASN D CA 1
ATOM 5490 C C . ASN D 1 60 ? -22.591 -3.702 -24.670 1.00 14.99 60 ASN D C 1
ATOM 5491 O O . ASN D 1 60 ? -22.087 -3.767 -23.541 1.00 17.02 60 ASN D O 1
ATOM 5496 N N . ALA D 1 61 ? -22.444 -4.663 -25.573 1.00 13.61 61 ALA D N 1
ATOM 5497 C CA . ALA D 1 61 ? -21.589 -5.808 -25.293 1.00 10.59 61 ALA D CA 1
ATOM 5498 C C . ALA D 1 61 ? -20.136 -5.363 -25.094 1.00 13.88 61 ALA D C 1
ATOM 5499 O O . ALA D 1 61 ? -19.429 -5.838 -24.205 1.00 14.05 61 ALA D O 1
ATOM 5501 N N . ARG D 1 62 ? -19.707 -4.427 -25.934 1.00 13.44 62 ARG D N 1
ATOM 5502 C CA . ARG D 1 62 ? -18.358 -3.885 -25.873 1.00 10.53 62 ARG D CA 1
ATOM 5503 C C . ARG D 1 62 ? -18.080 -3.218 -24.528 1.00 14.41 62 ARG D C 1
ATOM 5504 O O . ARG D 1 62 ? -16.970 -3.310 -24.010 1.00 13.78 62 ARG D O 1
ATOM 5523 N N . MET D 1 64 ? -19.466 -4.075 -21.647 1.00 17.71 64 MET D N 1
ATOM 5524 C CA . MET D 1 64 ? -19.320 -5.150 -20.669 1.00 22.54 64 MET D CA 1
ATOM 5525 C C . MET D 1 64 ? -17.955 -5.811 -20.766 1.00 20.74 64 MET D C 1
ATOM 5526 O O . MET D 1 64 ? -17.322 -6.104 -19.747 1.00 17.22 64 MET D O 1
ATOM 5531 N N . ILE D 1 65 ? -17.495 -6.040 -21.995 1.00 19.52 65 ILE D N 1
ATOM 5532 C CA . ILE D 1 65 ? -16.154 -6.568 -22.204 1.00 22.55 65 ILE D CA 1
ATOM 5533 C C . ILE D 1 65 ? -15.144 -5.696 -21.465 1.00 20.26 65 ILE D C 1
ATOM 5534 O O . ILE D 1 65 ? -14.210 -6.181 -20.835 1.00 21.21 65 ILE D O 1
ATOM 5539 N N . ALA D 1 66 ? -15.369 -4.390 -21.510 1.00 22.24 66 ALA D N 1
ATOM 5540 C CA . ALA D 1 66 ? -14.430 -3.436 -20.939 1.00 18.55 66 ALA D CA 1
ATOM 5541 C C . ALA D 1 66 ? -14.253 -3.527 -19.420 1.00 22.60 66 ALA D C 1
ATOM 5542 O O . ALA D 1 66 ? -13.183 -3.220 -18.915 1.00 23.14 66 ALA D O 1
ATOM 5544 N N . ILE D 1 67 ? -15.279 -3.945 -18.682 1.00 17.19 67 ILE D N 1
ATOM 5545 C CA . ILE D 1 67 ? -15.148 -3.973 -17.223 1.00 15.62 67 ILE D CA 1
ATOM 5546 C C . ILE D 1 67 ? -14.768 -5.337 -16.649 1.00 15.58 67 ILE D C 1
ATOM 5547 O O . ILE D 1 67 ? -14.477 -5.455 -15.457 1.00 17.36 67 ILE D O 1
ATOM 5552 N N . GLN D 1 68 ? -14.777 -6.377 -17.469 1.00 22.91 68 GLN D N 1
ATOM 5553 C CA . GLN D 1 68 ? -14.458 -7.684 -16.907 1.00 21.13 68 GLN D CA 1
ATOM 5554 C C . GLN D 1 68 ? -12.999 -7.738 -16.453 1.00 18.68 68 GLN D C 1
ATOM 5555 O O . GLN D 1 68 ? -12.662 -8.485 -15.536 1.00 16.49 68 GLN D O 1
ATOM 5561 N N . GLN D 1 69 ? -12.152 -6.922 -17.076 1.00 19.00 69 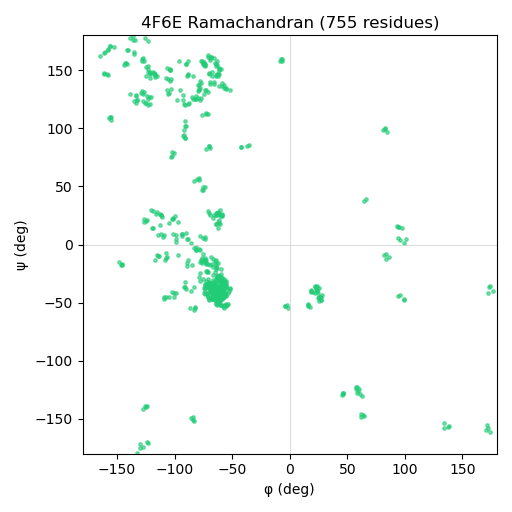GLN D N 1
ATOM 5562 C CA . GLN D 1 69 ? -10.756 -6.787 -16.663 1.00 17.12 69 GLN D CA 1
ATOM 5563 C C . GLN D 1 69 ? -10.675 -6.315 -15.207 1.00 17.38 69 GLN D C 1
ATOM 5564 O O . GLN D 1 69 ? -9.868 -6.829 -14.426 1.00 12.94 69 GLN D O 1
ATOM 5570 N N . ASN D 1 70 ? -11.524 -5.356 -14.848 1.00 14.75 70 ASN D N 1
ATOM 5571 C CA . ASN D 1 70 ? -11.579 -4.853 -13.478 1.00 11.66 70 ASN D CA 1
ATOM 5572 C C . ASN D 1 70 ? -12.129 -5.887 -12.500 1.00 13.49 70 ASN D C 1
ATOM 5573 O O . ASN D 1 70 ? -11.698 -5.948 -11.343 1.00 13.47 70 ASN D O 1
ATOM 5578 N N . ILE D 1 71 ? -13.089 -6.695 -12.948 1.00 14.98 71 ILE D N 1
ATOM 5579 C CA . ILE D 1 71 ? -13.621 -7.723 -12.063 1.00 17.72 71 ILE D CA 1
ATOM 5580 C C . ILE D 1 71 ? -12.528 -8.745 -11.778 1.00 14.49 71 ILE D C 1
ATOM 5581 O O . ILE D 1 71 ? -12.347 -9.155 -10.627 1.00 14.97 71 ILE D O 1
ATOM 5597 N N . PHE D 1 73 ? -9.164 -8.312 -11.996 1.00 10.37 73 PHE D N 1
ATOM 5598 C CA . PHE D 1 73 ? -8.030 -7.748 -11.286 1.00 8.14 73 PHE D CA 1
ATOM 5599 C C . PHE D 1 73 ? -8.398 -7.487 -9.839 1.00 11.98 73 PHE D C 1
ATOM 5600 O O . PHE D 1 73 ? -7.700 -7.933 -8.937 1.00 11.10 73 PHE D O 1
ATOM 5608 N N . HIS D 1 74 ? -9.499 -6.778 -9.613 1.00 11.25 74 HIS D N 1
ATOM 5609 C CA . HIS D 1 74 ? -9.884 -6.449 -8.245 1.00 9.70 74 HIS D CA 1
ATOM 5610 C C . HIS D 1 74 ? -10.405 -7.673 -7.509 1.00 12.36 74 HIS D C 1
ATOM 5611 O O . HIS D 1 74 ? -10.163 -7.826 -6.305 1.00 13.18 74 HIS D O 1
ATOM 5618 N N . GLY D 1 75 ? -11.093 -8.562 -8.226 1.00 10.88 75 GLY D N 1
ATOM 5619 C CA . GLY D 1 75 ? -11.550 -9.800 -7.612 1.00 14.34 75 GLY D CA 1
ATOM 5620 C C . GLY D 1 75 ? -10.371 -10.626 -7.128 1.00 15.64 75 GLY D C 1
ATOM 5621 O O . GLY D 1 75 ? -10.388 -11.154 -6.005 1.00 14.51 75 GLY D O 1
ATOM 5622 N N . GLY D 1 76 ? -9.345 -10.723 -7.971 1.00 15.29 76 GLY D N 1
ATOM 5623 C CA . GLY D 1 76 ? -8.126 -11.423 -7.616 1.00 12.96 76 GLY D CA 1
ATOM 5624 C C . GLY D 1 76 ? -7.388 -10.751 -6.477 1.00 11.10 76 GLY D C 1
ATOM 5625 O O . GLY D 1 76 ? -6.891 -11.423 -5.575 1.00 10.62 76 GLY D O 1
ATOM 5626 N N . GLY D 1 77 ? -7.303 -9.425 -6.511 1.00 10.29 77 GLY D N 1
ATOM 5627 C CA . GLY D 1 77 ? -6.689 -8.692 -5.421 1.00 11.46 77 GLY D CA 1
ATOM 5628 C C . GLY D 1 77 ? -7.419 -8.952 -4.117 1.00 12.20 77 GLY D C 1
ATOM 5629 O O . GLY D 1 77 ? -6.792 -9.175 -3.086 1.00 12.27 77 GLY D O 1
ATOM 5630 N N . PHE D 1 78 ? -8.748 -8.937 -4.157 1.00 12.27 78 PHE D N 1
ATOM 5631 C CA . PHE D 1 78 ? -9.516 -9.217 -2.951 1.00 15.66 78 PHE D CA 1
ATOM 5632 C C . PHE D 1 78 ? -9.251 -10.630 -2.428 1.00 14.46 78 PHE D C 1
ATOM 5633 O O . PHE D 1 78 ? -8.935 -10.813 -1.247 1.00 11.87 78 PHE D O 1
ATOM 5641 N N . THR D 1 79 ? -9.358 -11.619 -3.308 1.00 11.48 79 THR D N 1
ATOM 5642 C CA . THR D 1 79 ? -9.229 -13.017 -2.892 1.00 13.06 79 THR D CA 1
ATOM 5643 C C . THR D 1 79 ? -7.796 -13.404 -2.525 1.00 11.16 79 THR D C 1
ATOM 5644 O O . THR D 1 79 ? -7.579 -14.065 -1.508 1.00 12.29 79 THR D O 1
ATOM 5648 N N . ASN D 1 80 ? -6.816 -12.964 -3.317 1.00 11.60 80 ASN D N 1
ATOM 5649 C CA . ASN D 1 80 ? -5.425 -13.303 -3.011 1.00 9.88 80 ASN D CA 1
ATOM 5650 C C . ASN D 1 80 ? -4.979 -12.765 -1.653 1.00 10.50 80 ASN D C 1
ATOM 5651 O O . ASN D 1 80 ? -4.303 -13.471 -0.904 1.00 11.52 80 ASN D O 1
ATOM 5656 N N . HIS D 1 81 ? -5.346 -11.530 -1.325 1.00 10.90 81 HIS D N 1
ATOM 5657 C CA . HIS D 1 81 ? -4.967 -11.007 -0.009 1.00 12.22 81 HIS D CA 1
ATOM 5658 C C . HIS D 1 81 ? -5.684 -11.699 1.139 1.00 11.39 81 HIS D C 1
ATOM 5659 O O . HIS D 1 81 ? -5.084 -11.891 2.200 1.00 12.00 81 HIS D O 1
ATOM 5666 N N . CYS D 1 82 ? -6.943 -12.089 0.934 1.00 10.02 82 CYS D N 1
ATOM 5667 C CA . CYS D 1 82 ? -7.637 -12.889 1.950 1.00 11.42 82 CYS D CA 1
ATOM 5668 C C . CYS D 1 82 ? -6.881 -14.180 2.238 1.00 10.98 82 CYS D C 1
ATOM 5669 O O . CYS D 1 82 ? -6.675 -14.537 3.408 1.00 11.59 82 CYS D O 1
ATOM 5672 N N . LEU D 1 83 ? -6.443 -14.866 1.186 1.00 10.15 83 LEU D N 1
ATOM 5673 C CA . LEU D 1 83 ? -5.670 -16.099 1.354 1.00 11.01 83 LEU D CA 1
ATOM 5674 C C . LEU D 1 83 ? -4.367 -15.820 2.105 1.00 10.87 83 LEU D C 1
ATOM 5675 O O . LEU D 1 83 ? -4.001 -16.561 3.019 1.00 10.89 83 LEU D O 1
ATOM 5680 N N . PHE D 1 84 ? -3.688 -14.747 1.711 1.00 10.63 84 PHE D N 1
ATOM 5681 C CA . PHE D 1 84 ? -2.397 -14.350 2.273 1.00 10.09 84 PHE D CA 1
ATOM 5682 C C . PHE D 1 84 ? -2.470 -14.153 3.788 1.00 12.23 84 PHE D C 1
ATOM 5683 O O . PHE D 1 84 ? -1.701 -14.772 4.523 1.00 11.11 84 PHE D O 1
ATOM 5691 N N . TRP D 1 85 ? -3.394 -13.317 4.259 1.00 11.35 85 TRP D N 1
ATOM 5692 C CA . TRP D 1 85 ? -3.465 -13.049 5.698 1.00 12.27 85 TRP D CA 1
ATOM 5693 C C . TRP D 1 85 ? -3.743 -14.334 6.459 1.00 12.65 85 TRP D C 1
ATOM 5694 O O . TRP D 1 85 ? -3.205 -14.548 7.548 1.00 12.19 85 TRP D O 1
ATOM 5705 N N . GLU D 1 86 ? -4.580 -15.196 5.887 1.00 12.59 86 GLU D N 1
ATOM 5706 C CA . GLU D 1 86 ? -4.933 -16.435 6.573 1.00 14.20 86 GLU D CA 1
ATOM 5707 C C . GLU D 1 86 ? -3.807 -17.459 6.623 1.00 14.65 86 GLU D C 1
ATOM 5708 O O . GLU D 1 86 ? -3.812 -18.324 7.508 1.00 14.18 86 GLU D O 1
ATOM 5714 N N . ASN D 1 87 ? -2.846 -17.381 5.692 1.00 11.14 87 ASN D N 1
ATOM 5715 C CA . ASN D 1 87 ? -1.692 -18.280 5.781 1.00 12.73 87 ASN D CA 1
ATOM 5716 C C . ASN D 1 87 ? -0.425 -17.633 6.335 1.00 10.25 87 ASN D C 1
ATOM 5717 O O . ASN D 1 87 ? 0.676 -18.150 6.138 1.00 11.33 87 ASN D O 1
ATOM 5722 N N . LEU D 1 88 ? -0.614 -16.534 7.072 1.00 10.90 88 LEU D N 1
ATOM 5723 C CA . LEU D 1 88 ? 0.446 -15.922 7.871 1.00 8.90 88 LEU D CA 1
ATOM 5724 C C . LEU D 1 88 ? 0.055 -15.975 9.340 1.00 11.11 88 LEU D C 1
ATOM 5725 O O . LEU D 1 88 ? -1.117 -15.874 9.675 1.00 13.23 88 LEU D O 1
ATOM 5730 N N . ALA D 1 89 ? 1.043 -16.118 10.208 1.00 12.00 89 ALA D N 1
ATOM 5731 C CA . ALA D 1 89 ? 0.787 -16.120 11.648 1.00 11.91 89 ALA D CA 1
ATOM 5732 C C . ALA D 1 89 ? 2.073 -15.835 12.401 1.00 12.13 89 ALA D C 1
ATOM 5733 O O . ALA D 1 89 ? 3.138 -16.240 11.964 1.00 12.39 89 ALA D O 1
ATOM 5735 N N . PRO D 1 90 ? 1.978 -15.149 13.550 1.00 15.46 90 PRO D N 1
ATOM 5736 C CA . PRO D 1 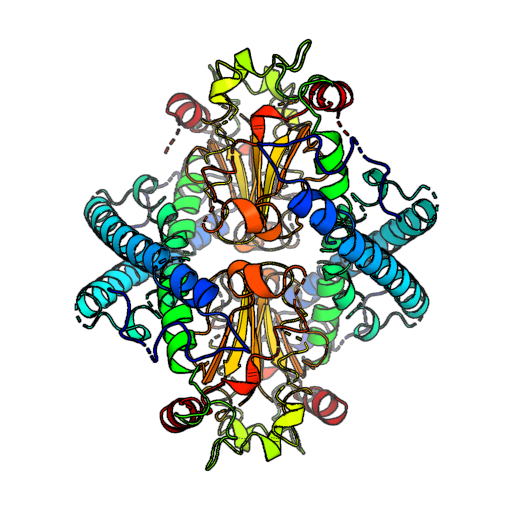90 ? 3.177 -15.010 14.378 1.00 13.86 90 PRO D CA 1
ATOM 5737 C C . PRO D 1 90 ? 3.590 -16.354 14.968 1.00 13.76 90 PRO D C 1
ATOM 5738 O O . PRO D 1 90 ? 2.779 -17.292 15.026 1.00 13.18 90 PRO D O 1
ATOM 5742 N N . GLU D 1 91 ? 4.836 -16.452 15.415 1.00 15.44 91 GLU D N 1
ATOM 5743 C CA . GLU D 1 91 ? 5.316 -17.691 16.015 1.00 15.18 91 GLU D CA 1
ATOM 5744 C C . GLU D 1 91 ? 4.437 -18.111 17.195 1.00 15.48 91 GLU D C 1
ATOM 5745 O O . GLU D 1 91 ? 4.253 -19.295 17.442 1.00 17.95 91 GLU D O 1
ATOM 5751 N N . SER D 1 92 ? 3.876 -17.127 17.892 1.00 16.69 92 SER D N 1
ATOM 5752 C CA . SER D 1 92 ? 3.000 -17.379 19.039 1.00 16.32 92 SER D CA 1
ATOM 5753 C C . SER D 1 92 ? 1.683 -18.056 18.641 1.00 16.64 92 SER D C 1
ATOM 5754 O O . SER D 1 92 ? 0.936 -18.523 19.503 1.00 15.87 92 SER D O 1
ATOM 5757 N N . GLN D 1 93 ? 1.396 -18.081 17.343 1.00 13.43 93 GLN D N 1
ATOM 5758 C CA . GLN D 1 93 ? 0.190 -18.733 16.834 1.00 13.58 93 GLN D CA 1
ATOM 5759 C C . GLN D 1 93 ? 0.557 -19.873 15.889 1.00 14.70 93 GLN D C 1
ATOM 5760 O O . GLN D 1 93 ? -0.291 -20.388 15.165 1.00 19.06 93 GLN D O 1
ATOM 5766 N N . GLY D 1 94 ? 1.827 -20.265 15.913 1.00 14.58 94 GLY D N 1
ATOM 5767 C CA . GLY D 1 94 ? 2.277 -21.415 15.145 1.00 13.22 94 GLY D CA 1
ATOM 5768 C C . GLY D 1 94 ? 2.961 -21.096 13.826 1.00 13.61 94 GLY D C 1
ATOM 5769 O O . GLY D 1 94 ? 3.354 -22.007 13.089 1.00 14.21 94 GLY D O 1
ATOM 5770 N N . GLY D 1 95 ? 3.091 -19.812 13.525 1.00 14.14 95 GLY D N 1
ATOM 5771 C CA . GLY D 1 95 ? 3.828 -19.375 12.347 1.00 13.75 95 GLY D CA 1
ATOM 5772 C C . GLY D 1 95 ? 5.211 -19.996 12.300 1.00 16.37 95 GLY D C 1
ATOM 5773 O O . GLY D 1 95 ? 5.925 -20.040 13.304 1.00 15.25 95 GLY D O 1
ATOM 5774 N N . GLY D 1 96 ? 5.578 -20.512 11.131 1.00 14.08 96 GLY D N 1
ATOM 5775 C CA . GLY D 1 96 ? 6.883 -21.118 10.946 1.00 14.33 96 GLY D CA 1
ATOM 5776 C C . GLY D 1 96 ? 6.992 -22.566 11.393 1.00 18.39 96 GLY D C 1
ATOM 5777 O O . GLY D 1 96 ? 8.009 -23.210 11.140 1.00 21.03 96 GLY D O 1
ATOM 5778 N N . GLU D 1 97 ? 5.960 -23.092 12.053 1.00 15.77 97 GLU D N 1
ATOM 5779 C CA . GLU D 1 97 ? 5.964 -24.504 12.438 1.00 15.37 97 GLU D CA 1
ATOM 5780 C C . GLU D 1 97 ? 5.575 -25.379 11.252 1.00 17.98 97 GLU D C 1
ATOM 5781 O O . GLU D 1 97 ? 4.640 -25.052 10.519 1.00 17.49 97 GLU D O 1
ATOM 5787 N N . PRO D 1 98 ? 6.279 -26.508 11.065 1.00 20.15 98 PRO D N 1
ATOM 5788 C CA . PRO D 1 98 ? 6.028 -27.369 9.907 1.00 17.66 98 PRO D CA 1
ATOM 5789 C C . PRO D 1 98 ? 4.635 -27.971 9.924 1.00 17.37 98 PRO D C 1
ATOM 5790 O O . PRO D 1 98 ? 4.045 -28.150 11.000 1.00 17.93 98 PRO D O 1
ATOM 5794 N N . PRO D 1 99 ? 4.110 -28.301 8.741 1.00 19.07 99 PRO D N 1
ATOM 5795 C CA . PRO D 1 99 ? 2.815 -28.975 8.649 1.00 17.49 99 PRO D CA 1
ATOM 5796 C C . PRO D 1 99 ? 2.919 -30.395 9.180 1.00 21.92 99 PRO D C 1
ATOM 5797 O O . PRO D 1 99 ? 4.010 -30.961 9.262 1.00 20.44 99 PRO D O 1
ATOM 5801 N N . THR D 1 100 ? 1.780 -30.951 9.560 1.00 24.84 100 THR D N 1
ATOM 5802 C CA . THR D 1 100 ? 1.717 -32.331 10.007 1.00 25.95 100 THR D CA 1
ATOM 5803 C C . THR D 1 100 ? 0.705 -33.072 9.145 1.00 22.49 100 THR D C 1
ATOM 5804 O O . THR D 1 100 ? 0.227 -32.549 8.138 1.00 28.47 100 THR D O 1
ATOM 5808 N N . GLY D 1 101 ? 0.375 -34.294 9.544 1.00 27.80 101 GLY D N 1
ATOM 5809 C CA . GLY D 1 101 ? -0.677 -35.038 8.882 1.00 26.99 101 GLY D CA 1
ATOM 5810 C C . GLY D 1 101 ? -0.428 -35.353 7.420 1.00 22.65 101 GLY D C 1
ATOM 5811 O O . GLY D 1 101 ? 0.712 -35.574 6.999 1.00 22.85 101 GLY D O 1
ATOM 5812 N N . ALA D 1 102 ? -1.508 -35.365 6.649 1.00 21.79 102 ALA D N 1
ATOM 5813 C CA . ALA D 1 102 ? -1.465 -35.813 5.264 1.00 21.73 102 ALA D CA 1
ATOM 5814 C C . ALA D 1 102 ? -0.656 -34.853 4.394 1.00 21.36 102 ALA D C 1
ATOM 5815 O O . ALA D 1 102 ? 0.026 -35.282 3.462 1.00 20.71 102 ALA D O 1
ATOM 5817 N N . LEU D 1 103 ? -0.736 -33.560 4.691 1.00 19.72 103 LEU D N 1
ATOM 5818 C CA . LEU D 1 103 ? 0.019 -32.582 3.910 1.00 15.33 103 LEU D CA 1
ATOM 5819 C C . LEU D 1 103 ? 1.515 -32.819 4.092 1.00 20.11 103 LEU D C 1
ATOM 5820 O O . LEU D 1 103 ? 2.268 -32.794 3.124 1.00 17.29 103 LEU D O 1
ATOM 5825 N N . ALA D 1 104 ? 1.945 -33.065 5.329 1.00 18.87 104 ALA D N 1
ATOM 5826 C CA . ALA D 1 104 ? 3.361 -33.307 5.576 1.00 19.52 104 ALA D CA 1
ATOM 5827 C C . ALA D 1 104 ? 3.835 -34.562 4.836 1.00 17.24 104 ALA D C 1
ATOM 5828 O O . ALA D 1 104 ? 4.949 -34.591 4.304 1.00 19.63 104 ALA D O 1
ATOM 5841 N N . ALA D 1 106 ? 2.558 -35.840 2.056 1.00 20.22 106 ALA D N 1
ATOM 5842 C CA . ALA D 1 106 ? 2.592 -35.524 0.627 1.00 20.77 106 ALA D CA 1
ATOM 5843 C C . ALA D 1 106 ? 3.824 -34.702 0.261 1.00 17.68 106 ALA D C 1
ATOM 5844 O O . ALA D 1 106 ? 4.446 -34.929 -0.778 1.00 19.02 106 ALA D O 1
ATOM 5846 N N . ILE D 1 107 ? 4.178 -33.751 1.120 1.00 18.11 107 ILE D N 1
ATOM 5847 C CA . ILE D 1 107 ? 5.358 -32.922 0.900 1.00 18.54 107 ILE D CA 1
ATOM 5848 C C . ILE D 1 107 ? 6.639 -33.761 0.843 1.00 20.54 107 ILE D C 1
ATOM 5849 O O . ILE D 1 107 ? 7.458 -33.598 -0.059 1.00 22.30 107 ILE D O 1
ATOM 5854 N N . ASP D 1 108 ? 6.812 -34.665 1.800 1.00 17.61 108 ASP D N 1
ATOM 5855 C CA . ASP D 1 108 ? 8.022 -35.469 1.823 1.00 20.10 108 ASP D CA 1
ATOM 5856 C C . ASP D 1 108 ? 8.068 -36.411 0.630 1.00 19.84 108 ASP D C 1
ATOM 5857 O O . ASP D 1 108 ? 9.113 -36.583 0.009 1.00 24.21 108 ASP D O 1
ATOM 5862 N N . GLU D 1 109 ? 6.925 -37.006 0.302 1.00 20.10 109 GLU D N 1
ATOM 5863 C CA . GLU D 1 109 ? 6.855 -37.946 -0.808 1.00 24.79 109 GLU D CA 1
ATOM 5864 C C . GLU D 1 109 ? 7.131 -37.281 -2.153 1.00 24.84 109 GLU D C 1
ATOM 5865 O O . GLU D 1 109 ? 7.762 -37.875 -3.026 1.00 24.02 109 GLU D O 1
ATOM 5871 N N . GLN D 1 110 ? 6.675 -36.044 -2.312 1.00 18.62 110 GLN D N 1
ATOM 5872 C CA . GLN D 1 110 ? 6.820 -35.355 -3.596 1.00 15.29 110 GLN D CA 1
ATOM 5873 C C . GLN D 1 110 ? 8.095 -34.543 -3.758 1.00 20.56 110 GLN D C 1
ATOM 5874 O O . GLN D 1 110 ? 8.667 -34.507 -4.846 1.00 21.30 110 GLN D O 1
ATOM 5880 N N . PHE D 1 111 ? 8.525 -33.877 -2.688 1.00 18.64 111 PHE D N 1
ATOM 5881 C CA . PHE D 1 111 ? 9.646 -32.950 -2.768 1.00 18.95 111 PHE D CA 1
ATOM 5882 C C . PHE D 1 111 ? 10.853 -33.389 -1.943 1.00 20.29 111 PHE D C 1
ATOM 5883 O O . PHE D 1 111 ? 11.919 -32.778 -2.027 1.00 23.74 111 PHE D O 1
ATOM 5891 N N . GLY D 1 112 ? 10.676 -34.425 -1.133 1.00 20.16 112 GLY D N 1
ATOM 5892 C CA . GLY D 1 112 ? 11.758 -34.946 -0.317 1.00 22.49 112 GLY D CA 1
ATOM 5893 C C . GLY D 1 112 ? 11.678 -34.448 1.110 1.00 21.35 112 GLY D C 1
ATOM 5894 O O . GLY D 1 112 ? 11.801 -35.226 2.062 1.00 23.50 112 GLY D O 1
ATOM 5895 N N . SER D 1 113 ? 11.458 -33.145 1.248 1.00 21.24 113 SER D N 1
ATOM 5896 C CA . SER D 1 113 ? 11.386 -32.488 2.546 1.00 19.36 113 SER D CA 1
ATOM 5897 C C . SER D 1 113 ? 10.693 -31.136 2.415 1.00 20.38 113 SER D C 1
ATOM 5898 O O . SER D 1 113 ? 10.550 -30.593 1.308 1.00 19.76 113 SER D O 1
ATOM 5901 N N . LEU D 1 114 ? 10.287 -30.578 3.552 1.00 18.71 114 LEU D N 1
ATOM 5902 C CA . LEU D 1 114 ? 9.717 -29.234 3.576 1.00 17.41 114 LEU D CA 1
ATOM 5903 C C . LEU D 1 114 ? 10.725 -28.212 3.064 1.00 15.24 114 LEU D C 1
ATOM 5904 O O . LEU D 1 114 ? 10.361 -27.282 2.342 1.00 17.23 114 LEU D O 1
ATOM 5909 N N . ASP D 1 115 ? 11.991 -28.393 3.423 1.00 17.28 115 ASP D N 1
ATOM 5910 C CA . ASP D 1 115 ? 13.016 -27.432 3.023 1.00 17.77 115 ASP D CA 1
ATOM 5911 C C . ASP D 1 115 ? 13.181 -27.409 1.517 1.00 16.10 115 ASP D C 1
ATOM 5912 O O . ASP D 1 115 ? 13.397 -26.349 0.925 1.00 16.95 115 ASP D O 1
ATOM 5917 N N . GLU D 1 116 ? 13.061 -28.577 0.896 1.00 17.72 116 GLU D N 1
ATOM 5918 C CA . GLU D 1 116 ? 13.165 -28.653 -0.553 1.00 19.14 116 GLU D CA 1
ATOM 5919 C C . GLU D 1 116 ? 11.962 -28.010 -1.240 1.00 20.15 116 GLU D C 1
ATOM 5920 O O . GLU D 1 116 ? 12.113 -27.345 -2.273 1.00 17.70 116 GLU D O 1
ATOM 5926 N N . LEU D 1 117 ? 10.776 -28.173 -0.658 1.00 16.18 117 LEU D N 1
ATOM 5927 C CA . LEU D 1 117 ? 9.597 -27.489 -1.185 1.00 16.40 117 LEU D CA 1
ATOM 5928 C C . LEU D 1 117 ? 9.737 -25.975 -1.059 1.00 16.02 117 LEU D C 1
ATOM 5929 O O . LEU D 1 117 ? 9.407 -25.240 -1.983 1.00 14.63 117 LEU D O 1
ATOM 5934 N N . ILE D 1 118 ? 10.241 -25.516 0.082 1.00 13.69 118 ILE D N 1
ATOM 5935 C CA . ILE D 1 118 ? 10.448 -24.086 0.297 1.00 11.68 118 ILE D CA 1
ATOM 5936 C C . ILE D 1 118 ? 11.467 -23.512 -0.698 1.00 11.75 118 ILE D C 1
ATOM 5937 O O . ILE D 1 118 ? 11.252 -22.437 -1.242 1.00 13.53 118 ILE D O 1
ATOM 5953 N N . LEU D 1 120 ? 12.231 -24.696 -3.732 1.00 17.78 120 LEU D N 1
ATOM 5954 C CA . LEU D 1 120 ? 11.518 -24.628 -5.007 1.00 16.73 120 LEU D CA 1
ATOM 5955 C C . LEU D 1 120 ? 10.594 -23.404 -5.089 1.00 18.18 120 LEU D C 1
ATOM 5956 O O . LEU D 1 120 ? 10.571 -22.695 -6.097 1.00 15.05 120 LEU D O 1
ATOM 5961 N N . THR D 1 121 ? 9.836 -23.153 -4.025 1.00 12.92 121 THR D N 1
ATOM 5962 C CA . THR D 1 121 ? 8.914 -22.024 -4.012 1.00 11.70 121 THR D CA 1
ATOM 5963 C C . THR D 1 121 ? 9.662 -20.706 -4.097 1.00 14.01 121 THR D C 1
ATOM 5964 O O . THR D 1 121 ? 9.224 -19.789 -4.782 1.00 13.75 121 THR D O 1
ATOM 5968 N N . ASN D 1 122 ? 10.802 -20.614 -3.421 1.00 12.10 122 ASN D N 1
ATOM 5969 C CA . ASN D 1 122 ? 11.594 -19.395 -3.504 1.00 13.55 122 ASN D CA 1
ATOM 5970 C C . ASN D 1 122 ? 12.179 -19.166 -4.893 1.00 13.78 122 ASN D C 1
ATOM 5971 O O . ASN D 1 122 ? 12.346 -18.022 -5.307 1.00 16.00 122 ASN D O 1
ATOM 5976 N N . THR D 1 123 ? 12.471 -20.245 -5.618 1.00 15.03 123 THR D N 1
ATOM 5977 C CA . THR D 1 123 ? 12.931 -20.082 -7.001 1.00 16.29 123 THR D CA 1
ATOM 5978 C C . THR D 1 123 ? 11.788 -19.587 -7.882 1.00 14.43 123 THR D C 1
ATOM 5979 O O . THR D 1 123 ? 11.992 -18.755 -8.775 1.00 14.87 123 THR D O 1
ATOM 5994 N N . LEU D 1 125 ? 9.242 -17.798 -6.807 1.00 12.13 125 LEU D N 1
ATOM 5995 C CA . LEU D 1 125 ? 9.041 -16.399 -6.423 1.00 10.94 125 LEU D CA 1
ATOM 5996 C C . LEU D 1 125 ? 10.046 -15.469 -7.115 1.00 12.20 125 LEU D C 1
ATOM 5997 O O . LEU D 1 125 ? 9.669 -14.419 -7.648 1.00 12.55 125 LEU D O 1
ATOM 6002 N N . ALA D 1 126 ? 11.310 -15.876 -7.114 1.00 15.07 126 ALA D N 1
ATOM 6003 C CA . ALA D 1 126 ? 12.370 -15.102 -7.756 1.00 17.48 126 ALA D CA 1
ATOM 6004 C C . ALA D 1 126 ? 12.107 -14.973 -9.249 1.00 20.20 126 ALA D C 1
ATOM 6005 O O . ALA D 1 126 ? 12.509 -13.992 -9.875 1.00 19.17 126 ALA D O 1
ATOM 6007 N N . GLY D 1 127 ? 11.433 -15.970 -9.815 1.00 14.23 127 GLY D N 1
ATOM 6008 C CA . GLY D 1 127 ? 11.151 -15.996 -11.240 1.00 12.08 127 GLY D CA 1
ATOM 6009 C C . GLY D 1 127 ? 9.940 -15.202 -11.691 1.00 12.13 127 GLY D C 1
ATOM 6010 O O . GLY D 1 127 ? 9.659 -15.131 -12.894 1.00 15.36 127 GLY D O 1
ATOM 6011 N N . VAL D 1 128 ? 9.219 -14.606 -10.748 1.00 11.41 128 VAL D N 1
ATOM 6012 C CA . VAL D 1 128 ? 8.139 -13.692 -11.111 1.00 11.11 128 VAL D CA 1
ATOM 6013 C C . VAL D 1 128 ? 8.782 -12.414 -11.636 1.00 13.37 128 VAL D C 1
ATOM 6014 O O . VAL D 1 128 ? 9.470 -11.697 -10.898 1.00 16.12 128 VAL D O 1
ATOM 6018 N N . GLN D 1 129 ? 8.581 -12.165 -12.929 1.00 10.25 129 GLN D N 1
ATOM 6019 C CA . GLN D 1 129 ? 9.225 -11.067 -13.621 1.00 11.77 129 GLN D CA 1
ATOM 6020 C C . GLN D 1 129 ? 8.243 -9.921 -13.820 1.00 12.15 129 GLN D C 1
ATOM 6021 O O . GLN D 1 129 ? 7.757 -9.660 -14.927 1.00 12.59 129 GLN D O 1
ATOM 6027 N N . GLY D 1 130 ? 7.993 -9.216 -12.721 1.00 9.62 130 GLY D N 1
ATOM 6028 C CA . GLY D 1 130 ? 6.938 -8.225 -12.627 1.00 9.56 130 GLY D CA 1
ATOM 6029 C C . GLY D 1 130 ? 6.242 -8.398 -11.285 1.00 8.11 130 GLY D C 1
ATOM 6030 O O . GLY D 1 130 ? 6.832 -8.939 -10.341 1.00 12.11 130 GLY D O 1
ATOM 6031 N N . SER D 1 131 ? 4.996 -7.942 -11.196 1.00 6.73 131 SER D N 1
ATOM 6032 C CA . SER D 1 131 ? 4.182 -8.184 -10.005 1.00 8.40 131 SER D CA 1
ATOM 6033 C C . SER D 1 131 ? 3.520 -9.551 -10.105 1.00 7.48 131 SER D C 1
ATOM 6034 O O . SER D 1 131 ? 3.130 -9.976 -11.184 1.00 8.63 131 SER D O 1
ATOM 6037 N N . GLY D 1 132 ? 3.371 -10.236 -8.973 1.00 7.23 132 GLY D N 1
ATOM 6038 C CA . GLY D 1 132 ? 2.616 -11.477 -8.981 1.00 8.57 132 GLY D CA 1
ATOM 6039 C C . GLY D 1 132 ? 2.718 -12.239 -7.682 1.00 9.37 132 GLY D C 1
ATOM 6040 O O . GLY D 1 132 ? 3.001 -11.652 -6.630 1.00 10.21 132 GLY D O 1
ATOM 6041 N N . TRP D 1 133 ? 2.505 -13.550 -7.778 1.00 7.85 133 TRP D N 1
ATOM 6042 C CA . TRP D 1 133 ? 2.330 -14.422 -6.617 1.00 8.39 133 TRP D CA 1
ATOM 6043 C C . TRP D 1 133 ? 2.961 -15.772 -6.903 1.00 10.07 133 TRP D C 1
ATOM 6044 O O . TRP D 1 133 ? 3.063 -16.167 -8.059 1.00 10.37 133 TRP D O 1
ATOM 6055 N N . ALA D 1 134 ? 3.361 -16.495 -5.857 1.00 8.94 134 ALA D N 1
ATOM 6056 C CA . ALA D 1 134 ? 3.537 -17.944 -5.982 1.00 9.97 134 ALA D CA 1
ATOM 6057 C C . ALA D 1 134 ? 2.520 -18.606 -5.076 1.00 11.09 134 ALA D C 1
ATOM 6058 O O . ALA D 1 134 ? 2.196 -18.074 -4.009 1.00 11.41 134 ALA D O 1
ATOM 6060 N N . PHE D 1 135 ? 2.007 -19.752 -5.511 1.00 9.34 135 PHE D N 1
ATOM 6061 C CA . PHE D 1 135 ? 1.091 -20.540 -4.699 1.00 8.43 135 PHE D CA 1
ATOM 6062 C C . PHE D 1 135 ? 1.578 -21.975 -4.625 1.00 12.65 135 PHE D C 1
ATOM 6063 O O . PHE D 1 135 ? 1.916 -22.576 -5.643 1.00 12.50 135 PHE D O 1
ATOM 6071 N N . ILE D 1 136 ? 1.609 -22.531 -3.421 1.00 8.98 136 ILE D N 1
ATOM 6072 C CA . ILE D 1 136 ? 1.685 -23.978 -3.271 1.00 10.96 136 ILE D CA 1
ATOM 6073 C C . ILE D 1 136 ? 0.248 -24.468 -3.362 1.00 14.19 136 ILE D C 1
ATOM 6074 O O . ILE D 1 136 ? -0.621 -23.961 -2.656 1.00 12.99 136 ILE D O 1
ATOM 6079 N N . VAL D 1 137 ? -0.002 -25.425 -4.254 1.00 12.24 137 VAL D N 1
ATOM 6080 C CA . VAL D 1 137 ? -1.366 -25.860 -4.542 1.00 12.51 137 VAL D CA 1
ATOM 6081 C C . VAL D 1 137 ? -1.525 -27.369 -4.419 1.00 10.77 137 VAL D C 1
ATOM 6082 O O . VAL D 1 137 ? -0.553 -28.120 -4.507 1.00 11.45 137 VAL D O 1
ATOM 6097 N N . ASN D 1 139 ? -3.645 -30.127 -6.546 1.00 13.06 139 ASN D N 1
ATOM 6098 C CA . ASN D 1 139 ? -4.385 -30.266 -7.796 1.00 13.28 139 ASN D CA 1
ATOM 6099 C C . ASN D 1 139 ? -5.419 -31.398 -7.695 1.00 15.88 139 ASN D C 1
ATOM 6100 O O . ASN D 1 139 ? -5.064 -32.573 -7.644 1.00 15.36 139 ASN D O 1
ATOM 6105 N N . LEU D 1 140 ? -6.699 -31.042 -7.671 1.00 13.35 140 LEU D N 1
ATOM 6106 C CA . LEU D 1 140 ? -7.753 -32.046 -7.504 1.00 17.91 140 LEU D CA 1
ATOM 6107 C C . LEU D 1 140 ? -7.983 -32.896 -8.748 1.00 20.53 140 LEU D C 1
ATOM 6108 O O . LEU D 1 140 ? -8.648 -33.932 -8.672 1.00 23.06 140 LEU D O 1
ATOM 6113 N N . SER D 1 141 ? -7.438 -32.468 -9.881 1.00 20.24 141 SER D N 1
ATOM 6114 C CA . SER D 1 141 ? -7.689 -33.161 -11.147 1.00 20.09 141 SER D CA 1
ATOM 6115 C C . SER D 1 141 ? -6.695 -34.284 -11.455 1.00 21.73 141 SER D C 1
ATOM 6116 O O . SER D 1 141 ? -6.971 -35.148 -12.298 1.00 20.89 141 SER D O 1
ATOM 6119 N N . ASN D 1 142 ? -5.542 -34.274 -10.794 1.00 15.36 142 ASN D N 1
ATOM 6120 C CA . ASN D 1 142 ? -4.537 -35.306 -11.049 1.00 16.97 142 ASN D CA 1
ATOM 6121 C C . ASN D 1 142 ? -4.273 -36.214 -9.852 1.00 16.70 142 ASN D C 1
ATOM 6122 O O . ASN D 1 142 ? -3.172 -36.748 -9.693 1.00 16.75 142 ASN D O 1
ATOM 6127 N N . GLY D 1 143 ? -5.281 -36.375 -9.000 1.00 14.84 143 GLY D N 1
ATOM 6128 C CA . GLY D 1 143 ? -5.151 -37.230 -7.835 1.00 17.35 143 GLY D CA 1
ATOM 6129 C C . GLY D 1 143 ? -4.747 -36.516 -6.553 1.00 18.15 143 GLY D C 1
ATOM 6130 O O . GLY D 1 143 ? -4.349 -37.152 -5.582 1.00 21.11 143 GLY D O 1
ATOM 6131 N N . GLY D 1 144 ? -4.853 -35.192 -6.552 1.00 16.26 144 GLY D N 1
ATOM 6132 C CA . GLY D 1 144 ? -4.584 -34.408 -5.360 1.00 17.63 144 GLY D CA 1
ATOM 6133 C C . GLY D 1 144 ? -3.115 -34.114 -5.127 1.00 19.52 144 GLY D C 1
ATOM 6134 O O . GLY D 1 144 ? -2.682 -33.970 -3.987 1.00 17.55 144 GLY D O 1
ATOM 6146 N N . LEU D 1 146 ? 0.540 -32.189 -5.021 1.00 13.31 146 LEU D N 1
ATOM 6147 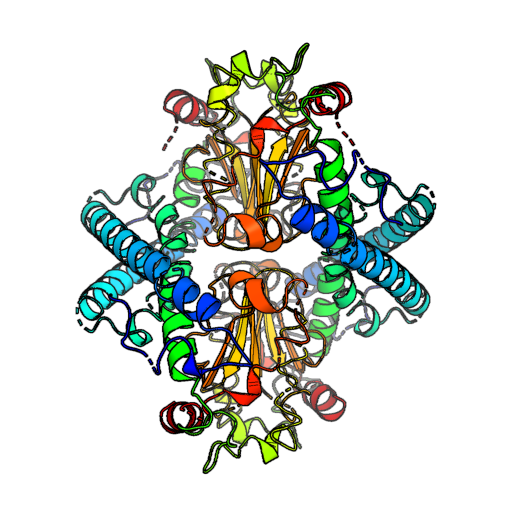C CA . LEU D 1 146 ? 1.068 -30.852 -4.746 1.00 13.33 146 LEU D CA 1
ATOM 6148 C C . LEU D 1 146 ? 1.835 -30.292 -5.943 1.00 13.70 146 LEU D C 1
ATOM 6149 O O . LEU D 1 146 ? 2.451 -31.038 -6.695 1.00 12.95 146 LEU D O 1
ATOM 6154 N N . ASP D 1 147 ? 1.795 -28.974 -6.109 1.00 13.83 147 ASP D N 1
ATOM 6155 C CA . ASP D 1 147 ? 2.621 -28.297 -7.110 1.00 14.08 147 ASP D CA 1
ATOM 6156 C C . ASP D 1 147 ? 2.900 -26.867 -6.653 1.00 18.65 147 ASP D C 1
ATOM 6157 O O . ASP D 1 147 ? 2.315 -26.401 -5.675 1.00 12.59 147 ASP D O 1
ATOM 6162 N N . VAL D 1 148 ? 3.801 -26.175 -7.344 1.00 12.81 148 VAL D N 1
ATOM 6163 C CA . VAL D 1 148 ? 4.020 -24.761 -7.073 1.00 10.73 148 VAL D CA 1
ATOM 6164 C C . VAL D 1 148 ? 3.806 -24.003 -8.367 1.00 12.08 148 VAL D C 1
ATOM 6165 O O . VAL D 1 148 ? 4.414 -24.324 -9.388 1.00 15.47 148 VAL D O 1
ATOM 6169 N N . VAL D 1 149 ? 2.924 -23.016 -8.331 1.00 9.28 149 VAL D N 1
ATOM 6170 C CA . VAL D 1 149 ? 2.626 -22.248 -9.528 1.00 12.37 149 VAL D CA 1
ATOM 6171 C C . VAL D 1 149 ? 2.859 -20.756 -9.325 1.00 12.39 149 VAL D C 1
ATOM 6172 O O . VAL D 1 149 ? 2.809 -20.245 -8.206 1.00 15.38 149 VAL D O 1
ATOM 6176 N N . GLN D 1 150 ? 3.144 -20.066 -10.423 1.00 9.81 150 GLN D N 1
ATOM 6177 C CA . GLN D 1 150 ? 3.312 -18.621 -10.401 1.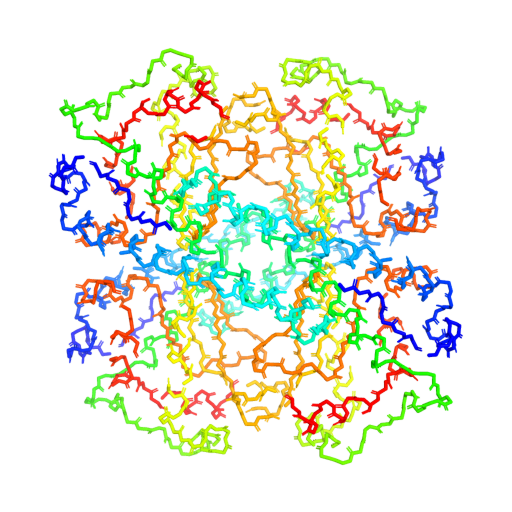00 11.14 150 GLN D CA 1
ATOM 6178 C C . GLN D 1 150 ? 2.104 -17.981 -11.063 1.00 12.17 150 GLN D C 1
ATOM 6179 O O . GLN D 1 150 ? 1.579 -18.516 -12.035 1.00 16.01 150 GLN D O 1
ATOM 6185 N N . THR D 1 151 ? 1.659 -16.840 -10.548 1.00 9.04 151 THR D N 1
ATOM 6186 C CA . THR D 1 151 ? 0.708 -16.010 -11.306 1.00 9.29 151 THR D CA 1
ATOM 6187 C C . THR D 1 151 ? 1.209 -14.578 -11.386 1.00 10.99 151 THR D C 1
ATOM 6188 O O . THR D 1 151 ? 2.049 -14.164 -10.587 1.00 10.31 151 THR D O 1
ATOM 6192 N N . TYR D 1 152 ? 0.721 -13.840 -12.382 1.00 8.88 152 TYR D N 1
ATOM 6193 C CA . TYR D 1 152 ? 1.078 -12.431 -12.534 1.00 10.21 152 TYR D CA 1
ATOM 6194 C C . TYR D 1 152 ? -0.026 -11.493 -12.090 1.00 8.30 152 TYR D C 1
ATOM 6195 O O . TYR D 1 152 ? -1.218 -11.832 -12.138 1.00 8.18 152 TYR D O 1
ATOM 6204 N N . ASN D 1 153 ? 0.375 -10.312 -11.618 1.00 8.18 153 ASN D N 1
ATOM 6205 C CA . ASN D 1 153 ? -0.575 -9.282 -11.193 1.00 9.58 153 ASN D CA 1
ATOM 6206 C C . ASN D 1 153 ? -1.509 -9.784 -10.106 1.00 9.39 153 ASN D C 1
ATOM 6207 O O . ASN D 1 153 ? -1.016 -10.267 -9.082 1.00 11.09 153 ASN D O 1
ATOM 6212 N N . GLN D 1 154 ? -2.827 -9.732 -10.315 1.00 9.96 154 GLN D N 1
ATOM 6213 C CA . GLN D 1 154 ? -3.739 -10.356 -9.355 1.00 7.44 154 GLN D CA 1
ATOM 6214 C C . GLN D 1 154 ? -4.458 -11.557 -9.944 1.00 9.23 154 GLN D C 1
ATOM 6215 O O . GLN D 1 154 ? -5.555 -11.927 -9.497 1.00 11.29 154 GLN D O 1
ATOM 6221 N N . ASP D 1 155 ? -3.834 -12.184 -10.933 1.00 9.65 155 ASP D N 1
ATOM 6222 C CA . ASP D 1 155 ? -4.329 -13.477 -11.389 1.00 10.50 155 ASP D CA 1
ATOM 6223 C C . ASP D 1 155 ? -4.253 -14.451 -10.210 1.00 10.62 155 ASP D C 1
ATOM 6224 O O . ASP D 1 155 ? -3.405 -14.319 -9.330 1.00 12.97 155 ASP D O 1
ATOM 6229 N N . THR D 1 156 ? -5.149 -15.422 -10.180 1.00 11.44 156 THR D N 1
ATOM 6230 C CA . THR D 1 156 ? -5.158 -16.368 -9.067 1.00 9.67 156 THR D CA 1
ATOM 6231 C C . THR D 1 156 ? -5.295 -17.802 -9.587 1.00 12.67 156 THR D C 1
ATOM 6232 O O . THR D 1 156 ? -5.406 -18.023 -10.789 1.00 16.41 156 THR D O 1
ATOM 6236 N N . VAL D 1 157 ? -5.241 -18.769 -8.678 1.00 11.89 157 VAL D N 1
ATOM 6237 C CA . VAL D 1 157 ? -5.483 -20.162 -9.030 1.00 12.61 157 VAL D CA 1
ATOM 6238 C C . VAL D 1 157 ? -6.958 -20.498 -8.814 1.00 17.24 157 VAL D C 1
ATOM 6239 O O . VAL D 1 157 ? -7.532 -20.220 -7.759 1.00 19.97 157 VAL D O 1
ATOM 6243 N N . THR D 1 158 ? -7.583 -21.066 -9.837 1.00 23.32 158 THR D N 1
ATOM 6244 C CA . THR D 1 158 ? -8.997 -21.398 -9.750 1.00 23.28 158 THR D CA 1
ATOM 6245 C C . THR D 1 158 ? -9.228 -22.834 -10.182 1.00 26.67 158 THR D C 1
ATOM 6246 O O . THR D 1 158 ? -8.279 -23.572 -10.477 1.00 23.14 158 THR D O 1
ATOM 6250 N N . GLY D 1 159 ? -10.498 -23.216 -10.232 1.00 29.10 159 GLY D N 1
ATOM 6251 C CA . GLY D 1 159 ? -10.863 -24.544 -10.675 1.00 29.47 159 GLY D CA 1
ATOM 6252 C C . GLY D 1 159 ? -10.288 -25.594 -9.753 1.00 18.66 159 GLY D C 1
ATOM 6253 O O . GLY D 1 159 ? -10.424 -25.487 -8.535 1.00 22.60 159 GLY D O 1
ATOM 6254 N N . PRO D 1 160 ? -9.624 -26.608 -10.330 1.00 22.74 160 PRO D N 1
ATOM 6255 C CA . PRO D 1 160 ? -9.151 -27.741 -9.535 1.00 17.31 160 PRO D CA 1
ATOM 6256 C C . PRO D 1 160 ? -7.891 -27.418 -8.753 1.00 18.08 160 PRO D C 1
ATOM 6257 O O . PRO D 1 160 ? -7.445 -28.266 -7.988 1.00 15.21 160 PRO D O 1
ATOM 6261 N N . LEU D 1 161 ? -7.323 -26.232 -8.936 1.00 15.54 161 LEU D N 1
ATOM 6262 C CA . LEU D 1 161 ? -6.131 -25.863 -8.183 1.00 17.20 161 LEU D CA 1
ATOM 6263 C C . LEU D 1 161 ? -6.515 -25.163 -6.887 1.00 15.02 161 LEU D C 1
ATOM 6264 O O . LEU D 1 161 ? -6.912 -23.995 -6.900 1.00 22.80 161 LEU D O 1
ATOM 6269 N N . VAL D 1 162 ? -6.369 -25.877 -5.779 1.00 12.79 162 VAL D N 1
ATOM 6270 C CA . VAL D 1 162 ? -6.685 -25.349 -4.454 1.00 14.40 162 VAL D CA 1
ATOM 6271 C C . VAL D 1 162 ? -5.437 -24.702 -3.863 1.00 12.93 162 VAL D C 1
ATOM 6272 O O . VAL D 1 162 ? -4.417 -25.364 -3.697 1.00 14.11 162 VAL D O 1
ATOM 6276 N N . PRO D 1 163 ? -5.508 -23.402 -3.547 1.00 13.11 163 PRO D N 1
ATOM 6277 C CA . PRO D 1 163 ? -4.335 -22.754 -2.952 1.00 12.95 163 PRO D CA 1
ATOM 6278 C C . PRO D 1 163 ? -4.134 -23.197 -1.511 1.00 13.58 163 PRO D C 1
ATOM 6279 O O . PRO D 1 163 ? -5.095 -23.240 -0.737 1.00 16.69 163 PRO D O 1
ATOM 6283 N N . LEU D 1 164 ? -2.901 -23.554 -1.170 1.00 10.44 164 LEU D N 1
ATOM 6284 C CA . LEU D 1 164 ? -2.579 -23.991 0.190 1.00 11.11 164 LEU D CA 1
ATOM 6285 C C . LEU D 1 164 ? -1.743 -22.918 0.878 1.00 10.51 164 LEU D C 1
ATOM 6286 O O . LEU D 1 164 ? -1.990 -22.580 2.038 1.00 12.85 164 LEU D O 1
ATOM 6291 N N . VAL D 1 165 ? -0.738 -22.401 0.164 1.00 11.17 165 VAL D N 1
ATOM 6292 C CA . VAL D 1 165 ? 0.040 -21.260 0.651 1.00 11.20 165 VAL D CA 1
ATOM 6293 C C . VAL D 1 165 ? 0.160 -20.243 -0.468 1.00 9.24 165 VAL D C 1
ATOM 6294 O O . VAL D 1 165 ? 0.632 -20.572 -1.555 1.00 11.86 165 VAL D O 1
ATOM 6298 N N . ALA D 1 166 ? -0.266 -19.010 -0.192 1.00 9.58 166 ALA D N 1
ATOM 6299 C CA . ALA D 1 166 ? -0.103 -17.899 -1.122 1.00 9.06 166 ALA D CA 1
ATOM 6300 C C . ALA D 1 166 ? 1.014 -16.989 -0.624 1.00 11.37 166 ALA D C 1
ATOM 6301 O O . ALA D 1 166 ? 1.014 -16.611 0.547 1.00 10.49 166 ALA D O 1
ATOM 6303 N N . ILE D 1 167 ? 1.960 -16.650 -1.502 1.00 8.64 167 ILE D N 1
ATOM 6304 C CA . ILE D 1 167 ? 3.015 -15.704 -1.139 1.00 9.27 167 ILE D CA 1
ATOM 6305 C C . ILE D 1 167 ? 3.007 -14.529 -2.108 1.00 10.38 167 ILE D C 1
ATOM 6306 O O . ILE D 1 167 ? 3.183 -14.708 -3.307 1.00 10.18 167 ILE D O 1
ATOM 6311 N N . ASP D 1 168 ? 2.806 -13.328 -1.579 1.00 8.53 168 ASP D N 1
ATOM 6312 C CA . ASP D 1 168 ? 2.729 -12.111 -2.393 1.00 8.89 168 ASP D CA 1
ATOM 6313 C C . ASP D 1 168 ? 4.119 -11.667 -2.812 1.00 10.66 168 ASP D C 1
ATOM 6314 O O . ASP D 1 168 ? 4.979 -11.470 -1.967 1.00 8.76 168 ASP D O 1
ATOM 6319 N N . ALA D 1 169 ? 4.326 -11.486 -4.115 1.00 8.85 169 ALA D N 1
ATOM 6320 C CA . ALA D 1 169 ? 5.609 -11.022 -4.649 1.00 11.19 169 ALA D CA 1
ATOM 6321 C C . ALA D 1 169 ? 5.562 -9.615 -5.263 1.00 11.44 169 ALA D C 1
ATOM 6322 O O . ALA D 1 169 ? 6.535 -9.176 -5.904 1.00 10.34 169 ALA D O 1
ATOM 6324 N N . TRP D 1 170 ? 4.450 -8.908 -5.081 1.00 9.11 170 TRP D N 1
ATOM 6325 C CA . TRP D 1 170 ? 4.407 -7.500 -5.467 1.00 9.15 170 TRP D CA 1
ATOM 6326 C C . TRP D 1 170 ? 5.396 -6.728 -4.623 1.00 7.87 170 TRP D C 1
ATOM 6327 O O . TRP D 1 170 ? 5.597 -7.025 -3.436 1.00 10.35 170 TRP D O 1
ATOM 6338 N N . GLU D 1 171 ? 5.993 -5.710 -5.224 1.00 7.54 171 GLU D N 1
ATOM 6339 C CA . GLU D 1 171 ? 6.975 -4.915 -4.514 1.00 9.62 171 GLU D CA 1
ATOM 6340 C C . GLU D 1 171 ? 6.415 -4.261 -3.242 1.00 10.59 171 GLU D C 1
ATOM 6341 O O . GLU D 1 171 ? 7.138 -4.128 -2.253 1.00 10.45 171 GLU D O 1
ATOM 6347 N N . HIS D 1 172 ? 5.136 -3.882 -3.231 1.00 9.47 172 HIS D N 1
ATOM 6348 C CA . HIS D 1 172 ? 4.579 -3.278 -2.007 1.00 9.84 172 HIS D CA 1
ATOM 6349 C C . HIS D 1 172 ? 4.557 -4.222 -0.813 1.00 8.94 172 HIS D C 1
ATOM 6350 O O . HIS D 1 172 ? 4.398 -3.771 0.320 1.00 11.78 172 HIS D O 1
ATOM 6357 N N . ALA D 1 173 ? 4.709 -5.518 -1.069 1.00 9.16 173 ALA D N 1
ATOM 6358 C CA . ALA D 1 173 ? 4.707 -6.500 0.024 1.00 8.45 173 ALA D CA 1
ATOM 6359 C C . ALA D 1 173 ? 5.986 -6.447 0.860 1.00 10.73 173 ALA D C 1
ATOM 6360 O O . ALA D 1 173 ? 6.012 -6.952 1.996 1.00 10.58 173 ALA D O 1
ATOM 6362 N N . TYR D 1 174 ? 7.034 -5.819 0.331 1.00 11.13 174 TYR D N 1
ATOM 6363 C CA . TYR D 1 174 ? 8.337 -5.899 0.985 1.00 8.35 174 TYR D CA 1
ATOM 6364 C C . TYR D 1 174 ? 9.216 -4.655 0.886 1.00 8.25 174 TYR D C 1
ATOM 6365 O O . TYR D 1 174 ? 10.181 -4.528 1.640 1.00 9.49 174 TYR D O 1
ATOM 6374 N N . TYR D 1 175 ? 8.912 -3.757 -0.050 1.00 8.08 175 TYR D N 1
ATOM 6375 C CA . TYR D 1 175 ? 9.880 -2.728 -0.414 1.00 9.87 175 TYR D CA 1
ATOM 6376 C C . TYR D 1 175 ? 10.312 -1.783 0.715 1.00 8.82 175 TYR D C 1
ATOM 6377 O O . TYR D 1 175 ? 11.490 -1.394 0.783 1.00 9.54 175 TYR D O 1
ATOM 6386 N N . LEU D 1 176 ? 9.391 -1.399 1.591 1.00 7.63 176 LEU D N 1
ATOM 6387 C CA . LEU D 1 176 ? 9.742 -0.448 2.642 1.00 8.96 176 LEU D CA 1
ATOM 6388 C C . LEU D 1 176 ? 10.802 -1.018 3.588 1.00 12.18 176 LEU D C 1
ATOM 6389 O O . LEU D 1 176 ? 11.602 -0.273 4.157 1.00 13.58 176 LEU D O 1
ATOM 6394 N N . GLN D 1 177 ? 10.808 -2.340 3.739 1.00 9.21 177 GLN D N 1
ATOM 6395 C CA . GLN D 1 177 ? 11.730 -3.012 4.647 1.00 9.50 177 GLN D CA 1
ATOM 6396 C C . GLN D 1 177 ? 12.955 -3.587 3.938 1.00 9.46 177 GLN D C 1
ATOM 6397 O O . GLN D 1 177 ? 14.077 -3.482 4.438 1.00 11.22 177 GLN D O 1
ATOM 6403 N N . TYR D 1 178 ? 12.737 -4.192 2.775 1.00 8.65 178 TYR D N 1
ATOM 6404 C CA . TYR D 1 178 ? 13.788 -4.925 2.073 1.00 9.97 178 TYR D CA 1
ATOM 6405 C C . TYR D 1 178 ? 14.341 -4.230 0.837 1.00 9.05 178 TYR D C 1
ATOM 6406 O O . TYR D 1 178 ? 15.359 -4.662 0.292 1.00 10.20 178 TYR D O 1
ATOM 6415 N N . GLN D 1 179 ? 13.673 -3.165 0.412 1.00 9.62 179 GLN D N 1
ATOM 6416 C CA . GLN D 1 179 ? 13.990 -2.495 -0.856 1.00 7.89 179 GLN D CA 1
ATOM 6417 C C . GLN D 1 179 ? 14.194 -3.519 -1.972 1.00 11.53 179 GLN D C 1
ATOM 6418 O O . GLN D 1 179 ? 13.361 -4.406 -2.161 1.00 10.35 179 GLN D O 1
ATOM 6424 N N . ASN D 1 180 ? 15.298 -3.417 -2.705 1.00 9.72 180 ASN D N 1
ATOM 6425 C CA . ASN D 1 180 ? 15.564 -4.339 -3.804 1.00 10.57 180 ASN D CA 1
ATOM 6426 C C . ASN D 1 180 ? 15.893 -5.781 -3.414 1.00 10.55 180 ASN D C 1
ATOM 6427 O O . ASN D 1 180 ? 15.997 -6.650 -4.281 1.00 12.93 180 ASN D O 1
ATOM 6443 N N . ARG D 1 182 ? 14.778 -8.580 -2.666 1.00 12.03 182 ARG D N 1
ATOM 6444 C CA . ARG D 1 182 ? 13.643 -9.502 -2.649 1.00 14.45 182 ARG D CA 1
ATOM 6445 C C . ARG D 1 182 ? 13.951 -10.945 -2.184 1.00 12.62 182 ARG D C 1
ATOM 6446 O O . ARG D 1 182 ? 13.131 -11.523 -1.471 1.00 11.68 182 ARG D O 1
ATOM 6454 N N . PRO D 1 183 ? 15.131 -11.513 -2.518 1.00 10.87 183 PRO D N 1
ATOM 6455 C CA . PRO D 1 183 ? 15.409 -12.843 -1.951 1.00 14.79 183 PRO D CA 1
ATOM 6456 C C . PRO D 1 183 ? 15.438 -12.873 -0.412 1.00 12.75 183 PRO D C 1
ATOM 6457 O O . PRO D 1 183 ? 15.105 -13.916 0.169 1.00 14.44 183 PRO D O 1
ATOM 6461 N N . ASP D 1 184 ? 15.814 -11.772 0.239 1.00 10.60 184 ASP D N 1
ATOM 6462 C CA . ASP D 1 184 ? 15.793 -11.734 1.703 1.00 11.37 184 ASP D CA 1
ATOM 6463 C C . ASP D 1 184 ? 14.360 -11.837 2.226 1.00 10.19 184 ASP D C 1
ATOM 6464 O O . ASP D 1 184 ? 14.118 -12.464 3.255 1.00 9.85 184 ASP D O 1
ATOM 6469 N N . TYR D 1 185 ? 13.421 -11.210 1.524 1.00 11.07 185 TYR D N 1
ATOM 6470 C CA . TYR D 1 185 ? 12.007 -11.278 1.885 1.00 8.14 185 TYR D CA 1
ATOM 6471 C C . TYR D 1 185 ? 11.454 -12.689 1.679 1.00 10.30 185 TYR D C 1
ATOM 6472 O O . TYR D 1 185 ? 10.771 -13.234 2.549 1.00 10.31 185 TYR D O 1
ATOM 6481 N N . PHE D 1 186 ? 11.755 -13.279 0.524 1.00 12.57 186 PHE D N 1
ATOM 6482 C CA . PHE D 1 186 ? 11.263 -14.621 0.226 1.00 11.54 186 PHE D CA 1
ATOM 6483 C C . PHE D 1 186 ? 11.793 -15.620 1.251 1.00 11.92 186 PHE D C 1
ATOM 6484 O O . PHE D 1 186 ? 11.079 -16.540 1.644 1.00 13.87 186 PHE D O 1
ATOM 6503 N N . ALA D 1 188 ? 12.714 -14.847 4.410 1.00 11.04 188 ALA D N 1
ATOM 6504 C CA . ALA D 1 188 ? 12.227 -14.484 5.739 1.00 9.76 188 ALA D CA 1
ATOM 6505 C C . ALA D 1 188 ? 10.786 -14.916 5.986 1.00 10.53 188 ALA D C 1
ATOM 6506 O O . ALA D 1 188 ? 10.422 -15.272 7.105 1.00 11.63 188 ALA D O 1
ATOM 6508 N N . ILE D 1 189 ? 9.959 -14.842 4.949 1.00 9.64 189 ILE D N 1
ATOM 6509 C CA . ILE D 1 189 ? 8.518 -14.994 5.141 1.00 8.33 189 ILE D CA 1
ATOM 6510 C C . ILE D 1 189 ? 8.123 -16.374 5.681 1.00 11.84 189 ILE D C 1
ATOM 6511 O O . ILE D 1 189 ? 7.114 -16.492 6.373 1.00 10.86 189 ILE D O 1
ATOM 6516 N N . TRP D 1 190 ? 8.919 -17.409 5.395 1.00 11.68 190 TRP D N 1
ATOM 6517 C CA . TRP D 1 190 ? 8.578 -18.766 5.835 1.00 12.93 190 TRP D CA 1
ATOM 6518 C C . TRP D 1 190 ? 8.546 -18.900 7.347 1.00 12.24 190 TRP D C 1
ATOM 6519 O O . TRP D 1 190 ? 7.894 -19.793 7.878 1.00 12.61 190 TRP D O 1
ATOM 6530 N N . ASN D 1 191 ? 9.207 -17.974 8.033 1.00 12.09 191 ASN D N 1
ATOM 6531 C CA . ASN D 1 191 ? 9.178 -17.950 9.488 1.00 12.02 191 ASN D CA 1
ATOM 6532 C C . ASN D 1 191 ? 7.814 -17.600 10.067 1.00 12.40 191 ASN D C 1
ATOM 6533 O O . ASN D 1 191 ? 7.569 -17.828 11.265 1.00 13.11 191 ASN D O 1
ATOM 6538 N N . VAL D 1 192 ? 6.943 -17.036 9.230 1.00 11.55 192 VAL D N 1
ATOM 6539 C CA . VAL D 1 192 ? 5.595 -16.660 9.662 1.00 12.47 192 VAL D CA 1
ATOM 6540 C C . VAL D 1 192 ? 4.507 -17.249 8.775 1.00 11.90 192 VAL D C 1
ATOM 6541 O O . VAL D 1 192 ? 3.377 -16.774 8.772 1.00 13.32 192 VAL D O 1
ATOM 6545 N N . VAL D 1 193 ? 4.847 -18.294 8.028 1.00 12.67 193 VAL D N 1
ATOM 6546 C CA . VAL D 1 193 ? 3.837 -19.005 7.255 1.00 11.38 193 VAL D CA 1
ATOM 6547 C C . VAL D 1 193 ? 3.058 -19.937 8.181 1.00 12.33 193 VAL D C 1
ATOM 6548 O O . VAL D 1 193 ? 3.633 -20.636 9.014 1.00 12.47 193 VAL D O 1
ATOM 6552 N N . ASN D 1 194 ? 1.737 -19.906 8.055 1.00 10.40 194 ASN D N 1
ATOM 6553 C CA . ASN D 1 194 ? 0.865 -20.752 8.863 1.00 10.40 194 ASN D CA 1
ATOM 6554 C C . ASN D 1 194 ? 0.577 -22.080 8.157 1.00 11.05 194 ASN D C 1
ATOM 6555 O O . ASN D 1 194 ? -0.348 -22.174 7.340 1.00 12.99 194 ASN D O 1
ATOM 6560 N N . TRP D 1 195 ? 1.374 -23.095 8.471 1.00 13.18 195 TRP D N 1
ATOM 6561 C CA . TRP D 1 195 ? 1.232 -24.399 7.836 1.00 14.44 195 TRP D CA 1
ATOM 6562 C C . TRP D 1 195 ? 0.028 -25.175 8.358 1.00 15.34 195 TRP D C 1
ATOM 6563 O O . TRP D 1 195 ? -0.431 -26.112 7.703 1.00 15.47 195 TRP D O 1
ATOM 6585 N N . GLU D 1 197 ? -2.940 -23.768 8.660 1.00 17.19 197 GLU D N 1
ATOM 6586 C CA . GLU D 1 197 ? -3.966 -23.362 7.704 1.00 15.28 197 GLU D CA 1
ATOM 6587 C C . GLU D 1 197 ? -3.753 -24.061 6.369 1.00 14.83 197 GLU D C 1
ATOM 6588 O O . GLU D 1 197 ? -4.707 -24.487 5.723 1.00 14.57 197 GLU D O 1
ATOM 6594 N N . ALA D 1 198 ? -2.495 -24.170 5.947 1.00 14.06 198 ALA D N 1
ATOM 6595 C CA . ALA D 1 198 ? -2.178 -24.923 4.736 1.00 12.60 198 ALA D CA 1
ATOM 6596 C C . ALA D 1 198 ? -2.676 -26.366 4.811 1.00 13.31 198 ALA D C 1
ATOM 6597 O O . ALA D 1 198 ? -3.254 -26.883 3.849 1.00 13.37 198 ALA D O 1
ATOM 6599 N N . SER D 1 199 ? -2.457 -27.018 5.951 1.00 12.96 199 SER D N 1
ATOM 6600 C CA . SER D 1 199 ? -2.929 -28.383 6.134 1.00 13.29 199 SER D CA 1
ATOM 6601 C C . SER D 1 199 ? -4.457 -28.465 6.087 1.00 14.72 199 SER D C 1
ATOM 6602 O O . SER D 1 199 ? -5.014 -29.390 5.500 1.00 16.60 199 SER D O 1
ATOM 6605 N N . ARG D 1 200 ? -5.126 -27.490 6.704 1.00 15.64 200 ARG D N 1
ATOM 6606 C CA . ARG D 1 200 ? -6.585 -27.442 6.688 1.00 14.77 200 ARG D CA 1
ATOM 6607 C C . ARG D 1 200 ? -7.094 -27.339 5.262 1.00 14.22 200 ARG D C 1
ATOM 6608 O O . ARG D 1 200 ? -8.009 -28.056 4.868 1.00 15.05 200 ARG D O 1
ATOM 6616 N N . ARG D 1 201 ? -6.481 -26.455 4.480 1.00 12.21 201 ARG D N 1
ATOM 6617 C CA . ARG D 1 201 ? -6.870 -26.266 3.090 1.00 11.32 201 ARG D CA 1
ATOM 6618 C C . ARG D 1 201 ? -6.635 -27.540 2.282 1.00 13.76 201 ARG D C 1
ATOM 6619 O O . ARG D 1 201 ? -7.453 -27.909 1.431 1.00 15.51 201 ARG D O 1
ATOM 6627 N N . PHE D 1 202 ? -5.516 -28.205 2.561 1.00 13.64 202 PHE D N 1
ATOM 6628 C CA . PHE D 1 202 ? -5.169 -29.446 1.877 1.00 14.45 202 PHE D CA 1
ATOM 6629 C C . PHE D 1 202 ? -6.190 -30.535 2.181 1.00 16.27 202 PHE D C 1
ATOM 6630 O O . PHE D 1 202 ? -6.634 -31.252 1.284 1.00 17.40 202 PHE D O 1
ATOM 6638 N N . ASP D 1 203 ? -6.570 -30.658 3.449 1.00 15.63 203 ASP D N 1
ATOM 6639 C CA . ASP D 1 203 ? -7.491 -31.720 3.843 1.00 18.73 203 ASP D CA 1
ATOM 6640 C C . ASP D 1 203 ? -8.905 -31.499 3.322 1.00 21.01 203 ASP D C 1
ATOM 6641 O O . ASP D 1 203 ? -9.597 -32.451 2.951 1.00 24.07 203 ASP D O 1
ATOM 6646 N N . ALA D 1 204 ? -9.338 -30.243 3.301 1.00 17.42 204 ALA D N 1
ATOM 6647 C CA . ALA D 1 204 ? -10.690 -29.917 2.859 1.00 18.01 204 ALA D CA 1
ATOM 6648 C C . ALA D 1 204 ? -10.785 -29.917 1.345 1.00 24.90 204 ALA D C 1
ATOM 6649 O O . ALA D 1 204 ? -11.852 -30.158 0.782 1.00 25.43 204 ALA D O 1
ATOM 6651 N N . GLY D 1 205 ? -9.666 -29.618 0.690 1.00 25.12 205 GLY D N 1
ATOM 6652 C CA . GLY D 1 205 ? -9.649 -29.458 -0.753 1.00 24.99 205 GLY D CA 1
ATOM 6653 C C . GLY D 1 205 ? -10.469 -28.247 -1.159 1.00 30.25 205 GLY D C 1
ATOM 6654 O O . GLY D 1 205 ? -11.068 -28.217 -2.231 1.00 29.10 205 GLY D O 1
#

CATH classification: 1.10.287.990 (+1 more: 3.55.40.20)

Radius of gyration: 27.01 Å; Cα contacts (8 Å, |Δi|>4): 1412; chains: 4; bounding box: 60×74×75 Å

GO terms:
  GO:0004784 superoxide dismutase activity (F, IDA)
  GO:0005739 mitochondrion (C, IDA)
  GO:0005759 mitochondrial matrix (C, IDA)
  GO:0005739 mitochondrion (C, HDA)
  GO:0072593 reactive oxygen species metabolic process (P, IMP)

Secondary structure (DSSP, 8-state):
--PPP---GGGGTTTS-HHHHHHHH--HHHHHHHHHHHHHHHHHHHHHH----HHHH--HHHHHH--HHHHHHHHHHHHHTB--GGGTTTPPP-TTT--HHHHHSSHHHH------TT--SSEEEEE--GGGT---EEEEETT----TT---SEEEE-SGGGTHHHH---TTT--GGGGB---HHHHHHH--/--PPP---GGGGTTTS-HHHHHHHH--HHHHHHHHHHHHHHHHHHHHHH----HHHH--HHHHHH--HHHHHHHHHHHHHTB--GGGTTTPPP-TTT--HHHHHSSHHHH------TT--SSEEEEE--TTTT---EEEEETT----TT---SEEEE-SGGGTHHHH---TTT--GGGGB---HHHHHHH-/--PPP---TTTTTTTS-HHHHHHHH--HHHHHHHHHHHHHHHHHHHHHH----HHHH--HHHHTT--HHHHHHHHHHHHHTB--GGGTTTPPP-TTT--HHHHHSSHHHH------TT--SSEEEEE--GGGT---EEEEETT----TT---SEEEE-SGGGTHHHH---TTT--GGGGB---HHHHHHH--/--PPP---TTTTTTTS-HHHHHHHH--HHHHHHHHHHHHHHHHHHHHHH----HHHH--HHHHTT--HHHHHHHHHHHHHTB--GGGTTTPPP-TTT--HHHHHSSHHHH------TT--SSEEEEE--TTTT---EEEEETT----TT---SEEEE-SGGGTHHHH---TTT--GGGGB---HHHHHHH-

Solvent-accessible surface area: 32958 Å² total

InterPro domains:
  IPR001189 Manganese/iron superoxide dismutase [PIRSF000349] (21-230)
  IPR001189 Manganese/iron superoxide dismutase [PR01703] (31-42)
  IPR001189 Manganese/iron superoxide dismutase [PR01703] (52-65)
  IPR001189 Manganese/iron superoxide dismutase [PR01703] (98-111)
  IPR001189 Manganese/iron superoxide dismutase [PR01703] (154-162)
  IPR001189 Manganese/iron superoxide dismutase [PR01703] (192-204)
  IPR019831 Manganese/iron superoxide dismutase, N-terminal [PF00081] (29-115)
  IPR019832 Manganese/iron superoxide dismutase, C-terminal [PF02777] (125-227)
  IPR019833 Manganese/iron superoxide dismutase, binding site [PS00088] (194-201)
  IPR036314 Manganese/iron superoxide dismutase, C-terminal domain superfamily [G3DSA:3.55.40.20] (116-233)
  IPR036314 Manganese/iron superoxide dismutase, C-terminal domain superfamily [SSF54719] (120-229)
  IPR036324 Manganese/iron superoxide dismutase, N-terminal domain superfamily [G3DSA:1.10.287.990] (45-115)
  IPR036324 Manganese/iron superoxide dismutase, N-terminal domain superfamily [SSF46609] (20-116)
  IPR050265 Iron/Manganese Superoxide Dismutase [PTHR11404] (15-230)

Nearest PDB structures (foldseek):
  6cys-assembly1_D  TM=9.150E-01  e=1.369E-17  Trichoderma reesei QM6a
  6cyl-assembly1_A  TM=9.081E-01  e=4.018E-17  Trichoderma reesei QM6a
  5tir-assembly1_D  TM=9.031E-01  e=1.248E-16  Trichoderma reesei QM6a
  6dqy-assembly1_C  TM=9.008E-01  e=1.248E-16  Trichoderma reesei QM6a
  7svs-assembly1_G  TM=8.792E-01  e=6.691E-17  Trichoderma reesei QM6a

Organism: Saccharomyces cerevisiae (strain ATCC 204508 / S288c) (NCBI:txid559292)

B-factor: mean 17.16, std 8.36, range [5.64, 69.11]

Sequence (766 aa):
VTLPDLWDFGALEPYISGQINELHYTHHQTYVNGFNTAVDQFQELSDLLAEPSPANARMIAIQQNIFHGGGFTNHCLFWENLAPESQGGGEPPTGALAAIDEQFGSLDELILTNTLAGVQGSGWAFIVNLSNGGLDVVQTYNQDTVTGPLVPLVAIDAWEHAYYLQYQNRPDYFAIWNVVNWEASRRFDAGIVTLPDLWDFGALEPYISGQINELHYTHHQTYVNGFNTAVDQFQELSDLLAEPSPANARMIAIQQNIFHGGGFTNHCLFWENLAPESQGGGEPPTGALAAIDEQFGSLDDELILTNTLAGVQGSGWAFIVNLSNGGLDVVQTYNQDTVTGPLVPLVAIDAWEHAYYLQYQNRPDYFAIWNVVNWEASRRFDAGVTLPDLWDFGALEPYISGQINELHYTHHQTYVNGFNTAVDQFQELSDLLAEPSPANARMIAIQQNIFHGGGFTTNHCLFWENLAPESQGGGEPPTGALAAIDEQFGSLDELILTNTLAGVQGSGWAFIVNLSSNGGLDVVQTYNQDTVTGPLVPLVAIDAWEHAYYLQYQNRPDYFAIWNVVNWEASRRFDAGIVTLPDLWDFGALEPYISGQINELHYTHHQTYVNGFNTAVDQFQELSDLLAEPSPANARMIAIQQNIFHGGGFTNHCLFWENLAPESQGGGEPPTGALAAIDEQFGSLDELILTNTLAGVQGSGWAFIVNLSNGGLDVVQTYNQDTVTGPLVPLVAIDAWEHAYYLQYQNRPDYFAIWNVVNWEASRRFDAG